Protein 5JPO (pdb70)

InterPro domains:
  IPR001662 Elongation factor 1B gamma, C-terminal [PF00647] (275-381)
  IPR001662 Elongation factor 1B gamma, C-terminal [PS50040] (276-437)
  IPR001662 Elongation factor 1B gamma, C-terminal [SM01183] (275-381)
  IPR004045 Glutathione S-transferase, N-terminal [PF02798] (3-80)
  IPR004045 Glutathione S-transferase, N-terminal [PS50404] (2-87)
  IPR004046 Glutathione S-transferase, C-terminal [PF00043] (108-198)
  IPR010987 Glutathione S-transferase, C-terminal-like [PS50405] (88-216)
  IPR036249 Thioredoxin-like superfamily [SSF52833] (1-81)
  IPR036282 Glutathione S-transferase, C-terminal domain superfamily [SSF47616] (82-235)
  IPR036433 Elongation factor EF1B gamma, C-terminal domain superfamily [G3DSA:3.30.70.1010] (276-437)
  IPR036433 Elongation factor EF1B gamma, C-terminal domain superfamily [SSF89942] (277-437)
  IPR040079 Glutathione transferase family [SFLDS00019] (5-193)

Secondary structure (P-SEA, 3-state):
cccccccccccccaaaaaaaaaaaacccbbbbbcccccccccccccccccccccccccccbbbcccccccccaaaaaaaacccccccccaaaaaaaaaaaaaaacccaaaaaaacccccccccccaaaaaaaaaaaaaaaaaaaaaaccccccccccccaaaaaaaaaaccccccccccccccccaaaaaaaaaaaaccccccccccccccccccc/cccccccccccccaaaaaaaaaaaaaccccccccccccccccccccccccccccccccccbbbcccccccccaaaaaaaacccccccccaaaaaaaaaaaaaaacccaaaaaaacccccccccccaaaaaaaaaaaaaaaaaaaaaaccccccccccccaaaaaaaaaaccccccccccccccccaaaaaaaaaaaacccccccccccccccccc/cccccccccccccaaaaaaaaaaaaacbbbbbbcccccccccccccccccccbbbcccccccccaaaaaaaacccccccccaaaaaaaaaaaaaaacccaaaaaaacccccccbbbbaaaaaaaaaaaaaaaaaaaaaaccccccccccccaaaaaaaaaaccccccccccccccccaaaaaaaaaaaacccccccccccccccccc/ccccccccccccccaaaaaaaaaaaaccbbbbbbbbbbbbcccbbbbccccccccccccccbbbcccccccccaaaaaaaacccccccccaaaaaaaaaaaaaaacccaaaaaaaacaaaaaaacccaaaaaaaaaaaaaaaaaaaaaccccccccccccaaaaaaaaaaccccccccccccccccaaaaaaaaaaaaccccccccccccccccc/caaaaaaaaaaccccaaaaaaaaaaaaaaacc

Radius of gyration: 30.39 Å; Cα contacts (8 Å, |Δi|>4): 1559; chains: 5; bounding box: 96×58×62 Å

GO terms:
  GO:0005515 protein binding (F, IPI)
  GO:0005829 cytosol (C, TAS)
  GO:0005737 cytoplasm (C, IDA)
  GO:0045296 cadherin binding (F, HDA)
  GO:0005783 endoplasmic reticulum (C, IDA)
  GO:0009615 response to virus (P, IEP)
  GO:0070062 extracellular exosome (C, HDA)
  GO:0005634 nucleus (C, HDA)
  GO:0016020 membrane (C, HDA)

Organism: Homo sapiens (NCBI:txid9606)

Structure (mmCIF, N/CA/C/O backbone):
data_5JPO
#
_entry.id   5JPO
#
_cell.length_a   115.499
_cell.length_b   101.054
_cell.length_c   93.732
_cell.angle_alpha   90.000
_cell.angle_beta   98.750
_cell.angle_gamma   90.000
#
_symmetry.space_group_name_H-M   'C 1 2 1'
#
loop_
_entity.id
_entity.type
_entity.pdbx_description
1 polymer 'Elongation factor 1-gamma'
2 polymer 'Elongation factor 1-delta'
3 non-polymer GLYCEROL
4 water water
#
loop_
_atom_site.group_PDB
_atom_site.id
_atom_site.type_symbol
_atom_site.label_atom_id
_atom_site.label_alt_id
_atom_site.label_comp_id
_atom_site.label_asym_id
_atom_site.label_entity_id
_atom_site.label_seq_id
_atom_site.pdbx_PDB_ins_code
_atom_site.Cartn_x
_atom_site.Cartn_y
_atom_site.Cartn_z
_atom_site.occupancy
_atom_site.B_iso_or_equiv
_atom_site.auth_seq_id
_atom_site.auth_comp_id
_atom_site.auth_asym_id
_atom_site.auth_atom_id
_atom_site.pdbx_PDB_model_num
ATOM 1 N N . ALA A 1 2 ? 45.997 0.976 38.115 1.00 55.81 0 ALA A N 1
ATOM 2 C CA . ALA A 1 2 ? 46.728 -0.249 38.442 1.00 49.87 0 ALA A CA 1
ATOM 3 C C . ALA A 1 2 ? 46.464 -0.718 39.874 1.00 60.44 0 ALA A C 1
ATOM 4 O O . ALA A 1 2 ? 47.227 -0.394 40.788 1.00 74.37 0 ALA A O 1
ATOM 6 N N . MET A 1 3 ? 45.384 -1.467 40.076 1.00 48.77 1 MET A N 1
ATOM 7 C CA . MET A 1 3 ? 44.403 -1.722 39.036 1.00 46.60 1 MET A CA 1
ATOM 8 C C . MET A 1 3 ? 43.270 -0.710 39.207 1.00 45.05 1 MET A C 1
ATOM 9 O O . MET A 1 3 ? 43.225 0.007 40.208 1.00 52.74 1 MET A O 1
ATOM 14 N N . ALA A 1 4 ? 42.370 -0.636 38.233 1.00 42.18 2 ALA A N 1
ATOM 15 C CA . ALA A 1 4 ? 41.249 0.297 38.306 1.00 38.39 2 ALA A CA 1
ATOM 16 C C . ALA A 1 4 ? 40.338 0.010 39.496 1.00 37.87 2 ALA A C 1
ATOM 17 O O . ALA A 1 4 ? 40.121 -1.138 39.875 1.00 40.09 2 ALA A O 1
ATOM 19 N N . ALA A 1 5 ? 39.819 1.072 40.089 1.00 29.86 3 ALA A N 1
ATOM 20 C CA . ALA A 1 5 ? 38.844 0.959 41.148 1.00 35.36 3 ALA A CA 1
ATOM 21 C C . ALA A 1 5 ? 37.780 2.011 40.904 1.00 35.76 3 ALA A C 1
ATOM 22 O O . ALA A 1 5 ? 38.090 3.192 40.731 1.00 33.43 3 ALA A O 1
ATOM 24 N N . GLY A 1 6 ? 36.527 1.583 40.852 1.00 31.83 4 GLY A N 1
ATOM 25 C CA . GLY A 1 6 ? 35.469 2.512 40.511 1.00 27.29 4 GLY A CA 1
ATOM 26 C C . GLY A 1 6 ? 34.087 1.901 40.461 1.00 27.74 4 GLY A C 1
ATOM 27 O O . GLY A 1 6 ? 33.863 0.742 40.830 1.00 29.89 4 GLY A O 1
ATOM 28 N N . THR A 1 7 ? 33.160 2.698 39.958 1.00 26.29 5 THR A N 1
ATOM 29 C CA . THR A 1 7 ? 31.750 2.371 39.947 1.00 28.27 5 THR A CA 1
ATOM 30 C C . THR A 1 7 ? 31.255 2.254 38.510 1.00 30.09 5 THR A C 1
ATOM 31 O O . THR A 1 7 ? 31.583 3.091 37.671 1.00 23.95 5 THR A O 1
ATOM 35 N N . LEU A 1 8 ? 30.456 1.228 38.230 1.00 27.22 6 LEU A N 1
ATOM 36 C CA . LEU A 1 8 ? 29.950 1.021 36.884 1.00 24.97 6 LEU A CA 1
ATOM 37 C C . LEU A 1 8 ? 28.419 1.100 36.830 1.00 21.05 6 LEU A C 1
ATOM 38 O O . LEU A 1 8 ? 27.736 0.329 37.493 1.00 28.21 6 LEU A O 1
ATOM 43 N N . TYR A 1 9 ? 27.887 2.034 36.044 1.00 24.34 7 TYR A N 1
ATOM 44 C CA . TYR A 1 9 ? 26.435 2.164 35.884 1.00 27.26 7 TYR A CA 1
ATOM 45 C C . TYR A 1 9 ? 25.924 1.392 34.661 1.00 24.65 7 TYR A C 1
ATOM 46 O O . TYR A 1 9 ? 26.471 1.520 33.576 1.00 23.21 7 TYR A O 1
ATOM 55 N N . THR A 1 10 ? 24.860 0.619 34.824 1.00 25.93 8 THR A N 1
ATOM 56 C CA . THR A 1 10 ? 24.310 -0.120 33.700 1.00 24.37 8 THR A CA 1
ATOM 57 C C . THR A 1 10 ? 22.919 -0.627 34.013 1.00 22.46 8 THR A C 1
ATOM 58 O O . THR A 1 10 ? 22.534 -0.714 35.176 1.00 24.10 8 THR A O 1
ATOM 62 N N . TYR A 1 11 ? 22.161 -0.977 32.976 1.00 22.46 9 TYR A N 1
ATOM 63 C CA . TYR A 1 11 ? 20.988 -1.808 33.198 1.00 22.23 9 TYR A CA 1
ATOM 64 C C . TYR A 1 11 ? 21.480 -3.232 33.384 1.00 21.60 9 TYR A C 1
ATOM 65 O O . TYR A 1 11 ? 22.560 -3.577 32.904 1.00 22.85 9 TYR A O 1
ATOM 74 N N . PRO A 1 12 ? 20.717 -4.058 34.114 1.00 24.95 10 PRO A N 1
ATOM 75 C CA . PRO A 1 12 ? 21.188 -5.427 34.330 1.00 24.60 10 PRO A CA 1
ATOM 76 C C . PRO A 1 12 ? 21.096 -6.263 33.052 1.00 23.31 10 PRO A C 1
ATOM 77 O O . PRO A 1 12 ? 20.313 -5.920 32.161 1.00 23.65 10 PRO A O 1
ATOM 81 N N . GLU A 1 13 ? 21.905 -7.322 32.974 1.00 30.48 11 GLU A N 1
ATOM 82 C CA . GLU A 1 13 ? 21.939 -8.226 31.820 1.00 35.47 11 GLU A CA 1
ATOM 83 C C . GLU A 1 13 ? 22.371 -7.504 30.547 1.00 30.96 11 GLU A C 1
ATOM 84 O O . GLU A 1 13 ? 21.861 -7.773 29.458 1.00 30.86 11 GLU A O 1
ATOM 90 N N . ASN A 1 14 ? 23.313 -6.579 30.702 1.00 25.90 12 ASN A N 1
ATOM 91 C CA . ASN A 1 14 ? 23.878 -5.844 29.583 1.00 20.40 12 ASN A CA 1
ATOM 92 C C . ASN A 1 14 ? 25.185 -6.510 29.140 1.00 22.37 12 ASN A C 1
ATOM 93 O O . ASN A 1 14 ? 26.187 -6.462 29.866 1.00 23.64 12 ASN A O 1
ATOM 98 N N . TRP A 1 15 ? 25.181 -7.133 27.960 1.00 22.64 13 TRP A N 1
ATOM 99 C CA . TRP A 1 15 ? 26.385 -7.788 27.444 1.00 22.60 13 TRP A CA 1
ATOM 100 C C . TRP A 1 15 ? 27.548 -6.793 27.379 1.00 24.80 13 TRP A C 1
ATOM 101 O O . TRP A 1 15 ? 28.709 -7.170 27.542 1.00 24.21 13 TRP A O 1
ATOM 112 N N . ARG A 1 16 ? 27.240 -5.515 27.157 1.00 23.64 14 ARG A N 1
ATOM 113 C CA . ARG A 1 16 ? 28.301 -4.511 27.061 1.00 24.87 14 ARG A CA 1
ATOM 114 C C . ARG A 1 16 ? 28.968 -4.297 28.408 1.00 27.01 14 ARG A C 1
ATOM 115 O O . ARG A 1 16 ? 30.175 -4.075 28.476 1.00 26.56 14 ARG A O 1
ATOM 123 N N . ALA A 1 17 ? 28.181 -4.366 29.480 1.00 19.46 15 ALA A N 1
ATOM 124 C CA . ALA A 1 17 ? 28.742 -4.306 30.818 1.00 23.57 15 ALA A CA 1
ATOM 125 C C . ALA A 1 17 ? 29.511 -5.581 31.167 1.00 27.08 15 ALA A C 1
ATOM 126 O O . ALA A 1 17 ? 30.504 -5.516 31.895 1.00 24.38 15 ALA A O 1
ATOM 128 N N . PHE A 1 18 ? 29.063 -6.734 30.661 1.00 22.34 16 PHE A N 1
ATOM 129 C CA . PHE A 1 18 ? 29.724 -8.004 30.978 1.00 25.92 16 PHE A CA 1
ATOM 130 C C . PHE A 1 18 ? 31.192 -7.993 30.544 1.00 22.40 16 PHE A C 1
ATOM 131 O O . PHE A 1 18 ? 32.037 -8.572 31.212 1.00 24.83 16 PHE A O 1
ATOM 139 N N . LYS A 1 19 ? 31.484 -7.337 29.423 1.00 22.90 17 LYS A N 1
ATOM 140 C CA . LYS A 1 19 ? 32.849 -7.277 28.909 1.00 24.11 17 LYS A CA 1
ATOM 141 C C . LYS A 1 19 ? 33.805 -6.782 29.986 1.00 27.69 17 LYS A C 1
ATOM 142 O O . LYS A 1 19 ? 34.854 -7.383 30.234 1.00 22.47 17 LYS A O 1
ATOM 148 N N . ALA A 1 20 ? 33.419 -5.681 30.622 1.00 24.48 18 ALA A N 1
ATOM 149 C CA . ALA A 1 20 ? 34.247 -5.039 31.630 1.00 24.67 18 ALA A CA 1
ATOM 150 C C . ALA A 1 20 ? 34.309 -5.882 32.888 1.00 20.68 18 ALA A C 1
ATOM 151 O O . ALA A 1 20 ? 35.367 -6.042 33.483 1.00 24.92 18 ALA A O 1
ATOM 153 N N . LEU A 1 21 ? 33.173 -6.443 33.279 1.00 24.38 19 LEU A N 1
ATOM 154 C CA . LEU A 1 21 ? 33.112 -7.214 34.501 1.00 23.92 19 LEU A CA 1
ATOM 155 C C . LEU A 1 21 ? 33.941 -8.497 34.382 1.00 26.61 19 LEU A C 1
ATOM 156 O O . LEU A 1 21 ? 34.601 -8.906 35.340 1.00 24.89 19 LEU A O 1
ATOM 161 N N . ILE A 1 22 ? 33.928 -9.119 33.208 1.00 24.23 20 ILE A N 1
ATOM 162 C CA . ILE A 1 22 ? 34.757 -10.304 33.008 1.00 26.33 20 ILE A CA 1
ATOM 163 C C . ILE A 1 22 ? 36.228 -9.885 32.987 1.00 26.52 20 ILE A C 1
ATOM 164 O O . ILE A 1 22 ? 37.074 -10.538 33.601 1.00 26.88 20 ILE A O 1
ATOM 169 N N . ALA A 1 23 ? 36.529 -8.792 32.293 1.00 22.96 21 ALA A N 1
ATOM 170 C CA . ALA A 1 23 ? 37.887 -8.264 32.296 1.00 19.74 21 ALA A CA 1
ATOM 171 C C . ALA A 1 23 ? 38.361 -8.012 33.731 1.00 25.95 21 ALA A C 1
ATOM 172 O O . ALA A 1 23 ? 39.500 -8.325 34.067 1.00 26.31 21 ALA A O 1
ATOM 174 N N . ALA A 1 24 ? 37.476 -7.498 34.586 1.00 21.46 22 ALA A N 1
ATOM 175 C CA . ALA A 1 24 ? 37.854 -7.220 35.971 1.00 24.71 22 ALA A CA 1
ATOM 176 C C . ALA A 1 24 ? 38.136 -8.508 36.747 1.00 26.67 22 ALA A C 1
ATOM 177 O O . ALA A 1 24 ? 38.999 -8.521 37.622 1.00 28.16 22 ALA A O 1
ATOM 179 N N . GLN A 1 25 ? 37.422 -9.588 36.435 1.00 27.43 23 GLN A N 1
ATOM 180 C CA . GLN A 1 25 ? 37.731 -10.886 37.057 1.00 28.21 23 GLN A CA 1
ATOM 181 C C . GLN A 1 25 ? 39.170 -11.300 36.799 1.00 29.58 23 GLN A C 1
ATOM 182 O O . GLN A 1 25 ? 39.840 -11.822 37.696 1.00 34.67 23 GLN A O 1
ATOM 188 N N . TYR A 1 26 ? 39.658 -11.074 35.582 1.00 27.47 24 TYR A N 1
ATOM 189 C CA . TYR A 1 26 ? 41.045 -11.437 35.268 1.00 27.53 24 TYR A CA 1
ATOM 190 C C . TYR A 1 26 ? 42.043 -10.502 35.939 1.00 31.40 24 TYR A C 1
ATOM 191 O O . TYR A 1 26 ? 43.045 -10.950 36.493 1.00 27.29 24 TYR A O 1
ATOM 200 N N . SER A 1 27 ? 41.775 -9.200 35.880 1.00 23.78 25 SER A N 1
ATOM 201 C CA . SER A 1 27 ? 42.772 -8.208 36.283 1.00 28.92 25 SER A CA 1
ATOM 202 C C . SER A 1 27 ? 42.812 -7.961 37.783 1.00 27.52 25 SER A C 1
ATOM 203 O O . SER A 1 27 ? 43.839 -7.547 38.316 1.00 33.71 25 SER A O 1
ATOM 206 N N . GLY A 1 28 ? 41.695 -8.189 38.457 1.00 28.49 26 GLY A N 1
ATOM 207 C CA . GLY A 1 28 ? 41.587 -7.838 39.863 1.00 30.28 26 GLY A CA 1
ATOM 208 C C . GLY A 1 28 ? 41.036 -6.444 40.131 1.00 35.91 26 GLY A C 1
ATOM 209 O O . GLY A 1 28 ? 41.019 -5.995 41.273 1.00 32.78 26 GLY A O 1
ATOM 210 N N . ALA A 1 29 ? 40.574 -5.753 39.089 1.00 31.01 27 ALA A N 1
ATOM 211 C CA . ALA A 1 29 ? 39.966 -4.432 39.274 1.00 34.15 27 ALA A CA 1
ATOM 212 C C . ALA A 1 29 ? 38.739 -4.522 40.181 1.00 35.43 27 ALA A C 1
ATOM 213 O O . ALA A 1 29 ? 37.982 -5.491 40.132 1.00 33.39 27 ALA A O 1
ATOM 215 N N . GLN A 1 30 ? 38.570 -3.518 41.030 1.00 33.82 28 GLN A N 1
ATOM 216 C CA . GLN A 1 30 ? 37.436 -3.474 41.937 1.00 34.16 28 GLN A CA 1
ATOM 217 C C . GLN A 1 30 ? 36.338 -2.628 41.320 1.00 35.65 28 GLN A C 1
ATOM 218 O O . GLN A 1 30 ? 36.411 -1.413 41.333 1.00 33.02 28 GLN A O 1
ATOM 224 N N . VAL A 1 31 ? 35.335 -3.283 40.757 1.00 28.49 29 VAL A N 1
ATOM 225 C CA . VAL A 1 31 ? 34.256 -2.582 40.078 1.00 30.67 29 VAL A CA 1
ATOM 226 C C . VAL A 1 31 ? 32.938 -2.768 40.821 1.00 31.40 29 VAL A C 1
ATOM 227 O O . VAL A 1 31 ? 32.410 -3.871 40.884 1.00 37.16 29 VAL A O 1
ATOM 231 N N . ARG A 1 32 ? 32.422 -1.689 41.398 1.00 32.20 30 ARG A N 1
ATOM 232 C CA . ARG A 1 32 ? 31.116 -1.713 42.043 1.00 33.60 30 ARG A CA 1
ATOM 233 C C . ARG A 1 32 ? 30.033 -1.457 40.997 1.00 34.69 30 ARG A C 1
ATOM 234 O O . ARG A 1 32 ? 30.052 -0.427 40.323 1.00 31.07 30 ARG A O 1
ATOM 242 N N . VAL A 1 33 ? 29.088 -2.382 40.871 1.00 26.33 31 VAL A N 1
ATOM 243 C CA . VAL A 1 33 ? 28.020 -2.234 39.887 1.00 28.63 31 VAL A CA 1
ATOM 244 C C . VAL A 1 33 ? 26.791 -1.589 40.514 1.00 33.12 31 VAL A C 1
ATOM 245 O O . VAL A 1 33 ? 26.288 -2.062 41.528 1.00 28.59 31 VAL A O 1
ATOM 249 N N . LEU A 1 34 ? 26.322 -0.500 39.915 1.00 28.56 32 LEU A N 1
ATOM 250 C CA . LEU A 1 34 ? 25.042 0.107 40.295 1.00 29.51 32 LEU A CA 1
ATOM 251 C C . LEU A 1 34 ? 24.061 -0.064 39.139 1.00 29.68 32 LEU A C 1
ATOM 252 O O . LEU A 1 34 ? 24.215 0.571 38.089 1.00 24.83 32 LEU A O 1
ATOM 257 N N . SER A 1 35 ? 23.058 -0.919 39.321 1.00 25.22 33 SER A N 1
ATOM 258 C CA . SER A 1 35 ? 22.175 -1.273 38.219 1.00 24.82 33 SER A CA 1
ATOM 259 C C . SER A 1 35 ? 20.701 -1.289 38.597 1.00 29.50 33 SER A C 1
ATOM 260 O O . SER A 1 35 ? 19.883 -1.898 37.899 1.00 28.17 33 SER A O 1
ATOM 263 N N . ALA A 1 36 ? 20.358 -0.634 39.702 1.00 27.17 34 ALA A N 1
ATOM 264 C CA . ALA A 1 36 ? 18.974 -0.627 40.165 1.00 26.14 34 ALA A CA 1
ATOM 265 C C . ALA A 1 36 ? 18.686 0.661 40.923 1.00 30.42 34 ALA A C 1
ATOM 266 O O . ALA A 1 36 ? 19.607 1.280 41.464 1.00 34.13 34 ALA A O 1
ATOM 268 N N . PRO A 1 37 ? 17.414 1.095 40.936 1.00 34.01 35 PRO A N 1
ATOM 269 C CA . PRO A 1 37 ? 17.056 2.272 41.742 1.00 36.46 35 PRO A CA 1
ATOM 270 C C . PRO A 1 37 ? 17.381 2.037 43.217 1.00 38.29 35 PRO A C 1
ATOM 271 O O . PRO A 1 37 ? 17.348 0.885 43.656 1.00 37.30 35 PRO A O 1
ATOM 275 N N . PRO A 1 38 ? 17.691 3.103 43.976 1.00 37.28 36 PRO A N 1
ATOM 276 C CA . PRO A 1 38 ? 17.683 4.519 43.588 1.00 40.00 36 PRO A CA 1
ATOM 277 C C . PRO A 1 38 ? 18.921 4.986 42.828 1.00 33.89 36 PRO A C 1
ATOM 278 O O . PRO A 1 38 ? 18.943 6.133 42.391 1.00 43.99 36 PRO A O 1
ATOM 282 N N . HIS A 1 39 ? 19.915 4.116 42.658 1.00 40.00 37 HIS A N 1
ATOM 283 C CA . HIS A 1 39 ? 21.198 4.519 42.079 1.00 35.16 37 HIS A CA 1
ATOM 284 C C . HIS A 1 39 ? 21.211 4.557 40.555 1.00 36.35 37 HIS A C 1
ATOM 285 O O . HIS A 1 39 ? 21.871 5.400 39.956 1.00 33.34 37 HIS A O 1
ATOM 292 N N . PHE A 1 40 ? 20.502 3.637 39.918 1.00 32.86 38 PHE A N 1
ATOM 293 C CA . PHE A 1 40 ? 20.391 3.695 38.471 1.00 28.03 38 PHE A CA 1
ATOM 294 C C . PHE A 1 40 ? 19.011 3.245 38.001 1.00 29.36 38 PHE A C 1
ATOM 295 O O . PHE A 1 40 ? 18.557 2.164 38.354 1.00 28.39 38 PHE A O 1
ATOM 303 N N . HIS A 1 41 ? 18.365 4.079 37.192 1.00 28.27 39 HIS A N 1
ATOM 304 C CA . HIS A 1 41 ? 17.104 3.731 36.555 1.00 28.36 39 HIS A CA 1
ATOM 305 C C . HIS A 1 41 ? 17.232 3.950 35.049 1.00 27.68 39 HIS A C 1
ATOM 306 O O . HIS A 1 41 ? 17.257 5.090 34.574 1.00 24.35 39 HIS A O 1
ATOM 313 N N . PHE A 1 42 ? 17.324 2.845 34.311 1.00 25.45 40 PHE A N 1
ATOM 314 C CA . PHE A 1 42 ? 17.524 2.854 32.862 1.00 25.60 40 PHE A CA 1
ATOM 315 C C . PHE A 1 42 ? 16.470 3.701 32.148 1.00 27.13 40 PHE A C 1
ATOM 316 O O . PHE A 1 42 ? 15.269 3.492 32.329 1.00 29.40 40 PHE A O 1
ATOM 324 N N . GLY A 1 43 ? 16.921 4.654 31.334 1.00 27.89 41 GLY A N 1
ATOM 325 C CA . GLY A 1 43 ? 16.008 5.550 30.646 1.00 26.26 41 GLY A CA 1
ATOM 326 C C . GLY A 1 43 ? 15.755 6.826 31.426 1.00 34.40 41 GLY A C 1
ATOM 327 O O . GLY A 1 43 ? 15.214 7.788 30.887 1.00 29.51 41 GLY A O 1
ATOM 328 N N . GLN A 1 44 ? 16.148 6.838 32.698 1.00 27.39 42 GLN A N 1
ATOM 329 C CA . GLN A 1 44 ? 16.018 8.037 33.518 1.00 32.33 42 GLN A CA 1
ATOM 330 C C . GLN A 1 44 ? 17.383 8.574 33.968 1.00 28.08 42 GLN A C 1
ATOM 331 O O . GLN A 1 44 ? 17.790 9.670 33.564 1.00 24.67 42 GLN A O 1
ATOM 337 N N . THR A 1 45 ? 18.094 7.808 34.791 1.00 26.99 43 THR A N 1
ATOM 338 C CA . THR A 1 45 ? 19.403 8.256 35.289 1.00 27.29 43 THR A CA 1
ATOM 339 C C . THR A 1 45 ? 20.335 8.694 34.161 1.00 27.37 43 THR A C 1
ATOM 340 O O . THR A 1 45 ? 20.957 9.751 34.250 1.00 27.69 43 THR A O 1
ATOM 344 N N . ASN A 1 46 ? 20.421 7.901 33.091 1.00 25.15 44 ASN A N 1
ATOM 345 C CA . ASN A 1 46 ? 21.347 8.221 32.000 1.00 25.50 44 ASN A CA 1
ATOM 346 C C . ASN A 1 46 ? 20.881 9.383 31.120 1.00 32.37 44 ASN A C 1
ATOM 347 O O . ASN A 1 46 ? 21.547 9.735 30.148 1.00 29.60 44 ASN A O 1
ATOM 352 N N . ARG A 1 47 ? 19.740 9.979 31.455 1.00 30.71 45 ARG A N 1
ATOM 353 C CA . ARG A 1 47 ? 19.267 11.150 30.725 1.00 32.33 45 ARG A CA 1
ATOM 354 C C . ARG A 1 47 ? 19.355 12.432 31.566 1.00 35.16 45 ARG A C 1
ATOM 355 O O . ARG A 1 47 ? 19.110 13.525 31.056 1.00 33.74 45 ARG A O 1
ATOM 363 N N . THR A 1 48 ? 19.728 12.305 32.837 1.00 29.22 46 THR A N 1
ATOM 364 C CA . THR A 1 48 ? 19.824 13.468 33.726 1.00 30.27 46 THR A CA 1
ATOM 365 C C . THR A 1 48 ? 21.058 14.329 33.475 1.00 35.20 46 THR A C 1
ATOM 366 O O . THR A 1 48 ? 22.088 13.825 33.031 1.00 30.62 46 THR A O 1
ATOM 370 N N . PRO A 1 49 ? 20.959 15.645 33.756 1.00 34.96 47 PRO A N 1
ATOM 371 C CA . PRO A 1 49 ? 22.106 16.540 33.541 1.00 34.72 47 PRO A CA 1
ATOM 372 C C . PRO A 1 49 ? 23.363 16.115 34.309 1.00 29.37 47 PRO A C 1
ATOM 373 O O . PRO A 1 49 ? 24.465 16.210 33.773 1.00 29.69 47 PRO A O 1
ATOM 377 N N . GLU A 1 50 ? 23.190 15.649 35.541 1.00 32.03 48 GLU A N 1
ATOM 378 C CA . GLU A 1 50 ? 24.314 15.200 36.360 1.00 34.51 48 GLU A CA 1
ATOM 379 C C . GLU A 1 50 ? 25.055 14.058 35.661 1.00 41.35 48 GLU A C 1
ATOM 380 O O . GLU A 1 50 ? 26.284 14.081 35.542 1.00 39.51 48 GLU A O 1
ATOM 386 N N . PHE A 1 51 ? 24.301 13.062 35.200 1.00 36.66 49 PHE A N 1
ATOM 387 C CA . PHE A 1 51 ? 24.878 11.935 34.463 1.00 31.14 49 PHE A CA 1
ATOM 388 C C . PHE A 1 51 ? 25.583 12.416 33.204 1.00 25.58 49 PHE A C 1
ATOM 389 O O . PHE A 1 51 ? 26.711 12.017 32.922 1.00 28.43 49 PHE A O 1
ATOM 397 N N . LEU A 1 52 ? 24.907 13.284 32.454 1.00 28.39 50 LEU A N 1
ATOM 398 C CA . LEU A 1 52 ? 25.395 13.724 31.152 1.00 26.01 50 LEU A CA 1
ATOM 399 C C . LEU A 1 52 ? 26.651 14.574 31.293 1.00 30.52 50 LEU A C 1
ATOM 400 O O . LEU A 1 52 ? 27.488 14.620 30.387 1.00 28.87 50 LEU A O 1
ATOM 405 N N . ARG A 1 53 ? 26.789 15.217 32.446 1.00 31.34 51 ARG A N 1
ATOM 406 C CA . ARG A 1 53 ? 27.973 16.016 32.751 1.00 34.83 51 ARG A CA 1
ATOM 407 C C . ARG A 1 53 ? 29.231 15.154 32.661 1.00 35.99 51 ARG A C 1
ATOM 408 O O . ARG A 1 53 ? 30.254 15.564 32.110 1.00 30.69 51 ARG A O 1
ATOM 416 N N . LYS A 1 54 ? 29.140 13.952 33.214 1.00 29.32 52 LYS A N 1
ATOM 417 C CA . LYS A 1 54 ? 30.291 13.057 33.310 1.00 29.93 52 LYS A CA 1
ATOM 418 C C . LYS A 1 54 ? 30.364 12.105 32.135 1.00 30.00 52 LYS A C 1
ATOM 419 O O . LYS A 1 54 ? 31.449 11.689 31.725 1.00 29.44 52 LYS A O 1
ATOM 425 N N . PHE A 1 55 ? 29.191 11.760 31.614 1.00 25.63 53 PHE A N 1
ATOM 426 C CA . PHE A 1 55 ? 29.055 10.767 30.559 1.00 26.61 53 PHE A CA 1
ATOM 427 C C . PHE A 1 55 ? 28.228 11.322 29.409 1.00 29.18 53 PHE A C 1
ATOM 428 O O . PHE A 1 55 ? 27.055 10.969 29.275 1.00 29.22 53 PHE A O 1
ATOM 436 N N . PRO A 1 56 ? 28.827 12.197 28.579 1.00 24.76 54 PRO A N 1
ATOM 437 C CA . PRO A 1 56 ? 28.038 13.009 27.640 1.00 30.63 54 PRO A CA 1
ATOM 438 C C . PRO A 1 56 ? 27.225 12.202 26.629 1.00 31.75 54 PRO A C 1
ATOM 439 O O . PRO A 1 56 ? 26.215 12.705 26.145 1.00 29.56 54 PRO A O 1
ATOM 443 N N . ALA A 1 57 ? 27.666 10.986 26.311 1.00 28.70 55 ALA A N 1
ATOM 444 C CA . ALA A 1 57 ? 26.983 10.166 25.320 1.00 30.39 55 ALA A CA 1
ATOM 445 C C . ALA A 1 57 ? 25.620 9.687 25.813 1.00 26.95 55 ALA A C 1
ATOM 446 O O . ALA A 1 57 ? 24.784 9.282 25.015 1.00 31.76 55 ALA A O 1
ATOM 448 N N . GLY A 1 58 ? 25.405 9.712 27.125 1.00 26.91 56 GLY A N 1
ATOM 449 C CA . GLY A 1 58 ? 24.155 9.236 27.688 1.00 24.96 56 GLY A CA 1
ATOM 450 C C . GLY A 1 58 ? 24.001 7.726 27.618 1.00 30.97 56 GLY A C 1
ATOM 451 O O . GLY A 1 58 ? 22.890 7.202 27.705 1.00 25.69 56 GLY A O 1
ATOM 452 N N . LYS A 1 59 ? 25.113 7.013 27.475 1.00 22.87 57 LYS A N 1
ATOM 453 C CA . LYS A 1 59 ? 25.051 5.561 27.372 1.00 27.02 57 LYS A CA 1
ATOM 454 C C . LYS A 1 59 ? 25.557 4.836 28.606 1.00 27.33 57 LYS A C 1
ATOM 455 O O . LYS A 1 59 ? 26.375 5.369 29.368 1.00 28.98 57 LYS A O 1
ATOM 461 N N . VAL A 1 60 ? 25.093 3.600 28.779 1.00 22.37 58 VAL A N 1
ATOM 462 C CA . VAL A 1 60 ? 25.661 2.706 29.761 1.00 23.88 58 VAL A CA 1
ATOM 463 C C . VAL A 1 60 ? 26.155 1.437 29.053 1.00 21.96 58 VAL A C 1
ATOM 464 O O . VAL A 1 60 ? 25.599 1.042 28.032 1.00 28.38 58 VAL A O 1
ATOM 468 N N . PRO A 1 61 ? 27.205 0.795 29.586 1.00 21.58 59 PRO A N 1
ATOM 469 C CA . PRO A 1 61 ? 27.872 1.095 30.860 1.00 23.83 59 PRO A CA 1
ATOM 470 C C . PRO A 1 61 ? 28.610 2.439 30.867 1.00 26.87 59 PRO A C 1
ATOM 471 O O . PRO A 1 61 ? 29.095 2.919 29.832 1.00 21.17 59 PRO A O 1
ATOM 475 N N . ALA A 1 62 ? 28.626 3.058 32.043 1.00 23.22 60 ALA A N 1
ATOM 476 C CA . ALA A 1 62 ? 29.419 4.253 32.285 1.00 27.16 60 ALA A CA 1
ATOM 477 C C . ALA A 1 62 ? 30.229 4.018 33.563 1.00 27.37 60 ALA A C 1
ATOM 478 O O . ALA A 1 62 ? 29.708 3.459 34.539 1.00 25.24 60 ALA A O 1
ATOM 480 N N . PHE A 1 63 ? 31.502 4.416 33.537 1.00 23.31 61 PHE A N 1
ATOM 481 C CA . PHE A 1 63 ? 32.430 4.119 34.619 1.00 24.29 61 PHE A CA 1
ATOM 482 C C . PHE A 1 63 ? 32.994 5.391 35.219 1.00 22.61 61 PHE A C 1
ATOM 483 O O . PHE A 1 63 ? 33.547 6.216 34.501 1.00 25.67 61 PHE A O 1
ATOM 491 N N . GLU A 1 64 ? 32.874 5.530 36.533 1.00 22.20 62 GLU A N 1
ATOM 492 C CA . GLU A 1 64 ? 33.561 6.605 37.253 1.00 23.02 62 GLU A CA 1
ATOM 493 C C . GLU A 1 64 ? 34.534 6.020 38.284 1.00 23.37 62 GLU A C 1
ATOM 494 O O . GLU A 1 64 ? 34.131 5.280 39.198 1.00 25.20 62 GLU A O 1
ATOM 500 N N . GLY A 1 65 ? 35.816 6.309 38.106 1.00 27.92 63 GLY A N 1
ATOM 501 C CA . GLY A 1 65 ? 36.833 5.789 39.000 1.00 28.33 63 GLY A CA 1
ATOM 502 C C . GLY A 1 65 ? 36.695 6.431 40.362 1.00 30.10 63 GLY A C 1
ATOM 503 O O . GLY A 1 65 ? 36.117 7.515 40.475 1.00 29.66 63 GLY A O 1
ATOM 504 N N . ASP A 1 66 ? 37.223 5.775 41.391 1.00 31.55 64 ASP A N 1
ATOM 505 C CA . ASP A 1 66 ? 37.236 6.351 42.738 1.00 34.83 64 ASP A CA 1
ATOM 506 C C . ASP A 1 66 ? 37.962 7.694 42.778 1.00 36.80 64 ASP A C 1
ATOM 507 O O . ASP A 1 66 ? 37.677 8.533 43.640 1.00 36.03 64 ASP A O 1
ATOM 512 N N . ASP A 1 67 ? 38.888 7.899 41.843 1.00 29.03 65 ASP A N 1
ATOM 513 C CA . ASP A 1 67 ? 39.636 9.153 41.759 1.00 35.67 65 ASP A CA 1
ATOM 514 C C . ASP A 1 67 ? 38.948 10.206 40.878 1.00 33.84 65 ASP A C 1
ATOM 515 O O . ASP A 1 67 ? 39.495 11.286 40.654 1.00 41.41 65 ASP A O 1
ATOM 520 N N . GLY A 1 68 ? 37.757 9.893 40.372 1.00 32.33 66 GLY A N 1
ATOM 521 C CA . GLY A 1 68 ? 37.018 10.840 39.550 1.00 29.17 66 GLY A CA 1
ATOM 522 C C . GLY A 1 68 ? 37.168 10.655 38.046 1.00 35.33 66 GLY A C 1
ATOM 523 O O . GLY A 1 68 ? 36.547 11.370 37.270 1.00 35.07 66 GLY A O 1
ATOM 524 N N . PHE A 1 69 ? 37.987 9.697 37.625 1.00 29.51 67 PHE A N 1
ATOM 525 C CA . PHE A 1 69 ? 38.189 9.458 36.197 1.00 32.25 67 PHE A CA 1
ATOM 526 C C . PHE A 1 69 ? 36.945 8.842 35.546 1.00 27.35 67 PHE A C 1
ATOM 527 O O . PHE A 1 69 ? 36.479 7.791 35.974 1.00 28.49 67 PHE A O 1
ATOM 535 N N . CYS A 1 70 ? 36.420 9.490 34.511 1.00 23.16 68 CYS A N 1
ATOM 536 C CA . CYS A 1 70 ? 35.199 9.027 33.846 1.00 26.53 68 CYS A CA 1
ATOM 537 C C . CYS A 1 70 ? 35.462 8.475 32.448 1.00 31.10 68 CYS A C 1
ATOM 538 O O . CYS A 1 70 ? 36.251 9.037 31.696 1.00 25.72 68 CYS A O 1
ATOM 541 N N . VAL A 1 71 ? 34.801 7.360 32.123 1.00 23.10 69 VAL A N 1
ATOM 542 C CA . VAL A 1 71 ? 34.909 6.698 30.817 1.00 26.31 69 VAL A CA 1
ATOM 543 C C . VAL A 1 71 ? 33.516 6.267 30.389 1.00 24.81 69 VAL A C 1
ATOM 544 O O . VAL A 1 71 ? 32.810 5.629 31.176 1.00 25.15 69 VAL A O 1
ATOM 548 N N . PHE A 1 72 ? 33.108 6.586 29.161 1.00 29.13 70 PHE A N 1
ATOM 549 C CA . PHE A 1 72 ? 31.679 6.460 28.842 1.00 31.71 70 PHE A CA 1
ATOM 550 C C . PHE A 1 72 ? 31.310 5.548 27.675 1.00 37.79 70 PHE A C 1
ATOM 551 O O . PHE A 1 72 ? 30.163 5.586 27.202 1.00 38.78 70 PHE A O 1
ATOM 559 N N . GLU A 1 73 ? 32.251 4.734 27.208 1.00 26.87 71 GLU A N 1
ATOM 560 C CA . GLU A 1 73 ? 31.937 3.780 26.148 1.00 27.94 71 GLU A CA 1
ATOM 561 C C . GLU A 1 73 ? 32.446 2.372 26.541 1.00 25.32 71 GLU A C 1
ATOM 562 O O . GLU A 1 73 ? 33.495 2.252 27.167 1.00 22.38 71 GLU A O 1
ATOM 568 N N . SER A 1 74 ? 31.715 1.316 26.182 1.00 23.89 72 SER A N 1
ATOM 569 C CA . SER A 1 74 ? 31.991 -0.010 26.757 1.00 24.94 72 SER A CA 1
ATOM 570 C C . SER A 1 74 ? 33.363 -0.628 26.388 1.00 18.90 72 SER A C 1
ATOM 571 O O . SER A 1 74 ? 34.005 -1.246 27.234 1.00 23.18 72 SER A O 1
ATOM 574 N N . ASN A 1 75 ? 33.826 -0.479 25.153 1.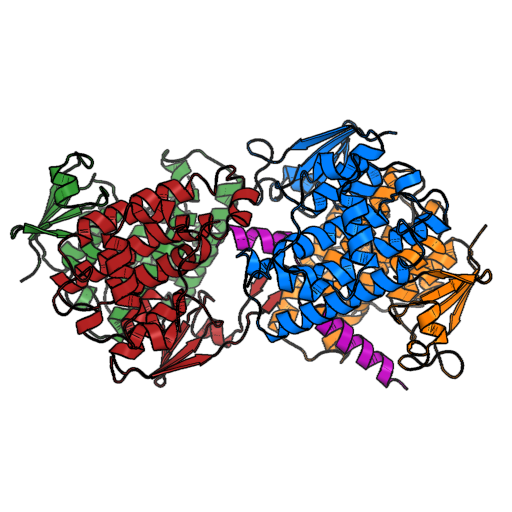00 21.22 73 ASN A N 1
ATOM 575 C CA . ASN A 1 75 ? 35.180 -0.964 24.817 1.00 21.33 73 ASN A CA 1
ATOM 576 C C . ASN A 1 75 ? 36.273 -0.303 25.677 1.00 22.36 73 ASN A C 1
ATOM 577 O O . ASN A 1 75 ? 37.236 -0.955 26.100 1.00 20.27 73 ASN A O 1
ATOM 582 N N . ALA A 1 76 ? 36.103 0.994 25.930 1.00 23.78 74 ALA A N 1
ATOM 583 C CA . ALA A 1 76 ? 37.056 1.779 26.695 1.00 23.53 74 ALA A CA 1
ATOM 584 C C . ALA A 1 76 ? 37.034 1.391 28.166 1.00 20.92 74 ALA A C 1
ATOM 585 O O . ALA A 1 76 ? 38.069 1.335 28.809 1.00 25.88 74 ALA A O 1
ATOM 587 N N . ILE A 1 77 ? 35.845 1.138 28.700 1.00 15.43 75 ILE A N 1
ATOM 588 C CA . ILE A 1 77 ? 35.717 0.721 30.089 1.00 19.46 75 ILE A CA 1
ATOM 589 C C . ILE A 1 77 ? 36.372 -0.637 30.303 1.00 23.96 75 ILE A C 1
ATOM 590 O O . ILE A 1 77 ? 37.117 -0.830 31.272 1.00 21.77 75 ILE A O 1
ATOM 595 N N . ALA A 1 78 ? 36.104 -1.573 29.393 1.00 17.91 76 ALA A N 1
ATOM 596 C CA . ALA A 1 78 ? 36.721 -2.893 29.463 1.00 23.10 76 ALA A CA 1
ATOM 597 C C . ALA A 1 78 ? 38.250 -2.779 29.312 1.00 25.47 76 ALA A C 1
ATOM 598 O O . ALA A 1 78 ? 39.008 -3.446 30.031 1.00 25.97 76 ALA A O 1
ATOM 600 N N . TYR A 1 79 ? 38.709 -1.911 28.410 1.00 19.89 77 TYR A N 1
ATOM 601 C CA . TYR A 1 79 ? 40.146 -1.662 28.291 1.00 26.20 77 TYR A CA 1
ATOM 602 C C . TYR A 1 79 ? 40.737 -1.135 29.599 1.00 26.21 77 TYR A C 1
ATOM 603 O O . TYR A 1 79 ? 41.790 -1.597 30.030 1.00 25.46 77 TYR A O 1
ATOM 612 N N . TYR A 1 80 ? 40.067 -0.156 30.209 1.00 23.04 78 TYR A N 1
ATOM 613 C CA . TYR A 1 80 ? 40.589 0.496 31.403 1.00 21.29 78 TYR A CA 1
ATOM 614 C C . TYR A 1 80 ? 40.675 -0.430 32.611 1.00 25.87 78 TYR A C 1
ATOM 615 O O . TYR A 1 80 ? 41.636 -0.349 33.395 1.00 23.61 78 TYR A O 1
ATOM 624 N N . VAL A 1 81 ? 39.683 -1.302 32.776 1.00 24.92 79 VAL A N 1
ATOM 625 C CA . VAL A 1 81 ? 39.675 -2.197 33.923 1.00 20.15 79 VAL A CA 1
ATOM 626 C C . VAL A 1 81 ? 40.469 -3.470 33.655 1.00 24.17 79 VAL A C 1
ATOM 627 O O . VAL A 1 81 ? 40.542 -4.344 34.516 1.00 26.83 79 VAL A O 1
ATOM 631 N N . SER A 1 82 ? 41.051 -3.574 32.463 1.00 21.44 80 SER A N 1
ATOM 632 C CA . SER A 1 82 ? 41.843 -4.754 32.084 1.00 27.05 80 SER A CA 1
ATOM 633 C C . SER A 1 82 ? 43.257 -4.646 32.605 1.00 29.08 80 SER A C 1
ATOM 634 O O . SER A 1 82 ? 43.641 -3.623 33.166 1.00 28.99 80 SER A O 1
ATOM 637 N N . ASN A 1 83 ? 44.043 -5.693 32.396 1.00 29.38 81 ASN A N 1
ATOM 638 C CA . ASN A 1 83 ? 45.480 -5.591 32.633 1.00 31.57 81 ASN A CA 1
ATOM 639 C C . ASN A 1 83 ? 46.236 -5.664 31.314 1.00 32.75 81 ASN A C 1
ATOM 640 O O . ASN A 1 83 ? 45.623 -5.755 30.245 1.00 25.13 81 ASN A O 1
ATOM 645 N N . GLU A 1 84 ? 47.564 -5.634 31.383 1.00 30.70 82 GLU A N 1
ATOM 646 C CA . GLU A 1 84 ? 48.373 -5.600 30.177 1.00 26.53 82 GLU A CA 1
ATOM 647 C C . GLU A 1 84 ? 48.201 -6.843 29.297 1.00 33.41 82 GLU A C 1
ATOM 648 O O . GLU A 1 84 ? 48.227 -6.738 28.069 1.00 30.16 82 GLU A O 1
ATOM 654 N N . GLU A 1 85 ? 48.029 -8.018 29.902 1.00 27.55 83 GLU A N 1
ATOM 655 C CA . GLU A 1 85 ? 47.855 -9.216 29.088 1.00 30.09 83 GLU A CA 1
ATOM 656 C C . GLU A 1 85 ? 46.523 -9.201 28.328 1.00 28.52 83 GLU A C 1
ATOM 657 O O . GLU A 1 85 ? 46.491 -9.540 27.150 1.00 28.24 83 GLU A O 1
ATOM 663 N N . LEU A 1 86 ? 45.434 -8.813 28.989 1.00 23.00 84 LEU A N 1
ATOM 664 C CA . LEU A 1 86 ? 44.122 -8.709 28.310 1.00 28.69 84 LEU A CA 1
ATOM 665 C C . LEU A 1 86 ? 44.097 -7.666 27.184 1.00 27.02 84 LEU A C 1
ATOM 666 O O . LEU A 1 86 ? 43.393 -7.827 26.190 1.00 24.93 84 LEU A O 1
ATOM 671 N N . ARG A 1 87 ? 44.839 -6.580 27.360 1.00 28.08 85 ARG A N 1
ATOM 672 C CA . ARG A 1 87 ? 44.910 -5.533 26.346 1.00 25.14 85 ARG A CA 1
ATOM 673 C C . ARG A 1 87 ? 45.764 -5.944 25.154 1.00 29.29 85 ARG A C 1
ATOM 674 O O . ARG A 1 87 ? 45.567 -5.457 24.038 1.00 27.48 85 ARG A O 1
ATOM 682 N N . GLY A 1 88 ? 46.726 -6.830 25.394 1.00 27.07 86 GLY A N 1
ATOM 683 C CA . GLY A 1 88 ? 47.717 -7.161 24.382 1.00 26.52 86 GLY A CA 1
ATOM 684 C C . GLY A 1 88 ? 49.091 -6.673 24.804 1.00 34.81 86 GLY A C 1
ATOM 685 O O . GLY A 1 88 ? 49.341 -5.473 24.822 1.00 31.85 86 GLY A O 1
ATOM 686 N N . SER A 1 89 ? 49.958 -7.624 25.155 1.00 36.16 87 SER A N 1
ATOM 687 C CA . SER A 1 89 ? 51.312 -7.400 25.684 1.00 38.34 87 SER A CA 1
ATOM 688 C C . SER A 1 89 ? 52.246 -6.664 24.754 1.00 37.55 87 SER A C 1
ATOM 689 O O . SER A 1 89 ? 53.089 -5.893 25.194 1.00 43.44 87 SER A O 1
ATOM 692 N N . THR A 1 90 ? 52.121 -6.956 23.469 1.00 34.90 88 THR A N 1
ATOM 693 C CA . THR A 1 90 ? 52.966 -6.372 22.448 1.00 39.28 88 THR A CA 1
ATOM 694 C C . THR A 1 90 ? 52.090 -5.569 21.492 1.00 36.83 88 THR A C 1
ATOM 695 O O . THR A 1 90 ? 50.866 -5.719 21.507 1.00 33.33 88 THR A O 1
ATOM 699 N N . PRO A 1 91 ? 52.705 -4.705 20.672 1.00 37.07 89 PRO A N 1
ATOM 700 C CA . PRO A 1 91 ? 51.912 -4.002 19.660 1.00 38.03 89 PRO A CA 1
ATOM 701 C C . PRO A 1 91 ? 51.227 -4.961 18.700 1.00 33.89 89 PRO A C 1
ATOM 702 O O . PRO A 1 91 ? 50.116 -4.673 18.255 1.00 31.03 89 PRO A O 1
ATOM 706 N N . GLU A 1 92 ? 51.857 -6.088 18.394 1.00 28.87 90 GLU A N 1
ATOM 707 C CA . GLU A 1 92 ? 51.219 -7.070 17.516 1.00 31.46 90 GLU A CA 1
ATOM 708 C C . GLU A 1 92 ? 49.939 -7.606 18.144 1.00 26.81 90 GLU A C 1
ATOM 709 O O . GLU A 1 92 ? 48.899 -7.698 17.489 1.00 23.98 90 GLU A O 1
ATOM 715 N N . ALA A 1 93 ? 50.028 -7.973 19.415 1.00 26.11 91 ALA A N 1
ATOM 716 C CA . ALA A 1 93 ? 48.893 -8.547 20.116 1.00 29.34 91 ALA A CA 1
ATOM 717 C C . ALA A 1 93 ? 47.831 -7.475 20.364 1.00 31.30 91 ALA A C 1
ATOM 718 O O . ALA A 1 93 ? 46.642 -7.718 20.153 1.00 21.64 91 ALA A O 1
ATOM 720 N N . ALA A 1 94 ? 48.266 -6.284 20.781 1.00 26.74 92 ALA A N 1
ATOM 721 C CA . ALA A 1 94 ? 47.348 -5.174 20.997 1.00 26.81 92 ALA A CA 1
ATOM 722 C C . ALA A 1 94 ? 46.566 -4.850 19.718 1.00 21.99 92 ALA A C 1
ATOM 723 O O . ALA A 1 94 ? 45.363 -4.595 19.756 1.00 24.60 92 ALA A O 1
ATOM 725 N N . ALA A 1 95 ? 47.252 -4.885 18.589 1.00 20.47 93 ALA A N 1
ATOM 726 C CA . ALA A 1 95 ? 46.615 -4.667 17.304 1.00 18.75 93 ALA A CA 1
ATOM 727 C C . ALA A 1 95 ? 45.547 -5.716 17.021 1.00 26.11 93 ALA A C 1
ATOM 728 O O . ALA A 1 95 ? 44.479 -5.392 16.513 1.00 22.01 93 ALA A O 1
ATOM 730 N N . GLN A 1 96 ? 45.843 -6.973 17.340 1.00 24.25 94 GLN A N 1
ATOM 731 C CA . GLN A 1 96 ? 44.898 -8.047 17.073 1.00 21.63 94 GLN A CA 1
ATOM 732 C C . GLN A 1 96 ? 43.676 -7.937 17.967 1.00 17.99 94 GLN A C 1
ATOM 733 O O . GLN A 1 96 ? 42.550 -8.232 17.557 1.00 21.29 94 GLN A O 1
ATOM 739 N N . VAL A 1 97 ? 43.893 -7.493 19.198 1.00 21.21 95 VAL A N 1
ATOM 740 C CA . VAL A 1 97 ? 42.772 -7.223 20.084 1.00 22.51 95 VAL A CA 1
ATOM 741 C C . VAL A 1 97 ? 41.853 -6.138 19.479 1.00 27.26 95 VAL A C 1
ATOM 742 O O . VAL A 1 97 ? 40.625 -6.312 19.406 1.00 22.16 95 VAL A O 1
ATOM 746 N N . VAL A 1 98 ? 42.433 -5.041 18.998 1.00 19.54 96 VAL A N 1
ATOM 747 C CA . VAL A 1 98 ? 41.607 -3.986 18.395 1.00 19.33 96 VAL A CA 1
ATOM 748 C C . VAL A 1 98 ? 40.840 -4.537 17.194 1.00 21.01 96 VAL A C 1
ATOM 749 O O . VAL A 1 98 ? 39.673 -4.224 16.991 1.00 22.12 96 VAL A O 1
ATOM 753 N N . GLN A 1 99 ? 41.508 -5.380 16.418 1.00 17.13 97 GLN A N 1
ATOM 754 C CA . GLN A 1 99 ? 40.925 -6.006 15.239 1.00 20.42 97 GLN A CA 1
ATOM 755 C C . GLN A 1 99 ? 39.645 -6.768 15.563 1.00 20.61 97 GLN A C 1
ATOM 756 O O . GLN A 1 99 ? 38.595 -6.568 14.940 1.00 20.93 97 GLN A O 1
ATOM 762 N N . TRP A 1 100 ? 39.740 -7.639 16.556 1.00 20.17 98 TRP A N 1
ATOM 763 C CA . TRP A 1 100 ? 38.607 -8.474 16.920 1.00 22.21 98 TRP A CA 1
ATOM 764 C C . TRP A 1 100 ? 37.530 -7.673 17.645 1.00 22.62 98 TRP A C 1
ATOM 765 O O . TRP A 1 100 ? 36.348 -7.929 17.456 1.00 23.66 98 TRP A O 1
ATOM 776 N N . VAL A 1 101 ? 37.932 -6.701 18.455 1.00 18.30 99 VAL A N 1
ATOM 777 C CA . VAL A 1 101 ? 36.948 -5.857 19.123 1.00 24.25 99 VAL A CA 1
ATOM 778 C C . VAL A 1 101 ? 36.175 -5.085 18.056 1.00 23.33 99 VAL A C 1
ATOM 779 O O . VAL A 1 101 ? 34.936 -5.020 18.066 1.00 22.89 99 VAL A O 1
ATOM 783 N N . SER A 1 102 ? 36.910 -4.550 17.093 1.00 20.12 100 SER A N 1
ATOM 784 C CA A SER A 1 102 ? 36.306 -3.796 15.998 0.52 23.34 100 SER A CA 1
ATOM 785 C CA B SER A 1 102 ? 36.284 -3.792 16.022 0.48 23.28 100 SER A CA 1
ATOM 786 C C . SER A 1 102 ? 35.432 -4.697 15.131 1.00 25.05 100 SER A C 1
ATOM 787 O O . SER A 1 102 ? 34.345 -4.310 14.699 1.00 25.85 100 SER A O 1
ATOM 792 N N . PHE A 1 103 ? 35.908 -5.911 14.878 1.00 24.10 101 PHE A N 1
ATOM 793 C CA . PHE A 1 103 ? 35.147 -6.880 14.094 1.00 22.44 101 PHE A CA 1
ATOM 794 C C . PHE A 1 103 ? 33.799 -7.198 14.745 1.00 21.83 101 PHE A C 1
ATOM 795 O O . PHE A 1 103 ? 32.766 -7.233 14.079 1.00 23.27 101 PHE A O 1
ATOM 803 N N . ALA A 1 104 ? 33.811 -7.405 16.055 1.00 19.20 102 ALA A N 1
ATOM 804 C CA . ALA A 1 104 ? 32.581 -7.677 16.797 1.00 23.15 102 ALA A CA 1
ATOM 805 C C . ALA A 1 104 ? 31.587 -6.517 16.669 1.00 25.48 102 ALA A C 1
ATOM 806 O O . ALA A 1 104 ? 30.403 -6.718 16.348 1.00 21.31 102 ALA A O 1
ATOM 808 N N . ASP A 1 105 ? 32.074 -5.295 16.880 1.00 24.12 103 ASP A N 1
ATOM 809 C CA . ASP A 1 105 ? 31.202 -4.124 16.795 1.00 27.74 103 ASP A CA 1
ATOM 810 C C . ASP A 1 105 ? 30.610 -3.904 15.404 1.00 26.59 103 ASP A C 1
ATOM 811 O O . ASP A 1 105 ? 29.435 -3.585 15.278 1.00 27.13 103 ASP A O 1
ATOM 816 N N . SER A 1 106 ? 31.411 -4.038 14.353 1.00 19.50 104 SER A N 1
ATOM 817 C CA . SER A 1 106 ? 30.906 -3.648 13.036 1.00 26.43 104 SER A CA 1
ATOM 818 C C . SER A 1 106 ? 30.245 -4.798 12.275 1.00 23.83 104 SER A C 1
ATOM 819 O O . SER A 1 106 ? 29.353 -4.574 11.451 1.00 26.92 104 SER A O 1
ATOM 822 N N . ASP A 1 107 ? 30.665 -6.026 12.548 1.00 23.36 105 ASP A N 1
ATOM 823 C CA . ASP A 1 107 ? 30.197 -7.163 11.753 1.00 26.46 105 ASP A CA 1
ATOM 824 C C . ASP A 1 107 ? 29.205 -8.021 12.513 1.00 23.55 105 ASP A C 1
ATOM 825 O O . ASP A 1 107 ? 28.241 -8.500 11.935 1.00 30.16 105 ASP A O 1
ATOM 830 N N . ILE A 1 108 ? 29.431 -8.229 13.804 1.00 21.13 106 ILE A N 1
ATOM 831 C CA . ILE A 1 108 ? 28.569 -9.157 14.550 1.00 22.09 106 ILE A CA 1
ATOM 832 C C . ILE A 1 108 ? 27.297 -8.498 15.112 1.00 21.61 106 ILE A C 1
ATOM 833 O O . ILE A 1 108 ? 26.185 -9.013 14.938 1.00 21.56 106 ILE A O 1
ATOM 838 N N . VAL A 1 109 ? 27.455 -7.357 15.776 1.00 25.63 107 VAL A N 1
ATOM 839 C CA . VAL A 1 109 ? 26.335 -6.749 16.498 1.00 20.02 107 VAL A CA 1
ATOM 840 C C . VAL A 1 109 ? 25.096 -6.478 15.621 1.00 17.72 107 VAL A C 1
ATOM 841 O O . VAL A 1 109 ? 23.998 -6.791 16.049 1.00 22.33 107 VAL A O 1
ATOM 845 N N . PRO A 1 110 ? 25.256 -5.931 14.389 1.00 18.96 108 PRO A N 1
ATOM 846 C CA . PRO A 1 110 ? 24.022 -5.641 13.636 1.00 21.24 108 PRO A CA 1
ATOM 847 C C . PRO A 1 110 ? 23.218 -6.890 13.193 1.00 21.95 108 PRO A C 1
ATOM 848 O O . PRO A 1 110 ? 22.024 -6.928 13.491 1.00 25.03 108 PRO A O 1
ATOM 852 N N . PRO A 1 111 ? 23.827 -7.881 12.505 1.00 24.26 109 PRO A N 1
ATOM 853 C CA . PRO A 1 111 ? 22.976 -9.056 12.225 1.00 24.25 109 PRO A CA 1
ATOM 854 C C . PRO A 1 111 ? 22.522 -9.785 13.487 1.00 24.82 109 PRO A C 1
ATOM 855 O O . PRO A 1 111 ? 21.379 -10.254 13.509 1.00 24.51 109 PRO A O 1
ATOM 859 N N . ALA A 1 112 ? 23.377 -9.869 14.508 1.00 21.81 110 ALA A N 1
ATOM 860 C CA . ALA A 1 112 ? 22.993 -10.534 15.754 1.00 21.12 110 ALA A CA 1
ATOM 861 C C . ALA A 1 112 ? 21.734 -9.888 16.302 1.00 20.66 110 ALA A C 1
ATOM 862 O O . ALA A 1 112 ? 20.774 -10.571 16.655 1.00 21.03 110 ALA A O 1
ATOM 864 N N . SER A 1 113 ? 21.743 -8.559 16.331 1.00 22.56 111 SER A N 1
ATOM 865 C CA . SER A 1 113 ? 20.610 -7.784 16.823 1.00 23.09 111 SER A CA 1
ATOM 866 C C . SER A 1 113 ? 19.386 -8.014 15.967 1.00 19.94 111 SER A C 1
ATOM 867 O O . SER A 1 113 ? 18.285 -8.224 16.487 1.00 21.50 111 SER A O 1
ATOM 870 N N . THR A 1 114 ? 19.574 -7.968 14.653 1.00 20.73 112 THR A N 1
ATOM 871 C CA . THR A 1 114 ? 18.458 -8.161 13.729 1.00 22.79 112 THR A CA 1
ATOM 872 C C . THR A 1 114 ? 17.752 -9.498 13.980 1.00 26.84 112 THR A C 1
ATOM 873 O O . THR A 1 114 ? 16.530 -9.562 14.008 1.00 21.15 112 THR A O 1
ATOM 877 N N . TRP A 1 115 ? 18.537 -10.553 14.176 1.00 24.55 113 TRP A N 1
ATOM 878 C CA . TRP A 1 115 ? 17.999 -11.894 14.368 1.00 20.50 113 TRP A CA 1
ATOM 879 C C . TRP A 1 115 ? 17.417 -12.057 15.777 1.00 22.25 113 TRP A C 1
ATOM 880 O O . TRP A 1 115 ? 16.287 -12.517 15.944 1.00 26.83 113 TRP A O 1
ATOM 891 N N . VAL A 1 116 ? 18.164 -11.640 16.791 1.00 22.16 114 VAL A N 1
ATOM 892 C CA . VAL A 1 116 ? 17.794 -11.947 18.167 1.00 25.80 114 VAL A CA 1
ATOM 893 C C . VAL A 1 116 ? 16.711 -11.027 18.787 1.00 24.21 114 VAL A C 1
ATOM 894 O O . VAL A 1 116 ? 15.867 -11.515 19.540 1.00 23.58 114 VAL A O 1
ATOM 898 N N . PHE A 1 117 ? 16.702 -9.730 18.461 1.00 22.73 115 PHE A N 1
ATOM 899 C CA . PHE A 1 117 ? 15.769 -8.803 19.126 1.00 21.07 115 PHE A CA 1
ATOM 900 C C . PHE A 1 117 ? 14.276 -9.202 18.983 1.00 26.70 115 PHE A C 1
ATOM 901 O O . PHE A 1 117 ? 13.516 -9.093 19.950 1.00 24.59 115 PHE A O 1
ATOM 909 N N . PRO A 1 118 ? 13.842 -9.650 17.788 1.00 25.51 116 PRO A N 1
ATOM 910 C CA . PRO A 1 118 ? 12.455 -10.141 17.713 1.00 25.42 116 PRO A CA 1
ATOM 911 C C . PRO A 1 118 ? 12.179 -11.340 18.611 1.00 28.94 116 PRO A C 1
ATOM 912 O O . PRO A 1 118 ? 11.079 -11.444 19.154 1.00 26.16 116 PRO A O 1
ATOM 916 N N . THR A 1 119 ? 13.150 -12.231 18.770 1.00 25.79 117 THR A N 1
ATOM 917 C CA . THR A 1 119 ? 12.904 -13.431 19.572 1.00 30.53 117 THR A CA 1
ATOM 918 C C . THR A 1 119 ? 12.756 -13.044 21.044 1.00 32.62 117 THR A C 1
ATOM 919 O O . THR A 1 119 ? 12.266 -13.821 21.849 1.00 27.57 117 THR A O 1
ATOM 923 N N . LEU A 1 120 ? 13.178 -11.828 21.380 1.00 27.12 118 LEU A N 1
ATOM 924 C CA . LEU A 1 120 ? 13.110 -11.333 22.754 1.00 30.17 118 LEU A CA 1
ATOM 925 C C . LEU A 1 120 ? 11.949 -10.385 22.958 1.00 26.67 118 LEU A C 1
ATOM 926 O O . LEU A 1 120 ? 11.803 -9.817 24.037 1.00 29.98 118 LEU A O 1
ATOM 931 N N . GLY A 1 121 ? 11.148 -10.195 21.911 1.00 27.21 119 GLY A N 1
ATOM 932 C CA . GLY A 1 121 ? 9.982 -9.337 21.980 1.00 25.79 119 GLY A CA 1
ATOM 933 C C . GLY A 1 121 ? 10.286 -7.849 21.921 1.00 30.55 119 GLY A C 1
ATOM 934 O O . GLY A 1 121 ? 9.443 -7.032 22.283 1.00 36.47 119 GLY A O 1
ATOM 935 N N . ILE A 1 122 ? 11.480 -7.493 21.452 1.00 25.73 120 ILE A N 1
ATOM 936 C CA . ILE A 1 122 ? 11.914 -6.084 21.409 1.00 20.27 120 ILE A CA 1
ATOM 937 C C . ILE A 1 122 ? 11.417 -5.343 20.165 1.00 29.83 120 ILE A C 1
ATOM 938 O O . ILE A 1 122 ? 11.109 -4.144 20.221 1.00 27.54 120 ILE A O 1
ATOM 943 N N . MET A 1 123 ? 11.309 -6.052 19.044 1.00 27.00 121 MET A N 1
ATOM 944 C CA . MET A 1 123 ? 10.863 -5.417 17.807 1.00 28.81 121 MET A CA 1
ATOM 945 C C . MET A 1 123 ? 10.540 -6.483 16.784 1.00 23.80 121 MET A C 1
ATOM 946 O O . MET A 1 123 ? 10.699 -7.653 17.069 1.00 30.34 121 MET A O 1
ATOM 951 N N . HIS A 1 124 ? 10.125 -6.098 15.583 1.00 29.98 122 HIS A N 1
ATOM 952 C CA . HIS A 1 124 ? 10.019 -7.082 14.501 1.00 31.92 122 HIS A CA 1
ATOM 953 C C . HIS A 1 124 ? 10.907 -6.758 13.295 1.00 33.68 122 HIS A C 1
ATOM 954 O O . HIS A 1 124 ? 11.104 -5.589 12.953 1.00 35.74 122 HIS A O 1
ATOM 961 N N . HIS A 1 125 ? 11.415 -7.796 12.634 1.00 32.05 123 HIS A N 1
ATOM 962 C CA . HIS A 1 125 ? 12.102 -7.627 11.348 1.00 39.72 123 HIS A CA 1
ATOM 963 C C . HIS A 1 125 ? 11.509 -8.543 10.282 1.00 39.12 123 HIS A C 1
ATOM 964 O O . HIS A 1 125 ? 11.036 -9.636 10.597 1.00 36.42 123 HIS A O 1
ATOM 971 N N . ASN A 1 126 ? 11.533 -8.112 9.024 1.00 37.43 124 ASN A N 1
ATOM 972 C CA . ASN A 1 126 ? 10.920 -8.934 7.989 1.00 44.98 124 ASN A CA 1
ATOM 973 C C . ASN A 1 126 ? 11.775 -10.158 7.697 1.00 48.66 124 ASN A C 1
ATOM 974 O O . ASN A 1 126 ? 12.910 -10.274 8.186 1.00 42.57 124 ASN A O 1
ATOM 979 N N . LYS A 1 127 ? 11.224 -11.094 6.929 1.00 44.10 125 LYS A N 1
ATOM 980 C CA . LYS A 1 127 ? 11.909 -12.357 6.735 1.00 49.65 125 LYS A CA 1
ATOM 981 C C . LYS A 1 127 ? 13.070 -12.174 5.758 1.00 50.39 125 LYS A C 1
ATOM 982 O O . LYS A 1 127 ? 13.915 -13.056 5.624 1.00 59.87 125 LYS A O 1
ATOM 988 N N . GLN A 1 128 ? 13.128 -11.016 5.104 1.00 45.54 126 GLN A N 1
ATOM 989 C CA . GLN A 1 128 ? 14.296 -10.653 4.313 1.00 42.73 126 GLN A CA 1
ATOM 990 C C . GLN A 1 128 ? 15.467 -10.231 5.194 1.00 52.66 126 GLN A C 1
ATOM 991 O O . GLN A 1 128 ? 16.594 -10.697 5.012 1.00 55.34 126 GLN A O 1
ATOM 997 N N . ALA A 1 129 ? 15.208 -9.314 6.122 1.00 45.32 127 ALA A N 1
ATOM 998 C CA . ALA A 1 129 ? 16.258 -8.803 6.988 1.00 38.55 127 ALA A CA 1
ATOM 999 C C . ALA A 1 129 ? 16.753 -9.926 7.877 1.00 32.17 127 ALA A C 1
ATOM 1000 O O . ALA A 1 129 ? 17.948 -10.031 8.171 1.00 35.25 127 ALA A O 1
ATOM 1002 N N . THR A 1 130 ? 15.818 -10.772 8.289 1.00 37.26 128 THR A N 1
ATOM 1003 C CA . THR A 1 130 ? 16.135 -11.897 9.150 1.00 37.91 128 THR A CA 1
ATOM 1004 C C . THR A 1 130 ? 16.977 -12.913 8.403 1.00 41.23 128 THR A C 1
ATOM 1005 O O . THR A 1 130 ? 17.933 -13.464 8.946 1.00 33.21 128 THR A O 1
ATOM 1009 N N . GLU A 1 131 ? 16.633 -13.146 7.144 1.00 41.14 129 GLU A N 1
ATOM 1010 C CA . GLU A 1 131 ? 17.379 -14.104 6.345 1.00 43.24 129 GLU A CA 1
ATOM 1011 C C . GLU A 1 131 ? 18.768 -13.559 6.022 1.00 38.96 129 GLU A C 1
ATOM 1012 O O . GLU A 1 131 ? 19.750 -14.306 6.064 1.00 35.76 129 GLU A O 1
ATOM 1018 N N . ASN A 1 132 ? 18.862 -12.268 5.716 1.00 32.73 130 ASN A N 1
ATOM 1019 C CA . ASN A 1 132 ? 20.172 -11.684 5.462 1.00 36.52 130 ASN A CA 1
ATOM 1020 C C . ASN A 1 132 ? 21.025 -11.796 6.708 1.00 30.63 130 ASN A C 1
ATOM 1021 O O . ASN A 1 132 ? 22.214 -12.111 6.624 1.00 31.38 130 ASN A O 1
ATOM 1026 N N . ALA A 1 133 ? 20.405 -11.551 7.860 1.00 27.67 131 ALA A N 1
ATOM 1027 C CA . ALA A 1 133 ? 21.096 -11.671 9.139 1.00 27.95 131 ALA A CA 1
ATOM 1028 C C . ALA A 1 133 ? 21.610 -13.094 9.392 1.00 27.19 131 ALA A C 1
ATOM 1029 O O . ALA A 1 133 ? 22.753 -13.282 9.818 1.00 26.74 131 ALA A O 1
ATOM 1031 N N . LYS A 1 134 ? 20.776 -14.096 9.140 1.00 26.50 132 LYS A N 1
ATOM 1032 C CA . LYS A 1 134 ? 21.200 -15.481 9.354 1.00 26.60 132 LYS A CA 1
ATOM 1033 C C . LYS A 1 134 ? 22.416 -15.798 8.499 1.00 28.41 132 LYS A C 1
ATOM 1034 O O . LYS A 1 134 ? 23.345 -16.485 8.939 1.00 26.71 132 LYS A O 1
ATOM 1040 N N . GLU A 1 135 ? 22.412 -15.277 7.274 1.00 27.41 133 GLU A N 1
ATOM 1041 C CA . GLU A 1 135 ? 23.501 -15.537 6.344 1.00 34.60 133 GLU A CA 1
ATOM 1042 C C . GLU A 1 135 ? 24.786 -14.841 6.794 1.00 29.39 133 GLU A C 1
ATOM 1043 O O . GLU A 1 135 ? 25.877 -15.411 6.718 1.00 28.33 133 GLU A O 1
ATOM 1049 N N . GLU A 1 136 ? 24.658 -13.603 7.265 1.00 26.26 134 GLU A N 1
ATOM 1050 C CA . GLU A 1 136 ? 25.814 -12.877 7.764 1.00 25.90 134 GLU A CA 1
ATOM 1051 C C . GLU A 1 136 ? 26.409 -13.607 8.957 1.00 21.37 134 GLU A C 1
ATOM 1052 O O . GLU A 1 136 ? 27.627 -13.740 9.071 1.00 25.70 134 GLU A O 1
ATOM 1058 N N . VAL A 1 137 ? 25.552 -14.127 9.826 1.00 25.61 135 VAL A N 1
ATOM 1059 C CA . VAL A 1 137 ? 26.042 -14.854 10.986 1.00 23.39 135 VAL A CA 1
ATOM 1060 C C . VAL A 1 137 ? 26.760 -16.160 10.575 1.00 27.79 135 VAL A C 1
ATOM 1061 O O . VAL A 1 137 ? 27.804 -16.499 11.141 1.00 25.93 135 VAL A O 1
ATOM 1065 N N . ARG A 1 138 ? 26.243 -16.880 9.583 1.00 27.25 136 ARG A N 1
ATOM 1066 C CA . ARG A 1 138 ? 26.984 -18.063 9.095 1.00 31.34 136 ARG A CA 1
ATOM 1067 C C . ARG A 1 138 ? 28.367 -17.650 8.590 1.00 27.43 136 ARG A C 1
ATOM 1068 O O . ARG A 1 138 ? 29.350 -18.352 8.813 1.00 29.03 136 ARG A O 1
ATOM 1076 N N . ARG A 1 139 ? 28.440 -16.494 7.931 1.00 27.21 137 ARG A N 1
ATOM 1077 C CA . ARG A 1 139 ? 29.712 -16.015 7.408 1.00 25.68 137 ARG A CA 1
ATOM 1078 C C . ARG A 1 139 ? 30.665 -15.737 8.574 1.00 26.50 137 ARG A C 1
ATOM 1079 O O . ARG A 1 139 ? 31.821 -16.162 8.563 1.00 24.27 137 ARG A O 1
ATOM 1087 N N . ILE A 1 140 ? 30.157 -15.057 9.596 1.00 21.58 138 ILE A N 1
ATOM 1088 C CA . ILE A 1 140 ? 30.947 -14.746 10.782 1.00 23.96 138 ILE A CA 1
ATOM 1089 C C . ILE A 1 140 ? 31.413 -16.004 11.519 1.00 24.32 138 ILE A C 1
ATOM 1090 O O . ILE A 1 140 ? 32.582 -16.115 11.880 1.00 21.82 138 ILE A O 1
ATOM 1095 N N . LEU A 1 141 ? 30.503 -16.946 11.757 1.00 23.38 139 LEU A N 1
ATOM 1096 C CA . LEU A 1 141 ? 30.886 -18.178 12.445 1.00 23.35 139 LEU A CA 1
ATOM 1097 C C . LEU A 1 141 ? 31.884 -19.002 11.623 1.00 23.69 139 LEU A C 1
ATOM 1098 O O . LEU A 1 141 ? 32.778 -19.632 12.185 1.00 24.20 139 LEU A O 1
ATOM 1103 N N . GLY A 1 142 ? 31.748 -18.988 10.302 1.00 21.51 140 GLY A N 1
ATOM 1104 C CA . GLY A 1 142 ? 32.706 -19.692 9.459 1.00 21.79 140 GLY A CA 1
ATOM 1105 C C . GLY A 1 142 ? 34.088 -19.059 9.452 1.00 29.54 140 GLY A C 1
ATOM 1106 O O . GLY A 1 142 ? 35.112 -19.756 9.465 1.00 30.18 140 GLY A O 1
ATOM 1107 N N . LEU A 1 143 ? 34.125 -17.728 9.433 1.00 29.81 141 LEU A N 1
ATOM 1108 C CA . LEU A 1 143 ? 35.391 -16.998 9.529 1.00 25.81 141 LEU A CA 1
ATOM 1109 C C . LEU A 1 143 ? 36.084 -17.357 10.837 1.00 22.62 141 LEU A C 1
ATOM 1110 O O . LEU A 1 143 ? 37.250 -17.734 10.838 1.00 31.25 141 LEU A O 1
ATOM 1115 N N . LEU A 1 144 ? 35.351 -17.264 11.943 1.00 20.75 142 LEU A N 1
ATOM 1116 C CA . LEU A 1 144 ? 35.861 -17.685 13.249 1.00 21.33 142 LEU A CA 1
ATOM 1117 C C . LEU A 1 144 ? 36.277 -19.153 13.256 1.00 20.01 142 LEU A C 1
ATOM 1118 O O . LEU A 1 144 ? 37.266 -19.527 13.882 1.00 27.29 142 LEU A O 1
ATOM 1123 N N . ASP A 1 145 ? 35.524 -19.987 12.560 1.00 23.00 143 ASP A N 1
ATOM 1124 C CA . ASP A 1 145 ? 35.814 -21.420 12.581 1.00 26.72 143 ASP A CA 1
ATOM 1125 C C . ASP A 1 145 ? 37.157 -21.704 11.921 1.00 25.62 143 ASP A C 1
ATOM 1126 O O . ASP A 1 145 ? 37.980 -22.431 12.476 1.00 28.35 143 ASP A O 1
ATOM 1131 N N . ALA A 1 146 ? 37.384 -21.129 10.741 1.00 26.73 144 ALA A N 1
ATOM 1132 C CA . ALA A 1 146 ? 38.677 -21.284 10.074 1.00 27.01 144 ALA A CA 1
ATOM 1133 C C . ALA A 1 146 ? 39.794 -20.722 10.942 1.00 30.65 144 ALA A C 1
ATOM 1134 O O . ALA A 1 146 ? 40.850 -21.344 11.097 1.00 26.08 144 ALA A O 1
ATOM 1136 N N . TYR A 1 147 ? 39.550 -19.554 11.532 1.00 25.93 145 TYR A N 1
ATOM 1137 C CA . TYR A 1 147 ? 40.570 -18.901 12.335 1.00 24.78 145 TYR A CA 1
ATOM 1138 C C . TYR A 1 147 ? 40.975 -19.734 13.543 1.00 23.05 145 TYR A C 1
ATOM 1139 O O . TYR A 1 147 ? 42.151 -19.782 13.911 1.00 29.20 145 TYR A O 1
ATOM 1148 N N . LEU A 1 148 ? 40.003 -20.384 14.168 1.00 21.08 146 LEU A N 1
ATOM 1149 C CA . LEU A 1 148 ? 40.263 -21.096 15.417 1.00 21.48 146 LEU A CA 1
ATOM 1150 C C . LEU A 1 148 ? 40.650 -22.571 15.210 1.00 29.20 146 LEU A C 1
ATOM 1151 O O . LEU A 1 148 ? 40.750 -23.327 16.178 1.00 27.48 146 LEU A O 1
ATOM 1156 N N . LYS A 1 149 ? 40.869 -22.977 13.965 1.00 26.96 147 LYS A N 1
ATOM 1157 C CA . LYS A 1 149 ? 41.174 -24.384 13.695 1.00 33.40 147 LYS A CA 1
ATOM 1158 C C . LYS A 1 149 ? 42.362 -24.872 14.523 1.00 34.37 147 LYS A C 1
ATOM 1159 O O . LYS A 1 149 ? 42.279 -25.908 15.174 1.00 30.08 147 LYS A O 1
ATOM 1165 N N . THR A 1 150 ? 43.457 -24.119 14.522 1.00 27.34 148 THR A N 1
ATOM 1166 C CA . THR A 1 150 ? 44.589 -24.475 15.358 1.00 33.05 148 THR A CA 1
ATOM 1167 C C . THR A 1 150 ? 44.920 -23.360 16.357 1.00 32.57 148 THR A C 1
ATOM 1168 O O . THR A 1 150 ? 46.085 -23.012 16.572 1.00 27.82 148 THR A O 1
ATOM 1172 N N . ARG A 1 151 ? 43.873 -22.829 16.986 1.00 25.13 149 ARG A N 1
ATOM 1173 C CA . ARG A 1 151 ? 44.022 -21.872 18.074 1.00 23.00 149 ARG A CA 1
ATOM 1174 C C . ARG A 1 151 ? 43.096 -22.226 19.233 1.00 26.48 149 ARG A C 1
ATOM 1175 O O . ARG A 1 151 ? 41.954 -22.636 19.019 1.00 25.49 149 ARG A O 1
ATOM 1183 N N . THR A 1 152 ? 43.576 -22.029 20.456 1.00 21.46 150 THR A N 1
ATOM 1184 C CA . THR A 1 152 ? 42.736 -22.148 21.641 1.00 24.93 150 THR A CA 1
ATOM 1185 C C . THR A 1 152 ? 41.904 -20.867 21.830 1.00 26.64 150 THR A C 1
ATOM 1186 O O . THR A 1 152 ? 40.698 -20.928 22.071 1.00 23.10 150 THR A O 1
ATOM 1190 N N . PHE A 1 153 ? 42.571 -19.720 21.711 1.00 23.69 151 PHE A N 1
ATOM 1191 C CA . PHE A 1 153 ? 41.944 -18.402 21.859 1.00 28.28 151 PHE A CA 1
ATOM 1192 C C . PHE A 1 153 ? 42.340 -17.515 20.684 1.00 27.96 151 PHE A C 1
ATOM 1193 O O . PHE A 1 153 ? 43.252 -17.859 19.930 1.00 23.97 151 PHE A O 1
ATOM 1201 N N . LEU A 1 154 ? 41.697 -16.358 20.548 1.00 23.68 152 LEU A N 1
ATOM 1202 C CA . LEU A 1 154 ? 41.916 -15.517 19.372 1.00 23.49 152 LEU A CA 1
ATOM 1203 C C . LEU A 1 154 ? 43.329 -14.928 19.285 1.00 22.81 152 LEU A C 1
ATOM 1204 O O . LEU A 1 154 ? 43.892 -14.807 18.191 1.00 22.00 152 LEU A O 1
ATOM 1209 N N . VAL A 1 155 ? 43.912 -14.561 20.422 1.00 21.92 153 VAL A N 1
ATOM 1210 C CA . VAL A 1 155 ? 45.192 -13.853 20.384 1.00 24.47 153 VAL A CA 1
ATOM 1211 C C . VAL A 1 155 ? 46.206 -14.406 21.378 1.00 21.13 153 VAL A C 1
ATOM 1212 O O . VAL A 1 155 ? 45.963 -14.392 22.586 1.00 25.95 153 VAL A O 1
ATOM 1216 N N . GLY A 1 156 ? 47.348 -14.877 20.878 1.00 26.87 154 GLY A N 1
ATOM 1217 C CA . GLY A 1 156 ? 48.451 -15.255 21.750 1.00 25.61 154 GLY A CA 1
ATOM 1218 C C . GLY A 1 156 ? 48.203 -16.394 22.741 1.00 25.34 154 GLY A C 1
ATOM 1219 O O . GLY A 1 156 ? 48.839 -16.453 23.797 1.00 28.01 154 GLY A O 1
ATOM 1220 N N . GLU A 1 157 ? 47.264 -17.278 22.428 1.00 22.51 155 GLU A N 1
ATOM 1221 C CA . GLU A 1 157 ? 47.026 -18.492 23.231 1.00 37.12 155 GLU A CA 1
ATOM 1222 C C . GLU A 1 157 ? 46.675 -18.234 24.704 1.00 33.59 155 GLU A C 1
ATOM 1223 O O . GLU A 1 157 ? 47.057 -18.988 25.608 1.00 27.92 155 GLU A O 1
ATOM 1229 N N . ARG A 1 158 ? 45.896 -17.186 24.927 1.00 29.19 156 ARG A N 1
ATOM 1230 C CA . ARG A 1 158 ? 45.419 -16.832 26.254 1.00 29.77 156 ARG A CA 1
ATOM 1231 C C . ARG A 1 158 ? 44.201 -15.939 26.082 1.00 25.13 156 ARG A C 1
ATOM 1232 O O . ARG A 1 158 ? 44.047 -15.297 25.046 1.00 27.65 156 ARG A O 1
ATOM 1240 N N . VAL A 1 159 ? 43.325 -15.906 27.075 1.00 24.04 157 VAL A N 1
ATOM 1241 C CA . VAL A 1 159 ? 42.178 -15.007 26.995 1.00 26.59 157 VAL A CA 1
ATOM 1242 C C . VAL A 1 159 ? 42.645 -13.557 26.941 1.00 25.63 157 VAL A C 1
ATOM 1243 O O . VAL A 1 159 ? 43.462 -13.143 27.757 1.00 26.47 157 VAL A O 1
ATOM 1247 N N . THR A 1 160 ? 42.158 -12.816 25.944 1.00 26.62 158 THR A N 1
ATOM 1248 C CA . THR A 1 160 ? 42.310 -11.361 25.875 1.00 24.33 158 THR A CA 1
ATOM 1249 C C . THR A 1 160 ? 40.945 -10.692 25.747 1.00 27.96 158 THR A C 1
ATOM 1250 O O . THR A 1 160 ? 39.913 -11.368 25.689 1.00 20.60 158 THR A O 1
ATOM 1254 N N . LEU A 1 161 ? 40.949 -9.363 25.663 1.00 21.82 159 LEU A N 1
ATOM 1255 C CA . LEU A 1 161 ? 39.745 -8.603 25.334 1.00 22.13 159 LEU A CA 1
ATOM 1256 C C . LEU A 1 161 ? 39.108 -9.083 24.030 1.00 21.78 159 LEU A C 1
ATOM 1257 O O . LEU A 1 161 ? 37.904 -8.918 23.827 1.00 24.99 159 LEU A O 1
ATOM 1262 N N . ALA A 1 162 ? 39.910 -9.660 23.135 1.00 21.35 160 ALA A N 1
ATOM 1263 C CA . ALA A 1 162 ? 39.363 -10.213 21.893 1.00 22.02 160 ALA A CA 1
ATOM 1264 C C . ALA A 1 162 ? 38.304 -11.273 22.183 1.00 22.34 160 ALA A C 1
ATOM 1265 O O . ALA A 1 162 ? 37.174 -11.155 21.727 1.00 22.58 160 ALA A O 1
ATOM 1267 N N . ASP A 1 163 ? 38.666 -12.305 22.940 1.00 21.46 161 ASP A N 1
ATOM 1268 C CA . ASP A 1 163 ? 37.711 -13.354 23.288 1.00 23.49 161 ASP A CA 1
ATOM 1269 C C . ASP A 1 163 ? 36.529 -12.840 24.088 1.00 21.76 161 ASP A C 1
ATOM 1270 O O . ASP A 1 163 ? 35.384 -13.180 23.803 1.00 24.11 161 ASP A O 1
ATOM 1275 N N . ILE A 1 164 ? 36.819 -12.050 25.114 1.00 21.98 162 ILE A N 1
ATOM 1276 C CA . ILE A 1 164 ? 35.773 -11.520 25.984 1.00 22.12 162 ILE A CA 1
ATOM 1277 C C . ILE A 1 164 ? 34.756 -10.736 25.158 1.00 22.29 162 ILE A C 1
ATOM 1278 O O . ILE A 1 164 ? 33.553 -10.940 25.295 1.00 22.16 162 ILE A O 1
ATOM 1283 N N . THR A 1 165 ? 35.238 -9.877 24.273 1.00 23.08 163 THR A N 1
ATOM 1284 C CA . THR A 1 165 ? 34.332 -9.030 23.490 1.00 25.27 163 THR A CA 1
ATOM 1285 C C . THR A 1 165 ? 33.544 -9.856 22.470 1.00 22.19 163 THR A C 1
ATOM 1286 O O . THR A 1 165 ? 32.326 -9.706 22.350 1.00 23.47 163 THR A O 1
ATOM 1290 N N . VAL A 1 166 ? 34.221 -10.724 21.731 1.00 19.78 164 VAL A N 1
ATOM 1291 C CA . VAL A 1 166 ? 33.506 -11.509 20.726 1.00 18.83 164 VAL A CA 1
ATOM 1292 C C . VAL A 1 166 ? 32.510 -12.475 21.386 1.00 22.61 164 VAL A C 1
ATOM 1293 O O . VAL A 1 166 ? 31.379 -12.636 20.913 1.00 18.61 164 VAL A O 1
ATOM 1297 N N . VAL A 1 167 ? 32.910 -13.097 22.489 1.00 20.74 165 VAL A N 1
ATOM 1298 C CA . VAL A 1 167 ? 31.985 -13.984 23.195 1.00 21.57 165 VAL A CA 1
ATOM 1299 C C . VAL A 1 167 ? 30.742 -13.203 23.683 1.00 21.24 165 VAL A C 1
ATOM 1300 O O . VAL A 1 167 ? 29.608 -13.655 23.531 1.00 21.21 165 VAL A O 1
ATOM 1304 N N . CYS A 1 168 ? 30.949 -12.021 24.247 1.00 22.42 166 CYS A N 1
ATOM 1305 C CA . CYS A 1 168 ? 29.810 -11.251 24.734 1.00 23.43 166 CYS A CA 1
ATOM 1306 C C . CYS A 1 168 ? 28.871 -10.823 23.603 1.00 21.78 166 CYS A C 1
ATOM 1307 O O . CYS A 1 168 ? 27.650 -10.829 23.788 1.00 22.42 166 CYS A O 1
ATOM 1310 N N . THR A 1 169 ? 29.419 -10.482 22.433 1.00 18.62 167 THR A N 1
ATOM 1311 C CA . THR A 1 169 ? 28.561 -10.153 21.294 1.00 19.55 167 THR A CA 1
ATOM 1312 C C . THR A 1 169 ? 27.846 -11.386 20.688 1.00 22.11 167 THR A C 1
ATOM 1313 O O . THR A 1 169 ? 26.840 -11.236 19.999 1.00 19.90 167 THR A O 1
ATOM 1317 N N . LEU A 1 170 ? 28.350 -12.596 20.925 1.00 18.15 168 LEU A N 1
ATOM 1318 C CA . LEU A 1 170 ? 27.684 -13.791 20.386 1.00 20.45 168 LEU A CA 1
ATOM 1319 C C . LEU A 1 170 ? 26.729 -14.449 21.383 1.00 26.35 168 LEU A C 1
ATOM 1320 O O . LEU A 1 170 ? 26.018 -15.385 21.041 1.00 26.22 168 LEU A O 1
ATOM 1325 N N . LEU A 1 171 ? 26.719 -13.957 22.612 1.00 23.36 169 LEU A N 1
ATOM 1326 C CA . LEU A 1 171 ? 26.041 -14.638 23.709 1.00 25.47 169 LEU A CA 1
ATOM 1327 C C . LEU A 1 171 ? 24.535 -14.848 23.489 1.00 29.72 169 LEU A C 1
ATOM 1328 O O . LEU A 1 171 ? 24.040 -15.972 23.634 1.00 25.45 169 LEU A O 1
ATOM 1333 N N . TRP A 1 172 ? 23.804 -13.787 23.147 1.00 26.02 170 TRP A N 1
ATOM 1334 C CA . TRP A 1 172 ? 22.373 -13.936 22.865 1.00 25.06 170 TRP A CA 1
ATOM 1335 C C . TRP A 1 172 ? 22.078 -14.873 21.674 1.00 23.69 170 TRP A C 1
ATOM 1336 O O . TRP A 1 172 ? 21.137 -15.660 21.729 1.00 26.04 170 TRP A O 1
ATOM 1347 N N . LEU A 1 173 ? 22.865 -14.781 20.603 1.00 24.48 171 LEU A N 1
ATOM 1348 C CA . LEU A 1 173 ? 22.722 -15.702 19.474 1.00 25.28 171 LEU A CA 1
ATOM 1349 C C . LEU A 1 173 ? 22.802 -17.159 19.924 1.00 24.52 171 LEU A C 1
ATOM 1350 O O . LEU A 1 173 ? 21.962 -17.963 19.547 1.00 25.89 171 LEU A O 1
ATOM 1355 N N . TYR A 1 174 ? 23.798 -17.496 20.738 1.00 26.25 172 TYR A N 1
ATOM 1356 C CA . TYR A 1 174 ? 23.992 -18.882 21.146 1.00 24.69 172 TYR A CA 1
ATOM 1357 C C . TYR A 1 174 ? 22.885 -19.362 22.084 1.00 27.01 172 TYR A C 1
ATOM 1358 O O . TYR A 1 174 ? 22.565 -20.553 22.112 1.00 27.28 172 TYR A O 1
ATOM 1367 N N . LYS A 1 175 ? 22.306 -18.443 22.847 1.00 24.08 173 LYS A N 1
ATOM 1368 C CA . LYS A 1 175 ? 21.222 -18.779 23.763 1.00 25.64 173 LYS A CA 1
ATOM 1369 C C . LYS A 1 175 ? 19.878 -18.888 23.061 1.00 30.89 173 LYS A C 1
ATOM 1370 O O . LYS A 1 175 ? 19.039 -19.708 23.431 1.00 30.48 173 LYS A O 1
ATOM 1376 N N . GLN A 1 176 ? 19.671 -18.053 22.051 1.00 27.10 174 GLN A N 1
ATOM 1377 C CA . GLN A 1 176 ? 18.338 -17.863 21.486 1.00 25.97 174 GLN A CA 1
ATOM 1378 C C . GLN A 1 176 ? 18.051 -18.598 20.177 1.00 27.04 174 GLN A C 1
ATOM 1379 O O . GLN A 1 176 ? 16.941 -19.091 19.983 1.00 34.18 174 GLN A O 1
ATOM 1385 N N . VAL A 1 177 ? 19.020 -18.645 19.265 1.00 22.98 175 VAL A N 1
ATOM 1386 C CA . VAL A 1 177 ? 18.729 -19.085 17.894 1.00 25.43 175 VAL A CA 1
ATOM 1387 C C . VAL A 1 177 ? 19.734 -20.057 17.252 1.00 27.02 175 VAL A C 1
ATOM 1388 O O . VAL A 1 177 ? 19.420 -20.690 16.245 1.00 32.45 175 VAL A O 1
ATOM 1392 N N . LEU A 1 178 ? 20.935 -20.181 17.802 1.00 23.70 176 LEU A N 1
ATOM 1393 C CA . LEU A 1 178 ? 21.924 -21.055 17.180 1.00 22.05 176 LEU A CA 1
ATOM 1394 C C . LEU A 1 178 ? 21.698 -22.532 17.579 1.00 27.35 176 LEU A C 1
ATOM 1395 O O . LEU A 1 178 ? 22.505 -23.126 18.305 1.00 24.21 176 LEU A O 1
ATOM 1400 N N . GLU A 1 179 ? 20.595 -23.110 17.094 1.00 28.05 177 GLU A N 1
ATOM 1401 C CA . GLU A 1 179 ? 20.221 -24.488 17.417 1.00 28.41 177 GLU A CA 1
ATOM 1402 C C . GLU A 1 179 ? 21.271 -25.463 16.854 1.00 31.39 177 GLU A C 1
ATOM 1403 O O . GLU A 1 179 ? 22.034 -25.095 15.966 1.00 33.43 177 GLU A O 1
ATOM 1409 N N . PRO A 1 180 ? 21.322 -26.706 17.373 1.00 36.46 178 PRO A N 1
ATOM 1410 C CA . PRO A 1 180 ? 22.361 -27.646 16.914 1.00 36.10 178 PRO A CA 1
ATOM 1411 C C . PRO A 1 180 ? 22.480 -27.787 15.387 1.00 31.19 178 PRO A C 1
ATOM 1412 O O . PRO A 1 180 ? 23.596 -27.788 14.878 1.00 29.69 178 PRO A O 1
ATOM 1416 N N . SER A 1 181 ? 21.363 -27.853 14.672 1.00 32.91 179 SER A N 1
ATOM 1417 C CA . SER A 1 181 ? 21.412 -28.004 13.219 1.00 36.42 179 SER A CA 1
ATOM 1418 C C . SER A 1 181 ? 21.998 -26.779 12.512 1.00 35.99 179 SER A C 1
ATOM 1419 O O . SER A 1 181 ? 22.623 -26.908 11.460 1.00 34.86 179 SER A O 1
ATOM 1422 N N . PHE A 1 182 ? 21.813 -25.591 13.087 1.00 35.72 180 PHE A N 1
ATOM 1423 C CA . PHE A 1 182 ? 22.385 -24.383 12.494 1.00 32.14 180 PHE A CA 1
ATOM 1424 C C . PHE A 1 182 ? 23.880 -24.243 12.806 1.00 31.14 180 PHE A C 1
ATOM 1425 O O . PHE A 1 182 ? 24.655 -23.817 11.947 1.00 32.40 180 PHE A O 1
ATOM 1433 N N . ARG A 1 183 ? 24.280 -24.592 14.027 1.00 26.01 181 ARG A N 1
ATOM 1434 C CA . ARG A 1 183 ? 25.649 -24.334 14.475 1.00 26.85 181 ARG A CA 1
ATOM 1435 C C . ARG A 1 183 ? 26.589 -25.505 14.177 1.00 32.10 181 ARG A C 1
ATOM 1436 O O . ARG A 1 183 ? 27.812 -25.399 14.349 1.00 25.89 181 ARG A O 1
ATOM 1444 N N . GLN A 1 184 ? 26.011 -26.613 13.724 1.00 29.52 182 GLN A N 1
ATOM 1445 C CA . GLN A 1 184 ? 26.770 -27.826 13.428 1.00 34.20 182 GLN A CA 1
ATOM 1446 C C . GLN A 1 184 ? 27.985 -27.590 12.534 1.00 25.11 182 GLN A C 1
ATOM 1447 O O . GLN A 1 184 ? 29.049 -28.159 12.760 1.00 30.57 182 GLN A O 1
ATOM 1453 N N . ALA A 1 185 ? 27.831 -26.726 11.536 1.00 32.87 183 ALA A N 1
ATOM 1454 C CA . ALA A 1 185 ? 28.892 -26.494 10.556 1.00 33.68 183 ALA A CA 1
ATOM 1455 C C . ALA A 1 185 ? 30.126 -25.780 11.106 1.00 33.06 183 ALA A C 1
ATOM 1456 O O . ALA A 1 185 ? 31.105 -25.600 10.380 1.00 29.56 183 ALA A O 1
ATOM 1458 N N . PHE A 1 186 ? 30.089 -25.359 12.367 1.00 28.73 184 PHE A N 1
ATOM 1459 C CA . PHE A 1 186 ? 31.193 -24.572 12.917 1.00 31.92 184 PHE A CA 1
ATOM 1460 C C . PHE A 1 186 ? 31.720 -25.163 14.216 1.00 30.83 184 PHE A C 1
ATOM 1461 O O . PHE A 1 186 ? 31.613 -24.529 15.268 1.00 27.08 184 PHE A O 1
ATOM 1469 N N . PRO A 1 187 ? 32.311 -26.375 14.153 1.00 29.04 185 PRO A N 1
ATOM 1470 C CA . PRO A 1 187 ? 32.735 -27.000 15.410 1.00 28.97 185 PRO A CA 1
ATOM 1471 C C . PRO A 1 187 ? 33.841 -26.240 16.143 1.00 24.98 185 PRO A C 1
ATOM 1472 O O . PRO A 1 187 ? 33.878 -26.267 17.370 1.00 26.00 185 PRO A O 1
ATOM 1476 N N . ASN A 1 188 ? 34.743 -25.586 15.428 1.00 22.28 186 ASN A N 1
ATOM 1477 C CA . ASN A 1 188 ? 35.831 -24.902 16.123 1.00 28.34 186 ASN A CA 1
ATOM 1478 C C . ASN A 1 188 ? 35.306 -23.651 16.855 1.00 27.33 186 ASN A C 1
ATOM 1479 O O . ASN A 1 188 ? 35.742 -23.335 17.963 1.00 26.81 186 ASN A O 1
ATOM 1484 N N . THR A 1 189 ? 34.359 -22.956 16.240 1.00 21.82 187 THR A N 1
ATOM 1485 C CA . THR A 1 189 ? 33.756 -21.794 16.897 1.00 26.60 187 THR A CA 1
ATOM 1486 C C . THR A 1 189 ? 32.962 -22.236 18.136 1.00 26.89 187 THR A C 1
ATOM 1487 O O . THR A 1 189 ? 33.097 -21.641 19.212 1.00 24.54 187 THR A O 1
ATOM 1491 N N . ASN A 1 190 ? 32.164 -23.296 17.996 1.00 24.24 188 ASN A N 1
ATOM 1492 C CA . ASN A 1 190 ? 31.367 -23.803 19.116 1.00 22.21 188 ASN A CA 1
ATOM 1493 C C . ASN A 1 190 ? 32.271 -24.200 20.261 1.00 22.66 188 ASN A C 1
ATOM 1494 O O . ASN A 1 190 ? 32.017 -23.871 21.419 1.00 26.85 188 ASN A O 1
ATOM 1499 N N . ARG A 1 191 ? 33.346 -24.910 19.932 1.00 24.26 189 ARG A N 1
ATOM 1500 C CA . ARG A 1 191 ? 34.307 -25.349 20.939 1.00 23.80 189 ARG A CA 1
ATOM 1501 C C . ARG A 1 191 ? 34.956 -24.165 21.665 1.00 23.24 189 ARG A C 1
ATOM 1502 O O . ARG A 1 191 ? 35.049 -24.152 22.897 1.00 25.93 189 ARG A O 1
ATOM 1510 N N . TRP A 1 192 ? 35.420 -23.176 20.903 1.00 25.66 190 TRP A N 1
ATOM 1511 C CA . TRP A 1 192 ? 36.024 -21.981 21.499 1.00 26.57 190 TRP A CA 1
ATOM 1512 C C . TRP A 1 192 ? 35.017 -21.224 22.394 1.00 24.57 190 TRP A C 1
ATOM 1513 O O . TRP A 1 192 ? 35.351 -20.817 23.518 1.00 24.67 190 TRP A O 1
ATOM 1524 N N . PHE A 1 193 ? 33.779 -21.089 21.926 1.00 22.94 191 PHE A N 1
ATOM 1525 C CA . PHE A 1 193 ? 32.729 -20.408 22.711 1.00 23.89 191 PHE A CA 1
ATOM 1526 C C . PHE A 1 193 ? 32.492 -21.105 24.048 1.00 23.21 191 PHE A C 1
ATOM 1527 O O . PHE A 1 193 ? 32.543 -20.481 25.106 1.00 21.01 191 PHE A O 1
ATOM 1535 N N . LEU A 1 194 ? 32.235 -22.410 23.987 1.00 26.50 192 LEU A N 1
ATOM 1536 C CA . LEU A 1 194 ? 32.074 -23.233 25.183 1.00 28.80 192 LEU A CA 1
ATOM 1537 C C . LEU A 1 194 ? 33.294 -23.154 26.084 1.00 26.18 192 LEU A C 1
ATOM 1538 O O . LEU A 1 194 ? 33.175 -23.112 27.311 1.00 27.82 192 LEU A O 1
ATOM 1543 N N . THR A 1 195 ? 34.468 -23.153 25.470 1.00 23.39 193 THR A N 1
ATOM 1544 C CA . THR A 1 195 ? 35.695 -23.045 26.233 1.00 32.55 193 THR A CA 1
ATOM 1545 C C . THR A 1 195 ? 35.725 -21.772 27.060 1.00 31.70 193 THR A C 1
ATOM 1546 O O . THR A 1 195 ? 35.937 -21.822 28.273 1.00 26.35 193 THR A O 1
ATOM 1550 N N . CYS A 1 196 ? 35.492 -20.640 26.396 1.00 23.42 194 CYS A N 1
ATOM 1551 C CA . CYS A 1 196 ? 35.533 -19.333 27.055 1.00 27.36 194 CYS A CA 1
ATOM 1552 C C . CYS A 1 196 ? 34.491 -19.187 28.167 1.00 24.54 194 CYS A C 1
ATOM 1553 O O . CYS A 1 196 ? 34.819 -18.790 29.284 1.00 25.23 194 CYS A O 1
ATOM 1556 N N . ILE A 1 197 ? 33.237 -19.508 27.878 1.00 24.40 195 ILE A N 1
ATOM 1557 C CA . ILE A 1 197 ? 32.181 -19.177 28.837 1.00 23.54 195 ILE A CA 1
ATOM 1558 C C . ILE A 1 197 ? 32.249 -20.037 30.091 1.00 27.97 195 ILE A C 1
ATOM 1559 O O . ILE A 1 197 ? 31.652 -19.695 31.110 1.00 27.13 195 ILE A O 1
ATOM 1564 N N . ASN A 1 198 ? 32.982 -21.142 30.007 1.00 28.21 196 ASN A N 1
ATOM 1565 C CA . ASN A 1 198 ? 33.248 -21.986 31.169 1.00 32.49 196 ASN A CA 1
ATOM 1566 C C . ASN A 1 198 ? 34.555 -21.652 31.881 1.00 33.11 196 ASN A C 1
ATOM 1567 O O . ASN A 1 198 ? 34.917 -22.314 32.855 1.00 33.16 196 ASN A O 1
ATOM 1572 N N . GLN A 1 199 ? 35.274 -20.640 31.401 1.00 31.76 197 GLN A N 1
ATOM 1573 C CA . GLN A 1 199 ? 36.373 -20.112 32.198 1.00 29.64 197 GLN A CA 1
ATOM 1574 C C . GLN A 1 199 ? 35.757 -19.586 33.490 1.00 30.27 197 GLN A C 1
ATOM 1575 O O . GLN A 1 199 ? 34.698 -18.955 33.453 1.00 28.13 197 GLN A O 1
ATOM 1581 N N . PRO A 1 200 ? 36.399 -19.878 34.637 1.00 31.42 198 PRO A N 1
ATOM 1582 C CA . PRO A 1 200 ? 35.996 -19.363 35.955 1.00 32.55 198 PRO A CA 1
ATOM 1583 C C . PRO A 1 200 ? 35.677 -17.853 35.937 1.00 31.69 198 PRO A C 1
ATOM 1584 O O . PRO A 1 200 ? 34.721 -17.409 36.576 1.00 29.73 198 PRO A O 1
ATOM 1588 N N . GLN A 1 201 ? 36.473 -17.078 35.207 1.00 31.78 199 GLN A N 1
ATOM 1589 C CA . GLN A 1 201 ? 36.254 -15.634 35.151 1.00 25.38 199 GLN A CA 1
ATOM 1590 C C . GLN A 1 201 ? 34.979 -15.270 34.367 1.00 30.27 199 GLN A C 1
ATOM 1591 O O . GLN A 1 201 ? 34.295 -14.282 34.699 1.00 26.57 199 GLN A O 1
ATOM 1597 N N . PHE A 1 202 ? 34.662 -16.044 33.326 1.00 23.02 200 PHE A N 1
ATOM 1598 C CA . PHE A 1 202 ? 33.427 -15.818 32.566 1.00 23.26 200 PHE A CA 1
ATOM 1599 C C . PHE A 1 202 ? 32.223 -16.267 33.372 1.00 30.01 200 PHE A C 1
ATOM 1600 O O . PHE A 1 202 ? 31.221 -15.549 33.468 1.00 24.48 200 PHE A O 1
ATOM 1608 N N . ARG A 1 203 ? 32.327 -17.459 33.951 1.00 26.55 201 ARG A N 1
ATOM 1609 C CA . ARG A 1 203 ? 31.219 -18.048 34.703 1.00 26.03 201 ARG A CA 1
ATOM 1610 C C . ARG A 1 203 ? 30.819 -17.168 35.880 1.00 28.99 201 ARG A C 1
ATOM 1611 O O . ARG A 1 203 ? 29.637 -17.063 36.208 1.00 31.29 201 ARG A O 1
ATOM 1619 N N . ALA A 1 204 ? 31.808 -16.520 36.494 1.00 25.56 202 ALA A N 1
ATOM 1620 C CA . ALA A 1 204 ? 31.568 -15.617 37.614 1.00 30.54 202 ALA A CA 1
ATOM 1621 C C . ALA A 1 204 ? 30.630 -14.472 37.229 1.00 30.67 202 ALA A C 1
ATOM 1622 O O . ALA A 1 204 ? 29.925 -13.931 38.072 1.00 32.00 202 ALA A O 1
ATOM 1624 N N . VAL A 1 205 ? 30.624 -14.109 35.951 1.00 26.54 203 VAL A N 1
ATOM 1625 C CA . VAL A 1 205 ? 29.784 -13.015 35.475 1.00 25.49 203 VAL A CA 1
ATOM 1626 C C . VAL A 1 205 ? 28.541 -13.522 34.745 1.00 34.43 203 VAL A C 1
ATOM 1627 O O . VAL A 1 205 ? 27.444 -13.005 34.936 1.00 27.71 203 VAL A O 1
ATOM 1631 N N . LEU A 1 206 ? 28.712 -14.531 33.900 1.00 29.08 204 LEU A N 1
ATOM 1632 C CA . LEU A 1 206 ? 27.626 -14.984 33.041 1.00 26.84 204 LEU A CA 1
ATOM 1633 C C . LEU A 1 206 ? 26.734 -16.023 33.713 1.00 33.73 204 LEU A C 1
ATOM 1634 O O . LEU A 1 206 ? 25.595 -16.247 33.285 1.00 29.16 204 LEU A O 1
ATOM 1639 N N . GLY A 1 207 ? 27.250 -16.658 34.758 1.00 32.55 205 GLY A N 1
ATOM 1640 C CA . GLY A 1 207 ? 26.566 -17.799 35.344 1.00 32.66 205 GLY A CA 1
ATOM 1641 C C . GLY A 1 207 ? 26.572 -18.960 34.365 1.00 33.37 205 GLY A C 1
ATOM 1642 O O . GLY A 1 207 ? 27.415 -19.032 33.469 1.00 34.31 205 GLY A O 1
ATOM 1643 N N . GLU A 1 208 ? 25.625 -19.871 34.534 1.00 29.49 206 GLU A N 1
ATOM 1644 C CA . GLU A 1 208 ? 25.499 -21.013 33.651 1.00 30.16 206 GLU A CA 1
ATOM 1645 C C . GLU A 1 208 ? 24.798 -20.597 32.370 1.00 32.89 206 GLU A C 1
ATOM 1646 O O . GLU A 1 208 ? 23.750 -19.953 32.415 1.00 37.09 206 GLU A O 1
ATOM 1652 N N . VAL A 1 209 ? 25.369 -20.961 31.229 1.00 35.18 207 VAL A N 1
ATOM 1653 C CA . VAL A 1 209 ? 24.751 -20.648 29.945 1.00 33.44 207 VAL A CA 1
ATOM 1654 C C . VAL A 1 209 ? 24.230 -21.900 29.249 1.00 36.40 207 VAL A C 1
ATOM 1655 O O . VAL A 1 209 ? 24.956 -22.879 29.097 1.00 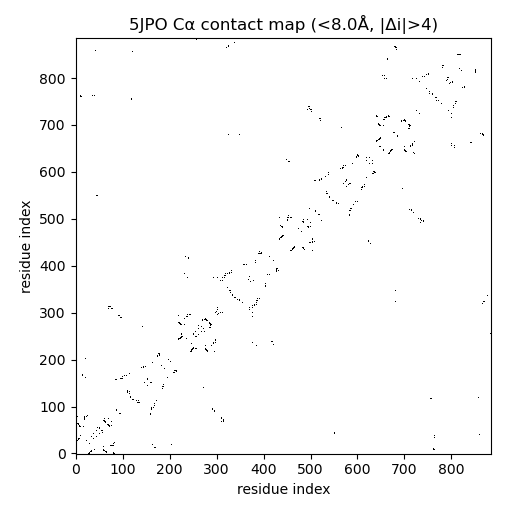35.99 207 VAL A O 1
ATOM 1659 N N . LYS A 1 210 ? 22.969 -21.856 28.827 1.00 43.91 208 LYS A N 1
ATOM 1660 C CA . LYS A 1 210 ? 22.370 -22.960 28.090 1.00 40.78 208 LYS A CA 1
ATOM 1661 C C . LYS A 1 210 ? 22.312 -22.638 26.601 1.00 34.43 208 LYS A C 1
ATOM 1662 O O . LYS A 1 210 ? 21.725 -21.634 26.193 1.00 38.55 208 LYS A O 1
ATOM 1668 N N . LEU A 1 211 ? 22.934 -23.486 25.789 1.00 36.35 209 LEU A N 1
ATOM 1669 C CA . LEU A 1 211 ? 22.914 -23.288 24.345 1.00 33.45 209 LEU A CA 1
ATOM 1670 C C . LEU A 1 211 ? 21.525 -23.589 23.794 1.00 36.80 209 LEU A C 1
ATOM 1671 O O . LEU A 1 211 ? 20.845 -24.487 24.277 1.00 37.31 209 LEU A O 1
ATOM 1676 N N . CYS A 1 212 ? 21.110 -22.806 22.800 1.00 26.63 210 CYS A N 1
ATOM 1677 C CA . CYS A 1 212 ? 19.833 -22.981 22.121 1.00 26.05 210 CYS A CA 1
ATOM 1678 C C . CYS A 1 212 ? 19.619 -24.441 21.738 1.00 32.30 210 CYS A C 1
ATOM 1679 O O . CYS A 1 212 ? 20.476 -25.059 21.103 1.00 29.77 210 CYS A O 1
ATOM 1682 N N . GLU A 1 213 ? 18.486 -24.993 22.145 1.00 32.46 211 GLU A N 1
ATOM 1683 C CA . GLU A 1 213 ? 18.160 -26.368 21.786 1.00 37.62 211 GLU A CA 1
ATOM 1684 C C . GLU A 1 213 ? 17.314 -26.370 20.526 1.00 34.26 211 GLU A C 1
ATOM 1685 O O . GLU A 1 213 ? 17.395 -27.286 19.711 1.00 44.14 211 GLU A O 1
ATOM 1691 N N . LYS A 1 214 ? 16.538 -25.309 20.351 1.00 36.73 212 LYS A N 1
ATOM 1692 C CA . LYS A 1 214 ? 15.704 -25.154 19.168 1.00 48.11 212 LYS A CA 1
ATOM 1693 C C . LYS A 1 214 ? 15.415 -23.674 18.909 1.00 40.89 212 LYS A C 1
ATOM 1694 O O . LYS A 1 214 ? 15.103 -22.913 19.833 1.00 46.74 212 LYS A O 1
ATOM 1700 N N . MET A 1 215 ? 15.527 -23.274 17.647 1.00 41.42 213 MET A N 1
ATOM 1701 C CA . MET A 1 215 ? 15.523 -21.863 17.265 1.00 43.91 213 MET A CA 1
ATOM 1702 C C . MET A 1 215 ? 14.280 -21.113 17.722 1.00 49.42 213 MET A C 1
ATOM 1703 O O . MET A 1 215 ? 13.152 -21.520 17.434 1.00 47.14 213 MET A O 1
ATOM 1708 N N . ALA A 1 216 ? 14.491 -20.011 18.437 1.00 43.41 214 ALA A N 1
ATOM 1709 C CA . ALA A 1 216 ? 13.381 -19.151 18.830 1.00 43.20 214 ALA A CA 1
ATOM 1710 C C . ALA A 1 216 ? 12.839 -18.430 17.598 1.00 49.50 214 ALA A C 1
ATOM 1711 O O . ALA A 1 216 ? 13.604 -18.022 16.716 1.00 45.36 214 ALA A O 1
ATOM 1713 N N . GLN A 1 217 ? 11.518 -18.293 17.528 1.00 57.19 215 GLN A N 1
ATOM 1714 C CA . GLN A 1 217 ? 10.871 -17.694 16.367 1.00 59.60 215 GLN A CA 1
ATOM 1715 C C . GLN A 1 217 ? 9.768 -16.734 16.797 1.00 73.48 215 GLN A C 1
ATOM 1716 O O . GLN A 1 217 ? 8.926 -16.336 15.992 1.00 82.42 215 GLN A O 1
ATOM 1718 N N . ALA B 1 2 ? 60.238 0.465 17.470 1.00 51.66 0 ALA B N 1
ATOM 1719 C CA . ALA B 1 2 ? 60.417 0.089 16.071 1.00 52.36 0 ALA B CA 1
ATOM 1720 C C . ALA B 1 2 ? 59.095 0.206 15.324 1.00 52.19 0 ALA B C 1
ATOM 1721 O O . ALA B 1 2 ? 58.102 -0.420 15.694 1.00 59.79 0 ALA B O 1
ATOM 1723 N N . MET B 1 3 ? 59.085 1.001 14.261 1.00 54.07 1 MET B N 1
ATOM 1724 C CA . MET B 1 3 ? 57.833 1.335 13.593 1.00 57.41 1 MET B CA 1
ATOM 1725 C C . MET B 1 3 ? 57.496 0.383 12.443 1.00 47.22 1 MET B C 1
ATOM 1726 O O . MET B 1 3 ? 58.374 -0.112 11.739 1.00 40.61 1 MET B O 1
ATOM 1731 N N . ALA B 1 4 ? 56.205 0.130 12.276 1.00 48.49 2 ALA B N 1
ATOM 1732 C CA . ALA B 1 4 ? 55.724 -0.796 11.263 1.00 45.33 2 ALA B CA 1
ATOM 1733 C C . ALA B 1 4 ? 56.203 -0.402 9.875 1.00 41.88 2 ALA B C 1
ATOM 1734 O O . ALA B 1 4 ? 56.414 0.776 9.592 1.00 44.28 2 ALA B O 1
ATOM 1736 N N . ALA B 1 5 ? 56.389 -1.399 9.022 1.00 32.44 3 ALA B N 1
ATOM 1737 C CA . ALA B 1 5 ? 56.635 -1.177 7.609 1.00 33.88 3 ALA B CA 1
ATOM 1738 C C . ALA B 1 5 ? 55.810 -2.188 6.829 1.00 29.27 3 ALA B C 1
ATOM 1739 O O . ALA B 1 5 ? 55.782 -3.369 7.174 1.00 35.69 3 ALA B O 1
ATOM 1741 N N . GLY B 1 6 ? 55.118 -1.743 5.789 1.00 34.35 4 GLY B N 1
ATOM 1742 C CA . GLY B 1 6 ? 54.287 -2.679 5.061 1.00 31.84 4 GLY B CA 1
ATOM 1743 C C . GLY B 1 6 ? 53.453 -2.096 3.948 1.00 32.46 4 GLY B C 1
ATOM 1744 O O . GLY B 1 6 ? 53.617 -0.947 3.536 1.00 30.45 4 GLY B O 1
ATOM 1745 N N . THR B 1 7 ? 52.529 -2.918 3.472 1.00 27.45 5 THR B N 1
ATOM 1746 C CA . THR B 1 7 ? 51.669 -2.565 2.363 1.00 21.70 5 THR B CA 1
ATOM 1747 C C . THR B 1 7 ? 50.225 -2.433 2.843 1.00 32.40 5 THR B C 1
ATOM 1748 O O . THR B 1 7 ? 49.738 -3.259 3.633 1.00 27.04 5 THR B O 1
ATOM 1752 N N . LEU B 1 8 ? 49.550 -1.405 2.333 1.00 28.30 6 LEU B N 1
ATOM 1753 C CA . LEU B 1 8 ? 48.153 -1.143 2.617 1.00 27.59 6 LEU B CA 1
ATOM 1754 C C . LEU B 1 8 ? 47.334 -1.296 1.336 1.00 31.25 6 LEU B C 1
ATOM 1755 O O . LEU B 1 8 ? 47.516 -0.543 0.381 1.00 35.07 6 LEU B O 1
ATOM 1760 N N . TYR B 1 9 ? 46.442 -2.278 1.314 1.00 25.90 7 TYR B N 1
ATOM 1761 C CA . TYR B 1 9 ? 45.533 -2.459 0.189 1.00 32.03 7 TYR B CA 1
ATOM 1762 C C . TYR B 1 9 ? 44.223 -1.723 0.447 1.00 26.42 7 TYR B C 1
ATOM 1763 O O . TYR B 1 9 ? 43.600 -1.896 1.490 1.00 26.18 7 TYR B O 1
ATOM 1772 N N . THR B 1 10 ? 43.809 -0.918 -0.515 1.00 28.10 8 THR B N 1
ATOM 1773 C CA . THR B 1 10 ? 42.580 -0.164 -0.412 1.00 25.40 8 THR B CA 1
ATOM 1774 C C . THR B 1 10 ? 42.238 0.416 -1.772 1.00 28.04 8 THR B C 1
ATOM 1775 O O . THR B 1 10 ? 43.109 0.544 -2.621 1.00 32.38 8 THR B O 1
ATOM 1779 N N . TYR B 1 11 ? 40.974 0.759 -1.996 1.00 33.09 9 TYR B N 1
ATOM 1780 C CA . TYR B 1 11 ? 40.650 1.599 -3.136 1.00 25.44 9 TYR B CA 1
ATOM 1781 C C . TYR B 1 11 ? 41.061 3.024 -2.770 1.00 32.52 9 TYR B C 1
ATOM 1782 O O . TYR B 1 11 ? 41.285 3.325 -1.591 1.00 26.75 9 TYR B O 1
ATOM 1791 N N . PRO B 1 12 ? 41.200 3.902 -3.774 1.00 29.94 10 PRO B N 1
ATOM 1792 C CA . PRO B 1 12 ? 41.708 5.228 -3.411 1.00 31.37 10 PRO B CA 1
ATOM 1793 C C . PRO B 1 12 ? 40.664 6.127 -2.758 1.00 32.25 10 PRO B C 1
ATOM 1794 O O . PRO B 1 12 ? 39.458 5.866 -2.875 1.00 35.30 10 PRO B O 1
ATOM 1798 N N . GLU B 1 13 ? 41.139 7.171 -2.076 1.00 35.60 11 GLU B N 1
ATOM 1799 C CA . GLU B 1 13 ? 40.278 8.131 -1.380 1.00 34.63 11 GLU B CA 1
ATOM 1800 C C . GLU B 1 13 ? 39.384 7.451 -0.334 1.00 31.85 11 GLU B C 1
ATOM 1801 O O . GLU B 1 13 ? 38.201 7.768 -0.231 1.00 31.27 11 GLU B O 1
ATOM 1807 N N . ASN B 1 14 ? 39.952 6.517 0.426 1.00 25.15 12 ASN B N 1
ATOM 1808 C CA . ASN B 1 14 ? 39.214 5.785 1.456 1.00 25.58 12 ASN B CA 1
ATOM 1809 C C . ASN B 1 14 ? 39.501 6.384 2.824 1.00 25.94 12 ASN B C 1
ATOM 1810 O O . ASN B 1 14 ? 40.614 6.245 3.326 1.00 27.10 12 ASN B O 1
ATOM 1815 N N . TRP B 1 15 ? 38.516 7.068 3.420 1.00 23.24 13 TRP B N 1
ATOM 1816 C CA . TRP B 1 15 ? 38.705 7.675 4.743 1.00 27.69 13 TRP B CA 1
ATOM 1817 C C . TRP B 1 15 ? 39.194 6.658 5.775 1.00 26.60 13 TRP B C 1
ATOM 1818 O O . TRP B 1 15 ? 39.970 6.992 6.667 1.00 24.38 13 TRP B O 1
ATOM 1829 N N . ARG B 1 16 ? 38.743 5.414 5.653 1.00 24.47 14 ARG B N 1
ATOM 1830 C CA . ARG B 1 16 ? 39.216 4.355 6.532 1.00 25.28 14 ARG B CA 1
ATOM 1831 C C . ARG B 1 16 ? 40.718 4.138 6.374 1.00 28.31 14 ARG B C 1
ATOM 1832 O O . ARG B 1 16 ? 41.427 3.866 7.350 1.00 24.29 14 ARG B O 1
ATOM 1840 N N . ALA B 1 17 ? 41.217 4.251 5.149 1.00 21.97 15 ALA B N 1
ATOM 1841 C CA . ALA B 1 17 ? 42.659 4.128 4.959 1.00 25.98 15 ALA B CA 1
ATOM 1842 C C . ALA B 1 17 ? 43.387 5.406 5.441 1.00 28.78 15 ALA B C 1
ATOM 1843 O O . ALA B 1 17 ? 44.499 5.323 5.972 1.00 24.97 15 ALA B O 1
ATOM 1845 N N . PHE B 1 18 ? 42.749 6.571 5.294 1.00 27.20 16 PHE B N 1
ATOM 1846 C CA . PHE B 1 18 ? 43.380 7.827 5.714 1.00 26.41 16 PHE B CA 1
ATOM 1847 C C . PHE B 1 18 ? 43.789 7.773 7.186 1.00 22.07 16 PHE B C 1
ATOM 1848 O O . PHE B 1 18 ? 44.815 8.333 7.567 1.00 24.52 16 PHE B O 1
ATOM 1856 N N . LYS B 1 19 ? 42.997 7.093 8.013 1.00 23.85 17 LYS B N 1
ATOM 1857 C CA . LYS B 1 19 ? 43.314 6.984 9.443 1.00 25.24 17 LYS B CA 1
ATOM 1858 C C . LYS B 1 19 ? 44.707 6.412 9.674 1.00 25.28 17 LYS B C 1
ATOM 1859 O O . LYS B 1 19 ? 45.491 6.938 10.473 1.00 26.29 17 LYS B O 1
ATOM 1865 N N . ALA B 1 20 ? 45.010 5.330 8.973 1.00 23.59 18 ALA B N 1
ATOM 1866 C CA . ALA B 1 20 ? 46.319 4.693 9.090 1.00 26.84 18 ALA B CA 1
ATOM 1867 C C . ALA B 1 20 ? 47.423 5.550 8.479 1.00 23.46 18 ALA B C 1
ATOM 1868 O O . ALA B 1 20 ? 48.533 5.635 9.009 1.00 23.69 18 ALA B O 1
ATOM 1870 N N . LEU B 1 21 ? 47.124 6.161 7.343 1.00 25.74 19 LEU B N 1
ATOM 1871 C CA . LEU B 1 21 ? 48.139 6.917 6.636 1.00 22.70 19 LEU B CA 1
ATOM 1872 C C . LEU B 1 21 ? 48.517 8.164 7.436 1.00 24.37 19 LEU B C 1
ATOM 1873 O O . LEU B 1 21 ? 49.677 8.564 7.444 1.00 27.80 19 LEU B O 1
ATOM 1878 N N . ILE B 1 22 ? 47.548 8.760 8.125 1.00 23.06 20 ILE B N 1
ATOM 1879 C CA . ILE B 1 22 ? 47.823 9.957 8.930 1.00 27.68 20 ILE B CA 1
ATOM 1880 C C . ILE B 1 22 ? 48.590 9.556 10.185 1.00 24.85 20 ILE B C 1
ATOM 1881 O O . ILE B 1 22 ? 49.541 10.226 10.601 1.00 26.84 20 ILE B O 1
ATOM 1886 N N . ALA B 1 23 ? 48.184 8.448 10.787 1.00 20.84 21 ALA B N 1
ATOM 1887 C CA . ALA B 1 23 ? 48.899 7.930 11.932 1.00 22.09 21 ALA B CA 1
ATOM 1888 C C . ALA B 1 23 ? 50.375 7.691 11.571 1.00 24.62 21 ALA B C 1
ATOM 1889 O O . ALA B 1 23 ? 51.271 7.955 12.376 1.00 27.27 21 ALA B O 1
ATOM 1891 N N . ALA B 1 24 ? 50.617 7.228 10.348 1.00 23.08 22 ALA B N 1
ATOM 1892 C CA . ALA B 1 24 ? 51.962 6.875 9.906 1.00 26.44 22 ALA B CA 1
ATOM 1893 C C . ALA B 1 24 ? 52.819 8.137 9.711 1.00 27.74 22 ALA B C 1
ATOM 1894 O O . ALA B 1 24 ? 54.027 8.128 9.951 1.00 29.94 22 ALA B O 1
ATOM 1896 N N . GLN B 1 25 ? 52.188 9.227 9.292 1.00 32.61 23 GLN B N 1
ATOM 1897 C CA . GLN B 1 25 ? 52.880 10.510 9.237 1.00 30.35 23 GLN B CA 1
ATOM 1898 C C . GLN B 1 25 ? 53.451 10.868 10.611 1.00 33.57 23 GLN B C 1
ATOM 1899 O O . GLN B 1 25 ? 54.593 11.297 10.719 1.00 34.67 23 GLN B O 1
ATOM 1905 N N . TYR B 1 26 ? 52.671 10.655 11.665 1.00 29.04 24 TYR B N 1
ATOM 1906 C CA . TYR B 1 26 ? 53.138 10.994 12.999 1.00 28.59 24 TYR B CA 1
ATOM 1907 C C . TYR B 1 26 ? 54.231 10.051 13.470 1.00 33.91 24 TYR B C 1
ATOM 1908 O O . TYR B 1 26 ? 55.267 10.497 13.975 1.00 33.90 24 TYR B O 1
ATOM 1917 N N . SER B 1 27 ? 54.001 8.751 13.292 1.00 30.14 25 SER B N 1
ATOM 1918 C CA . SER B 1 27 ? 54.869 7.723 13.863 1.00 27.45 25 SER B CA 1
ATOM 1919 C C . SER B 1 27 ? 56.123 7.452 13.056 1.00 24.62 25 SER B C 1
ATOM 1920 O O . SER B 1 27 ? 57.103 6.971 13.596 1.00 28.92 25 SER B O 1
ATOM 1923 N N . GLY B 1 28 ? 56.081 7.713 11.759 1.00 27.38 26 GLY B N 1
ATOM 1924 C CA . GLY B 1 28 ? 57.213 7.402 10.908 1.00 28.07 26 GLY B CA 1
ATOM 1925 C C . GLY B 1 28 ? 57.137 6.030 10.257 1.00 35.46 26 GLY B C 1
ATOM 1926 O O . GLY B 1 28 ? 58.054 5.632 9.549 1.00 31.09 26 GLY B O 1
ATOM 1927 N N . ALA B 1 29 ? 56.051 5.296 10.490 1.00 32.58 27 ALA B N 1
ATOM 1928 C CA . ALA B 1 29 ? 55.878 4.010 9.823 1.00 32.16 27 ALA B CA 1
ATOM 1929 C C . ALA B 1 29 ? 55.912 4.207 8.314 1.00 30.35 27 ALA B C 1
ATOM 1930 O O . ALA B 1 29 ? 55.396 5.194 7.805 1.00 29.90 27 ALA B O 1
ATOM 1932 N N . GLN B 1 30 ? 56.526 3.275 7.608 1.00 26.23 28 GLN B N 1
ATOM 1933 C CA . GLN B 1 30 ? 56.595 3.324 6.163 1.00 37.54 28 GLN B CA 1
ATOM 1934 C C . GLN B 1 30 ? 55.487 2.470 5.591 1.00 36.35 28 GLN B C 1
ATOM 1935 O O . GLN B 1 30 ? 55.624 1.254 5.476 1.00 40.11 28 GLN B O 1
ATOM 1941 N N . VAL B 1 31 ? 54.390 3.118 5.238 1.00 31.33 29 VAL B N 1
ATOM 1942 C CA . VAL B 1 31 ? 53.248 2.411 4.725 1.00 31.89 29 VAL B CA 1
ATOM 1943 C C . VAL B 1 31 ? 53.087 2.761 3.266 1.00 35.68 29 VAL B C 1
ATOM 1944 O O . VAL B 1 31 ? 52.882 3.927 2.923 1.00 37.97 29 VAL B O 1
ATOM 1948 N N . ARG B 1 32 ? 53.173 1.762 2.397 1.00 28.52 30 ARG B N 1
ATOM 1949 C CA . ARG B 1 32 ? 52.983 2.021 0.981 1.00 32.54 30 ARG B CA 1
ATOM 1950 C C . ARG B 1 32 ? 51.614 1.537 0.557 1.00 30.53 30 ARG B C 1
ATOM 1951 O O . ARG B 1 32 ? 51.159 0.460 0.964 1.00 39.09 30 ARG B O 1
ATOM 1959 N N . VAL B 1 33 ? 50.946 2.342 -0.252 1.00 26.31 31 VAL B N 1
ATOM 1960 C CA . VAL B 1 33 ? 49.592 2.030 -0.660 1.00 36.73 31 VAL B CA 1
ATOM 1961 C C . VAL B 1 33 ? 49.581 1.325 -2.010 1.00 36.52 31 VAL B C 1
ATOM 1962 O O . VAL B 1 33 ? 50.288 1.721 -2.933 1.00 36.69 31 VAL B O 1
ATOM 1966 N N . LEU B 1 34 ? 48.812 0.248 -2.101 1.00 34.34 32 LEU B N 1
ATOM 1967 C CA . LEU B 1 34 ? 48.511 -0.365 -3.386 1.00 35.04 32 LEU B CA 1
ATOM 1968 C C . LEU B 1 34 ? 47.026 -0.245 -3.594 1.00 33.52 32 LEU B C 1
ATOM 1969 O O . LEU B 1 34 ? 46.245 -0.754 -2.799 1.00 32.89 32 LEU B O 1
ATOM 1974 N N . SER B 1 35 ? 46.628 0.431 -4.659 1.00 33.53 33 SER B N 1
ATOM 1975 C CA . SER B 1 35 ? 45.254 0.872 -4.761 1.00 35.95 33 SER B CA 1
ATOM 1976 C C . SER B 1 35 ? 44.750 0.926 -6.191 1.00 42.79 33 SER B C 1
ATOM 1977 O O . SER B 1 35 ? 43.614 1.331 -6.435 1.00 41.20 33 SER B O 1
ATOM 1980 N N . ALA B 1 36 ? 45.601 0.520 -7.130 1.00 44.61 34 ALA B N 1
ATOM 1981 C CA . ALA B 1 36 ? 45.289 0.618 -8.551 1.00 50.75 34 ALA B CA 1
ATOM 1982 C C . ALA B 1 36 ? 45.851 -0.570 -9.321 1.00 56.31 34 ALA B C 1
ATOM 1983 O O . ALA B 1 36 ? 46.872 -1.143 -8.930 1.00 53.53 34 ALA B O 1
ATOM 1985 N N . PRO B 1 37 ? 45.180 -0.952 -10.420 1.00 54.23 35 PRO B N 1
ATOM 1986 C CA . PRO B 1 37 ? 45.701 -2.054 -11.235 1.00 65.29 35 PRO B CA 1
ATOM 1987 C C . PRO B 1 37 ? 47.041 -1.662 -11.862 1.00 59.87 35 PRO B C 1
ATOM 1988 O O . PRO B 1 37 ? 47.267 -0.476 -12.110 1.00 64.01 35 PRO B O 1
ATOM 1992 N N . PRO B 1 38 ? 47.920 -2.640 -12.119 1.00 62.48 36 PRO B N 1
ATOM 1993 C CA . PRO B 1 38 ? 47.707 -4.083 -11.969 1.00 67.59 36 PRO B CA 1
ATOM 1994 C C . PRO B 1 38 ? 47.834 -4.572 -10.528 1.00 63.74 36 PRO B C 1
ATOM 1995 O O . PRO B 1 38 ? 47.341 -5.653 -10.204 1.00 53.89 36 PRO B O 1
ATOM 1999 N N . HIS B 1 39 ? 48.478 -3.773 -9.684 1.00 59.08 37 HIS B N 1
ATOM 2000 C CA . HIS B 1 39 ? 48.794 -4.173 -8.317 1.00 59.18 37 HIS B CA 1
ATOM 2001 C C . HIS B 1 39 ? 47.562 -4.484 -7.466 1.00 60.47 37 HIS B C 1
ATOM 2002 O O . HIS B 1 39 ? 47.499 -5.535 -6.826 1.00 60.68 37 HIS B O 1
ATOM 2009 N N . PHE B 1 40 ? 46.587 -3.580 -7.451 1.00 51.11 38 PHE B N 1
ATOM 2010 C CA . PHE B 1 40 ? 45.365 -3.822 -6.693 1.00 45.69 38 PHE B CA 1
ATOM 2011 C C . PHE B 1 40 ? 44.122 -3.406 -7.475 1.00 47.67 38 PHE B C 1
ATOM 2012 O O . PHE B 1 40 ? 43.948 -2.242 -7.812 1.00 47.26 38 PHE B O 1
ATOM 2020 N N . HIS B 1 41 ? 43.262 -4.377 -7.767 1.00 46.51 39 HIS B N 1
ATOM 2021 C CA . HIS B 1 41 ? 42.017 -4.129 -8.488 1.00 47.20 39 HIS B CA 1
ATOM 2022 C C . HIS B 1 41 ? 40.846 -4.446 -7.556 1.00 44.19 39 HIS B C 1
ATOM 2023 O O . HIS B 1 41 ? 40.482 -5.612 -7.394 1.00 43.85 39 HIS B O 1
ATOM 2030 N N . PHE B 1 42 ? 40.275 -3.417 -6.927 1.00 42.91 40 PHE B N 1
ATOM 2031 C CA . PHE B 1 42 ? 39.236 -3.629 -5.918 1.00 35.10 40 PHE B CA 1
ATOM 2032 C C . PHE B 1 42 ? 38.043 -4.382 -6.503 1.00 33.51 40 PHE B C 1
ATOM 2033 O O . PHE B 1 42 ? 37.505 -4.011 -7.550 1.00 41.74 40 PHE B O 1
ATOM 2041 N N . GLY B 1 43 ? 37.638 -5.450 -5.827 1.00 39.27 41 GLY B N 1
ATOM 2042 C CA . GLY B 1 43 ? 36.575 -6.301 -6.331 1.00 38.00 41 GLY B CA 1
ATOM 2043 C C . GLY B 1 43 ? 37.108 -7.568 -6.984 1.00 50.03 41 GLY B C 1
ATOM 2044 O O . GLY B 1 43 ? 36.352 -8.499 -7.259 1.00 48.08 41 GLY B O 1
ATOM 2045 N N . GLN B 1 44 ? 38.415 -7.606 -7.231 1.00 39.51 42 GLN B N 1
ATOM 2046 C CA . GLN B 1 44 ? 39.044 -8.764 -7.865 1.00 52.86 42 GLN B CA 1
ATOM 2047 C C . GLN B 1 44 ? 40.220 -9.262 -7.048 1.00 43.73 42 GLN B C 1
ATOM 2048 O O . GLN B 1 44 ? 40.214 -10.395 -6.570 1.00 45.86 42 GLN B O 1
ATOM 2054 N N . THR B 1 45 ? 41.224 -8.406 -6.884 1.00 36.92 43 THR B N 1
ATOM 2055 C CA . THR B 1 45 ? 42.401 -8.754 -6.100 1.00 36.19 43 THR B CA 1
ATOM 2056 C C . THR B 1 45 ? 42.036 -9.243 -4.701 1.00 45.49 43 THR B C 1
ATOM 2057 O O . THR B 1 45 ? 42.599 -10.226 -4.213 1.00 45.49 43 THR B O 1
ATOM 2061 N N . ASN B 1 46 ? 41.083 -8.563 -4.065 1.00 40.03 44 ASN B N 1
ATOM 2062 C CA . ASN B 1 46 ? 40.723 -8.890 -2.687 1.00 37.62 44 ASN B CA 1
ATOM 2063 C C . ASN B 1 46 ? 39.827 -10.120 -2.555 1.00 41.89 44 ASN B C 1
ATOM 2064 O O . ASN B 1 46 ? 39.506 -10.538 -1.438 1.00 38.85 44 ASN B O 1
ATOM 2069 N N . ARG B 1 47 ? 39.450 -10.713 -3.687 1.00 43.11 45 ARG B N 1
ATOM 2070 C CA . ARG B 1 47 ? 38.655 -11.941 -3.664 1.00 42.18 45 ARG B CA 1
ATOM 2071 C C . ARG B 1 47 ? 39.442 -13.182 -4.087 1.00 49.28 45 ARG B C 1
ATOM 2072 O O . ARG B 1 47 ? 38.868 -14.263 -4.201 1.00 40.88 45 ARG B O 1
ATOM 2080 N N . THR B 1 48 ? 40.745 -13.028 -4.311 1.00 47.17 46 THR B N 1
ATOM 2081 C CA . THR B 1 48 ? 41.592 -14.154 -4.679 1.00 39.42 46 THR B CA 1
ATOM 2082 C C . THR B 1 48 ? 41.936 -14.990 -3.449 1.00 48.48 46 THR B C 1
ATOM 2083 O O . THR B 1 48 ? 41.920 -14.483 -2.324 1.00 42.29 46 THR B O 1
ATOM 2087 N N . PRO B 1 49 ? 42.231 -16.286 -3.654 1.00 50.72 47 PRO B N 1
ATOM 2088 C CA . PRO B 1 49 ? 42.606 -17.175 -2.546 1.00 45.89 47 PRO B CA 1
ATOM 2089 C C . PRO B 1 49 ? 43.851 -16.714 -1.791 1.00 41.32 47 PRO B C 1
ATOM 2090 O O . PRO B 1 49 ? 43.942 -16.910 -0.579 1.00 42.35 47 PRO B O 1
ATOM 2094 N N . GLU B 1 50 ? 44.792 -16.114 -2.512 1.00 45.01 48 GLU B N 1
ATOM 2095 C CA . GLU B 1 50 ? 46.007 -15.553 -1.924 1.00 49.71 48 GLU B CA 1
ATOM 2096 C C . GLU B 1 50 ? 45.667 -14.450 -0.921 1.00 48.61 48 GLU B C 1
ATOM 2097 O O . GLU B 1 50 ? 46.076 -14.498 0.241 1.00 40.32 48 GLU B O 1
ATOM 2103 N N . PHE B 1 51 ? 44.913 -13.458 -1.385 1.00 46.95 49 PHE B N 1
ATOM 2104 C CA . PHE B 1 51 ? 44.441 -12.379 -0.523 1.00 40.79 49 PHE B CA 1
ATOM 2105 C C . PHE B 1 51 ? 43.613 -12.916 0.652 1.00 41.17 49 PHE B C 1
ATOM 2106 O O . PHE B 1 51 ? 43.881 -12.576 1.813 1.00 36.17 49 PHE B O 1
ATOM 2114 N N . LEU B 1 52 ? 42.630 -13.770 0.353 1.00 38.46 50 LEU B N 1
ATOM 2115 C CA . LEU B 1 52 ? 41.743 -14.312 1.385 1.00 41.20 50 LEU B CA 1
ATOM 2116 C C . LEU B 1 52 ? 42.487 -15.140 2.429 1.00 33.23 50 LEU B C 1
ATOM 2117 O O . LEU B 1 52 ? 42.053 -15.225 3.578 1.00 39.38 50 LEU B O 1
ATOM 2122 N N . ARG B 1 53 ? 43.608 -15.738 2.029 1.00 42.22 51 ARG B N 1
ATOM 2123 C CA . ARG B 1 53 ? 44.501 -16.420 2.965 1.00 34.31 51 ARG B CA 1
ATOM 2124 C C . ARG B 1 53 ? 44.962 -15.478 4.072 1.00 45.05 51 ARG B C 1
ATOM 2125 O O . ARG B 1 53 ? 44.961 -15.827 5.254 1.00 45.12 51 ARG B O 1
ATOM 2133 N N . LYS B 1 54 ? 45.368 -14.279 3.669 1.00 44.84 52 LYS B N 1
ATOM 2134 C CA . LYS B 1 54 ? 45.884 -13.278 4.591 1.00 38.26 52 LYS B CA 1
ATOM 2135 C C . LYS B 1 54 ? 44.747 -12.515 5.246 1.00 35.30 52 LYS B C 1
ATOM 2136 O O . LYS B 1 54 ? 44.797 -12.215 6.437 1.00 36.42 52 LYS B O 1
ATOM 2142 N N . PHE B 1 55 ? 43.708 -12.233 4.465 1.00 31.65 53 PHE B N 1
ATOM 2143 C CA . PHE B 1 55 ? 42.595 -11.407 4.928 1.00 27.06 53 PHE B CA 1
ATOM 2144 C C . PHE B 1 55 ? 41.257 -12.103 4.657 1.00 34.47 53 PHE B C 1
ATOM 2145 O O . PHE B 1 55 ? 40.632 -11.886 3.623 1.00 34.87 53 PHE B O 1
ATOM 2153 N N . PRO B 1 56 ? 40.828 -12.961 5.595 1.00 36.59 54 PRO B N 1
ATOM 2154 C CA . PRO B 1 56 ? 39.658 -13.845 5.453 1.00 34.86 54 PRO B CA 1
ATOM 2155 C C . PRO B 1 56 ? 38.336 -13.135 5.134 1.00 36.58 54 PRO B C 1
ATOM 2156 O O . PRO B 1 56 ? 37.539 -13.685 4.393 1.00 36.49 54 PRO B O 1
ATOM 2160 N N . ALA B 1 57 ? 38.104 -11.935 5.662 1.00 38.84 55 ALA B N 1
ATOM 2161 C CA . ALA B 1 57 ? 36.862 -11.233 5.340 1.00 34.34 55 ALA B CA 1
ATOM 2162 C C . ALA B 1 57 ? 36.915 -10.653 3.928 1.00 36.48 55 ALA B C 1
ATOM 2163 O O . ALA B 1 57 ? 35.899 -10.220 3.386 1.00 37.45 55 ALA B O 1
ATOM 2165 N N . GLY B 1 58 ? 38.105 -10.654 3.336 1.00 34.50 56 GLY B N 1
ATOM 2166 C CA . GLY B 1 58 ? 38.297 -10.071 2.023 1.00 36.89 56 GLY B CA 1
ATOM 2167 C C . GLY B 1 58 ? 37.960 -8.589 1.900 1.00 37.44 56 GLY B C 1
ATOM 2168 O O . GLY B 1 58 ? 37.611 -8.112 0.832 1.00 38.36 56 GLY B O 1
ATOM 2169 N N . LYS B 1 59 ? 38.061 -7.831 2.977 1.00 31.85 57 LYS B N 1
ATOM 2170 C CA . LYS B 1 59 ? 37.735 -6.410 2.863 1.00 28.77 57 LYS B CA 1
ATOM 2171 C C . LYS B 1 59 ? 38.970 -5.527 2.911 1.00 24.42 57 LYS B C 1
ATOM 2172 O O . LYS B 1 59 ? 40.062 -5.972 3.246 1.00 25.21 57 LYS B O 1
ATOM 2178 N N . VAL B 1 60 ? 38.771 -4.267 2.556 1.00 28.45 58 VAL B N 1
ATOM 2179 C CA . VAL B 1 60 ? 39.806 -3.256 2.674 1.00 31.03 58 VAL B CA 1
ATOM 2180 C C . VAL B 1 60 ? 39.329 -2.157 3.635 1.00 31.99 58 VAL B C 1
ATOM 2181 O O . VAL B 1 60 ? 38.128 -1.995 3.833 1.00 31.14 58 VAL B O 1
ATOM 2185 N N . PRO B 1 61 ? 40.264 -1.423 4.264 1.00 28.91 59 PRO B N 1
ATOM 2186 C CA . PRO B 1 61 ? 41.716 -1.557 4.097 1.00 27.03 59 PRO B CA 1
ATOM 2187 C C . PRO B 1 61 ? 42.291 -2.847 4.708 1.00 28.13 59 PRO B C 1
ATOM 2188 O O . PRO B 1 61 ? 41.730 -3.441 5.641 1.00 23.13 59 PRO B O 1
ATOM 2192 N N . ALA B 1 62 ? 43.401 -3.297 4.135 1.00 24.88 60 ALA B N 1
ATOM 2193 C CA . ALA B 1 62 ? 44.081 -4.492 4.607 1.00 27.77 60 ALA B CA 1
ATOM 2194 C C . ALA B 1 62 ? 45.576 -4.216 4.649 1.00 27.19 60 ALA B C 1
ATOM 2195 O O . ALA B 1 62 ? 46.143 -3.664 3.702 1.00 28.26 60 ALA B O 1
ATOM 2197 N N . PHE B 1 63 ? 46.214 -4.579 5.752 1.00 29.01 61 PHE B N 1
ATOM 2198 C CA . PHE B 1 63 ? 47.634 -4.310 5.909 1.00 28.28 61 PHE B CA 1
ATOM 2199 C C . PHE B 1 63 ? 48.467 -5.593 6.027 1.00 26.57 61 PHE B C 1
ATOM 2200 O O . PHE B 1 63 ? 48.207 -6.435 6.880 1.00 26.65 61 PHE B O 1
ATOM 2208 N N . GLU B 1 64 ? 49.488 -5.708 5.183 1.00 27.74 62 GLU B N 1
ATOM 2209 C CA . GLU B 1 64 ? 50.477 -6.773 5.308 1.00 28.88 62 GLU B CA 1
ATOM 2210 C C . GLU B 1 64 ? 51.855 -6.179 5.556 1.00 28.03 62 GLU B C 1
ATOM 2211 O O . GLU B 1 64 ? 52.427 -5.549 4.671 1.00 30.40 62 GLU B O 1
ATOM 2217 N N . GLY B 1 65 ? 52.378 -6.382 6.757 1.00 29.90 63 GLY B N 1
ATOM 2218 C CA . GLY B 1 65 ? 53.717 -5.946 7.093 1.00 32.05 63 GLY B CA 1
ATOM 2219 C C . GLY B 1 65 ? 54.776 -6.663 6.271 1.00 36.72 63 GLY B C 1
ATOM 2220 O O . GLY B 1 65 ? 54.529 -7.738 5.713 1.00 31.42 63 GLY B O 1
ATOM 2221 N N . ASP B 1 66 ? 55.961 -6.065 6.209 1.00 34.77 64 ASP B N 1
ATOM 2222 C CA . ASP B 1 66 ? 57.070 -6.626 5.450 1.00 37.26 64 ASP B CA 1
ATOM 2223 C C . ASP B 1 66 ? 57.596 -7.894 6.106 1.00 38.96 64 ASP B C 1
ATOM 2224 O O . ASP B 1 66 ? 58.309 -8.674 5.478 1.00 46.02 64 ASP B O 1
ATOM 2229 N N . ASP B 1 67 ? 57.242 -8.096 7.370 1.00 35.56 65 ASP B N 1
ATOM 2230 C CA . ASP B 1 67 ? 57.618 -9.309 8.082 1.00 33.97 65 ASP B CA 1
ATOM 2231 C C . ASP B 1 67 ? 56.508 -10.373 8.049 1.00 38.06 65 ASP B C 1
ATOM 2232 O O . ASP B 1 67 ? 56.579 -11.362 8.766 1.00 35.17 65 ASP B O 1
ATOM 2237 N N . GLY B 1 68 ? 55.481 -10.154 7.235 1.00 33.26 66 GLY B N 1
ATOM 2238 C CA . GLY B 1 68 ? 54.435 -11.149 7.047 1.00 30.03 66 GLY B CA 1
ATOM 2239 C C . GLY B 1 68 ? 53.200 -10.937 7.911 1.00 36.65 66 GLY B C 1
ATOM 2240 O O . GLY B 1 68 ? 52.162 -11.568 7.698 1.00 32.50 66 GLY B O 1
ATOM 2241 N N . PHE B 1 69 ? 53.312 -10.047 8.891 1.00 33.94 67 PHE B N 1
ATOM 2242 C CA . PHE B 1 69 ? 52.240 -9.822 9.857 1.00 36.88 67 PHE B CA 1
ATOM 2243 C C . PHE B 1 69 ? 51.054 -9.113 9.209 1.00 30.61 67 PHE B C 1
ATOM 2244 O O . PHE B 1 69 ? 51.216 -8.040 8.631 1.00 32.35 67 PHE B O 1
ATOM 2252 N N . CYS B 1 70 ? 49.871 -9.723 9.289 1.00 26.32 68 CYS B N 1
ATOM 2253 C CA . CYS B 1 70 ? 48.683 -9.180 8.634 1.00 30.70 68 CYS B CA 1
ATOM 2254 C C . CYS B 1 70 ? 47.633 -8.682 9.631 1.00 36.11 68 CYS B C 1
ATOM 2255 O O . CYS B 1 70 ? 47.376 -9.318 10.656 1.00 32.68 68 CYS B O 1
ATOM 2258 N N . VAL B 1 71 ? 47.037 -7.534 9.316 1.00 33.13 69 VAL B N 1
ATOM 2259 C CA . VAL B 1 71 ? 45.985 -6.926 10.130 1.00 31.57 69 VAL B CA 1
ATOM 2260 C C . VAL B 1 71 ? 44.830 -6.489 9.246 1.00 24.43 69 VAL B C 1
ATOM 2261 O O . VAL B 1 71 ? 45.058 -5.947 8.164 1.00 27.75 69 VAL B O 1
ATOM 2265 N N . PHE B 1 72 ? 43.595 -6.731 9.685 1.00 30.15 70 PHE B N 1
ATOM 2266 C CA . PHE B 1 72 ? 42.447 -6.109 9.028 1.00 29.54 70 PHE B CA 1
ATOM 2267 C C . PHE B 1 72 ? 41.640 -5.295 10.060 1.00 28.22 70 PHE B C 1
ATOM 2268 O O . PHE B 1 72 ? 41.980 -5.282 11.250 1.00 27.98 70 PHE B O 1
ATOM 2276 N N . GLU B 1 73 ? 40.604 -4.605 9.584 1.00 26.44 71 GLU B N 1
ATOM 2277 C CA . GLU B 1 73 ? 39.852 -3.598 10.342 1.00 28.04 71 GLU B CA 1
ATOM 2278 C C . GLU B 1 73 ? 40.696 -2.331 10.418 1.00 27.80 71 GLU B C 1
ATOM 2279 O O . GLU B 1 73 ? 41.836 -2.359 10.906 1.00 26.54 71 GLU B O 1
ATOM 2285 N N . SER B 1 74 ? 40.132 -1.232 9.932 1.00 23.96 72 SER B N 1
ATOM 2286 C CA . SER B 1 74 ? 40.871 0.010 9.827 1.00 27.66 72 SER B CA 1
ATOM 2287 C C . SER B 1 74 ? 41.353 0.498 11.198 1.00 25.15 72 SER B C 1
ATOM 2288 O O . SER B 1 74 ? 42.439 1.064 11.299 1.00 24.03 72 SER B O 1
ATOM 2291 N N . ASN B 1 75 ? 40.570 0.274 12.255 1.00 23.94 73 ASN B N 1
ATOM 2292 C CA . ASN B 1 75 ? 41.002 0.703 13.588 1.00 27.03 73 ASN B CA 1
ATOM 2293 C C . ASN B 1 75 ? 42.275 -0.023 14.022 1.00 24.63 73 ASN B C 1
ATOM 2294 O O . ASN B 1 75 ? 43.145 0.564 14.658 1.00 22.82 73 ASN B O 1
ATOM 2299 N N . ALA B 1 76 ? 42.373 -1.309 13.703 1.00 23.27 74 ALA B N 1
ATOM 2300 C CA . ALA B 1 76 ? 43.536 -2.102 14.126 1.00 24.10 74 ALA B CA 1
ATOM 2301 C C . ALA B 1 76 ? 44.792 -1.744 13.334 1.00 18.30 74 ALA B C 1
ATOM 2302 O O . ALA B 1 76 ? 45.899 -1.704 13.872 1.00 20.35 74 ALA B O 1
ATOM 2304 N N . ILE B 1 77 ? 44.610 -1.500 12.043 1.00 19.78 75 ILE B N 1
ATOM 2305 C CA . ILE B 1 77 ? 45.701 -1.081 11.184 1.00 23.00 75 ILE B CA 1
ATOM 2306 C C . ILE B 1 77 ? 46.252 0.265 11.659 1.00 25.92 75 ILE B C 1
ATOM 2307 O O . ILE B 1 77 ? 47.467 0.449 11.747 1.00 23.00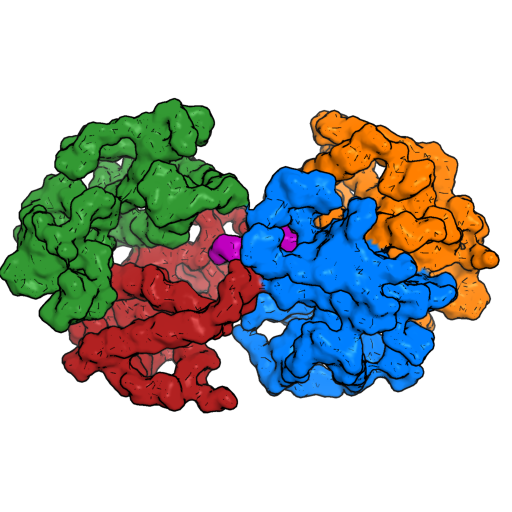 75 ILE B O 1
ATOM 2312 N N . ALA B 1 78 ? 45.353 1.196 11.982 1.00 20.12 76 ALA B N 1
ATOM 2313 C CA . ALA B 1 78 ? 45.758 2.527 12.450 1.00 21.50 76 ALA B CA 1
ATOM 2314 C C . ALA B 1 78 ? 46.506 2.415 13.768 1.00 21.19 76 ALA B C 1
ATOM 2315 O O . ALA B 1 78 ? 47.556 3.030 13.951 1.00 22.94 76 ALA B O 1
ATOM 2317 N N . TYR B 1 79 ? 45.967 1.615 14.683 1.00 21.41 77 TYR B N 1
ATOM 2318 C CA . TYR B 1 79 ? 46.643 1.333 15.942 1.00 23.41 77 TYR B CA 1
ATOM 2319 C C . TYR B 1 79 ? 48.065 0.807 15.694 1.00 24.57 77 TYR B C 1
ATOM 2320 O O . TYR B 1 79 ? 49.035 1.309 16.278 1.00 27.17 77 TYR B O 1
ATOM 2329 N N . TYR B 1 80 ? 48.182 -0.178 14.808 1.00 21.99 78 TYR B N 1
ATOM 2330 C CA . TYR B 1 80 ? 49.459 -0.875 14.624 1.00 26.36 78 TYR B CA 1
ATOM 2331 C C . TYR B 1 80 ? 50.557 0.021 14.044 1.00 25.80 78 TYR B C 1
ATOM 2332 O O . TYR B 1 80 ? 51.710 -0.053 14.477 1.00 29.68 78 TYR B O 1
ATOM 2341 N N . VAL B 1 81 ? 50.209 0.859 13.074 1.00 25.64 79 VAL B N 1
ATOM 2342 C CA . VAL B 1 81 ? 51.209 1.740 12.460 1.00 34.22 79 VAL B CA 1
ATOM 2343 C C . VAL B 1 81 ? 51.415 3.037 13.256 1.00 32.33 79 VAL B C 1
ATOM 2344 O O . VAL B 1 81 ? 52.199 3.899 12.851 1.00 33.79 79 VAL B O 1
ATOM 2348 N N . SER B 1 82 ? 50.722 3.170 14.385 1.00 28.66 80 SER B N 1
ATOM 2349 C CA . SER B 1 82 ? 50.904 4.324 15.276 1.00 30.09 80 SER B CA 1
ATOM 2350 C C . SER B 1 82 ? 52.121 4.182 16.188 1.00 31.86 80 SER B C 1
ATOM 2351 O O . SER B 1 82 ? 52.852 3.197 16.110 1.00 37.72 80 SER B O 1
ATOM 2354 N N . ASN B 1 83 ? 52.344 5.174 17.044 1.00 25.06 81 ASN B N 1
ATOM 2355 C CA . ASN B 1 83 ? 53.339 5.053 18.106 1.00 25.44 81 ASN B CA 1
ATOM 2356 C C . ASN B 1 83 ? 52.623 5.079 19.442 1.00 26.85 81 ASN B C 1
ATOM 2357 O O . ASN B 1 83 ? 51.403 5.169 19.478 1.00 27.70 81 ASN B O 1
ATOM 2362 N N . GLU B 1 84 ? 53.356 5.025 20.546 1.00 27.80 82 GLU B N 1
ATOM 2363 C CA . GLU B 1 84 ? 52.685 4.965 21.843 1.00 26.89 82 GLU B CA 1
ATOM 2364 C C . GLU B 1 84 ? 51.876 6.232 22.168 1.00 31.95 82 GLU B C 1
ATOM 2365 O O . GLU B 1 84 ? 50.806 6.139 22.766 1.00 29.46 82 GLU B O 1
ATOM 2371 N N . GLU B 1 85 ? 52.365 7.407 21.763 1.00 26.23 83 GLU B N 1
ATOM 2372 C CA . GLU B 1 85 ? 51.652 8.654 22.048 1.00 30.45 83 GLU B CA 1
ATOM 2373 C C . GLU B 1 85 ? 50.304 8.745 21.331 1.00 27.58 83 GLU B C 1
ATOM 2374 O O . GLU B 1 85 ? 49.306 9.235 21.886 1.00 22.78 83 GLU B O 1
ATOM 2380 N N . LEU B 1 86 ? 50.282 8.295 20.089 1.00 22.55 84 LEU B N 1
ATOM 2381 C CA . LEU B 1 86 ? 49.043 8.241 19.343 1.00 22.27 84 LEU B CA 1
ATOM 2382 C C . LEU B 1 86 ? 48.070 7.220 19.949 1.00 26.21 84 LEU B C 1
ATOM 2383 O O . LEU B 1 86 ? 46.863 7.440 19.915 1.00 26.10 84 LEU B O 1
ATOM 2388 N N . ARG B 1 87 ? 48.594 6.123 20.502 1.00 24.26 85 ARG B N 1
ATOM 2389 C CA . ARG B 1 87 ? 47.762 5.085 21.124 1.00 24.39 85 ARG B CA 1
ATOM 2390 C C . ARG B 1 87 ? 47.279 5.497 22.517 1.00 27.59 85 ARG B C 1
ATOM 2391 O O . ARG B 1 87 ? 46.280 4.980 23.020 1.00 23.46 85 ARG B O 1
ATOM 2399 N N . GLY B 1 88 ? 47.992 6.425 23.141 1.00 21.16 86 GLY B N 1
ATOM 2400 C CA . GLY B 1 88 ? 47.668 6.843 24.493 1.00 21.78 86 GLY B CA 1
ATOM 2401 C C . GLY B 1 88 ? 48.730 6.345 25.466 1.00 37.68 86 GLY B C 1
ATOM 2402 O O . GLY B 1 88 ? 48.889 5.134 25.656 1.00 29.65 86 GLY B O 1
ATOM 2403 N N . SER B 1 89 ? 49.434 7.285 26.099 1.00 27.27 87 SER B N 1
ATOM 2404 C CA . SER B 1 89 ? 50.662 6.998 26.846 1.00 34.32 87 SER B CA 1
ATOM 2405 C C . SER B 1 89 ? 50.442 6.352 28.186 1.00 37.48 87 SER B C 1
ATOM 2406 O O . SER B 1 89 ? 51.319 5.666 28.691 1.00 38.73 87 SER B O 1
ATOM 2409 N N . THR B 1 90 ? 49.288 6.632 28.779 1.00 35.58 88 THR B N 1
ATOM 2410 C CA . THR B 1 90 ? 48.890 6.071 30.062 1.00 28.31 88 THR B CA 1
ATOM 2411 C C . THR B 1 90 ? 47.657 5.222 29.823 1.00 33.18 88 THR B C 1
ATOM 2412 O O . THR B 1 90 ? 47.059 5.329 28.758 1.00 30.47 88 THR B O 1
ATOM 2416 N N . PRO B 1 91 ? 47.290 4.360 30.792 1.00 35.38 89 PRO B N 1
ATOM 2417 C CA . PRO B 1 91 ? 46.010 3.655 30.702 1.00 36.19 89 PRO B CA 1
ATOM 2418 C C . PRO B 1 91 ? 44.822 4.609 30.587 1.00 32.21 89 PRO B C 1
ATOM 2419 O O . PRO B 1 91 ? 43.882 4.275 29.870 1.00 27.19 89 PRO B O 1
ATOM 2423 N N . GLU B 1 92 ? 44.868 5.757 31.264 1.00 28.93 90 GLU B N 1
ATOM 2424 C CA . GLU B 1 92 ? 43.818 6.765 31.131 1.00 31.79 90 GLU B CA 1
ATOM 2425 C C . GLU B 1 92 ? 43.706 7.287 29.702 1.00 29.13 90 GLU B C 1
ATOM 2426 O O . GLU B 1 92 ? 42.614 7.347 29.157 1.00 28.17 90 GLU B O 1
ATOM 2432 N N . ALA B 1 93 ? 44.830 7.685 29.109 1.00 23.18 91 ALA B N 1
ATOM 2433 C CA . ALA B 1 93 ? 44.819 8.231 27.760 1.00 23.50 91 ALA B CA 1
ATOM 2434 C C . ALA B 1 93 ? 44.444 7.143 26.763 1.00 27.99 91 ALA B C 1
ATOM 2435 O O . ALA B 1 93 ? 43.660 7.380 25.836 1.00 25.54 91 ALA B O 1
ATOM 2437 N N . ALA B 1 94 ? 45.001 5.947 26.958 1.00 27.17 92 ALA B N 1
ATOM 2438 C CA . ALA B 1 94 ? 44.705 4.820 26.067 1.00 25.11 92 ALA B CA 1
ATOM 2439 C C . ALA B 1 94 ? 43.212 4.517 26.073 1.00 18.96 92 ALA B C 1
ATOM 2440 O O . ALA B 1 94 ? 42.603 4.350 25.023 1.00 23.88 92 ALA B O 1
ATOM 2442 N N . ALA B 1 95 ? 42.624 4.460 27.259 1.00 19.26 93 ALA B N 1
ATOM 2443 C CA . ALA B 1 95 ? 41.188 4.247 27.380 1.00 22.66 93 ALA B CA 1
ATOM 2444 C C . ALA B 1 95 ? 40.363 5.356 26.721 1.00 26.56 93 ALA B C 1
ATOM 2445 O O . ALA B 1 95 ? 39.339 5.070 26.112 1.00 20.26 93 ALA B O 1
ATOM 2447 N N . GLN B 1 96 ? 40.788 6.618 26.846 1.00 19.87 94 GLN B N 1
ATOM 2448 C CA . GLN B 1 96 ? 40.067 7.704 26.202 1.00 22.69 94 GLN B CA 1
ATOM 2449 C C . GLN B 1 96 ? 40.150 7.636 24.685 1.00 17.53 94 GLN B C 1
ATOM 2450 O O . GLN B 1 96 ? 39.194 8.000 23.999 1.00 20.14 94 GLN B O 1
ATOM 2456 N N . VAL B 1 97 ? 41.279 7.167 24.158 1.00 20.41 95 VAL B N 1
ATOM 2457 C CA . VAL B 1 97 ? 41.407 6.958 22.719 1.00 18.34 95 VAL B CA 1
ATOM 2458 C C . VAL B 1 97 ? 40.440 5.870 22.243 1.00 21.36 95 VAL B C 1
ATOM 2459 O O . VAL B 1 97 ? 39.757 6.035 21.226 1.00 22.30 95 VAL B O 1
ATOM 2463 N N . VAL B 1 98 ? 40.361 4.776 22.988 1.00 22.55 96 VAL B N 1
ATOM 2464 C CA . VAL B 1 98 ? 39.442 3.687 22.632 1.00 24.88 96 VAL B CA 1
ATOM 2465 C C . VAL B 1 98 ? 38.010 4.215 22.635 1.00 23.22 96 VAL B C 1
ATOM 2466 O O . VAL B 1 98 ? 37.221 3.920 21.747 1.00 20.61 96 VAL B O 1
ATOM 2470 N N . GLN B 1 99 ? 37.698 5.010 23.650 1.00 20.99 97 GLN B N 1
ATOM 2471 C CA . GLN B 1 99 ? 36.403 5.662 23.787 1.00 25.89 97 GLN B CA 1
ATOM 2472 C C . GLN B 1 99 ? 35.980 6.448 22.540 1.00 22.33 97 GLN B C 1
ATOM 2473 O O . GLN B 1 99 ? 34.887 6.236 22.010 1.00 18.49 97 GLN B O 1
ATOM 2479 N N . TRP B 1 100 ? 36.846 7.337 22.060 1.00 18.31 98 TRP B N 1
ATOM 2480 C CA . TRP B 1 100 ? 36.486 8.171 20.915 1.00 22.66 98 TRP B CA 1
ATOM 2481 C C . TRP B 1 100 ? 36.481 7.398 19.607 1.00 23.41 98 TRP B C 1
ATOM 2482 O O . TRP B 1 100 ? 35.688 7.713 18.706 1.00 22.98 98 TRP B O 1
ATOM 2493 N N . VAL B 1 101 ? 37.347 6.388 19.495 1.00 19.74 99 VAL B N 1
ATOM 2494 C CA . VAL B 1 101 ? 37.358 5.542 18.302 1.00 17.30 99 VAL B CA 1
ATOM 2495 C C . VAL B 1 101 ? 36.041 4.761 18.224 1.00 21.10 99 VAL B C 1
ATOM 2496 O O . VAL B 1 101 ? 35.434 4.639 17.160 1.00 21.90 99 VAL B O 1
ATOM 2500 N N . SER B 1 102 ? 35.577 4.263 19.359 1.00 18.38 100 SER B N 1
ATOM 2501 C CA . SER B 1 102 ? 34.345 3.479 19.358 1.00 23.31 100 SER B CA 1
ATOM 2502 C C . SER B 1 102 ? 33.119 4.369 19.153 1.00 21.79 100 SER B C 1
ATOM 2503 O O . SER B 1 102 ? 32.162 3.978 18.485 1.00 21.64 100 SER B O 1
ATOM 2506 N N . PHE B 1 103 ? 33.158 5.567 19.729 1.00 19.47 101 PHE B N 1
ATOM 2507 C CA . PHE B 1 103 ? 32.098 6.546 19.530 1.00 21.87 101 PHE B CA 1
ATOM 2508 C C . PHE B 1 103 ? 31.961 6.919 18.051 1.00 22.30 101 PHE B C 1
ATOM 2509 O O . PHE B 1 103 ? 30.852 7.007 17.528 1.00 20.56 101 PHE B O 1
ATOM 2517 N N . ALA B 1 104 ? 33.087 7.138 17.382 1.00 19.74 102 ALA B N 1
ATOM 2518 C CA . ALA B 1 104 ? 33.062 7.458 15.956 1.00 17.49 102 ALA B CA 1
ATOM 2519 C C . ALA B 1 104 ? 32.345 6.358 15.162 1.00 22.90 102 ALA B C 1
ATOM 2520 O O . ALA B 1 104 ? 31.445 6.640 14.366 1.00 22.47 102 ALA B O 1
ATOM 2522 N N . ASP B 1 105 ? 32.722 5.102 15.395 1.00 22.16 103 ASP B N 1
ATOM 2523 C CA . ASP B 1 105 ? 32.078 3.988 14.693 1.00 20.78 103 ASP B CA 1
ATOM 2524 C C . ASP B 1 105 ? 30.593 3.820 15.049 1.00 22.00 103 ASP B C 1
ATOM 2525 O O . ASP B 1 105 ? 29.749 3.651 14.170 1.00 20.33 103 ASP B O 1
ATOM 2530 N N . SER B 1 106 ? 30.267 3.878 16.329 1.00 19.15 104 SER B N 1
ATOM 2531 C CA . SER B 1 106 ? 28.896 3.597 16.744 1.00 22.10 104 SER B CA 1
ATOM 2532 C C . SER B 1 106 ? 27.959 4.770 16.468 1.00 27.35 104 SER B C 1
ATOM 2533 O O . SER B 1 106 ? 26.811 4.566 16.050 1.00 23.16 104 SER B O 1
ATOM 2536 N N . ASP B 1 107 ? 28.426 5.997 16.701 1.00 24.39 105 ASP B N 1
ATOM 2537 C CA . ASP B 1 107 ? 27.503 7.130 16.657 1.00 22.54 105 ASP B CA 1
ATOM 2538 C C . ASP B 1 107 ? 27.677 8.018 15.434 1.00 24.07 105 ASP B C 1
ATOM 2539 O O . ASP B 1 107 ? 26.701 8.578 14.954 1.00 24.07 105 ASP B O 1
ATOM 2544 N N . ILE B 1 108 ? 28.891 8.146 14.910 1.00 18.07 106 ILE B N 1
ATOM 2545 C CA . ILE B 1 108 ? 29.076 9.099 13.820 1.00 19.35 106 ILE B CA 1
ATOM 2546 C C . ILE B 1 108 ? 28.913 8.465 12.442 1.00 18.46 106 ILE B C 1
ATOM 2547 O O . ILE B 1 108 ? 28.228 9.017 11.590 1.00 18.37 106 ILE B O 1
ATOM 2552 N N . VAL B 1 109 ? 29.507 7.296 12.229 1.00 17.37 107 VAL B N 1
ATOM 2553 C CA . VAL B 1 109 ? 29.490 6.685 10.902 1.00 20.14 107 VAL B CA 1
ATOM 2554 C C . VAL B 1 109 ? 28.066 6.469 10.326 1.00 21.62 107 VAL B C 1
ATOM 2555 O O . VAL B 1 109 ? 27.820 6.793 9.161 1.00 22.75 107 VAL B O 1
ATOM 2559 N N . PRO B 1 110 ? 27.117 5.976 11.136 1.00 16.72 108 PRO B N 1
ATOM 2560 C CA . PRO B 1 110 ? 25.820 5.708 10.493 1.00 19.84 108 PRO B CA 1
ATOM 2561 C C . PRO B 1 110 ? 25.061 6.959 10.026 1.00 21.28 108 PRO B C 1
ATOM 2562 O O . PRO B 1 110 ? 24.650 6.971 8.872 1.00 18.09 108 PRO B O 1
ATOM 2566 N N . PRO B 1 111 ? 24.885 7.988 10.872 1.00 20.28 109 PRO B N 1
ATOM 2567 C CA . PRO B 1 111 ? 24.215 9.158 10.281 1.00 20.90 109 PRO B CA 1
ATOM 2568 C C . PRO B 1 111 ? 25.070 9.871 9.236 1.00 19.43 109 PRO B C 1
ATOM 2569 O O . PRO B 1 111 ? 24.527 10.457 8.288 1.00 19.47 109 PRO B O 1
ATOM 2573 N N . ALA B 1 112 ? 26.389 9.825 9.392 1.00 21.46 110 ALA B N 1
ATOM 2574 C CA . ALA B 1 112 ? 27.252 10.463 8.406 1.00 21.56 110 ALA B CA 1
ATOM 2575 C C . ALA B 1 112 ? 27.057 9.788 7.061 1.00 22.12 110 ALA B C 1
ATOM 2576 O O . ALA B 1 112 ? 26.921 10.460 6.045 1.00 19.59 110 ALA B O 1
ATOM 2578 N N . SER B 1 113 ? 27.018 8.456 7.065 1.00 21.24 111 SER B N 1
ATOM 2579 C CA . SER B 1 113 ? 26.834 7.703 5.828 1.00 22.17 111 SER B CA 1
ATOM 2580 C C . SER B 1 113 ? 25.463 8.006 5.246 1.00 21.64 111 SER B C 1
ATOM 2581 O O . SER B 1 113 ? 25.322 8.231 4.046 1.00 22.79 111 SER B O 1
ATOM 2584 N N . THR B 1 114 ? 24.454 8.027 6.107 1.00 19.47 112 THR B N 1
ATOM 2585 C CA . THR B 1 114 ? 23.085 8.185 5.641 1.00 19.41 112 THR B CA 1
ATOM 2586 C C . THR B 1 114 ? 22.926 9.518 4.934 1.00 25.65 112 THR B C 1
ATOM 2587 O O . THR B 1 114 ? 22.318 9.609 3.870 1.00 25.66 112 THR B O 1
ATOM 2591 N N . TRP B 1 115 ? 23.518 10.554 5.510 1.00 19.83 113 TRP B N 1
ATOM 2592 C CA . TRP B 1 115 ? 23.410 11.869 4.936 1.00 19.82 113 TRP B CA 1
ATOM 2593 C C . TRP B 1 115 ? 24.283 12.004 3.679 1.00 19.27 113 TRP B C 1
ATOM 2594 O O . TRP B 1 115 ? 23.855 12.541 2.661 1.00 27.04 113 TRP B O 1
ATOM 2605 N N . VAL B 1 116 ? 25.504 11.506 3.734 1.00 20.77 114 VAL B N 1
ATOM 2606 C CA . VAL B 1 116 ? 26.451 11.785 2.658 1.00 19.96 114 VAL B CA 1
ATOM 2607 C C . VAL B 1 116 ? 26.283 10.905 1.412 1.00 22.39 114 VAL B C 1
ATOM 2608 O O . VAL B 1 116 ? 26.425 11.393 0.290 1.00 24.34 114 VAL B O 1
ATOM 2612 N N . PHE B 1 117 ? 25.981 9.621 1.593 1.00 24.89 115 PHE B N 1
ATOM 2613 C CA . PHE B 1 117 ? 25.966 8.687 0.449 1.00 21.91 115 PHE B CA 1
ATOM 2614 C C . PHE B 1 117 ? 25.074 9.144 -0.730 1.00 29.19 115 PHE B C 1
ATOM 2615 O O . PHE B 1 117 ? 25.484 9.005 -1.884 1.00 29.54 115 PHE B O 1
ATOM 2623 N N . PRO B 1 118 ? 23.873 9.705 -0.461 1.00 26.53 116 PRO B N 1
ATOM 2624 C CA . PRO B 1 118 ? 23.126 10.188 -1.630 1.00 28.98 116 PRO B CA 1
ATOM 2625 C C . PRO B 1 118 ? 23.837 11.302 -2.399 1.00 35.01 116 PRO B C 1
ATOM 2626 O O . PRO B 1 118 ? 23.733 11.334 -3.624 1.00 28.19 116 PRO B O 1
ATOM 2630 N N . THR B 1 119 ? 24.555 12.182 -1.703 1.00 28.68 117 THR B N 1
ATOM 2631 C CA . THR B 1 119 ? 25.230 13.292 -2.372 1.00 32.15 117 THR B CA 1
ATOM 2632 C C . THR B 1 119 ? 26.388 12.807 -3.235 1.00 34.28 117 THR B C 1
ATOM 2633 O O . THR B 1 119 ? 26.872 13.535 -4.104 1.00 28.12 117 THR B O 1
ATOM 2637 N N . LEU B 1 120 ? 26.830 11.578 -2.992 1.00 30.93 118 LEU B N 1
ATOM 2638 C CA . LEU B 1 120 ? 27.930 11.009 -3.752 1.00 33.69 118 LEU B CA 1
ATOM 2639 C C . LEU B 1 120 ? 27.441 10.040 -4.822 1.00 30.76 118 LEU B C 1
ATOM 2640 O O . LEU B 1 120 ? 28.240 9.497 -5.581 1.00 36.53 118 LEU B O 1
ATOM 2645 N N . GLY B 1 121 ? 26.133 9.825 -4.886 1.00 33.63 119 GLY B N 1
ATOM 2646 C CA . GLY B 1 121 ? 25.575 8.877 -5.836 1.00 33.50 119 GLY B CA 1
ATOM 2647 C C . GLY B 1 121 ? 25.794 7.416 -5.458 1.00 37.95 119 GLY B C 1
ATOM 2648 O O . GLY B 1 121 ? 25.738 6.525 -6.309 1.00 36.75 119 GLY B O 1
ATOM 2649 N N . ILE B 1 122 ? 26.042 7.156 -4.178 1.00 39.10 120 ILE B N 1
ATOM 2650 C CA . ILE B 1 122 ? 26.214 5.783 -3.705 1.00 30.00 120 ILE B CA 1
ATOM 2651 C C . ILE B 1 122 ? 24.870 5.148 -3.365 1.00 31.20 120 ILE B C 1
ATOM 2652 O O . ILE B 1 122 ? 24.672 3.948 -3.590 1.00 35.74 120 ILE B O 1
ATOM 2657 N N . MET B 1 123 ? 23.949 5.950 -2.828 1.00 30.99 121 MET B N 1
ATOM 2658 C CA . MET B 1 123 ? 22.610 5.471 -2.461 1.00 34.58 121 MET B CA 1
ATOM 2659 C C . MET B 1 123 ? 21.546 6.399 -3.017 1.00 34.12 121 MET B C 1
ATOM 2660 O O . MET B 1 123 ? 21.798 7.586 -3.193 1.00 32.16 121 MET B O 1
ATOM 2665 N N . HIS B 1 124 ? 20.353 5.863 -3.263 1.00 28.88 122 HIS B N 1
ATOM 2666 C CA . HIS B 1 124 ? 19.203 6.696 -3.579 1.00 33.62 122 HIS B CA 1
ATOM 2667 C C . HIS B 1 124 ? 18.858 7.573 -2.377 1.00 32.99 122 HIS B C 1
ATOM 2668 O O . HIS B 1 124 ? 18.955 7.135 -1.230 1.00 30.59 122 HIS B O 1
ATOM 2675 N N . HIS B 1 125 ? 18.445 8.806 -2.650 1.00 28.14 123 HIS B N 1
ATOM 2676 C CA . HIS B 1 125 ? 18.131 9.769 -1.601 1.00 31.70 123 HIS B CA 1
ATOM 2677 C C . HIS B 1 125 ? 16.749 9.546 -1.004 1.00 34.94 123 HIS B C 1
ATOM 2678 O O . HIS B 1 125 ? 15.755 9.473 -1.725 1.00 35.44 123 HIS B O 1
ATOM 2685 N N . ASN B 1 126 ? 16.695 9.429 0.318 1.00 31.15 124 ASN B N 1
ATOM 2686 C CA . ASN B 1 126 ? 15.427 9.457 1.038 1.00 30.43 124 ASN B CA 1
ATOM 2687 C C . ASN B 1 126 ? 15.371 10.687 1.952 1.00 34.00 124 ASN B C 1
ATOM 2688 O O . ASN B 1 126 ? 16.248 10.879 2.798 1.00 26.02 124 ASN B O 1
ATOM 2693 N N . LYS B 1 127 ? 14.347 11.523 1.774 1.00 29.51 125 LYS B N 1
ATOM 2694 C CA . LYS B 1 127 ? 14.270 12.794 2.493 1.00 32.96 125 LYS B CA 1
ATOM 2695 C C . LYS B 1 127 ? 14.152 12.586 4.000 1.00 34.56 125 LYS B C 1
ATOM 2696 O O . LYS B 1 127 ? 14.822 13.263 4.782 1.00 27.55 125 LYS B O 1
ATOM 2702 N N . GLN B 1 128 ? 13.308 11.648 4.413 1.00 25.00 126 GLN B N 1
ATOM 2703 C CA . GLN B 1 128 ? 13.125 11.421 5.842 1.00 31.37 126 GLN B CA 1
ATOM 2704 C C . GLN B 1 128 ? 14.411 10.889 6.498 1.00 30.35 126 GLN B C 1
ATOM 2705 O O . GLN B 1 128 ? 14.768 11.322 7.598 1.00 29.63 126 GLN B O 1
ATOM 2711 N N . ALA B 1 129 ? 15.103 9.961 5.839 1.00 21.90 127 ALA B N 1
ATOM 2712 C CA . ALA B 1 129 ? 16.371 9.446 6.381 1.00 28.08 127 ALA B CA 1
ATOM 2713 C C . ALA B 1 129 ? 17.419 10.554 6.538 1.00 26.87 127 ALA B C 1
ATOM 2714 O O . ALA B 1 129 ? 18.126 10.622 7.554 1.00 23.84 127 ALA B O 1
ATOM 2716 N N . THR B 1 130 ? 17.521 11.400 5.514 1.00 22.72 128 THR B N 1
ATOM 2717 C CA . THR B 1 130 ? 18.441 12.537 5.517 1.00 27.59 128 THR B CA 1
ATOM 2718 C C . THR B 1 130 ? 18.130 13.514 6.644 1.00 24.70 128 THR B C 1
ATOM 2719 O O . THR B 1 130 ? 19.039 14.013 7.311 1.00 27.34 128 THR B O 1
ATOM 2723 N N . GLU B 1 131 ? 16.843 13.782 6.846 1.00 23.28 129 GLU B N 1
ATOM 2724 C CA . GLU B 1 131 ? 16.402 14.693 7.889 1.00 29.65 129 GLU B CA 1
ATOM 2725 C C . GLU B 1 131 ? 16.758 14.159 9.259 1.00 28.58 129 GLU B C 1
ATOM 2726 O O . GLU B 1 131 ? 17.244 14.895 10.115 1.00 25.08 129 GLU B O 1
ATOM 2732 N N . ASN B 1 132 ? 16.510 12.873 9.473 1.00 20.27 130 ASN B N 1
ATOM 2733 C CA . ASN B 1 132 ? 16.868 12.259 10.738 1.00 22.09 130 ASN B CA 1
ATOM 2734 C C . ASN B 1 132 ? 18.385 12.196 10.933 1.00 23.72 130 ASN B C 1
ATOM 2735 O O . ASN B 1 132 ? 18.874 12.370 12.041 1.00 23.28 130 ASN B O 1
ATOM 2740 N N . ALA B 1 133 ? 19.126 11.932 9.863 1.00 22.85 131 ALA B N 1
ATOM 2741 C CA . ALA B 1 133 ? 20.577 11.928 9.970 1.00 21.65 131 ALA B CA 1
ATOM 2742 C C . ALA B 1 133 ? 21.119 13.345 10.305 1.00 27.10 131 ALA B C 1
ATOM 2743 O O . ALA B 1 133 ? 22.031 13.485 11.122 1.00 24.20 131 ALA B O 1
ATOM 2745 N N . LYS B 1 134 ? 20.560 14.387 9.689 1.00 22.38 132 LYS B N 1
ATOM 2746 C CA . LYS B 1 134 ? 20.986 15.765 10.009 1.00 24.76 132 LYS B CA 1
ATOM 2747 C C . LYS B 1 134 ? 20.859 16.061 11.489 1.00 21.30 132 LYS B C 1
ATOM 2748 O O . LYS B 1 134 ? 21.765 16.620 12.103 1.00 23.72 132 LYS B O 1
ATOM 2754 N N . GLU B 1 135 ? 19.726 15.684 12.062 1.00 22.66 133 GLU B N 1
ATOM 2755 C CA . GLU B 1 135 ? 19.474 15.963 13.463 1.00 31.44 133 GLU B CA 1
ATOM 2756 C C . GLU B 1 135 ? 20.371 15.133 14.370 1.00 30.82 133 GLU B C 1
ATOM 2757 O O . GLU B 1 135 ? 20.742 15.586 15.449 1.00 26.46 133 GLU B O 1
ATOM 2763 N N . GLU B 1 136 ? 20.746 13.938 13.922 1.00 21.57 134 GLU B N 1
ATOM 2764 C CA . GLU B 1 136 ? 21.670 13.117 14.686 1.00 20.77 134 GLU B CA 1
ATOM 2765 C C . GLU B 1 136 ? 23.075 13.732 14.596 1.00 20.53 134 GLU B C 1
ATOM 2766 O O . GLU B 1 136 ? 23.808 13.787 15.580 1.00 21.74 134 GLU B O 1
ATOM 2772 N N . VAL B 1 137 ? 23.439 14.239 13.428 1.00 18.17 135 VAL B N 1
ATOM 2773 C CA . VAL B 1 137 ? 24.720 14.920 13.293 1.00 19.83 135 VAL B CA 1
ATOM 2774 C C . VAL B 1 137 ? 24.747 16.225 14.133 1.00 22.83 135 VAL B C 1
ATOM 2775 O O . VAL B 1 137 ? 25.780 16.590 14.694 1.00 21.03 135 VAL B O 1
ATOM 2779 N N . ARG B 1 138 ? 23.614 16.913 14.248 1.00 24.32 136 ARG B N 1
ATOM 2780 C CA . ARG B 1 138 ? 23.554 18.096 15.109 1.00 25.95 136 ARG B CA 1
ATOM 2781 C C . ARG B 1 138 ? 23.846 17.702 16.554 1.00 28.42 136 ARG B C 1
ATOM 2782 O O . ARG B 1 138 ? 24.563 18.401 17.274 1.00 27.45 136 ARG B O 1
ATOM 2790 N N . ARG B 1 139 ? 23.303 16.564 16.970 1.00 24.45 137 ARG B N 1
ATOM 2791 C CA . ARG B 1 139 ? 23.512 16.099 18.326 1.00 23.47 137 ARG B CA 1
ATOM 2792 C C . ARG B 1 139 ? 24.987 15.784 18.566 1.00 25.22 137 ARG B C 1
ATOM 2793 O O . ARG B 1 139 ? 25.547 16.109 19.616 1.00 21.07 137 ARG B O 1
ATOM 2801 N N . ILE B 1 140 ? 25.618 15.172 17.571 1.00 22.66 138 ILE B N 1
ATOM 2802 C CA . ILE B 1 140 ? 27.007 14.755 17.684 1.00 25.58 138 ILE B CA 1
ATOM 2803 C C . ILE B 1 140 ? 27.973 15.935 17.676 1.00 21.14 138 ILE B C 1
ATOM 2804 O O . ILE B 1 140 ? 28.918 15.989 18.479 1.00 21.19 138 ILE B O 1
ATOM 2809 N N . LEU B 1 141 ? 27.758 16.868 16.762 1.00 21.88 139 LEU B N 1
ATOM 2810 C CA . LEU B 1 141 ? 28.581 18.064 16.726 1.00 22.82 139 LEU B CA 1
ATOM 2811 C C . LEU B 1 141 ? 28.457 18.838 18.039 1.00 21.53 139 LEU B C 1
ATOM 2812 O O . LEU B 1 141 ? 29.423 19.435 18.499 1.00 24.25 139 LEU B O 1
ATOM 2817 N N . GLY B 1 142 ? 27.273 18.817 18.641 1.00 24.12 140 GLY B N 1
ATOM 2818 C CA . GLY B 1 142 ? 27.047 19.529 19.893 1.00 22.71 140 GLY B CA 1
ATOM 2819 C C . GLY B 1 142 ? 27.732 18.870 21.074 1.00 27.07 140 GLY B C 1
ATOM 2820 O O . GLY B 1 142 ? 28.199 19.536 21.995 1.00 20.77 140 GLY B O 1
ATOM 2821 N N . LEU B 1 143 ? 27.794 17.545 21.040 1.00 25.43 141 LEU B N 1
ATOM 2822 C CA . LEU B 1 143 ? 28.473 16.788 22.082 1.00 24.36 141 LEU B CA 1
ATOM 2823 C C . LEU B 1 143 ? 29.965 17.102 22.041 1.00 22.25 141 LEU B C 1
ATOM 2824 O O . LEU B 1 143 ? 30.566 17.450 23.065 1.00 21.93 141 LEU B O 1
ATOM 2829 N N . LEU B 1 144 ? 30.546 17.008 20.849 1.00 18.76 142 LEU B N 1
ATOM 2830 C CA . LEU B 1 144 ? 31.932 17.398 20.627 1.00 19.55 142 LEU B CA 1
ATOM 2831 C C . LEU B 1 144 ? 32.190 18.857 21.004 1.00 20.25 142 LEU B C 1
ATOM 2832 O O . LEU B 1 144 ? 33.234 19.182 21.558 1.00 19.95 142 LEU B O 1
ATOM 2837 N N . ASP B 1 145 ? 31.231 19.722 20.723 1.00 21.43 143 ASP B N 1
ATOM 2838 C CA . ASP B 1 145 ? 31.446 21.153 20.937 1.00 24.20 143 ASP B CA 1
ATOM 2839 C C . ASP B 1 145 ? 31.612 21.440 22.415 1.00 23.74 143 ASP B C 1
ATOM 2840 O O . ASP B 1 145 ? 32.504 22.184 22.813 1.00 23.47 143 ASP B O 1
ATOM 2845 N N . ALA B 1 146 ? 30.744 20.843 23.224 1.00 19.53 144 ALA B N 1
ATOM 2846 C CA . ALA B 1 146 ? 30.836 20.961 24.671 1.00 26.30 144 ALA B CA 1
ATOM 2847 C C . ALA B 1 146 ? 32.124 20.344 25.188 1.00 26.75 144 ALA B C 1
ATOM 2848 O O . ALA B 1 146 ? 32.773 20.904 26.074 1.00 22.68 144 ALA B O 1
ATOM 2850 N N . TYR B 1 147 ? 32.505 19.196 24.632 1.00 28.24 145 TYR B N 1
ATOM 2851 C CA . TYR B 1 147 ? 33.701 18.506 25.114 1.00 20.30 145 TYR B CA 1
ATOM 2852 C C . TYR B 1 147 ? 34.964 19.290 24.794 1.00 24.54 145 TYR B C 1
ATOM 2853 O O . TYR B 1 147 ? 35.925 19.273 25.566 1.00 23.25 145 TYR B O 1
ATOM 2862 N N . LEU B 1 148 ? 34.970 19.982 23.659 1.00 16.23 146 LEU B N 1
ATOM 2863 C CA . LEU B 1 148 ? 36.178 20.666 23.225 1.00 21.13 146 LEU B CA 1
ATOM 2864 C C . LEU B 1 148 ? 36.234 22.118 23.702 1.00 23.71 146 LEU B C 1
ATOM 2865 O O . LEU B 1 148 ? 37.121 22.870 23.288 1.00 21.52 146 LEU B O 1
ATOM 2870 N N . LYS B 1 149 ? 35.290 22.506 24.554 1.00 18.25 147 LYS B N 1
ATOM 2871 C CA . LYS B 1 149 ? 35.227 23.891 25.032 1.00 25.28 147 LYS B CA 1
ATOM 2872 C C . LYS B 1 149 ? 36.556 24.356 25.637 1.00 26.75 147 LYS B C 1
ATOM 2873 O O . LYS B 1 149 ? 37.057 25.418 25.286 1.00 24.53 147 LYS B O 1
ATOM 2879 N N . THR B 1 150 ? 37.133 23.556 26.525 1.00 25.04 148 THR B N 1
ATOM 2880 C CA . THR B 1 150 ? 38.440 23.874 27.093 1.00 22.98 148 THR B CA 1
ATOM 2881 C C . THR B 1 150 ? 39.459 22.759 26.840 1.00 23.06 148 THR B C 1
ATOM 2882 O O . THR B 1 150 ? 40.223 22.372 27.717 1.00 23.64 148 THR B O 1
ATOM 2886 N N . ARG B 1 151 ? 39.474 22.262 25.612 1.00 20.61 149 ARG B N 1
ATOM 2887 C CA . ARG B 1 151 ? 40.431 21.261 25.193 1.00 20.88 149 ARG B CA 1
ATOM 2888 C C . ARG B 1 151 ? 40.908 21.656 23.812 1.00 19.38 149 ARG B C 1
ATOM 2889 O O . ARG B 1 151 ? 40.123 22.148 23.006 1.00 25.18 149 ARG B O 1
ATOM 2897 N N . THR B 1 152 ? 42.181 21.416 23.531 1.00 22.53 150 THR B N 1
ATOM 2898 C CA . THR B 1 152 ? 42.728 21.651 22.201 1.00 19.71 150 THR B CA 1
ATOM 2899 C C . THR B 1 152 ? 42.482 20.436 21.314 1.00 23.33 150 THR B C 1
ATOM 2900 O O . THR B 1 152 ? 42.141 20.562 20.133 1.00 21.56 150 THR B O 1
ATOM 2904 N N . PHE B 1 153 ? 42.672 19.262 21.909 1.00 22.96 151 PHE B N 1
ATOM 2905 C CA . PHE B 1 153 ? 42.487 17.971 21.240 1.00 22.71 151 PHE B CA 1
ATOM 2906 C C . PHE B 1 153 ? 41.671 17.081 22.186 1.00 21.41 151 PHE B C 1
ATOM 2907 O O . PHE B 1 153 ? 41.462 17.438 23.347 1.00 19.82 151 PHE B O 1
ATOM 2915 N N . LEU B 1 154 ? 41.181 15.942 21.695 1.00 23.57 152 LEU B N 1
ATOM 2916 C CA . LEU B 1 154 ? 40.244 15.133 22.479 1.00 22.31 152 LEU B CA 1
ATOM 2917 C C . LEU B 1 154 ? 40.921 14.512 23.709 1.00 22.33 152 LEU B C 1
ATOM 2918 O O . LEU B 1 154 ? 40.310 14.387 24.780 1.00 20.31 152 LEU B O 1
ATOM 2923 N N . VAL B 1 155 ? 42.188 14.151 23.552 1.00 18.74 153 VAL B N 1
ATOM 2924 C CA . VAL B 1 155 ? 42.915 13.419 24.590 1.00 27.97 153 VAL B CA 1
ATOM 2925 C C . VAL B 1 155 ? 44.294 13.984 24.904 1.00 22.76 153 VAL B C 1
ATOM 2926 O O . VAL B 1 155 ? 45.139 14.069 24.025 1.00 23.04 153 VAL B O 1
ATOM 2930 N N . GLY B 1 156 ? 44.518 14.335 26.167 1.00 22.98 154 GLY B N 1
ATOM 2931 C CA . GLY B 1 156 ? 45.852 14.644 26.649 1.00 29.46 154 GLY B CA 1
ATOM 2932 C C . GLY B 1 156 ? 46.547 15.803 25.960 1.00 28.65 154 GLY B C 1
ATOM 2933 O O . GLY B 1 156 ? 47.780 15.851 25.922 1.00 25.21 154 GLY B O 1
ATOM 2934 N N . GLU B 1 157 ? 45.756 16.726 25.416 1.00 22.69 155 GLU B N 1
ATOM 2935 C CA . GLU B 1 157 ? 46.289 17.950 24.805 1.00 33.17 155 GLU B CA 1
ATOM 2936 C C . GLU B 1 157 ? 47.325 17.728 23.706 1.00 29.88 155 GLU B C 1
ATOM 2937 O O . GLU B 1 157 ? 48.257 18.513 23.573 1.00 26.78 155 GLU B O 1
ATOM 2943 N N . ARG B 1 158 ? 47.157 16.671 22.914 1.00 26.88 156 ARG B N 1
ATOM 2944 C CA . ARG B 1 158 ? 47.994 16.447 21.730 1.00 23.82 156 ARG B CA 1
ATOM 2945 C C . ARG B 1 158 ? 47.227 15.561 20.747 1.00 24.91 156 ARG B C 1
ATOM 2946 O O . ARG B 1 158 ? 46.300 14.876 21.152 1.00 24.88 156 ARG B O 1
ATOM 2954 N N . VAL B 1 159 ? 47.605 15.548 19.472 1.00 23.22 157 VAL B N 1
ATOM 2955 C CA . VAL B 1 159 ? 46.928 14.653 18.524 1.00 24.01 157 VAL B CA 1
ATOM 2956 C C . VAL B 1 159 ? 47.116 13.168 18.897 1.00 26.35 157 VAL B C 1
ATOM 2957 O O . VAL B 1 159 ? 48.230 12.714 19.164 1.00 24.70 157 VAL B O 1
ATOM 2961 N N . THR B 1 160 ? 46.009 12.427 18.953 1.00 25.27 158 THR B N 1
ATOM 2962 C CA . THR B 1 160 ? 46.036 10.967 19.131 1.00 21.95 158 THR B CA 1
ATOM 2963 C C . THR B 1 160 ? 45.163 10.302 18.077 1.00 25.27 158 THR B C 1
ATOM 2964 O O . THR B 1 160 ? 44.554 10.993 17.254 1.00 22.27 158 THR B O 1
ATOM 2968 N N . LEU B 1 161 ? 45.081 8.970 18.112 1.00 22.26 159 LEU B N 1
ATOM 2969 C CA . LEU B 1 161 ? 44.141 8.259 17.256 1.00 20.21 159 LEU B CA 1
ATOM 2970 C C . LEU B 1 161 ? 42.708 8.762 17.477 1.00 20.17 159 LEU B C 1
ATOM 2971 O O . LEU B 1 161 ? 41.890 8.720 16.561 1.00 23.28 159 LEU B O 1
ATOM 2976 N N . ALA B 1 162 ? 42.412 9.271 18.669 1.00 19.44 160 ALA B N 1
ATOM 2977 C CA . ALA B 1 162 ? 41.102 9.883 18.908 1.00 20.99 160 ALA B CA 1
ATOM 2978 C C . ALA B 1 162 ? 40.786 10.972 17.866 1.00 21.25 160 ALA B C 1
ATOM 2979 O O . ALA B 1 162 ? 39.764 10.897 17.163 1.00 23.58 160 ALA B O 1
ATOM 2981 N N . ASP B 1 163 ? 41.670 11.962 17.731 1.00 21.21 161 ASP B N 1
ATOM 2982 C CA . ASP B 1 163 ? 41.410 13.038 16.791 1.00 21.91 161 ASP B CA 1
ATOM 2983 C C . ASP B 1 163 ? 41.428 12.541 15.374 1.00 18.42 161 ASP B C 1
ATOM 2984 O O . ASP B 1 163 ? 40.579 12.921 14.576 1.00 19.51 161 ASP B O 1
ATOM 2989 N N . ILE B 1 164 ? 42.410 11.699 15.059 1.00 20.95 162 ILE B N 1
ATOM 2990 C CA . ILE B 1 164 ? 42.565 11.226 13.696 1.00 20.89 162 ILE B CA 1
ATOM 2991 C C . ILE B 1 164 ? 41.324 10.463 13.232 1.00 22.93 162 ILE B C 1
ATOM 2992 O O . ILE B 1 164 ? 40.825 10.671 12.128 1.00 21.87 162 ILE B O 1
ATOM 2997 N N . THR B 1 165 ? 40.818 9.589 14.090 1.00 21.14 163 THR B N 1
ATOM 2998 C CA . THR B 1 165 ? 39.651 8.784 13.737 1.00 22.06 163 THR B CA 1
ATOM 2999 C C . THR B 1 165 ? 38.395 9.646 13.622 1.00 19.51 163 THR B C 1
ATOM 3000 O O . THR B 1 165 ? 37.667 9.572 12.624 1.00 22.84 163 THR B O 1
ATOM 3004 N N . VAL B 1 166 ? 38.129 10.471 14.625 1.00 18.28 164 VAL B N 1
ATOM 3005 C CA . VAL B 1 166 ? 36.894 11.272 14.575 1.00 20.18 164 VAL B CA 1
ATOM 3006 C C . VAL B 1 166 ? 36.903 12.214 13.356 1.00 22.51 164 VAL B C 1
ATOM 3007 O O . VAL B 1 166 ? 35.884 12.364 12.657 1.00 20.41 164 VAL B O 1
ATOM 3011 N N . VAL B 1 167 ? 38.064 12.801 13.071 1.00 23.75 165 VAL B N 1
ATOM 3012 C CA . VAL B 1 167 ? 38.208 13.733 11.946 1.00 22.61 165 VAL B CA 1
ATOM 3013 C C . VAL B 1 167 ? 37.938 13.022 10.616 1.00 21.58 165 VAL B C 1
ATOM 3014 O O . VAL B 1 167 ? 37.190 13.533 9.779 1.00 20.06 165 VAL B O 1
ATOM 3018 N N . CYS B 1 168 ? 38.517 11.831 10.437 1.00 21.30 166 CYS B N 1
ATOM 3019 C CA . CYS B 1 168 ? 38.306 11.082 9.203 1.00 23.91 166 CYS B CA 1
ATOM 3020 C C . CYS B 1 168 ? 36.845 10.668 9.020 1.00 21.32 166 CYS B C 1
ATOM 3021 O O . CYS B 1 168 ? 36.352 10.643 7.892 1.00 20.52 166 CYS B O 1
ATOM 3024 N N . THR B 1 169 ? 36.155 10.342 10.113 1.00 23.19 167 THR B N 1
ATOM 3025 C CA . THR B 1 169 ? 34.741 9.962 10.010 1.00 24.62 167 THR B CA 1
ATOM 3026 C C . THR B 1 169 ? 33.845 11.182 9.775 1.00 22.08 167 THR B C 1
ATOM 3027 O O . THR B 1 169 ? 32.712 11.048 9.306 1.00 22.82 167 THR B O 1
ATOM 3031 N N . LEU B 1 170 ? 34.347 12.365 10.110 1.00 19.71 168 LEU B N 1
ATOM 3032 C CA . LEU B 1 170 ? 33.599 13.607 9.882 1.00 25.58 168 LEU B CA 1
ATOM 3033 C C . LEU B 1 170 ? 33.938 14.281 8.544 1.00 25.68 168 LEU B C 1
ATOM 3034 O O . LEU B 1 170 ? 33.260 15.217 8.125 1.00 23.35 168 LEU B O 1
ATOM 3039 N N . LEU B 1 171 ? 34.964 13.782 7.863 1.00 23.79 169 LEU B N 1
ATOM 3040 C CA . LEU B 1 171 ? 35.533 14.473 6.703 1.00 24.81 169 LEU B CA 1
ATOM 3041 C C . LEU B 1 171 ? 34.563 14.665 5.531 1.00 31.81 169 LEU B C 1
ATOM 3042 O O . LEU B 1 171 ? 34.437 15.777 4.992 1.00 23.81 169 LEU B O 1
ATOM 3047 N N . TRP B 1 172 ? 33.877 13.599 5.128 1.00 24.24 170 TRP B N 1
ATOM 3048 C CA . TRP B 1 172 ? 32.909 13.729 4.040 1.00 31.36 170 TRP B CA 1
ATOM 3049 C C . TRP B 1 172 ? 31.758 14.673 4.386 1.00 24.10 170 TRP B C 1
ATOM 3050 O O . TRP B 1 172 ? 31.273 15.401 3.510 1.00 25.73 170 TRP B O 1
ATOM 3061 N N . LEU B 1 173 ? 31.310 14.657 5.644 1.00 24.74 171 LEU B N 1
ATOM 3062 C CA . LEU B 1 173 ? 30.265 15.595 6.080 1.00 23.91 171 LEU B CA 1
ATOM 3063 C C . LEU B 1 173 ? 30.724 17.041 5.864 1.00 27.96 171 LEU B C 1
ATOM 3064 O O . LEU B 1 173 ? 29.994 17.852 5.289 1.00 26.20 171 LEU B O 1
ATOM 3069 N N . TYR B 1 174 ? 31.927 17.366 6.329 1.00 24.78 172 TYR B N 1
ATOM 3070 C CA . TYR B 1 174 ? 32.431 18.736 6.221 1.00 27.07 172 TYR B CA 1
ATOM 3071 C C . TYR B 1 174 ? 32.667 19.165 4.773 1.00 29.67 172 TYR B C 1
ATOM 3072 O O . TYR B 1 174 ? 32.555 20.354 4.450 1.00 32.39 172 TYR B O 1
ATOM 3081 N N . LYS B 1 175 ? 33.008 18.211 3.909 1.00 28.61 173 LYS B N 1
ATOM 3082 C CA . LYS B 1 175 ? 33.184 18.510 2.492 1.00 34.90 173 LYS B CA 1
ATOM 3083 C C . LYS B 1 175 ? 31.856 18.659 1.764 1.00 38.47 173 LYS B C 1
ATOM 3084 O O . LYS B 1 175 ? 31.680 19.556 0.948 1.00 35.80 173 LYS B O 1
ATOM 3090 N N . GLN B 1 176 ? 30.927 17.759 2.055 1.00 30.14 174 GLN B N 1
ATOM 3091 C CA . GLN B 1 176 ? 29.726 17.621 1.248 1.00 34.61 174 GLN B CA 1
ATOM 3092 C C . GLN B 1 176 ? 28.524 18.418 1.731 1.00 37.10 174 GLN B C 1
ATOM 3093 O O . GLN B 1 176 ? 27.810 18.989 0.913 1.00 39.40 174 GLN B O 1
ATOM 3099 N N . VAL B 1 177 ? 28.276 18.453 3.038 1.00 32.22 175 VAL B N 1
ATOM 3100 C CA . VAL B 1 177 ? 26.960 18.914 3.501 1.00 32.02 175 VAL B CA 1
ATOM 3101 C C . VAL B 1 177 ? 26.920 19.877 4.688 1.00 35.22 175 VAL B C 1
ATOM 3102 O O . VAL B 1 177 ? 25.868 20.446 4.956 1.00 36.94 175 VAL B O 1
ATOM 3106 N N . LEU B 1 178 ? 28.026 20.059 5.406 1.00 28.47 176 LEU B N 1
ATOM 3107 C CA . LEU B 1 178 ? 28.005 20.950 6.567 1.00 31.28 176 LEU B CA 1
ATOM 3108 C C . LEU B 1 178 ? 28.239 22.412 6.166 1.00 34.46 176 LEU B C 1
ATOM 3109 O O . LEU B 1 178 ? 29.336 22.949 6.350 1.00 38.06 176 LEU B O 1
ATOM 3114 N N . GLU B 1 179 ? 27.209 23.061 5.634 1.00 35.81 177 GLU B N 1
ATOM 3115 C CA . GLU B 1 179 ? 27.366 24.438 5.174 1.00 36.15 177 GLU B CA 1
ATOM 3116 C C . GLU B 1 179 ? 27.536 25.370 6.374 1.00 32.67 177 GLU B C 1
ATOM 3117 O O . GLU B 1 179 ? 27.198 24.984 7.491 1.00 30.21 177 GLU B O 1
ATOM 3123 N N . PRO B 1 180 ? 28.100 26.584 6.154 1.00 40.61 178 PRO B N 1
ATOM 3124 C CA . PRO B 1 180 ? 28.382 27.532 7.240 1.00 35.33 178 PRO B CA 1
ATOM 3125 C C . PRO B 1 180 ? 27.222 27.735 8.209 1.00 33.16 178 PRO B C 1
ATOM 3126 O O . PRO B 1 180 ? 27.414 27.664 9.421 1.00 42.64 178 PRO B O 1
ATOM 3130 N N . SER B 1 181 ? 26.026 27.954 7.685 1.00 31.06 179 SER B N 1
ATOM 3131 C CA . SER B 1 181 ? 24.881 28.216 8.547 1.00 34.37 179 SER B CA 1
ATOM 3132 C C . SER B 1 181 ? 24.513 27.021 9.426 1.00 41.15 179 SER B C 1
ATOM 3133 O O . SER B 1 181 ? 23.881 27.188 10.467 1.00 43.58 179 SER B O 1
ATOM 3136 N N . PHE B 1 182 ? 24.901 25.817 9.009 1.00 41.12 180 PHE B N 1
ATOM 3137 C CA . PHE B 1 182 ? 24.541 24.608 9.748 1.00 31.88 180 PHE B CA 1
ATOM 3138 C C . PHE B 1 182 ? 25.545 24.371 10.857 1.00 28.45 180 PHE B C 1
ATOM 3139 O O . PHE B 1 182 ? 25.183 24.052 11.985 1.00 38.86 180 PHE B O 1
ATOM 3147 N N . ARG B 1 183 ? 26.815 24.535 10.524 1.00 32.97 181 ARG B N 1
ATOM 3148 C CA . ARG B 1 183 ? 27.886 24.247 11.459 1.00 33.82 181 ARG B CA 1
ATOM 3149 C C . ARG B 1 183 ? 28.206 25.429 12.376 1.00 46.03 181 ARG B C 1
ATOM 3150 O O . ARG B 1 183 ? 29.059 25.304 13.264 1.00 35.57 181 ARG B O 1
ATOM 3158 N N . GLN B 1 184 ? 27.515 26.557 12.173 1.00 41.21 182 GLN B N 1
ATOM 3159 C CA . GLN B 1 184 ? 27.810 27.788 12.909 1.00 41.68 182 GLN B CA 1
ATOM 3160 C C . GLN B 1 184 ? 27.564 27.600 14.392 1.00 35.04 182 GLN B C 1
ATOM 3161 O O . GLN B 1 184 ? 28.226 28.217 15.228 1.00 33.89 182 GLN B O 1
ATOM 3167 N N . ALA B 1 185 ? 26.610 26.734 14.712 1.00 30.96 183 ALA B N 1
ATOM 3168 C CA . ALA B 1 185 ? 26.254 26.459 16.093 1.00 31.96 183 ALA B CA 1
ATOM 3169 C C . ALA B 1 185 ? 27.359 25.743 16.863 1.00 29.88 183 ALA B C 1
ATOM 3170 O O . ALA B 1 185 ? 27.246 25.601 18.079 1.00 30.62 183 ALA B O 1
ATOM 3172 N N . PHE B 1 186 ? 28.412 25.291 16.170 1.00 23.69 184 PHE B N 1
ATOM 3173 C CA . PHE B 1 186 ? 29.450 24.458 16.809 1.00 27.38 184 PHE B CA 1
ATOM 3174 C C . PHE B 1 186 ? 30.870 25.009 16.666 1.00 24.40 184 PHE B C 1
ATOM 3175 O O . PHE B 1 186 ? 31.753 24.355 16.078 1.00 24.07 184 PHE B O 1
ATOM 3183 N N . PRO B 1 187 ? 31.107 26.205 17.227 1.00 27.62 185 PRO B N 1
ATOM 3184 C CA . PRO B 1 187 ? 32.393 26.863 16.987 1.00 24.16 185 PRO B CA 1
ATOM 3185 C C . PRO B 1 187 ? 33.588 26.074 17.515 1.00 27.02 185 PRO B C 1
ATOM 3186 O O . PRO B 1 187 ? 34.635 26.081 16.869 1.00 23.58 185 PRO B O 1
ATOM 3190 N N . ASN B 1 188 ? 33.445 25.407 18.659 1.00 26.44 186 ASN B N 1
ATOM 3191 C CA . ASN B 1 188 ? 34.551 24.608 19.183 1.00 24.81 186 ASN B CA 1
ATOM 3192 C C . ASN B 1 188 ? 34.829 23.385 18.301 1.00 23.92 186 ASN B C 1
ATOM 3193 O O . ASN B 1 188 ? 35.980 23.048 18.052 1.00 22.78 186 ASN B O 1
ATOM 3198 N N . THR B 1 189 ? 33.783 22.723 17.811 1.00 24.24 187 THR B N 1
ATOM 3199 C CA . THR B 1 189 ? 34.006 21.563 16.945 1.00 21.98 187 THR B CA 1
ATOM 3200 C C . THR B 1 189 ? 34.643 21.968 15.613 1.00 19.85 187 THR B C 1
ATOM 3201 O O . THR B 1 189 ? 35.588 21.320 15.139 1.00 23.03 187 THR B O 1
ATOM 3205 N N . ASN B 1 190 ? 34.146 23.049 15.023 1.00 19.85 188 ASN B N 1
ATOM 3206 C CA . ASN B 1 190 ? 34.687 23.546 13.760 1.00 23.05 188 ASN B CA 1
ATOM 3207 C C . ASN B 1 190 ? 36.136 23.974 13.906 1.00 23.54 188 ASN B C 1
ATOM 3208 O O . ASN B 1 190 ? 36.949 23.721 13.032 1.00 25.21 188 ASN B O 1
ATOM 3213 N N . ARG B 1 191 ? 36.448 24.599 15.036 1.00 24.88 189 ARG B N 1
ATOM 3214 C CA . ARG B 1 191 ? 37.801 25.058 15.332 1.00 23.84 189 ARG B CA 1
ATOM 3215 C C . ARG B 1 191 ? 38.762 23.889 15.469 1.00 23.00 189 ARG B C 1
ATOM 3216 O O . ARG B 1 191 ? 39.843 23.881 14.886 1.00 22.77 189 ARG B O 1
ATOM 3224 N N . TRP B 1 192 ? 38.361 22.901 16.259 1.00 24.78 190 TRP B N 1
ATOM 3225 C CA . TRP B 1 192 ? 39.140 21.684 16.433 1.00 21.11 190 TRP B CA 1
ATOM 3226 C C . TRP B 1 192 ? 39.314 20.926 15.103 1.00 23.97 190 TRP B C 1
ATOM 3227 O O . TRP B 1 192 ? 40.422 20.494 14.758 1.00 22.78 190 TRP B O 1
ATOM 3238 N N . PHE B 1 193 ? 38.238 20.810 14.329 1.00 22.97 191 PHE B N 1
ATOM 3239 C CA . PHE B 1 193 ? 38.328 20.103 13.043 1.00 23.80 191 PHE B CA 1
ATOM 3240 C C . PHE B 1 193 ? 39.275 20.819 12.086 1.00 22.71 191 PHE B C 1
ATOM 3241 O O . PHE B 1 193 ? 40.133 20.185 11.483 1.00 22.19 191 PHE B O 1
ATOM 3249 N N . LEU B 1 194 ? 39.111 22.137 11.948 1.00 20.66 192 LEU B N 1
ATOM 3250 C CA . LEU B 1 194 ? 39.973 22.918 11.059 1.00 25.76 192 LEU B CA 1
ATOM 3251 C C . LEU B 1 194 ? 41.424 22.879 11.507 1.00 24.29 192 LEU B C 1
ATOM 3252 O O . LEU B 1 194 ? 42.340 22.792 10.694 1.00 28.88 192 LEU B O 1
ATOM 3257 N N . THR B 1 195 ? 41.630 22.953 12.814 1.00 22.02 193 THR B N 1
ATOM 3258 C CA . THR B 1 195 ? 42.967 22.785 13.377 1.00 26.39 193 THR B CA 1
ATOM 3259 C C . THR B 1 195 ? 43.602 21.437 13.009 1.00 31.48 193 THR B C 1
ATOM 3260 O O . THR B 1 195 ? 44.779 21.378 12.612 1.00 25.02 193 THR B O 1
ATOM 3264 N N . CYS B 1 196 ? 42.836 20.351 13.129 1.00 22.86 194 CYS B N 1
ATOM 3265 C CA . CYS B 1 196 ? 43.423 19.039 12.889 1.00 23.07 194 CYS B CA 1
ATOM 3266 C C . CYS B 1 196 ? 43.779 18.860 11.428 1.00 19.97 194 CYS B C 1
ATOM 3267 O O . CYS B 1 196 ? 44.890 18.425 11.122 1.00 21.93 194 CYS B O 1
ATOM 3270 N N . ILE B 1 197 ? 42.856 19.203 10.524 1.00 22.83 195 ILE B N 1
ATOM 3271 C CA . ILE B 1 197 ? 43.094 18.935 9.108 1.00 23.83 195 ILE B CA 1
ATOM 3272 C C . ILE B 1 197 ? 44.193 19.835 8.575 1.00 31.87 195 ILE B C 1
ATOM 3273 O O . ILE B 1 197 ? 44.787 19.539 7.539 1.00 33.58 195 ILE B O 1
ATOM 3278 N N . ASN B 1 198 ? 44.487 20.911 9.297 1.00 25.56 196 ASN B N 1
ATOM 3279 C CA . ASN B 1 198 ? 45.593 21.779 8.902 1.00 31.37 196 ASN B CA 1
ATOM 3280 C C . ASN B 1 198 ? 46.921 21.447 9.592 1.00 34.10 196 ASN B C 1
ATOM 3281 O O . ASN B 1 198 ? 47.925 22.116 9.363 1.00 34.84 196 ASN B O 1
ATOM 3286 N N . GLN B 1 199 ? 46.945 20.406 10.422 1.00 32.57 197 GLN B N 1
ATOM 3287 C CA . GLN B 1 199 ? 48.229 19.914 10.920 1.00 28.53 197 GLN B CA 1
ATOM 3288 C C . GLN B 1 199 ? 48.977 19.353 9.721 1.00 26.95 197 GLN B C 1
ATOM 3289 O O . GLN B 1 199 ? 48.365 18.779 8.824 1.00 31.68 197 GLN B O 1
ATOM 3295 N N . PRO B 1 200 ? 50.303 19.545 9.683 1.00 30.49 198 PRO B N 1
ATOM 3296 C CA . PRO B 1 200 ? 51.141 19.063 8.577 1.00 29.61 198 PRO B CA 1
ATOM 3297 C C . PRO B 1 200 ? 50.914 17.576 8.242 1.00 26.45 198 PRO B C 1
ATOM 3298 O O . PRO B 1 200 ? 50.846 17.193 7.067 1.00 29.97 198 PRO B O 1
ATOM 3302 N N . GLN B 1 201 ? 50.797 16.746 9.269 1.00 25.20 199 GLN B N 1
ATOM 3303 C CA . GLN B 1 201 ? 50.581 15.305 9.051 1.00 30.10 199 GLN B CA 1
ATOM 3304 C C . GLN B 1 201 ? 49.232 14.978 8.405 1.00 29.58 199 GLN B C 1
ATOM 3305 O O . GLN B 1 201 ? 49.151 14.046 7.614 1.00 26.61 199 GLN B O 1
ATOM 3311 N N . PHE B 1 202 ? 48.176 15.729 8.738 1.00 25.17 200 PHE B N 1
ATOM 3312 C CA . PHE B 1 202 ? 46.880 15.515 8.088 1.00 23.82 200 PHE B CA 1
ATOM 3313 C C . PHE B 1 202 ? 46.942 15.965 6.635 1.00 29.85 200 PHE B C 1
ATOM 3314 O O . PHE B 1 202 ? 46.521 15.242 5.736 1.00 29.12 200 PHE B O 1
ATOM 3322 N N . ARG B 1 203 ? 47.467 17.172 6.409 1.00 30.15 201 ARG B N 1
ATOM 3323 C CA . ARG B 1 203 ? 47.507 17.751 5.067 1.00 30.10 201 ARG B CA 1
ATOM 3324 C C . ARG B 1 203 ? 48.337 16.894 4.100 1.00 29.61 201 ARG B C 1
ATOM 3325 O O . ARG B 1 203 ? 48.005 16.777 2.917 1.00 33.43 201 ARG B O 1
ATOM 3333 N N . ALA B 1 204 ? 49.400 16.283 4.618 1.00 27.05 202 ALA B N 1
ATOM 3334 C CA . ALA B 1 204 ? 50.211 15.347 3.843 1.00 34.01 202 ALA B CA 1
ATOM 3335 C C . ALA B 1 204 ? 49.368 14.239 3.212 1.00 36.41 202 ALA B C 1
ATOM 3336 O O . ALA B 1 204 ? 49.713 13.724 2.144 1.00 36.09 202 ALA B O 1
ATOM 3338 N N . VAL B 1 205 ? 48.263 13.879 3.870 1.00 32.02 203 VAL B N 1
ATOM 3339 C CA . VAL B 1 205 ? 47.387 12.806 3.389 1.00 32.23 203 VAL B CA 1
ATOM 3340 C C . VAL B 1 205 ? 46.127 13.358 2.731 1.00 32.27 203 VAL B C 1
ATOM 3341 O O . VAL B 1 205 ? 45.744 12.931 1.642 1.00 33.56 203 VAL B O 1
ATOM 3345 N N . LEU B 1 206 ? 45.485 14.312 3.398 1.00 34.51 204 LEU B N 1
ATOM 3346 C CA . LEU B 1 206 ? 44.204 14.855 2.947 1.00 37.40 204 LEU B CA 1
ATOM 3347 C C . LEU B 1 206 ? 44.317 15.937 1.869 1.00 37.07 204 LEU B C 1
ATOM 3348 O O . LEU B 1 206 ? 43.342 16.213 1.160 1.00 34.07 204 LEU B O 1
ATOM 3353 N N . GLY B 1 207 ? 45.495 16.547 1.749 1.00 35.42 205 GLY B N 1
ATOM 3354 C CA . GLY B 1 207 ? 45.664 17.693 0.874 1.00 39.46 205 GLY B CA 1
ATOM 3355 C C . GLY B 1 207 ? 44.882 18.881 1.419 1.00 40.46 205 GLY B C 1
ATOM 3356 O O . GLY B 1 207 ? 44.585 18.940 2.613 1.00 35.56 205 GLY B O 1
ATOM 3357 N N . GLU B 1 208 ? 44.549 19.822 0.540 1.00 41.45 206 GLU B N 1
ATOM 3358 C CA . GLU B 1 208 ? 43.732 20.978 0.895 1.00 45.39 206 GLU B CA 1
ATOM 3359 C C . GLU B 1 208 ? 42.253 20.598 0.895 1.00 44.73 206 GLU B C 1
ATOM 3360 O O . GLU B 1 208 ? 41.738 20.116 -0.111 1.00 46.97 206 GLU B O 1
ATOM 3366 N N . VAL B 1 209 ? 41.573 20.815 2.018 1.00 42.53 207 VAL B N 1
ATOM 3367 C CA . VAL B 1 209 ? 40.165 20.456 2.137 1.00 41.56 207 VAL B CA 1
ATOM 3368 C C . VAL B 1 209 ? 39.265 21.687 2.080 1.00 39.54 207 VAL B C 1
ATOM 3369 O O . VAL B 1 209 ? 39.375 22.596 2.906 1.00 41.94 207 VAL B O 1
ATOM 3373 N N . LYS B 1 210 ? 38.365 21.716 1.105 1.00 50.88 208 LYS B N 1
ATOM 3374 C CA . LYS B 1 210 ? 37.424 22.828 0.996 1.00 51.54 208 LYS B CA 1
ATOM 3375 C C . LYS B 1 210 ? 36.138 22.527 1.761 1.00 50.47 208 LYS B C 1
ATOM 3376 O O . LYS B 1 210 ? 35.426 21.572 1.440 1.00 42.13 208 LYS B O 1
ATOM 3382 N N . LEU B 1 211 ? 35.851 23.338 2.776 1.00 42.89 209 LEU B N 1
ATOM 3383 C CA . LEU B 1 211 ? 34.625 23.173 3.537 1.00 41.61 209 LEU B CA 1
ATOM 3384 C C . LEU B 1 211 ? 33.417 23.476 2.673 1.00 51.43 209 LEU B C 1
ATOM 3385 O O . LEU B 1 211 ? 33.444 24.398 1.857 1.00 53.28 209 LEU B O 1
ATOM 3390 N N . CYS B 1 212 ? 32.372 22.670 2.842 1.00 34.38 210 CYS B N 1
ATOM 3391 C CA . CYS B 1 212 ? 31.099 22.859 2.157 1.00 38.98 210 CYS B CA 1
ATOM 3392 C C . CYS B 1 212 ? 30.660 24.330 2.107 1.00 46.06 210 CYS B C 1
ATOM 3393 O O . CYS B 1 212 ? 30.449 24.950 3.149 1.00 39.10 210 CYS B O 1
ATOM 3396 N N . GLU B 1 213 ? 30.561 24.878 0.897 1.00 53.57 211 GLU B N 1
ATOM 3397 C CA . GLU B 1 213 ? 30.061 26.240 0.668 1.00 58.06 211 GLU B CA 1
ATOM 3398 C C . GLU B 1 213 ? 28.573 26.271 0.891 1.00 47.11 211 GLU B C 1
ATOM 3399 O O . GLU B 1 213 ? 28.047 26.941 1.770 1.00 52.86 211 GLU B O 1
ATOM 3405 N N . LYS B 1 214 ? 27.909 25.546 0.009 1.00 51.21 212 LYS B N 1
ATOM 3406 C CA A LYS B 1 214 ? 26.467 25.397 0.016 0.54 56.62 212 LYS B CA 1
ATOM 3407 C CA B LYS B 1 214 ? 26.473 25.389 0.089 0.46 56.57 212 LYS B CA 1
ATOM 3408 C C . LYS B 1 214 ? 26.160 23.900 0.079 1.00 57.66 212 LYS B C 1
ATOM 3409 O O . LYS B 1 214 ? 26.736 23.129 -0.697 1.00 63.75 212 LYS B O 1
ATOM 3420 N N . MET B 1 215 ? 25.259 23.501 0.978 1.00 57.10 213 MET B N 1
ATOM 3421 C CA . MET B 1 215 ? 24.937 22.089 1.214 1.00 62.29 213 MET B CA 1
ATOM 3422 C C . MET B 1 215 ? 24.646 21.299 -0.064 1.00 57.80 213 MET B C 1
ATOM 3423 O O . MET B 1 215 ? 23.886 21.755 -0.921 1.00 56.61 213 MET B O 1
ATOM 3428 N N . ALA B 1 216 ? 25.272 20.128 -0.196 1.00 57.23 214 ALA B N 1
ATOM 3429 C CA . ALA B 1 216 ? 24.985 19.226 -1.313 1.00 55.19 214 ALA B CA 1
ATOM 3430 C C . ALA B 1 216 ? 23.696 18.460 -1.060 1.00 42.22 214 ALA B C 1
ATOM 3431 O O . ALA B 1 216 ? 22.967 18.140 -1.997 1.00 63.88 214 ALA B O 1
ATOM 3433 N N . ALA C 1 2 ? -35.635 2.934 25.164 1.00 74.36 0 ALA C N 1
ATOM 3434 C CA . ALA C 1 2 ? -35.302 3.760 26.317 1.00 69.55 0 ALA C CA 1
ATOM 3435 C C . ALA C 1 2 ? -33.812 3.687 26.629 1.00 67.18 0 ALA C C 1
ATOM 3436 O O . ALA C 1 2 ? -33.112 2.783 26.174 1.00 64.42 0 ALA C O 1
ATOM 3438 N N . MET C 1 3 ? -33.329 4.651 27.403 1.00 63.94 1 MET C N 1
ATOM 3439 C CA . MET C 1 3 ? -31.938 4.653 27.819 1.00 65.00 1 MET C CA 1
ATOM 3440 C C . MET C 1 3 ? -31.784 3.851 29.102 1.00 63.50 1 MET C C 1
ATOM 3441 O O . MET C 1 3 ? -32.764 3.388 29.683 1.00 60.45 1 MET C O 1
ATOM 3446 N N . ALA C 1 4 ? -30.544 3.685 29.536 1.00 61.09 2 ALA C N 1
ATOM 3447 C CA . ALA C 1 4 ? -30.258 2.891 30.714 1.00 44.59 2 ALA C CA 1
ATOM 3448 C C . ALA C 1 4 ? -30.645 3.628 31.979 1.00 44.42 2 ALA C C 1
ATOM 3449 O O . ALA C 1 4 ? -30.726 4.857 32.004 1.00 46.03 2 ALA C O 1
ATOM 3451 N N . ALA C 1 5 ? -30.898 2.858 33.026 1.00 40.09 3 ALA C N 1
ATOM 3452 C CA . ALA C 1 5 ? -31.067 3.395 34.363 1.00 47.68 3 ALA C CA 1
ATOM 3453 C C . ALA C 1 5 ? -30.483 2.393 35.351 1.00 43.11 3 ALA C C 1
ATOM 3454 O O . ALA C 1 5 ? -30.778 1.206 35.272 1.00 39.47 3 ALA C O 1
ATOM 3456 N N . GLY C 1 6 ? -29.646 2.864 36.266 1.00 40.84 4 GLY C N 1
ATOM 3457 C CA . GLY C 1 6 ? -29.099 1.980 37.267 1.00 35.98 4 GLY C CA 1
ATOM 3458 C C . GLY C 1 6 ? -28.126 2.655 38.202 1.00 36.83 4 GLY C C 1
ATOM 3459 O O . GLY C 1 6 ? -28.066 3.880 38.293 1.00 38.65 4 GLY C O 1
ATOM 3460 N N . THR C 1 7 ? -27.359 1.832 38.902 1.00 39.72 5 THR C N 1
ATOM 3461 C CA . THR C 1 7 ? -26.409 2.301 39.896 1.00 36.97 5 THR C CA 1
ATOM 3462 C C . THR C 1 7 ? -24.984 2.177 39.378 1.00 40.75 5 THR C C 1
ATOM 3463 O O . THR C 1 7 ? -24.604 1.148 38.808 1.00 36.14 5 THR C O 1
ATOM 3467 N N . LEU C 1 8 ? -24.204 3.227 39.594 1.00 32.59 6 LEU C N 1
ATOM 3468 C CA . LEU C 1 8 ? -22.792 3.237 39.255 1.00 40.37 6 LEU C CA 1
ATOM 3469 C C . LEU C 1 8 ? -21.955 3.226 40.525 1.00 41.50 6 LEU C C 1
ATOM 3470 O O . LEU C 1 8 ? -21.994 4.180 41.303 1.00 43.48 6 LEU C O 1
ATOM 3475 N N . TYR C 1 9 ? -21.195 2.152 40.724 1.00 33.93 7 TYR C N 1
ATOM 3476 C CA . TYR C 1 9 ? -20.317 2.023 41.879 1.00 36.76 7 TYR C CA 1
ATOM 3477 C C . TYR C 1 9 ? -18.966 2.624 41.551 1.00 42.37 7 TYR C C 1
ATOM 3478 O O . TYR C 1 9 ? -18.345 2.256 40.558 1.00 38.73 7 TYR C O 1
ATOM 3487 N N . THR C 1 10 ? -18.525 3.549 42.393 1.00 40.46 8 THR C N 1
ATOM 3488 C CA . THR C 1 10 ? -17.285 4.284 42.192 1.00 51.45 8 THR C CA 1
ATOM 3489 C C . THR C 1 10 ? -17.085 5.259 43.342 1.00 59.21 8 THR C C 1
ATOM 3490 O O . THR C 1 10 ? -18.040 5.646 44.013 1.00 59.56 8 THR C O 1
ATOM 3494 N N . TYR C 1 11 ? -15.842 5.650 43.574 1.00 55.76 9 TYR C N 1
ATOM 3495 C CA . TYR C 1 11 ? -15.590 6.833 44.378 1.00 74.14 9 TYR C CA 1
ATOM 3496 C C . TYR C 1 11 ? -15.777 8.048 43.468 1.00 70.59 9 TYR C C 1
ATOM 3497 O O . TYR C 1 11 ? -15.502 7.966 42.270 1.00 59.80 9 TYR C O 1
ATOM 3506 N N . PRO C 1 12 ? -16.281 9.171 44.018 1.00 77.92 10 PRO C N 1
ATOM 3507 C CA . PRO C 1 12 ? -16.356 10.392 43.201 1.00 75.26 10 PRO C CA 1
ATOM 3508 C C . PRO C 1 12 ? -14.944 10.878 42.882 1.00 64.21 10 PRO C C 1
ATOM 3509 O O . PRO C 1 12 ? -14.001 10.289 43.400 1.00 60.79 10 PRO C O 1
ATOM 3513 N N . GLU C 1 13 ? -14.795 11.911 42.057 1.00 73.11 11 GLU C N 1
ATOM 3514 C CA . GLU C 1 13 ? -13.463 12.402 41.675 1.00 71.23 11 GLU C CA 1
ATOM 3515 C C . GLU C 1 13 ? -12.717 11.348 40.845 1.00 64.47 11 GLU C C 1
ATOM 3516 O O . GLU C 1 13 ? -11.483 11.341 40.800 1.00 63.94 11 GLU C O 1
ATOM 3522 N N . ASN C 1 14 ? -13.468 10.439 40.221 1.00 57.20 12 ASN C N 1
ATOM 3523 C CA . ASN C 1 14 ? -12.887 9.414 39.349 1.00 51.45 12 ASN C CA 1
ATOM 3524 C C . ASN C 1 14 ? -13.146 9.742 37.883 1.00 40.01 12 ASN C C 1
ATOM 3525 O O . ASN C 1 14 ? -14.290 9.721 37.419 1.00 45.47 12 ASN C O 1
ATOM 3530 N N . TRP C 1 15 ? -12.080 10.025 37.150 1.00 37.80 13 TRP C N 1
ATOM 3531 C CA . TRP C 1 15 ? -12.230 10.450 35.770 1.00 36.56 13 TRP C CA 1
ATOM 3532 C C . TRP C 1 15 ? -12.800 9.340 34.907 1.00 37.08 13 TRP C C 1
ATOM 3533 O O . TRP C 1 15 ? -13.466 9.620 33.908 1.00 35.39 13 TRP C O 1
ATOM 3544 N N . ARG C 1 16 ? -12.561 8.083 35.295 1.00 34.86 14 ARG C N 1
ATOM 3545 C CA . ARG C 1 16 ? -13.140 6.947 34.573 1.00 29.69 14 ARG C CA 1
ATOM 3546 C C . ARG C 1 16 ? -14.656 6.937 34.716 1.00 34.11 14 ARG C C 1
ATOM 3547 O O . ARG C 1 16 ? -15.380 6.663 33.755 1.00 36.87 14 ARG C O 1
ATOM 3555 N N . ALA C 1 17 ? -15.134 7.235 35.921 1.00 34.69 15 ALA C N 1
ATOM 3556 C CA . ALA C 1 17 ? -16.566 7.397 36.160 1.00 37.71 15 ALA C CA 1
ATOM 3557 C C . ALA C 1 17 ? -17.133 8.599 35.396 1.00 33.76 15 ALA C C 1
ATOM 3558 O O . ALA C 1 17 ? -18.266 8.556 34.904 1.00 33.12 15 ALA C O 1
ATOM 3560 N N . PHE C 1 18 ? -16.340 9.664 35.307 1.00 35.60 16 PHE C N 1
ATOM 3561 C CA . PHE C 1 18 ? -16.759 10.901 34.645 1.00 34.57 16 PHE C CA 1
ATOM 3562 C C . PHE C 1 18 ? -17.243 10.632 33.229 1.00 35.21 16 PHE C C 1
ATOM 3563 O O . PHE C 1 18 ? -18.208 11.242 32.763 1.00 33.32 16 PHE C O 1
ATOM 3571 N N . LYS C 1 19 ? -16.569 9.710 32.545 1.00 32.42 17 LYS C N 1
ATOM 3572 C CA . LYS C 1 19 ? -16.913 9.402 31.161 1.00 30.09 17 LYS C CA 1
ATOM 3573 C C . LYS C 1 19 ? -18.353 8.954 31.029 1.00 32.21 17 LYS C C 1
ATOM 3574 O O . LYS C 1 19 ? -19.074 9.406 30.138 1.00 33.67 17 LYS C O 1
ATOM 3580 N N . ALA C 1 20 ? -18.778 8.056 31.914 1.00 31.80 18 ALA C N 1
ATOM 3581 C CA . ALA C 1 20 ? -20.143 7.560 31.872 1.00 28.77 18 ALA C CA 1
ATOM 3582 C C . ALA C 1 20 ? -21.144 8.639 32.313 1.00 28.35 18 ALA C C 1
ATOM 3583 O O . ALA C 1 20 ? -22.232 8.758 31.742 1.00 27.59 18 ALA C O 1
ATOM 3585 N N . LEU C 1 21 ? -20.775 9.431 33.316 1.00 23.27 19 LEU C N 1
ATOM 3586 C CA . LEU C 1 21 ? -21.704 10.428 33.851 1.00 31.38 19 LEU C CA 1
ATOM 3587 C C . LEU C 1 21 ? -21.968 11.550 32.840 1.00 32.50 19 LEU C C 1
ATOM 3588 O O . LEU C 1 21 ? -23.108 11.963 32.657 1.00 33.21 19 LEU C O 1
ATOM 3593 N N . ILE C 1 22 ? -20.909 12.035 32.196 1.00 26.71 20 ILE C N 1
ATOM 3594 C CA . ILE C 1 22 ? -21.045 12.996 31.106 1.00 31.63 20 ILE C CA 1
ATOM 3595 C C . ILE C 1 22 ? -21.883 12.413 29.975 1.00 31.43 20 ILE C C 1
ATOM 3596 O O . ILE C 1 22 ? -22.782 13.068 29.445 1.00 31.07 20 ILE C O 1
ATOM 3601 N N . ALA C 1 23 ? -21.597 11.167 29.618 1.00 28.76 21 ALA C N 1
ATOM 3602 C CA . ALA C 1 23 ? -22.346 10.492 28.568 1.00 25.30 21 ALA C CA 1
ATOM 3603 C C . ALA C 1 23 ? -23.838 10.458 28.891 1.00 33.51 21 ALA C C 1
ATOM 3604 O O . ALA C 1 23 ? -24.674 10.662 28.008 1.00 30.40 21 ALA C O 1
ATOM 3606 N N . ALA C 1 24 ? -24.161 10.184 30.154 1.00 28.19 22 ALA C N 1
ATOM 3607 C CA . ALA C 1 24 ? -25.554 10.145 30.610 1.00 35.87 22 ALA C CA 1
ATOM 3608 C C . ALA C 1 24 ? -26.228 11.525 30.553 1.00 32.68 22 ALA C C 1
ATOM 3609 O O . ALA C 1 24 ? -27.428 11.616 30.285 1.00 38.09 22 ALA C O 1
ATOM 3611 N N . GLN C 1 25 ? -25.473 12.587 30.815 1.00 32.76 23 GLN C N 1
ATOM 3612 C CA . GLN C 1 25 ? -26.014 13.942 30.621 1.00 37.20 23 GLN C CA 1
ATOM 3613 C C . GLN C 1 25 ? -26.545 14.094 29.194 1.00 39.05 23 GLN C C 1
ATOM 3614 O O . GLN C 1 25 ? -27.665 14.552 28.997 1.00 37.16 23 GLN C O 1
ATOM 3620 N N . TYR C 1 26 ? -25.763 13.666 28.203 1.00 36.18 24 TYR C N 1
ATOM 3621 C CA . TYR C 1 26 ? -26.207 13.713 26.806 1.00 31.44 24 TYR C CA 1
ATOM 3622 C C . TYR C 1 26 ? -27.381 12.806 26.517 1.00 36.82 24 TYR C C 1
ATOM 3623 O O . TYR C 1 26 ? -28.330 13.211 25.845 1.00 36.13 24 TYR C O 1
ATOM 3632 N N . SER C 1 27 ? -27.314 11.564 26.993 1.00 30.83 25 SER C N 1
ATOM 3633 C CA . SER C 1 27 ? -28.277 10.569 26.551 1.00 35.59 25 SER C CA 1
ATOM 3634 C C . SER C 1 27 ? -29.603 10.625 27.313 1.00 36.24 25 SER C C 1
ATOM 3635 O O . SER C 1 27 ? -30.616 10.147 26.819 1.00 33.84 25 SER C O 1
ATOM 3638 N N . GLY C 1 28 ? -29.581 11.186 28.518 1.00 35.35 26 GLY C N 1
ATOM 3639 C CA . GLY C 1 28 ? -30.739 11.146 29.392 1.00 39.54 26 GLY C CA 1
ATOM 3640 C C . GLY C 1 28 ? -30.873 9.826 30.141 1.00 50.90 26 GLY C C 1
ATOM 3641 O O . GLY C 1 28 ? -31.966 9.450 30.582 1.00 42.77 26 GLY C O 1
ATOM 3642 N N . ALA C 1 29 ? -29.765 9.105 30.276 1.00 36.49 27 ALA C N 1
ATOM 3643 C CA . ALA C 1 29 ? -29.759 7.898 31.083 1.00 40.31 27 ALA C CA 1
ATOM 3644 C C . ALA C 1 29 ? -29.770 8.303 32.544 1.00 35.06 27 ALA C C 1
ATOM 3645 O O . ALA C 1 29 ? -29.167 9.306 32.921 1.00 42.62 27 ALA C O 1
ATOM 3647 N N . GLN C 1 30 ? -30.462 7.534 33.373 1.00 43.75 28 GLN C N 1
ATOM 3648 C CA . GLN C 1 30 ? -30.533 7.859 34.791 1.00 49.39 28 GLN C CA 1
ATOM 3649 C C . GLN C 1 30 ? -29.532 7.021 35.583 1.00 43.52 28 GLN C C 1
ATOM 3650 O O . GLN C 1 30 ? -29.711 5.822 35.764 1.00 42.90 28 GLN C O 1
ATOM 3656 N N . VAL C 1 31 ? -28.477 7.676 36.051 1.00 41.20 29 VAL C N 1
ATOM 3657 C CA . VAL C 1 31 ? -27.363 6.997 36.685 1.00 49.35 29 VAL C CA 1
ATOM 3658 C C . VAL C 1 31 ? -27.144 7.480 38.116 1.00 49.78 29 VAL C C 1
ATOM 3659 O O . VAL C 1 31 ? -26.649 8.586 38.341 1.00 46.29 29 VAL C O 1
ATOM 3663 N N . ARG C 1 32 ? -27.513 6.642 39.082 1.00 44.86 30 ARG C N 1
ATOM 3664 C CA . ARG C 1 32 ? -27.315 6.957 40.497 1.00 44.36 30 ARG C CA 1
ATOM 3665 C C . ARG C 1 32 ? -25.936 6.518 40.968 1.00 46.83 30 ARG C C 1
ATOM 3666 O O . ARG C 1 32 ? -25.566 5.352 40.821 1.00 49.98 30 ARG C O 1
ATOM 3674 N N . VAL C 1 33 ? -25.187 7.449 41.551 1.00 42.17 31 VAL C N 1
ATOM 3675 C CA . VAL C 1 33 ? -23.815 7.189 41.976 1.00 42.58 31 VAL C CA 1
ATOM 3676 C C . VAL C 1 33 ? -23.703 6.749 43.432 1.00 62.30 31 VAL C C 1
ATOM 3677 O O . VAL C 1 33 ? -24.103 7.470 44.348 1.00 58.39 31 VAL C O 1
ATOM 3681 N N . LEU C 1 34 ? -23.125 5.572 43.634 1.00 53.28 32 LEU C N 1
ATOM 3682 C CA . LEU C 1 34 ? -22.976 4.993 44.960 1.00 48.33 32 LEU C CA 1
ATOM 3683 C C . LEU C 1 34 ? -21.513 4.638 45.205 1.00 56.15 32 LEU C C 1
ATOM 3684 O O . LEU C 1 34 ? -20.857 4.046 44.345 1.00 52.03 32 LEU C O 1
ATOM 3689 N N . SER C 1 35 ? -21.000 5.013 46.373 1.00 67.12 33 SER C N 1
ATOM 3690 C CA . SER C 1 35 ? -19.592 4.791 46.710 1.00 72.64 33 SER C CA 1
ATOM 3691 C C . SER C 1 35 ? -19.242 3.302 46.845 1.00 78.20 33 SER C C 1
ATOM 3692 O O . SER C 1 35 ? -20.125 2.438 46.880 1.00 69.75 33 SER C O 1
ATOM 3695 N N . ALA C 1 36 ? -17.944 3.013 46.911 1.00 78.19 34 ALA C N 1
ATOM 3696 C CA . ALA C 1 36 ? -17.460 1.657 47.133 1.00 74.79 34 ALA C CA 1
ATOM 3697 C C . ALA C 1 36 ? -16.556 1.615 48.363 1.00 82.13 34 ALA C C 1
ATOM 3698 O O . ALA C 1 36 ? -16.987 1.927 49.478 1.00 77.24 34 ALA C O 1
ATOM 3700 C C . GLN C 1 44 ? -14.734 -4.573 50.249 1.00 67.11 42 GLN C C 1
ATOM 3701 O O . GLN C 1 44 ? -14.856 -5.739 49.867 1.00 53.06 42 GLN C O 1
ATOM 3702 N N . THR C 1 45 ? -15.530 -3.581 49.852 1.00 68.52 43 THR C N 1
ATOM 3703 C CA . THR C 1 45 ? -16.795 -3.820 49.161 1.00 70.54 43 THR C CA 1
ATOM 3704 C C . THR C 1 45 ? -16.553 -4.354 47.753 1.00 64.72 43 THR C C 1
ATOM 3705 O O . THR C 1 45 ? -17.289 -5.221 47.278 1.00 51.34 43 THR C O 1
ATOM 3709 N N . ASN C 1 46 ? -15.509 -3.854 47.093 1.00 59.19 44 ASN C N 1
ATOM 3710 C CA . ASN C 1 46 ? -15.117 -4.398 45.799 1.00 56.36 44 ASN C CA 1
ATOM 3711 C C . ASN C 1 46 ? -14.283 -5.664 45.990 1.00 59.49 44 ASN C C 1
ATOM 3712 O O . ASN C 1 46 ? -13.419 -5.983 45.176 1.00 61.86 44 ASN C O 1
ATOM 3717 N N . ARG C 1 47 ? -14.565 -6.376 47.080 1.00 60.76 45 ARG C N 1
ATOM 3718 C CA . ARG C 1 47 ? -13.910 -7.638 47.404 1.00 61.63 45 ARG C CA 1
ATOM 3719 C C . ARG C 1 47 ? -14.870 -8.615 48.109 1.00 52.27 45 ARG C C 1
ATOM 3720 O O . ARG C 1 47 ? -14.471 -9.729 48.444 1.00 64.78 45 ARG C O 1
ATOM 3722 N N . THR C 1 48 ? -16.122 -8.203 48.331 1.00 41.20 46 THR C N 1
ATOM 3723 C CA . THR C 1 48 ? -17.151 -9.109 48.876 1.00 48.46 46 THR C CA 1
ATOM 3724 C C . THR C 1 48 ? -17.673 -10.060 47.802 1.00 42.52 46 THR C C 1
ATOM 3725 O O . THR C 1 48 ? -17.715 -9.691 46.634 1.00 46.60 46 THR C O 1
ATOM 3729 N N . PRO C 1 49 ? -18.079 -11.287 48.193 1.00 52.97 47 PRO C N 1
ATOM 3730 C CA . PRO C 1 49 ? -18.588 -12.279 47.234 1.00 47.46 47 PRO C CA 1
ATOM 3731 C C . PRO C 1 49 ? -19.722 -11.769 46.331 1.00 47.73 47 PRO C C 1
ATOM 3732 O O . PRO C 1 49 ? -19.721 -12.090 45.147 1.00 45.60 47 PRO C O 1
ATOM 3736 N N . GLU C 1 50 ? -20.663 -10.997 46.867 1.00 51.98 48 GLU C N 1
ATOM 3737 C CA . GLU C 1 50 ? -21.742 -10.456 46.042 1.00 51.70 48 GLU C CA 1
ATOM 3738 C C . GLU C 1 50 ? -21.216 -9.521 44.943 1.00 49.18 48 GLU C C 1
ATOM 3739 O O . GLU C 1 50 ? -21.636 -9.628 43.788 1.00 44.52 48 GLU C O 1
ATOM 3745 N N . PHE C 1 51 ? -20.300 -8.617 45.297 1.00 45.06 49 PHE C N 1
ATOM 3746 C CA . PHE C 1 51 ? -19.715 -7.697 44.313 1.00 43.58 49 PHE C CA 1
ATOM 3747 C C . PHE C 1 51 ? -18.993 -8.483 43.220 1.00 43.38 49 PHE C C 1
ATOM 3748 O O . PHE C 1 51 ? -19.181 -8.237 42.021 1.00 36.52 49 PHE C O 1
ATOM 3756 N N . LEU C 1 52 ? -18.184 -9.450 43.642 1.00 39.60 50 LEU C N 1
ATOM 3757 C CA . LEU C 1 52 ? -17.422 -10.259 42.705 1.00 40.45 50 LEU C CA 1
ATOM 3758 C C . LEU C 1 52 ? -18.365 -11.137 41.887 1.00 38.99 50 LEU C C 1
ATOM 3759 O O . LEU C 1 52 ? -18.104 -11.435 40.721 1.00 47.03 50 LEU C O 1
ATOM 3764 N N . ARG C 1 53 ? -19.483 -11.512 42.499 1.00 40.61 51 ARG C N 1
ATOM 3765 C CA . ARG C 1 53 ? -20.545 -12.246 41.822 1.00 44.28 51 ARG C CA 1
ATOM 3766 C C . ARG C 1 53 ? -21.048 -11.462 40.604 1.00 47.52 51 ARG C C 1
ATOM 3767 O O . ARG C 1 53 ? -21.155 -12.009 39.505 1.00 39.63 51 ARG C O 1
ATOM 3775 N N . LYS C 1 54 ? -21.346 -10.177 40.809 1.00 47.06 52 LYS C N 1
ATOM 3776 C CA . LYS C 1 54 ? -21.804 -9.297 39.731 1.00 41.67 52 LYS C CA 1
ATOM 3777 C C . LYS C 1 54 ? -20.646 -8.794 38.871 1.00 39.43 52 LYS C C 1
ATOM 3778 O O . LYS C 1 54 ? -20.760 -8.716 37.650 1.00 34.70 52 LYS C O 1
ATOM 3784 N N . PHE C 1 55 ? -19.547 -8.433 39.532 1.00 38.22 53 PHE C N 1
ATOM 3785 C CA . PHE C 1 55 ? -18.392 -7.837 38.875 1.00 37.53 53 PHE C CA 1
ATOM 3786 C C . PHE C 1 55 ? -17.127 -8.628 39.215 1.00 40.88 53 PHE C C 1
ATOM 3787 O O . PHE C 1 55 ? -16.363 -8.247 40.112 1.00 34.27 53 PHE C O 1
ATOM 3795 N N . PRO C 1 56 ? -16.900 -9.729 38.481 1.00 41.24 54 PRO C N 1
ATOM 3796 C CA . PRO C 1 56 ? -15.838 -10.713 38.747 1.00 42.96 54 PRO C CA 1
ATOM 3797 C C . PRO C 1 56 ? -14.445 -10.110 38.913 1.00 44.65 54 PRO C C 1
ATOM 3798 O O . PRO C 1 56 ? -13.697 -10.550 39.788 1.00 38.89 54 PRO C O 1
ATOM 3802 N N . ALA C 1 57 ? -14.111 -9.114 38.099 1.00 35.80 55 ALA C N 1
ATOM 3803 C CA . ALA C 1 57 ? -12.777 -8.528 38.114 1.00 38.43 55 ALA C CA 1
ATOM 3804 C C . ALA C 1 57 ? -12.507 -7.670 39.352 1.00 43.79 55 ALA C C 1
ATOM 3805 O O . ALA C 1 57 ? -11.359 -7.331 39.646 1.00 38.27 55 ALA C O 1
ATOM 3807 N N . GLY C 1 58 ? -13.565 -7.314 40.072 1.00 39.26 56 GLY C N 1
ATOM 3808 C CA . GLY C 1 58 ? -13.412 -6.540 41.286 1.00 34.30 56 GLY C CA 1
ATOM 3809 C C . GLY C 1 58 ? -12.859 -5.150 41.026 1.00 46.01 56 GLY C C 1
ATOM 3810 O O . GLY C 1 58 ? -12.135 -4.609 41.860 1.00 46.96 56 GLY C O 1
ATOM 3811 N N . LYS C 1 59 ? -13.195 -4.576 39.872 1.00 45.12 57 LYS C N 1
ATOM 3812 C CA . LYS C 1 59 ? -12.754 -3.226 39.529 1.00 46.19 57 LYS C CA 1
ATOM 3813 C C . LYS C 1 59 ? -13.906 -2.252 39.637 1.00 35.02 57 LYS C C 1
ATOM 3814 O O . LYS C 1 59 ? -15.055 -2.629 39.445 1.00 37.73 57 LYS C O 1
ATOM 3820 N N . VAL C 1 60 ? -13.600 -0.997 39.941 1.00 38.04 58 VAL C N 1
ATOM 3821 C CA . VAL C 1 60 ? -14.585 0.065 39.787 1.00 41.30 58 VAL C CA 1
ATOM 3822 C C . VAL C 1 60 ? -14.046 1.001 38.711 1.00 35.87 58 VAL C C 1
ATOM 3823 O O . VAL C 1 60 ? -12.835 1.085 38.522 1.00 35.07 58 VAL C O 1
ATOM 3827 N N . PRO C 1 61 ? -14.935 1.693 37.988 1.00 34.43 59 PRO C N 1
ATOM 3828 C CA . PRO C 1 61 ? -16.390 1.708 38.167 1.00 32.66 59 PRO C CA 1
ATOM 3829 C C . PRO C 1 61 ? -17.082 0.424 37.706 1.00 34.91 59 PRO C C 1
ATOM 3830 O O . PRO C 1 61 ? -16.549 -0.322 36.877 1.00 32.86 59 PRO C O 1
ATOM 3834 N N . ALA C 1 62 ? -18.258 0.175 38.280 1.00 25.27 60 ALA C N 1
ATOM 3835 C CA . ALA C 1 62 ? -19.090 -0.968 37.958 1.00 28.06 60 ALA C CA 1
ATOM 3836 C C . ALA C 1 62 ? -20.549 -0.524 37.922 1.00 31.03 60 ALA C C 1
ATOM 3837 O O . ALA C 1 62 ? -20.979 0.276 38.756 1.00 33.07 60 ALA C O 1
ATOM 3839 N N . PHE C 1 63 ? -21.314 -1.045 36.968 1.00 26.64 61 PHE C N 1
ATOM 3840 C CA . PHE C 1 63 ? -22.689 -0.596 36.770 1.00 33.16 61 PHE C CA 1
ATOM 3841 C C . PHE C 1 63 ? -23.688 -1.734 36.876 1.00 31.25 61 PHE C C 1
ATOM 3842 O O . PHE C 1 63 ? -23.571 -2.741 36.173 1.00 30.50 61 PHE C O 1
ATOM 3850 N N . GLU C 1 64 ? -24.686 -1.557 37.736 1.00 33.93 62 GLU C N 1
ATOM 3851 C CA . GLU C 1 64 ? -25.808 -2.491 37.796 1.00 30.90 62 GLU C CA 1
ATOM 3852 C C . GLU C 1 64 ? -27.104 -1.797 37.392 1.00 32.37 62 GLU C C 1
ATOM 3853 O O . GLU C 1 64 ? -27.555 -0.857 38.046 1.00 28.85 62 GLU C O 1
ATOM 3859 N N . GLY C 1 65 ? -27.688 -2.251 36.294 1.00 31.97 63 GLY C N 1
ATOM 3860 C CA . GLY C 1 65 ? -28.953 -1.711 35.840 1.00 41.54 63 GLY C CA 1
ATOM 3861 C C . GLY C 1 65 ? -30.084 -2.067 36.786 1.00 41.60 63 GLY C C 1
ATOM 3862 O O . GLY C 1 65 ? -29.978 -3.000 37.587 1.00 40.62 63 GLY C O 1
ATOM 3863 N N . ASP C 1 66 ? -31.175 -1.316 36.699 1.00 47.62 64 ASP C N 1
ATOM 3864 C CA . ASP C 1 66 ? -32.324 -1.562 37.560 1.00 44.73 64 ASP C CA 1
ATOM 3865 C C . ASP C 1 66 ? -32.947 -2.917 37.234 1.00 43.22 64 ASP C C 1
ATOM 3866 O O . ASP C 1 66 ? -33.538 -3.562 38.096 1.00 51.57 64 ASP C O 1
ATOM 3871 N N . ASP C 1 67 ? -32.783 -3.354 35.990 1.00 40.29 65 ASP C N 1
ATOM 3872 C CA . ASP C 1 67 ? -33.245 -4.664 35.556 1.00 33.90 65 ASP C CA 1
ATOM 3873 C C . ASP C 1 67 ? -32.222 -5.757 35.838 1.00 33.77 65 ASP C C 1
ATOM 3874 O O . ASP C 1 67 ? -32.350 -6.879 35.353 1.00 42.61 65 ASP C O 1
ATOM 3879 N N . GLY C 1 68 ? -31.202 -5.427 36.618 1.00 35.82 66 GLY C N 1
ATOM 3880 C CA . GLY C 1 68 ? -30.213 -6.409 37.013 1.00 38.74 66 GLY C CA 1
ATOM 3881 C C . GLY C 1 68 ? -29.006 -6.567 36.101 1.00 41.91 66 GLY C C 1
ATOM 3882 O O . GLY C 1 68 ? -28.078 -7.279 36.457 1.00 34.75 66 GLY C O 1
ATOM 3883 N N . PHE C 1 69 ? -29.002 -5.922 34.934 1.00 36.46 67 PHE C N 1
ATOM 3884 C CA . PHE C 1 69 ? -27.857 -6.035 34.021 1.00 37.97 67 PHE C CA 1
ATOM 3885 C C . PHE C 1 69 ? -26.577 -5.449 34.633 1.00 31.51 67 PHE C C 1
ATOM 3886 O O . PHE C 1 69 ? -26.573 -4.318 35.128 1.00 35.98 67 PHE C O 1
ATOM 3894 N N . CYS C 1 70 ? -25.490 -6.220 34.594 1.00 26.97 68 CYS C N 1
ATOM 3895 C CA . CYS C 1 70 ? -24.213 -5.798 35.182 1.00 27.29 68 CYS C CA 1
ATOM 3896 C C . CYS C 1 70 ? -23.114 -5.634 34.133 1.00 33.89 68 CYS C C 1
ATOM 3897 O O . CYS C 1 70 ? -22.971 -6.474 33.241 1.00 27.52 68 CYS C O 1
ATOM 3900 N N . VAL C 1 71 ? -22.328 -4.567 34.246 1.00 31.93 69 VAL C N 1
ATOM 3901 C CA . VAL C 1 71 ? -21.217 -4.365 33.320 1.00 31.36 69 VAL C CA 1
ATOM 3902 C C . VAL C 1 71 ? -20.083 -3.644 34.034 1.00 31.77 69 VAL C C 1
ATOM 3903 O O . VAL C 1 71 ? -20.335 -2.801 34.896 1.00 32.43 69 VAL C O 1
ATOM 3907 N N . PHE C 1 72 ? -18.837 -3.991 33.704 1.00 28.00 70 PHE C N 1
ATOM 3908 C CA . PHE C 1 72 ? -17.685 -3.268 34.236 1.00 33.46 70 PHE C CA 1
ATOM 3909 C C . PHE C 1 72 ? -16.756 -2.811 33.103 1.00 27.28 70 PHE C C 1
ATOM 3910 O O . PHE C 1 72 ? -17.022 -3.101 31.931 1.00 28.44 70 PHE C O 1
ATOM 3918 N N . GLU C 1 73 ? -15.682 -2.117 33.479 1.00 23.52 71 GLU C N 1
ATOM 3919 C CA . GLU C 1 73 ? -14.801 -1.347 32.582 1.00 30.35 71 GLU C CA 1
ATOM 3920 C C . GLU C 1 73 ? -15.470 -0.011 32.260 1.00 22.01 71 GLU C C 1
ATOM 3921 O O . GLU C 1 73 ? -16.594 0.019 31.782 1.00 23.75 71 GLU C O 1
ATOM 3927 N N . SER C 1 74 ? -14.773 1.086 32.529 1.00 28.54 72 SER C N 1
ATOM 3928 C CA . SER C 1 74 ? -15.341 2.412 32.321 1.00 27.63 72 SER C CA 1
ATOM 3929 C C . SER C 1 74 ? -15.765 2.621 30.862 1.00 30.89 72 SER C C 1
ATOM 3930 O O . SER C 1 74 ? -16.767 3.283 30.603 1.00 26.87 72 SER C O 1
ATOM 3933 N N . ASN C 1 75 ? -15.036 2.044 29.909 1.00 28.70 73 ASN C N 1
ATOM 3934 C CA . ASN C 1 75 ? -15.445 2.164 28.502 1.00 23.20 73 ASN C CA 1
ATOM 3935 C C . ASN C 1 75 ? -16.776 1.497 28.203 1.00 24.92 73 ASN C C 1
ATOM 3936 O O . ASN C 1 75 ? -17.592 2.019 27.436 1.00 25.95 73 ASN C O 1
ATOM 3941 N N . ALA C 1 76 ? -17.007 0.335 28.797 1.00 24.67 74 ALA C N 1
ATOM 3942 C CA . ALA C 1 76 ? -18.236 -0.396 28.516 1.00 24.22 74 ALA C CA 1
ATOM 3943 C C . ALA C 1 76 ? -19.424 0.276 29.199 1.00 24.05 74 ALA C C 1
ATOM 3944 O O . ALA C 1 76 ? -20.516 0.321 28.648 1.00 23.17 74 ALA C O 1
ATOM 3946 N N . ILE C 1 77 ? -19.205 0.780 30.406 1.00 20.92 75 ILE C N 1
ATOM 3947 C CA . ILE C 1 77 ? -20.260 1.478 31.137 1.00 27.67 75 ILE C CA 1
ATOM 3948 C C . ILE C 1 77 ? -20.675 2.744 30.398 1.00 25.84 75 ILE C C 1
ATOM 3949 O O . ILE C 1 77 ? -21.867 3.017 30.226 1.00 25.74 75 ILE C O 1
ATOM 3954 N N . ALA C 1 78 ? -19.683 3.512 29.956 1.00 24.99 76 ALA C N 1
ATOM 3955 C CA . ALA C 1 78 ? -19.958 4.730 29.207 1.00 23.21 76 ALA C CA 1
ATOM 3956 C C . ALA C 1 78 ? -20.694 4.370 27.928 1.00 27.52 76 ALA C C 1
ATOM 3957 O O . ALA C 1 78 ? -21.652 5.040 27.545 1.00 27.34 76 ALA C O 1
ATOM 3959 N N . TYR C 1 79 ? -20.265 3.294 27.275 1.00 24.56 77 TYR C N 1
ATOM 3960 C CA . TYR C 1 79 ? -20.935 2.854 26.060 1.00 22.81 77 TYR C CA 1
ATOM 3961 C C . TYR C 1 79 ? -22.407 2.565 26.368 1.00 30.37 77 TYR C C 1
ATOM 3962 O O . TYR C 1 79 ? -23.309 2.996 25.640 1.00 28.00 77 TYR C O 1
ATOM 3971 N N . TYR C 1 80 ? -22.645 1.839 27.454 1.00 26.24 78 TYR C N 1
ATOM 3972 C CA . TYR C 1 80 ? -23.995 1.385 27.770 1.00 25.97 78 TYR C CA 1
ATOM 3973 C C . TYR C 1 80 ? -24.983 2.522 28.072 1.00 22.48 78 TYR C C 1
ATOM 3974 O O . TYR C 1 80 ? -26.125 2.463 27.640 1.00 28.53 78 TYR C O 1
ATOM 3983 N N . VAL C 1 81 ? -24.553 3.557 28.784 1.00 31.41 79 VAL C N 1
ATOM 3984 C CA . VAL C 1 81 ? -25.479 4.632 29.139 1.00 27.61 79 VAL C CA 1
ATOM 3985 C C . VAL C 1 81 ? -25.510 5.734 28.069 1.00 36.87 79 VAL C C 1
ATOM 3986 O O . VAL C 1 81 ? -26.200 6.746 28.225 1.00 31.48 79 VAL C O 1
ATOM 3990 N N . SER C 1 82 ? -24.783 5.518 26.974 1.00 28.16 80 SER C N 1
ATOM 3991 C CA . SER C 1 82 ? -24.786 6.441 25.843 1.00 32.57 80 SER C CA 1
ATOM 3992 C C . SER C 1 82 ? -25.988 6.199 24.932 1.00 35.49 80 SER C C 1
ATOM 3993 O O . SER C 1 82 ? -26.762 5.267 25.134 1.00 40.99 80 SER C O 1
ATOM 3996 N N . ASN C 1 83 ? -26.132 7.044 23.920 1.00 31.04 81 ASN C N 1
ATOM 3997 C CA . ASN C 1 83 ? -27.104 6.813 22.861 1.00 35.32 81 ASN C CA 1
ATOM 3998 C C . ASN C 1 83 ? -26.369 6.521 21.549 1.00 34.59 81 ASN C C 1
ATOM 3999 O O . ASN C 1 83 ? -25.138 6.524 21.516 1.00 32.04 81 ASN C O 1
ATOM 4004 N N . GLU C 1 84 ? -27.110 6.290 20.471 1.00 31.25 82 GLU C N 1
ATOM 4005 C CA . GLU C 1 84 ? -26.495 5.953 19.192 1.00 37.73 82 GLU C CA 1
ATOM 4006 C C . GLU C 1 84 ? -25.538 7.033 18.657 1.00 44.84 82 GLU C C 1
ATOM 4007 O O . GLU C 1 84 ? -24.511 6.719 18.044 1.00 35.22 82 GLU C O 1
ATOM 4013 N N . GLU C 1 85 ? -25.877 8.299 18.883 1.00 32.38 83 GLU C N 1
ATOM 4014 C CA . GLU C 1 85 ? -25.045 9.403 18.407 1.00 38.71 83 GLU C CA 1
ATOM 4015 C C . GLU C 1 85 ? -23.706 9.502 19.154 1.00 33.36 83 GLU C C 1
ATOM 4016 O O . GLU C 1 85 ? -22.677 9.756 18.531 1.00 29.13 83 GLU C O 1
ATOM 4022 N N . LEU C 1 86 ? -23.696 9.286 20.465 1.00 31.02 84 LEU C N 1
ATOM 4023 C CA . LEU C 1 86 ? -22.427 9.291 21.184 1.00 31.61 84 LEU C CA 1
ATOM 4024 C C . LEU C 1 86 ? -21.577 8.062 20.814 1.00 27.04 84 LEU C C 1
ATOM 4025 O O . LEU C 1 86 ? -20.346 8.123 20.876 1.00 25.85 84 LEU C O 1
ATOM 4030 N N . ARG C 1 87 ? -22.235 6.969 20.425 1.00 24.43 85 ARG C N 1
ATOM 4031 C CA . ARG C 1 87 ? -21.546 5.710 20.101 1.00 30.59 85 ARG C CA 1
ATOM 4032 C C . ARG C 1 87 ? -20.999 5.701 18.682 1.00 32.41 85 ARG C C 1
ATOM 4033 O O . ARG C 1 87 ? -20.030 4.992 18.390 1.00 25.49 85 ARG C O 1
ATOM 4041 N N . GLY C 1 88 ? -21.646 6.467 17.806 1.00 29.06 86 GLY C N 1
ATOM 4042 C CA . GLY C 1 88 ? -21.288 6.520 16.402 1.00 31.48 86 GLY C CA 1
ATOM 4043 C C . GLY C 1 88 ? -22.415 5.947 15.565 1.00 33.38 86 GLY C C 1
ATOM 4044 O O . GLY C 1 88 ? -22.629 4.736 15.550 1.00 33.72 86 GLY C O 1
ATOM 4045 N N . SER C 1 89 ? -23.120 6.813 14.843 1.00 34.58 87 SER C N 1
ATOM 4046 C CA . SER C 1 89 ? -24.365 6.414 14.186 1.00 39.59 87 SER C CA 1
ATOM 4047 C C . SER C 1 89 ? -24.145 5.673 12.881 1.00 33.75 87 SER C C 1
ATOM 4048 O O . SER C 1 89 ? -25.092 5.159 12.301 1.00 41.18 87 SER C O 1
ATOM 4051 N N . THR C 1 90 ? -22.900 5.627 12.414 1.00 37.37 88 THR C N 1
ATOM 4052 C CA . THR C 1 90 ? -22.523 4.792 11.269 1.00 29.59 88 THR C CA 1
ATOM 4053 C C . THR C 1 90 ? -21.363 3.875 11.679 1.00 28.33 88 THR C C 1
ATOM 4054 O O . THR C 1 90 ? -20.676 4.149 12.660 1.00 30.13 88 THR C O 1
ATOM 4058 N N . PRO C 1 91 ? -21.133 2.794 10.927 1.00 29.92 89 PRO C N 1
ATOM 4059 C CA . PRO C 1 91 ? -20.003 1.934 11.310 1.00 29.20 89 PRO C CA 1
ATOM 4060 C C . PRO C 1 91 ? -18.658 2.663 11.239 1.00 29.29 89 PRO C C 1
ATOM 4061 O O . PRO C 1 91 ? -17.800 2.401 12.089 1.00 25.15 89 PRO C O 1
ATOM 4065 N N . GLU C 1 92 ? -18.493 3.595 10.297 1.00 25.66 90 GLU C N 1
ATOM 4066 C CA . GLU C 1 92 ? -17.255 4.368 10.237 1.00 22.40 90 GLU C CA 1
ATOM 4067 C C . GLU C 1 92 ? -17.091 5.206 11.483 1.00 22.16 90 GLU C C 1
ATOM 4068 O O . GLU C 1 92 ? -16.004 5.262 12.042 1.00 23.95 90 GLU C O 1
ATOM 4074 N N . ALA C 1 93 ? -18.162 5.870 11.922 1.00 26.20 91 ALA C N 1
ATOM 4075 C CA . ALA C 1 93 ? -18.057 6.777 13.065 1.00 25.58 91 ALA C CA 1
ATOM 4076 C C . ALA C 1 93 ? -17.872 5.985 14.347 1.00 24.96 91 ALA C C 1
ATOM 4077 O O . ALA C 1 93 ? -17.101 6.374 15.221 1.00 20.78 91 ALA C O 1
ATOM 4079 N N . ALA C 1 94 ? -18.584 4.869 14.455 1.00 25.66 92 ALA C N 1
ATOM 4080 C CA . ALA C 1 94 ? -18.414 3.994 15.602 1.00 26.08 92 ALA C CA 1
ATOM 4081 C C . ALA C 1 94 ? -16.977 3.460 15.661 1.00 25.99 92 ALA C C 1
ATOM 4082 O O . ALA C 1 94 ? -16.383 3.409 16.741 1.00 22.52 92 ALA C O 1
ATOM 4084 N N . ALA C 1 95 ? -16.413 3.076 14.516 1.00 21.88 93 ALA C N 1
ATOM 4085 C CA . ALA C 1 95 ? -15.023 2.591 14.512 1.00 26.10 93 ALA C CA 1
ATOM 4086 C C . ALA C 1 95 ? -14.058 3.702 14.917 1.00 21.42 93 ALA C C 1
ATOM 4087 O O . ALA C 1 95 ? -13.058 3.441 15.605 1.00 21.09 93 ALA C O 1
ATOM 4089 N N . GLN C 1 96 ? -14.353 4.946 14.525 1.00 21.57 94 GLN C N 1
ATOM 4090 C CA . GLN C 1 96 ? -13.495 6.057 14.930 1.00 24.52 94 GLN C CA 1
ATOM 4091 C C . GLN C 1 96 ? -13.611 6.307 16.424 1.00 17.03 94 GLN C C 1
ATOM 4092 O O . GLN C 1 96 ? -12.631 6.659 17.070 1.00 20.52 94 GLN C O 1
ATOM 4098 N N . VAL C 1 97 ? -14.802 6.108 16.979 1.00 20.75 95 VAL C N 1
ATOM 4099 C CA . VAL C 1 97 ? -14.968 6.209 18.423 1.00 20.53 95 VAL C CA 1
ATOM 4100 C C . VAL C 1 97 ? -14.095 5.172 19.165 1.00 20.43 95 VAL C C 1
ATOM 4101 O O . VAL C 1 97 ? -13.369 5.515 20.104 1.00 22.59 95 VAL C O 1
ATOM 4105 N N . VAL C 1 98 ? -14.171 3.913 18.742 1.00 22.30 96 VAL C N 1
ATOM 4106 C CA . VAL C 1 98 ? -13.348 2.858 19.339 1.00 21.57 96 VAL C CA 1
ATOM 4107 C C . VAL C 1 98 ? -11.884 3.252 19.168 1.00 23.17 96 VAL C C 1
ATOM 4108 O O . VAL C 1 98 ? -11.068 3.122 20.092 1.00 20.17 96 VAL C O 1
ATOM 4112 N N . GLN C 1 99 ? -11.562 3.803 18.003 1.00 24.84 97 GLN C N 1
ATOM 4113 C CA . GLN C 1 99 ? -10.193 4.239 17.733 1.00 20.89 97 GLN C CA 1
ATOM 4114 C C . GLN C 1 99 ? -9.670 5.235 18.762 1.00 24.05 97 GLN C C 1
ATOM 4115 O O . GLN C 1 99 ? -8.608 5.015 19.336 1.00 20.24 97 GLN C O 1
ATOM 4121 N N . TRP C 1 100 ? -10.403 6.326 19.005 1.00 20.56 98 TRP C N 1
ATOM 4122 C CA . TRP C 1 100 ? -9.923 7.345 19.933 1.00 20.52 98 TRP C CA 1
ATOM 4123 C C . TRP C 1 100 ? -9.939 6.846 21.377 1.00 23.01 98 TRP C C 1
ATOM 4124 O O . TRP C 1 100 ? -9.055 7.178 22.159 1.00 23.66 98 TRP C O 1
ATOM 4135 N N . VAL C 1 101 ? -10.931 6.035 21.722 1.00 23.99 99 VAL C N 1
ATOM 4136 C CA . VAL C 1 101 ? -11.015 5.463 23.064 1.00 17.70 99 VAL C CA 1
ATOM 4137 C C . VAL C 1 101 ? -9.808 4.571 23.323 1.00 27.56 99 VAL C C 1
ATOM 4138 O O . VAL C 1 101 ? -9.148 4.688 24.364 1.00 20.26 99 VAL C O 1
ATOM 4142 N N . SER C 1 102 ? -9.502 3.706 22.354 1.00 21.46 100 SER C N 1
ATOM 4143 C CA . SER C 1 102 ? -8.344 2.830 22.438 1.00 23.70 100 SER C CA 1
ATOM 4144 C C . SER C 1 102 ? -7.032 3.626 22.518 1.00 25.11 100 SER C C 1
ATOM 4145 O O . SER C 1 102 ? -6.142 3.293 23.307 1.00 26.11 100 SER C O 1
ATOM 4148 N N . PHE C 1 103 ? -6.921 4.698 21.737 1.00 25.16 101 PHE C N 1
ATOM 4149 C CA . PHE C 1 103 ? -5.724 5.540 21.766 1.00 21.52 101 PHE C CA 1
ATOM 4150 C C . PHE C 1 103 ? -5.571 6.239 23.120 1.00 24.34 101 PHE C C 1
ATOM 4151 O O . PHE C 1 103 ? -4.469 6.355 23.648 1.00 26.76 101 PHE C O 1
ATOM 4159 N N . ALA C 1 104 ? -6.677 6.694 23.695 1.00 20.20 102 ALA C N 1
ATOM 4160 C CA . ALA C 1 104 ? -6.609 7.295 25.018 1.00 21.51 102 ALA C CA 1
ATOM 4161 C C . ALA C 1 104 ? -6.068 6.296 26.044 1.00 23.61 102 ALA C C 1
ATOM 4162 O O . ALA C 1 104 ? -5.191 6.635 26.827 1.00 25.36 102 ALA C O 1
ATOM 4164 N N . ASP C 1 105 ? -6.592 5.069 26.031 1.00 24.31 103 ASP C N 1
ATOM 4165 C CA . ASP C 1 105 ? -6.142 4.041 26.970 1.00 28.38 103 ASP C CA 1
ATOM 4166 C C . ASP C 1 105 ? -4.683 3.652 26.746 1.00 27.86 103 ASP C C 1
ATOM 4167 O O . ASP C 1 105 ? -3.898 3.587 27.688 1.00 28.44 103 ASP C O 1
ATOM 4172 N N . SER C 1 106 ? -4.312 3.390 25.500 1.00 23.27 104 SER C N 1
ATOM 4173 C CA . SER C 1 106 ? -2.963 2.886 25.243 1.00 28.02 104 SER C CA 1
ATOM 4174 C C . SER C 1 106 ? -1.890 3.975 25.275 1.00 32.28 104 SER C C 1
ATOM 4175 O O . SER C 1 106 ? -0.803 3.751 25.804 1.00 30.58 104 SER C O 1
ATOM 4178 N N . ASP C 1 107 ? -2.184 5.156 24.736 1.00 26.98 105 ASP C N 1
ATOM 4179 C CA . ASP C 1 107 ? -1.137 6.157 24.536 1.00 29.77 105 ASP C CA 1
ATOM 4180 C C . ASP C 1 107 ? -1.161 7.344 25.499 1.00 27.98 105 ASP C C 1
ATOM 4181 O O . ASP C 1 107 ? -0.112 7.889 25.818 1.00 33.57 105 ASP C O 1
ATOM 4186 N N . ILE C 1 108 ? -2.338 7.747 25.966 1.00 27.67 106 ILE C N 1
ATOM 4187 C CA . ILE C 1 108 ? -2.413 8.926 26.826 1.00 27.02 106 ILE C CA 1
ATOM 4188 C C . ILE C 1 108 ? -2.321 8.591 28.324 1.00 28.28 106 ILE C C 1
ATOM 4189 O O . ILE C 1 108 ? -1.577 9.240 29.059 1.00 30.80 106 ILE C O 1
ATOM 4194 N N . VAL C 1 109 ? -3.063 7.580 28.774 1.00 26.37 107 VAL C N 1
ATOM 4195 C CA . VAL C 1 109 ? -3.117 7.262 30.203 1.00 31.66 107 VAL C CA 1
ATOM 4196 C C . VAL C 1 109 ? -1.734 7.045 30.853 1.00 38.85 107 VAL C C 1
ATOM 4197 O O . VAL C 1 109 ? -1.484 7.569 31.943 1.00 38.90 107 VAL C O 1
ATOM 4201 N N . PRO C 1 110 ? -0.817 6.310 30.191 1.00 34.59 108 PRO C N 1
ATOM 4202 C CA . PRO C 1 110 ? 0.454 6.123 30.908 1.00 34.25 108 PRO C CA 1
ATOM 4203 C C . PRO C 1 110 ? 1.260 7.417 31.147 1.00 33.27 108 PRO C C 1
ATOM 4204 O O . PRO C 1 110 ? 1.579 7.690 32.303 1.00 37.25 108 PRO C O 1
ATOM 4208 N N . PRO C 1 111 ? 1.575 8.207 30.105 1.00 31.69 109 PRO C N 1
ATOM 4209 C CA . PRO C 1 111 ? 2.353 9.395 30.484 1.00 32.97 109 PRO C CA 1
ATOM 4210 C C . PRO C 1 111 ? 1.572 10.419 31.310 1.00 40.27 109 PRO C C 1
ATOM 4211 O O . PRO C 1 111 ? 2.182 11.121 32.119 1.00 46.47 109 PRO C O 1
ATOM 4215 N N . ALA C 1 112 ? 0.257 10.496 31.121 1.00 39.92 110 ALA C N 1
ATOM 4216 C CA . ALA C 1 112 ? -0.575 11.428 31.881 1.00 40.46 110 ALA C CA 1
ATOM 4217 C C . ALA C 1 112 ? -0.486 11.147 33.378 1.00 39.63 110 ALA C C 1
ATOM 4218 O O . ALA C 1 112 ? -0.283 12.061 34.182 1.00 49.21 110 ALA C O 1
ATOM 4220 N N . SER C 1 113 ? -0.646 9.882 33.738 1.00 37.10 111 SER C N 1
ATOM 4221 C CA . SER C 1 113 ? -0.461 9.439 35.113 1.00 52.25 111 SER C CA 1
ATOM 4222 C C . SER C 1 113 ? 0.882 9.890 35.677 1.00 51.18 111 SER C C 1
ATOM 4223 O O . SER C 1 113 ? 0.929 10.699 36.601 1.00 57.30 111 SER C O 1
ATOM 4226 N N . THR C 1 114 ? 1.962 9.376 35.096 1.00 45.79 112 THR C N 1
ATOM 4227 C CA . THR C 1 114 ? 3.337 9.701 35.496 1.00 44.65 112 THR C CA 1
ATOM 4228 C C . THR C 1 114 ? 3.595 11.177 35.839 1.00 49.10 112 THR C C 1
ATOM 4229 O O . THR C 1 114 ? 4.279 11.485 36.809 1.00 51.71 112 THR C O 1
ATOM 4233 N N . TRP C 1 115 ? 3.050 12.083 35.035 1.00 42.80 113 TRP C N 1
ATOM 4234 C CA . TRP C 1 115 ? 3.295 13.509 35.211 1.00 46.99 113 TRP C CA 1
ATOM 4235 C C . TRP C 1 115 ? 2.386 14.125 36.266 1.00 48.39 113 TRP C C 1
ATOM 4236 O O . TRP C 1 115 ? 2.853 14.822 37.163 1.00 47.09 113 TRP C O 1
ATOM 4247 N N . VAL C 1 116 ? 1.087 13.871 36.145 1.00 51.07 114 VAL C N 1
ATOM 4248 C CA . VAL C 1 116 ? 0.103 14.552 36.978 1.00 62.52 114 VAL C CA 1
ATOM 4249 C C . VAL C 1 116 ? -0.008 13.897 38.356 1.00 68.06 114 VAL C C 1
ATOM 4250 O O . VAL C 1 116 ? -0.482 14.521 39.306 1.00 70.73 114 VAL C O 1
ATOM 4254 N N . PHE C 1 117 ? 0.434 12.648 38.472 1.00 71.53 115 PHE C N 1
ATOM 4255 C CA . PHE C 1 117 ? 0.336 11.945 39.749 1.00 70.45 115 PHE C CA 1
ATOM 4256 C C . PHE C 1 117 ? 1.198 12.562 40.871 1.00 73.56 115 PHE C C 1
ATOM 4257 O O . PHE C 1 117 ? 0.721 12.687 42.001 1.00 71.18 115 PHE C O 1
ATOM 4265 N N . PRO C 1 118 ? 2.461 12.952 40.580 1.00 71.90 116 PRO C N 1
ATOM 4266 C CA . PRO C 1 118 ? 3.218 13.603 41.659 1.00 77.95 116 PRO C CA 1
ATOM 4267 C C . PRO C 1 118 ? 2.662 14.952 42.117 1.00 74.88 116 PRO C C 1
ATOM 4268 O O . PRO C 1 118 ? 3.065 15.432 43.176 1.00 78.80 116 PRO C O 1
ATOM 4272 N N . THR C 1 119 ? 1.758 15.553 41.351 1.00 74.92 117 THR C N 1
ATOM 4273 C CA . THR C 1 119 ? 1.225 16.862 41.724 1.00 80.78 117 THR C CA 1
ATOM 4274 C C . THR C 1 119 ? -0.125 16.747 42.438 1.00 76.13 117 THR C C 1
ATOM 4275 O O . THR C 1 119 ? -0.644 17.737 42.960 1.00 79.74 117 THR C O 1
ATOM 4279 N N . LEU C 1 120 ? -0.682 15.537 42.463 1.00 77.35 118 LEU C N 1
ATOM 4280 C CA . LEU C 1 120 ? -1.920 15.268 43.193 1.00 77.61 118 LEU C CA 1
ATOM 4281 C C . LEU C 1 120 ? -1.680 14.368 44.407 1.00 83.56 118 LEU C C 1
ATOM 4282 O O . LEU C 1 120 ? -2.627 13.947 45.074 1.00 80.24 118 LEU C O 1
ATOM 4287 N N . GLY C 1 121 ? -0.411 14.075 44.682 1.00 81.29 119 GLY C N 1
ATOM 4288 C CA . GLY C 1 121 ? -0.035 13.280 45.836 1.00 78.18 119 GLY C CA 1
ATOM 4289 C C . GLY C 1 121 ? -0.317 11.794 45.703 1.00 86.42 119 GLY C C 1
ATOM 4290 O O . GLY C 1 121 ? -0.195 11.046 46.673 1.00 75.84 119 GLY C O 1
ATOM 4291 N N . ILE C 1 122 ? -0.688 11.352 44.509 1.00 85.38 120 ILE C N 1
ATOM 4292 C CA . ILE C 1 122 ? -1.017 9.947 44.308 1.00 90.31 120 ILE C CA 1
ATOM 4293 C C . ILE C 1 122 ? 0.249 9.123 44.029 1.00 86.56 120 ILE C C 1
ATOM 4294 O O . ILE C 1 122 ? 0.320 7.955 44.406 1.00 82.47 120 ILE C O 1
ATOM 4299 N N . MET C 1 123 ? 1.260 9.737 43.413 1.00 86.33 121 MET C N 1
ATOM 4300 C CA . MET C 1 123 ? 2.578 9.097 43.289 1.00 78.99 121 MET C CA 1
ATOM 4301 C C . MET C 1 123 ? 3.699 10.049 43.721 1.00 79.75 121 MET C C 1
ATOM 4302 O O . MET C 1 123 ? 3.494 11.260 43.792 1.00 73.91 121 MET C O 1
ATOM 4304 N N . HIS C 1 124 ? 4.876 9.501 44.018 1.00 76.13 122 HIS C N 1
ATOM 4305 C CA . HIS C 1 124 ? 6.013 10.308 44.460 1.00 75.42 122 HIS C CA 1
ATOM 4306 C C . HIS C 1 124 ? 6.671 11.038 43.287 1.00 78.21 122 HIS C C 1
ATOM 4307 O O . HIS C 1 124 ? 6.636 10.559 42.152 1.00 75.57 122 HIS C O 1
ATOM 4309 N N . HIS C 1 125 ? 7.260 12.200 43.563 1.00 68.66 123 HIS C N 1
ATOM 4310 C CA . HIS C 1 125 ? 7.965 12.958 42.532 1.00 70.18 123 HIS C CA 1
ATOM 4311 C C . HIS C 1 125 ? 9.171 12.187 42.000 1.00 71.76 123 HIS C C 1
ATOM 4312 O O . HIS C 1 125 ? 9.858 11.486 42.745 1.00 71.11 123 HIS C O 1
ATOM 4319 N N . ASN C 1 126 ? 9.413 12.323 40.702 1.00 59.10 124 ASN C N 1
ATOM 4320 C CA . ASN C 1 126 ? 10.618 11.807 40.067 1.00 55.94 124 ASN C CA 1
ATOM 4321 C C . ASN C 1 126 ? 10.913 12.712 38.891 1.00 50.02 124 ASN C C 1
ATOM 4322 O O . ASN C 1 126 ? 10.224 12.648 37.869 1.00 49.09 124 ASN C O 1
ATOM 4327 N N . LYS C 1 127 ? 11.934 13.551 39.046 1.00 38.50 125 LYS C N 1
ATOM 4328 C CA . LYS C 1 127 ? 12.196 14.638 38.112 1.00 44.17 125 LYS C CA 1
ATOM 4329 C C . LYS C 1 127 ? 12.344 14.166 36.671 1.00 41.29 125 LYS C C 1
ATOM 4330 O O . LYS C 1 127 ? 11.695 14.696 35.767 1.00 37.88 125 LYS C O 1
ATOM 4336 N N . GLN C 1 128 ? 13.187 13.161 36.454 1.00 38.19 126 GLN C N 1
ATOM 4337 C CA . GLN C 1 128 ? 13.438 12.690 35.099 1.00 33.78 126 GLN C CA 1
ATOM 4338 C C . GLN C 1 128 ? 12.258 11.878 34.571 1.00 33.61 126 GLN C C 1
ATOM 4339 O O . GLN C 1 128 ? 11.978 11.895 33.373 1.00 38.05 126 GLN C O 1
ATOM 4345 N N . ALA C 1 129 ? 11.559 11.179 35.458 1.00 33.52 127 ALA C N 1
ATOM 4346 C CA . ALA C 1 129 ? 10.361 10.458 35.047 1.00 35.17 127 ALA C CA 1
ATOM 4347 C C . ALA C 1 129 ? 9.333 11.439 34.492 1.00 36.54 127 ALA C C 1
ATOM 4348 O O . ALA C 1 129 ? 8.714 11.198 33.454 1.00 35.29 127 ALA C O 1
ATOM 4350 N N . THR C 1 130 ? 9.168 12.571 35.161 1.00 34.07 128 THR C N 1
ATOM 4351 C CA . THR C 1 130 ? 8.176 13.523 34.679 1.00 37.70 128 THR C CA 1
ATOM 4352 C C . THR C 1 130 ? 8.686 14.257 33.433 1.00 39.31 128 THR C C 1
ATOM 4353 O O . THR C 1 130 ? 7.895 14.571 32.546 1.00 40.41 128 THR C O 1
ATOM 4357 N N . GLU C 1 131 ? 9.994 14.496 33.336 1.00 35.65 129 GLU C N 1
ATOM 4358 C CA . GLU C 1 131 ? 10.531 15.119 32.124 1.00 37.12 129 GLU C CA 1
ATOM 4359 C C . GLU C 1 131 ? 10.293 14.198 30.921 1.00 37.20 129 GLU C C 1
ATOM 4360 O O . GLU C 1 131 ? 9.926 14.663 29.843 1.00 38.06 129 GLU C O 1
ATOM 4366 N N . ASN C 1 132 ? 10.474 12.893 31.110 1.00 36.53 130 ASN C N 1
ATOM 4367 C CA . ASN C 1 132 ? 10.189 11.929 30.043 1.00 33.71 130 ASN C CA 1
ATOM 4368 C C . ASN C 1 132 ? 8.709 11.934 29.670 1.00 38.87 130 ASN C C 1
ATOM 4369 O O . ASN C 1 132 ? 8.350 11.893 28.489 1.00 35.85 130 ASN C O 1
ATOM 4374 N N . ALA C 1 133 ? 7.856 11.965 30.691 1.00 35.60 131 ALA C N 1
ATOM 4375 C CA . ALA C 1 133 ? 6.414 11.988 30.491 1.00 36.74 131 ALA C CA 1
ATOM 4376 C C . ALA C 1 133 ? 5.983 13.266 29.769 1.00 41.10 131 ALA C C 1
ATOM 4377 O O . ALA C 1 133 ? 5.121 13.215 28.889 1.00 34.58 131 ALA C O 1
ATOM 4379 N N . LYS C 1 134 ? 6.585 14.402 30.133 1.00 34.67 132 LYS C N 1
ATOM 4380 C CA . LYS C 1 134 ? 6.296 15.669 29.459 1.00 37.59 132 LYS C CA 1
ATOM 4381 C C . LYS C 1 134 ? 6.449 15.525 27.953 1.00 40.31 132 LYS C C 1
ATOM 4382 O O . LYS C 1 134 ? 5.599 15.971 27.183 1.00 36.23 132 LYS C O 1
ATOM 4388 N N . GLU C 1 135 ? 7.536 14.886 27.538 1.00 31.88 133 GLU C N 1
ATOM 4389 C CA . GLU C 1 135 ? 7.819 14.725 26.123 1.00 36.73 133 GLU C CA 1
ATOM 4390 C C . GLU C 1 135 ? 6.755 13.892 25.422 1.00 39.12 133 GLU C C 1
ATOM 4391 O O . GLU C 1 135 ? 6.305 14.245 24.332 1.00 36.49 133 GLU C O 1
ATOM 4397 N N . GLU C 1 136 ? 6.361 12.776 26.033 1.00 33.17 134 GLU C N 1
ATOM 4398 C CA . GLU C 1 136 ? 5.332 11.936 25.436 1.00 30.50 134 GLU C CA 1
ATOM 4399 C C . GLU C 1 136 ? 3.983 12.683 25.387 1.00 34.12 134 GLU C C 1
ATOM 4400 O O . GLU C 1 136 ? 3.226 12.562 24.424 1.00 29.40 134 GLU C O 1
ATOM 4406 N N . VAL C 1 137 ? 3.697 13.490 26.400 1.00 34.48 135 VAL C N 1
ATOM 4407 C CA . VAL C 1 137 ? 2.477 14.301 26.361 1.00 39.51 135 VAL C CA 1
ATOM 4408 C C . VAL C 1 137 ? 2.523 15.336 25.227 1.00 30.81 135 VAL C C 1
ATOM 4409 O O . VAL C 1 137 ? 1.511 15.582 24.565 1.00 30.28 135 VAL C O 1
ATOM 4413 N N . ARG C 1 138 ? 3.694 15.917 24.973 1.00 32.64 136 ARG C N 1
ATOM 4414 C CA . ARG C 1 138 ? 3.819 16.890 23.884 1.00 34.79 136 ARG C CA 1
ATOM 4415 C C . ARG C 1 138 ? 3.509 16.253 22.540 1.00 32.43 136 ARG C C 1
ATOM 4416 O O . ARG C 1 138 ? 2.926 16.886 21.672 1.00 33.85 136 ARG C O 1
ATOM 4424 N N . ARG C 1 139 ? 3.892 14.993 22.378 1.00 31.33 137 ARG C N 1
ATOM 4425 C CA . ARG C 1 139 ? 3.679 14.291 21.123 1.00 32.90 137 ARG C CA 1
ATOM 4426 C C . ARG C 1 139 ? 2.188 14.017 20.915 1.00 27.74 137 ARG C C 1
ATOM 4427 O O . ARG C 1 139 ? 1.671 14.091 19.800 1.00 32.11 137 ARG C O 1
ATOM 4435 N N . ILE C 1 140 ? 1.502 13.698 22.003 1.00 26.44 138 ILE C N 1
ATOM 4436 C CA . ILE C 1 140 ? 0.070 13.432 21.959 1.00 27.25 138 ILE C CA 1
ATOM 4437 C C . ILE C 1 140 ? -0.736 14.718 21.718 1.00 26.19 138 ILE C C 1
ATOM 4438 O O . ILE C 1 140 ? -1.658 14.749 20.902 1.00 27.05 138 ILE C O 1
ATOM 4443 N N . LEU C 1 141 ? -0.384 15.780 22.427 1.00 27.84 139 LEU C N 1
ATOM 4444 C CA . LEU C 1 141 ? -1.048 17.067 22.210 1.00 27.75 139 LEU C CA 1
ATOM 4445 C C . LEU C 1 141 ? -0.822 17.541 20.776 1.00 30.84 139 LEU C C 1
ATOM 4446 O O . LEU C 1 141 ? -1.731 18.100 20.141 1.00 27.10 139 LEU C O 1
ATOM 4451 N N . GLY C 1 142 ? 0.381 17.288 20.258 1.00 24.87 140 GLY C N 1
ATOM 4452 C CA . GLY C 1 142 ? 0.728 17.695 18.907 1.00 26.35 140 GLY C CA 1
ATOM 4453 C C . GLY C 1 142 ? -0.050 16.914 17.861 1.00 34.36 140 GLY C C 1
ATOM 4454 O O . GLY C 1 142 ? -0.474 17.455 16.832 1.00 28.50 140 GLY C O 1
ATOM 4455 N N . LEU C 1 143 ? -0.234 15.628 18.129 1.00 26.31 141 LEU C N 1
ATOM 4456 C CA . LEU C 1 143 ? -1.012 14.767 17.245 1.00 27.73 141 LEU C CA 1
ATOM 4457 C C . LEU C 1 143 ? -2.469 15.196 17.215 1.00 28.31 141 LEU C C 1
ATOM 4458 O O . LEU C 1 143 ? -3.078 15.273 16.148 1.00 27.78 141 LEU C O 1
ATOM 4463 N N . LEU C 1 144 ? -3.041 15.448 18.390 1.00 22.38 142 LEU C N 1
ATOM 4464 C CA . LEU C 1 144 ? -4.399 15.956 18.450 1.00 27.80 142 LEU C CA 1
ATOM 4465 C C . LEU C 1 144 ? -4.493 17.346 17.786 1.00 25.08 142 LEU C C 1
ATOM 4466 O O . LEU C 1 144 ? -5.506 17.687 17.180 1.00 27.03 142 LEU C O 1
ATOM 4471 N N . ASP C 1 145 ? -3.434 18.138 17.881 1.00 27.01 143 ASP C N 1
ATOM 4472 C CA . ASP C 1 145 ? -3.510 19.506 17.382 1.00 24.78 143 ASP C CA 1
ATOM 4473 C C . ASP C 1 145 ? -3.634 19.521 15.866 1.00 30.88 143 ASP C C 1
ATOM 4474 O O . ASP C 1 145 ? -4.447 20.265 15.316 1.00 32.79 143 ASP C O 1
ATOM 4479 N N . ALA C 1 146 ? -2.842 18.692 15.192 1.00 29.77 144 ALA C N 1
ATOM 4480 C CA . ALA C 1 146 ? -2.913 18.603 13.738 1.00 26.64 144 ALA C CA 1
ATOM 4481 C C . ALA C 1 146 ? -4.252 18.028 13.294 1.00 28.92 144 ALA C C 1
ATOM 4482 O O . ALA C 1 146 ? -4.827 18.457 12.293 1.00 31.96 144 ALA C O 1
ATOM 4484 N N . TYR C 1 147 ? -4.758 17.054 14.040 1.00 27.10 145 TYR C N 1
ATOM 4485 C CA . TYR C 1 147 ? -6.032 16.450 13.693 1.00 23.26 145 TYR C CA 1
ATOM 4486 C C . TYR C 1 147 ? -7.192 17.437 13.859 1.00 31.57 145 TYR C C 1
ATOM 4487 O O . TYR C 1 147 ? -8.121 17.467 13.051 1.00 27.75 145 TYR C O 1
ATOM 4496 N N . LEU C 1 148 ? -7.131 18.253 14.905 1.00 27.79 146 LEU C N 1
ATOM 4497 C CA . LEU C 1 148 ? -8.246 19.136 15.224 1.00 28.26 146 LEU C CA 1
ATOM 4498 C C . LEU C 1 148 ? -8.121 20.499 14.533 1.00 35.30 146 LEU C C 1
ATOM 4499 O O . LEU C 1 148 ? -8.958 21.379 14.730 1.00 31.49 146 LEU C O 1
ATOM 4504 N N . LYS C 1 149 ? -7.086 20.664 13.713 1.00 31.17 147 LYS C N 1
ATOM 4505 C CA . LYS C 1 149 ? -6.869 21.933 13.014 1.00 34.56 147 LYS C CA 1
ATOM 4506 C C . LYS C 1 149 ? -8.108 22.355 12.221 1.00 32.97 147 LYS C C 1
ATOM 4507 O O . LYS C 1 149 ? -8.527 23.506 12.268 1.00 34.29 147 LYS C O 1
ATOM 4513 N N . THR C 1 150 ? -8.726 21.400 11.542 1.00 32.86 148 THR C N 1
ATOM 4514 C CA . THR C 1 150 ? -9.886 21.687 10.704 1.00 40.05 148 THR C CA 1
ATOM 4515 C C . THR C 1 150 ? -11.182 21.028 11.184 1.00 40.95 148 THR C C 1
ATOM 4516 O O . THR C 1 150 ? -12.152 20.953 10.429 1.00 42.86 148 THR C O 1
ATOM 4520 N N . ARG C 1 151 ? -11.194 20.538 12.422 1.00 34.16 149 ARG C N 1
ATOM 4521 C CA . ARG C 1 151 ? -12.347 19.801 12.952 1.00 31.05 149 ARG C CA 1
ATOM 4522 C C . ARG C 1 151 ? -12.825 20.409 14.252 1.00 24.80 149 ARG C C 1
ATOM 4523 O O . ARG C 1 151 ? -12.012 20.860 15.061 1.00 30.31 149 ARG C O 1
ATOM 4531 N N . THR C 1 152 ? -14.136 20.387 14.470 1.00 24.84 150 THR C N 1
ATOM 4532 C CA . THR C 1 152 ? -14.713 20.870 15.717 1.00 28.02 150 THR C CA 1
ATOM 4533 C C . THR C 1 152 ? -14.574 19.797 16.797 1.00 27.79 150 THR C C 1
ATOM 4534 O O . THR C 1 152 ? -14.194 20.084 17.933 1.00 26.62 150 THR C O 1
ATOM 4538 N N . PHE C 1 153 ? -14.879 18.559 16.422 1.00 23.96 151 PHE C N 1
ATOM 4539 C CA . PHE C 1 153 ? -14.799 17.416 17.337 1.00 27.24 151 PHE C CA 1
ATOM 4540 C C . PHE C 1 153 ? -14.046 16.258 16.674 1.00 27.00 151 PHE C C 1
ATOM 4541 O O . PHE C 1 153 ? -13.821 16.269 15.464 1.00 23.31 151 PHE C O 1
ATOM 4549 N N . LEU C 1 154 ? -13.678 15.247 17.460 1.00 28.75 152 LEU C N 1
ATOM 4550 C CA . LEU C 1 154 ? -12.886 14.137 16.930 1.00 23.88 152 LEU C CA 1
ATOM 4551 C C . LEU C 1 154 ? -13.611 13.329 15.844 1.00 24.40 152 LEU C C 1
ATOM 4552 O O . LEU C 1 154 ? -12.985 12.867 14.891 1.00 29.07 152 LEU C O 1
ATOM 4557 N N . VAL C 1 155 ? -14.926 13.166 15.975 1.00 23.12 153 VAL C N 1
ATOM 4558 C CA . VAL C 1 155 ? -15.676 12.291 15.076 1.00 26.36 153 VAL C CA 1
ATOM 4559 C C . VAL C 1 155 ? -17.000 12.927 14.646 1.00 29.85 153 VAL C C 1
ATOM 4560 O O . VAL C 1 155 ? -17.814 13.329 15.483 1.00 29.26 153 VAL C O 1
ATOM 4564 N N . GLY C 1 156 ? -17.217 13.014 13.341 1.00 30.92 154 GLY C N 1
ATOM 4565 C CA . GLY C 1 156 ? -18.409 13.667 12.831 1.00 39.35 154 GLY C CA 1
ATOM 4566 C C . GLY C 1 156 ? -18.486 15.119 13.281 1.00 36.16 154 GLY C C 1
ATOM 4567 O O . GLY C 1 156 ? -17.459 15.757 13.524 1.00 34.11 154 GLY C O 1
ATOM 4568 N N . GLU C 1 157 ? -19.701 15.635 13.434 1.00 39.92 155 GLU C N 1
ATOM 4569 C CA . GLU C 1 157 ? -19.893 17.075 13.673 1.00 43.79 155 GLU C CA 1
ATOM 4570 C C . GLU C 1 157 ? -20.388 17.398 15.072 1.00 42.73 155 GLU C C 1
ATOM 4571 O O . GLU C 1 157 ? -20.759 18.533 15.354 1.00 38.75 155 GLU C O 1
ATOM 4577 N N . ARG C 1 158 ? -20.371 16.393 15.943 1.00 36.28 156 ARG C N 1
ATOM 4578 C CA . ARG C 1 158 ? -21.025 16.442 17.243 1.00 37.14 156 ARG C CA 1
ATOM 4579 C C . ARG C 1 158 ? -20.173 15.738 18.312 1.00 33.75 156 ARG C C 1
ATOM 4580 O O . ARG C 1 158 ? -19.356 14.894 17.969 1.00 32.75 156 ARG C O 1
ATOM 4588 N N . VAL C 1 159 ? -20.334 16.095 19.588 1.00 26.21 157 VAL C N 1
ATOM 4589 C CA . VAL C 1 159 ? -19.663 15.364 20.659 1.00 29.18 157 VAL C CA 1
ATOM 4590 C C . VAL C 1 159 ? -20.006 13.874 20.589 1.00 31.41 157 VAL C C 1
ATOM 4591 O O . VAL C 1 159 ? -21.162 13.502 20.372 1.00 26.67 157 VAL C O 1
ATOM 4595 N N . THR C 1 160 ? -18.992 13.026 20.747 1.00 27.16 158 THR C N 1
ATOM 4596 C CA . THR C 1 160 ? -19.203 11.582 20.860 1.00 28.06 158 THR C CA 1
ATOM 4597 C C . THR C 1 160 ? -18.447 11.077 22.069 1.00 24.80 158 THR C C 1
ATOM 4598 O O . THR C 1 160 ? -17.773 11.850 22.739 1.00 26.99 158 THR C O 1
ATOM 4602 N N . LEU C 1 161 ? -18.528 9.774 22.333 1.00 23.04 159 LEU C N 1
ATOM 4603 C CA . LEU C 1 161 ? -17.695 9.175 23.379 1.00 20.11 159 LEU C CA 1
ATOM 4604 C C . LEU C 1 161 ? -16.211 9.460 23.151 1.00 18.45 159 LEU C C 1
ATOM 4605 O O . LEU C 1 161 ? -15.437 9.513 24.103 1.00 26.88 159 LEU C O 1
ATOM 4610 N N . ALA C 1 162 ? -15.813 9.639 21.890 1.00 18.98 160 ALA C N 1
ATOM 4611 C CA . ALA C 1 162 ? -14.415 9.925 21.579 1.00 21.28 160 ALA C CA 1
ATOM 4612 C C . ALA C 1 162 ? -13.955 11.178 22.310 1.00 26.29 160 ALA C C 1
ATOM 4613 O O . ALA C 1 162 ? -12.966 11.136 23.047 1.00 27.38 160 ALA C O 1
ATOM 4615 N N . ASP C 1 163 ? -14.691 12.281 22.146 1.00 23.28 161 ASP C N 1
ATOM 4616 C CA . ASP C 1 163 ? -14.333 13.525 22.823 1.00 23.66 161 ASP C CA 1
ATOM 4617 C C . ASP C 1 163 ? -14.401 13.366 24.328 1.00 22.49 161 ASP C C 1
ATOM 4618 O O . ASP C 1 163 ? -13.474 13.745 25.036 1.00 20.70 161 ASP C O 1
ATOM 4623 N N . ILE C 1 164 ? -15.505 12.793 24.807 1.00 22.16 162 ILE C N 1
ATOM 4624 C CA . ILE C 1 164 ? -15.694 12.579 26.239 1.00 24.31 162 ILE C CA 1
ATOM 4625 C C . ILE C 1 164 ? -14.543 11.784 26.839 1.00 25.97 162 ILE C C 1
ATOM 4626 O O . ILE C 1 164 ? -13.987 12.160 27.877 1.00 27.10 162 ILE C O 1
ATOM 4631 N N . THR C 1 165 ? -14.165 10.704 26.162 1.00 23.56 163 THR C N 1
ATOM 4632 C CA . THR C 1 165 ? -13.101 9.851 26.668 1.00 27.82 163 THR C CA 1
ATOM 4633 C C . THR C 1 165 ? -11.767 10.580 26.642 1.00 22.78 163 THR C C 1
ATOM 4634 O O . THR C 1 165 ? -11.043 10.601 27.637 1.00 25.72 163 THR C O 1
ATOM 4638 N N . VAL C 1 166 ? -11.423 11.185 25.512 1.00 20.94 164 VAL C N 1
ATOM 4639 C CA . VAL C 1 166 ? -10.117 11.825 25.439 1.00 22.23 164 VAL C CA 1
ATOM 4640 C C . VAL C 1 166 ? -10.044 13.036 26.379 1.00 27.48 164 VAL C C 1
ATOM 4641 O O . VAL C 1 166 ? -9.007 13.282 27.005 1.00 21.93 164 VAL C O 1
ATOM 4645 N N . VAL C 1 167 ? -11.140 13.780 26.506 1.00 23.60 165 VAL C N 1
ATOM 4646 C CA . VAL C 1 167 ? -11.135 14.926 27.416 1.00 26.15 165 VAL C CA 1
ATOM 4647 C C . VAL C 1 167 ? -10.870 14.466 28.854 1.00 24.86 165 VAL C C 1
ATOM 4648 O O . VAL C 1 167 ? -10.023 15.017 29.546 1.00 28.49 165 VAL C O 1
ATOM 4652 N N . CYS C 1 168 ? -11.579 13.429 29.288 1.00 28.13 166 CYS C N 1
ATOM 4653 C CA . CYS C 1 168 ? -11.436 12.950 30.660 1.00 25.46 166 CYS C CA 1
ATOM 4654 C C . CYS C 1 168 ? -10.039 12.429 30.965 1.00 34.54 166 CYS C C 1
ATOM 4655 O O . CYS C 1 168 ? -9.511 12.628 32.067 1.00 32.08 166 CYS C O 1
ATOM 4658 N N . THR C 1 169 ? -9.430 11.784 29.978 1.00 27.81 167 THR C N 1
ATOM 4659 C CA . THR C 1 169 ? -8.073 11.297 30.139 1.00 26.43 167 THR C CA 1
ATOM 4660 C C . THR C 1 169 ? -7.080 12.460 30.225 1.00 28.06 167 THR C C 1
ATOM 4661 O O . THR C 1 169 ? -6.059 12.351 30.884 1.00 29.83 167 THR C O 1
ATOM 4665 N N . LEU C 1 170 ? -7.398 13.574 29.569 1.00 27.17 168 LEU C N 1
ATOM 4666 C CA . LEU C 1 170 ? -6.557 14.772 29.594 1.00 28.82 168 LEU C CA 1
ATOM 4667 C C . LEU C 1 170 ? -6.922 15.752 30.710 1.00 34.47 168 LEU C C 1
ATOM 4668 O O . LEU C 1 170 ? -6.221 16.749 30.917 1.00 28.95 168 LEU C O 1
ATOM 4673 N N . LEU C 1 171 ? -8.012 15.471 31.420 1.00 31.56 169 LEU C N 1
ATOM 4674 C CA . LEU C 1 171 ? -8.580 16.435 32.365 1.00 34.34 169 LEU C CA 1
ATOM 4675 C C . LEU C 1 171 ? -7.595 16.906 33.441 1.00 40.27 169 LEU C C 1
ATOM 4676 O O . LEU C 1 171 ? -7.436 18.110 33.661 1.00 35.06 169 LEU C O 1
ATOM 4681 N N . TRP C 1 172 ? -6.927 15.970 34.105 1.00 36.35 170 TRP C N 1
ATOM 4682 C CA . TRP C 1 172 ? -6.016 16.328 35.192 1.00 35.65 170 TRP C CA 1
ATOM 4683 C C . TRP C 1 172 ? -4.753 17.051 34.705 1.00 43.95 170 TRP C C 1
ATOM 4684 O O . TRP C 1 172 ? -4.235 17.931 35.399 1.00 40.46 170 TRP C O 1
ATOM 4695 N N . LEU C 1 173 ? -4.261 16.688 33.522 1.00 40.91 171 LEU C N 1
ATOM 4696 C CA . LEU C 1 173 ? -3.114 17.379 32.935 1.00 33.39 171 LEU C CA 1
ATOM 4697 C C . LEU C 1 173 ? -3.430 18.861 32.778 1.00 38.00 171 LEU C C 1
ATOM 4698 O O . LEU C 1 173 ? -2.670 19.728 33.221 1.00 38.99 171 LEU C O 1
ATOM 4703 N N . TYR C 1 174 ? -4.562 19.143 32.145 1.00 33.33 172 TYR C N 1
ATOM 4704 C CA . TYR C 1 174 ? -4.980 20.522 31.896 1.00 35.23 172 TYR C CA 1
ATOM 4705 C C . TYR C 1 174 ? -5.220 21.323 33.190 1.00 36.15 172 TYR C C 1
ATOM 4706 O O . TYR C 1 174 ? -4.986 22.529 33.232 1.00 34.97 172 TYR C O 1
ATOM 4715 N N . LYS C 1 175 ? -5.680 20.653 34.241 1.00 34.44 173 LYS C N 1
ATOM 4716 C CA . LYS C 1 175 ? -5.886 21.308 35.531 1.00 44.74 173 LYS C CA 1
ATOM 4717 C C . LYS C 1 175 ? -4.578 21.605 36.269 1.00 47.79 173 LYS C C 1
ATOM 4718 O O . LYS C 1 175 ? -4.444 22.636 36.930 1.00 40.95 173 LYS C O 1
ATOM 4724 N N . GLN C 1 176 ? -3.621 20.691 36.163 1.00 42.54 174 GLN C N 1
ATOM 4725 C CA . GLN C 1 176 ? -2.486 20.696 37.072 1.00 46.02 174 GLN C CA 1
ATOM 4726 C C . GLN C 1 176 ? -1.169 21.133 36.463 1.00 50.95 174 GLN C C 1
ATOM 4727 O O . GLN C 1 176 ? -0.398 21.837 37.114 1.00 56.50 174 GLN C O 1
ATOM 4733 N N . VAL C 1 177 ? -0.889 20.723 35.230 1.00 40.30 175 VAL C N 1
ATOM 4734 C CA . VAL C 1 177 ? 0.470 20.888 34.726 1.00 44.12 175 VAL C CA 1
ATOM 4735 C C . VAL C 1 177 ? 0.607 21.535 33.349 1.00 52.23 175 VAL C C 1
ATOM 4736 O O . VAL C 1 177 ? 1.685 22.031 33.009 1.00 51.81 175 VAL C O 1
ATOM 4740 N N . LEU C 1 178 ? -0.456 21.541 32.548 1.00 40.61 176 LEU C N 1
ATOM 4741 C CA . LEU C 1 178 ? -0.340 22.109 31.206 1.00 40.43 176 LEU C CA 1
ATOM 4742 C C . LEU C 1 178 ? -0.427 23.635 31.247 1.00 44.92 176 LEU C C 1
ATOM 4743 O O . LEU C 1 178 ? -1.356 24.235 30.714 1.00 38.63 176 LEU C O 1
ATOM 4748 N N . GLU C 1 179 ? 0.570 24.253 31.873 1.00 46.18 177 GLU C N 1
ATOM 4749 C CA . GLU C 1 179 ? 0.613 25.702 32.026 1.00 46.49 177 GLU C CA 1
ATOM 4750 C C . GLU C 1 179 ? 0.741 26.392 30.666 1.00 48.65 177 GLU C C 1
ATOM 4751 O O . GLU C 1 179 ? 1.209 25.777 29.705 1.00 43.23 177 GLU C O 1
ATOM 4757 N N . PRO C 1 180 ? 0.306 27.666 30.582 1.00 47.56 178 PRO C N 1
ATOM 4758 C CA . PRO C 1 180 ? 0.238 28.453 29.348 1.00 46.78 178 PRO C CA 1
ATOM 4759 C C . PRO C 1 180 ? 1.402 28.265 28.383 1.00 48.06 178 PRO C C 1
ATOM 4760 O O . PRO C 1 180 ? 1.160 27.941 27.217 1.00 50.56 178 PRO C O 1
ATOM 4764 N N . SER C 1 181 ? 2.629 28.469 28.858 1.00 44.48 179 SER C N 1
ATOM 4765 C CA . SER C 1 181 ? 3.814 28.350 28.011 1.00 45.46 179 SER C CA 1
ATOM 4766 C C . SER C 1 181 ? 3.958 26.941 27.448 1.00 42.73 179 SER C C 1
ATOM 4767 O O . SER C 1 181 ? 4.380 26.759 26.308 1.00 43.34 179 SER C O 1
ATOM 4770 N N . PHE C 1 182 ? 3.599 25.944 28.243 1.00 40.57 180 PHE C N 1
ATOM 4771 C CA . PHE C 1 182 ? 3.688 24.565 27.784 1.00 41.67 180 PHE C CA 1
ATOM 4772 C C . PHE C 1 182 ? 2.647 24.257 26.715 1.00 42.50 180 PHE C C 1
ATOM 4773 O O . PHE C 1 182 ? 2.943 23.591 25.730 1.00 39.49 180 PHE C O 1
ATOM 4781 N N . ARG C 1 183 ? 1.427 24.744 26.898 1.00 43.08 181 ARG C N 1
ATOM 4782 C CA . ARG C 1 183 ? 0.352 24.354 25.995 1.00 38.89 181 ARG C CA 1
ATOM 4783 C C . ARG C 1 183 ? 0.210 25.281 24.793 1.00 33.43 181 ARG C C 1
ATOM 4784 O O . ARG C 1 183 ? -0.564 24.997 23.882 1.00 38.08 181 ARG C O 1
ATOM 4792 N N . GLN C 1 184 ? 0.964 26.375 24.767 1.00 39.16 182 GLN C N 1
ATOM 4793 C CA . GLN C 1 184 ? 0.766 27.381 23.723 1.00 36.93 182 GLN C CA 1
ATOM 4794 C C . GLN C 1 184 ? 1.031 26.838 22.318 1.00 34.59 182 GLN C C 1
ATOM 4795 O O . GLN C 1 184 ? 0.525 27.377 21.331 1.00 34.26 182 GLN C O 1
ATOM 4801 N N . ALA C 1 185 ? 1.809 25.761 22.233 1.00 35.53 183 ALA C N 1
ATOM 4802 C CA . ALA C 1 185 ? 2.132 25.152 20.952 1.00 32.66 183 ALA C CA 1
ATOM 4803 C C . ALA C 1 185 ? 0.955 24.348 20.396 1.00 34.97 183 ALA C C 1
ATOM 4804 O O . ALA C 1 185 ? 0.988 23.873 19.261 1.00 34.19 183 ALA C O 1
ATOM 4806 N N . PHE C 1 186 ? -0.100 24.203 21.185 1.00 34.44 184 PHE C N 1
ATOM 4807 C CA . PHE C 1 186 ? -1.216 23.380 20.748 1.00 28.71 184 PHE C CA 1
ATOM 4808 C C . PHE C 1 186 ? -2.540 24.124 20.801 1.00 31.97 184 PHE C C 1
ATOM 4809 O O . PHE C 1 186 ? -3.460 23.688 21.494 1.00 30.23 184 PHE C O 1
ATOM 4817 N N . PRO C 1 187 ? -2.656 25.223 20.029 1.00 30.99 185 PRO C N 1
ATOM 4818 C CA . PRO C 1 187 ? -3.862 26.051 20.087 1.00 33.75 185 PRO C CA 1
ATOM 4819 C C . PRO C 1 187 ? -5.122 25.309 19.675 1.00 29.01 185 PRO C C 1
ATOM 4820 O O . PRO C 1 187 ? -6.173 25.577 20.258 1.00 28.08 185 PRO C O 1
ATOM 4824 N N . ASN C 1 188 ? -5.030 24.394 18.709 1.00 31.13 186 ASN C N 1
ATOM 4825 C CA . ASN C 1 188 ? -6.210 23.652 18.267 1.00 30.50 186 ASN C CA 1
ATOM 4826 C C . ASN C 1 188 ? -6.689 22.631 19.304 1.00 26.35 186 ASN C C 1
ATOM 4827 O O . ASN C 1 188 ? -7.882 22.518 19.551 1.00 28.02 186 ASN C O 1
ATOM 4832 N N . THR C 1 189 ? -5.761 21.893 19.905 1.00 28.10 187 THR C N 1
ATOM 4833 C CA . THR C 1 189 ? -6.104 20.997 21.001 1.00 27.95 187 THR C CA 1
ATOM 4834 C C . THR C 1 189 ? -6.722 21.774 22.172 1.00 30.93 187 THR C C 1
ATOM 4835 O O . THR C 1 189 ? -7.752 21.365 22.715 1.00 25.97 187 THR C O 1
ATOM 4839 N N . ASN C 1 190 ? -6.118 22.908 22.530 1.00 27.44 188 ASN C N 1
ATOM 4840 C CA . ASN C 1 190 ? -6.655 23.756 23.598 1.00 28.74 188 ASN C CA 1
ATOM 4841 C C . ASN C 1 190 ? -8.088 24.224 23.360 1.00 23.59 188 ASN C C 1
ATOM 4842 O O . ASN C 1 190 ? -8.927 24.189 24.264 1.00 26.04 188 ASN C O 1
ATOM 4847 N N . ARG C 1 191 ? -8.367 24.651 22.136 1.00 26.18 189 ARG C N 1
ATOM 4848 C CA . ARG C 1 191 ? -9.693 25.150 21.775 1.00 30.15 189 ARG C CA 1
ATOM 4849 C C . ARG C 1 191 ? -10.736 24.034 21.820 1.00 28.05 189 ARG C C 1
ATOM 4850 O O . ARG C 1 191 ? -11.878 24.228 22.272 1.00 23.09 189 ARG C O 1
ATOM 4858 N N . TRP C 1 192 ? -10.347 22.873 21.308 1.00 26.20 190 TRP C N 1
ATOM 4859 C CA . TRP C 1 192 ? -11.226 21.713 21.318 1.00 26.03 190 TRP C CA 1
ATOM 4860 C C . TRP C 1 192 ? -11.523 21.302 22.756 1.00 23.28 190 TRP C C 1
ATOM 4861 O O . TRP C 1 192 ? -12.670 21.080 23.107 1.00 25.77 190 TRP C O 1
ATOM 4872 N N . PHE C 1 193 ? -10.486 21.241 23.589 1.00 25.66 191 PHE C N 1
ATOM 4873 C CA . PHE C 1 193 ? -10.672 20.922 25.007 1.00 26.68 191 PHE C CA 1
ATOM 4874 C C . PHE C 1 193 ? -11.590 21.934 25.694 1.00 30.23 191 PHE C C 1
ATOM 4875 O O . PHE C 1 193 ? -12.522 21.557 26.400 1.00 28.18 191 PHE C O 1
ATOM 4883 N N . LEU C 1 194 ? -11.324 23.218 25.481 1.00 26.23 192 LEU C N 1
ATOM 4884 C CA . LEU C 1 194 ? -12.140 24.272 26.087 1.00 28.74 192 LEU C CA 1
ATOM 4885 C C . LEU C 1 194 ? -13.586 24.196 25.583 1.00 27.39 192 LEU C C 1
ATOM 4886 O O . LEU C 1 194 ? -14.541 24.344 26.359 1.00 29.67 192 LEU C O 1
ATOM 4891 N N . THR C 1 195 ? -13.749 23.933 24.288 1.00 23.46 193 THR C N 1
ATOM 4892 C CA . THR C 1 195 ? -15.078 23.789 23.712 1.00 24.58 193 THR C CA 1
ATOM 4893 C C . THR C 1 195 ? -15.838 22.634 24.369 1.00 30.62 193 THR C C 1
ATOM 4894 O O . THR C 1 195 ? -17.021 22.763 24.669 1.00 30.71 193 THR C O 1
ATOM 4898 N N . CYS C 1 196 ? -15.156 21.519 24.633 1.00 27.23 194 CYS C N 1
ATOM 4899 C CA . CYS C 1 196 ? -15.834 20.383 25.259 1.00 27.26 194 CYS C CA 1
ATOM 4900 C C . CYS C 1 196 ? -16.220 20.653 26.701 1.00 25.90 194 CYS C C 1
ATOM 4901 O O . CYS C 1 196 ? -17.361 20.416 27.085 1.00 33.64 194 CYS C O 1
ATOM 4904 N N . ILE C 1 197 ? -15.280 21.127 27.511 1.00 27.07 195 ILE C N 1
ATOM 4905 C CA . ILE C 1 197 ? -15.548 21.188 28.947 1.00 35.24 195 ILE C CA 1
ATOM 4906 C C . ILE C 1 197 ? -16.564 22.277 29.279 1.00 44.41 195 ILE C C 1
ATOM 4907 O O . ILE C 1 197 ? -17.190 22.240 30.338 1.00 35.24 195 ILE C O 1
ATOM 4912 N N . ASN C 1 198 ? -16.746 23.222 28.359 1.00 36.99 196 ASN C N 1
ATOM 4913 C CA . ASN C 1 198 ? -17.731 24.281 28.555 1.00 41.54 196 ASN C CA 1
ATOM 4914 C C . ASN C 1 198 ? -19.146 23.924 28.093 1.00 38.31 196 ASN C C 1
ATOM 4915 O O . ASN C 1 198 ? -20.069 24.724 28.246 1.00 53.80 196 ASN C O 1
ATOM 4920 N N . GLN C 1 199 ? -19.321 22.732 27.535 1.00 40.33 197 GLN C N 1
ATOM 4921 C CA . GLN C 1 199 ? -20.660 22.220 27.271 1.00 40.48 197 GLN C CA 1
ATOM 4922 C C . GLN C 1 199 ? -21.408 22.019 28.592 1.00 40.75 197 GLN C C 1
ATOM 4923 O O . GLN C 1 199 ? -20.807 21.623 29.594 1.00 39.56 197 GLN C O 1
ATOM 4929 N N . PRO C 1 200 ? -22.722 22.296 28.600 1.00 45.54 198 PRO C N 1
ATOM 4930 C CA . PRO C 1 200 ? -23.550 22.049 29.788 1.00 46.90 198 PRO C CA 1
ATOM 4931 C C . PRO C 1 200 ? -23.361 20.623 30.326 1.00 30.35 198 PRO C C 1
ATOM 4932 O O . PRO C 1 200 ? -23.103 20.436 31.520 1.00 35.90 198 PRO C O 1
ATOM 4936 N N . GLN C 1 201 ? -23.460 19.640 29.438 1.00 37.74 199 GLN C N 1
ATOM 4937 C CA . GLN C 1 201 ? -23.278 18.238 29.816 1.00 33.67 199 GLN C CA 1
ATOM 4938 C C . GLN C 1 201 ? -21.965 17.989 30.552 1.00 32.84 199 GLN C C 1
ATOM 4939 O O . GLN C 1 201 ? -21.933 17.242 31.533 1.00 37.66 199 GLN C O 1
ATOM 4945 N N . PHE C 1 202 ? -20.885 18.630 30.108 1.00 31.31 200 PHE C N 1
ATOM 4946 C CA . PHE C 1 202 ? -19.587 18.440 30.744 1.00 25.03 200 PHE C CA 1
ATOM 4947 C C . PHE C 1 202 ? -19.488 19.158 32.081 1.00 36.04 200 PHE C C 1
ATOM 4948 O O . PHE C 1 202 ? -19.021 18.584 33.072 1.00 31.96 200 PHE C O 1
ATOM 4956 N N . ARG C 1 203 ? -19.891 20.433 32.096 1.00 36.53 201 ARG C N 1
ATOM 4957 C CA . ARG C 1 203 ? -19.815 21.250 33.306 1.00 33.24 201 ARG C CA 1
ATOM 4958 C C . ARG C 1 203 ? -20.684 20.640 34.421 1.00 34.26 201 ARG C C 1
ATOM 4959 O O . ARG C 1 203 ? -20.317 20.681 35.599 1.00 38.99 201 ARG C O 1
ATOM 4967 N N . ALA C 1 204 ? -21.807 20.039 34.030 1.00 29.69 202 ALA C N 1
ATOM 4968 C CA . ALA C 1 204 ? -22.700 19.353 34.967 1.00 35.65 202 ALA C CA 1
ATOM 4969 C C . ALA C 1 204 ? -21.962 18.320 35.814 1.00 43.66 202 ALA C C 1
ATOM 4970 O O . ALA C 1 204 ? -22.307 18.115 36.974 1.00 39.64 202 ALA C O 1
ATOM 4972 N N . VAL C 1 205 ? -20.940 17.682 35.243 1.00 37.16 203 VAL C N 1
ATOM 4973 C CA . VAL C 1 205 ? -20.187 16.657 35.957 1.00 35.25 203 VAL C CA 1
ATOM 4974 C C . VAL C 1 205 ? -18.874 17.195 36.484 1.00 38.07 203 VAL C C 1
ATOM 4975 O O . VAL C 1 205 ? -18.466 16.894 37.606 1.00 38.59 203 VAL C O 1
ATOM 4979 N N . LEU C 1 206 ? -18.208 17.996 35.660 1.00 37.35 204 LEU C N 1
ATOM 4980 C CA . LEU C 1 206 ? -16.869 18.472 35.976 1.00 37.19 204 LEU C CA 1
ATOM 4981 C C . LEU C 1 206 ? -16.884 19.769 36.774 1.00 36.21 204 LEU C C 1
ATOM 4982 O O . LEU C 1 206 ? -15.875 20.147 37.365 1.00 38.54 204 LEU C O 1
ATOM 4987 N N . GLY C 1 207 ? -18.023 20.452 36.785 1.00 36.93 205 GLY C N 1
ATOM 4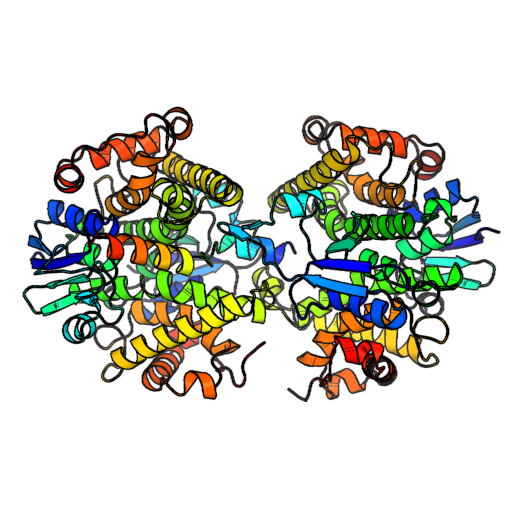988 C CA . GLY C 1 207 ? -18.080 21.773 37.381 1.00 47.30 205 GLY C CA 1
ATOM 4989 C C . GLY C 1 207 ? -17.311 22.763 36.526 1.00 50.99 205 GLY C C 1
ATOM 4990 O O . GLY C 1 207 ? -17.166 22.577 35.317 1.00 49.32 205 GLY C O 1
ATOM 4991 N N . GLU C 1 208 ? -16.804 23.814 37.153 1.00 47.05 206 GLU C N 1
ATOM 4992 C CA . GLU C 1 208 ? -16.087 24.845 36.427 1.00 47.17 206 GLU C CA 1
ATOM 4993 C C . GLU C 1 208 ? -14.590 24.555 36.410 1.00 43.92 206 GLU C C 1
ATOM 4994 O O . GLU C 1 208 ? -13.899 24.774 37.399 1.00 49.05 206 GLU C O 1
ATOM 5000 N N . VAL C 1 209 ? -14.095 24.062 35.278 1.00 41.18 207 VAL C N 1
ATOM 5001 C CA . VAL C 1 209 ? -12.685 23.702 35.144 1.00 41.26 207 VAL C CA 1
ATOM 5002 C C . VAL C 1 209 ? -11.810 24.929 34.916 1.00 42.02 207 VAL C C 1
ATOM 5003 O O . VAL C 1 209 ? -12.071 25.726 34.015 1.00 41.99 207 VAL C O 1
ATOM 5007 N N . LYS C 1 210 ? -10.781 25.079 35.748 1.00 43.54 208 LYS C N 1
ATOM 5008 C CA . LYS C 1 210 ? -9.776 26.119 35.571 1.00 47.03 208 LYS C CA 1
ATOM 5009 C C . LYS C 1 210 ? -8.512 25.541 34.957 1.00 47.01 208 LYS C C 1
ATOM 5010 O O . LYS C 1 210 ? -7.872 24.671 35.548 1.00 44.55 208 LYS C O 1
ATOM 5016 N N . LEU C 1 211 ? -8.158 26.031 33.773 1.00 45.66 209 LEU C N 1
ATOM 5017 C CA . LEU C 1 211 ? -6.924 25.614 33.117 1.00 42.48 209 LEU C CA 1
ATOM 5018 C C . LEU C 1 211 ? -5.728 26.024 33.962 1.00 56.55 209 LEU C C 1
ATOM 5019 O O . LEU C 1 211 ? -5.759 27.055 34.640 1.00 47.81 209 LEU C O 1
ATOM 5024 N N . CYS C 1 212 ? -4.680 25.210 33.911 1.00 47.25 210 CYS C N 1
ATOM 5025 C CA . CYS C 1 212 ? -3.486 25.409 34.720 1.00 43.37 210 CYS C CA 1
ATOM 5026 C C . CYS C 1 212 ? -2.901 26.813 34.561 1.00 44.94 210 CYS C C 1
ATOM 5027 O O . CYS C 1 212 ? -2.850 27.358 33.463 1.00 49.24 210 CYS C O 1
ATOM 5030 N N . GLU C 1 213 ? -2.468 27.387 35.678 1.00 52.03 211 GLU C N 1
ATOM 5031 C CA . GLU C 1 213 ? -1.984 28.766 35.742 1.00 54.45 211 GLU C CA 1
ATOM 5032 C C . GLU C 1 213 ? -0.466 28.842 35.722 1.00 55.66 211 GLU C C 1
ATOM 5033 O O . GLU C 1 213 ? 0.138 29.709 35.095 1.00 50.93 211 GLU C O 1
ATOM 5039 N N . LYS C 1 214 ? 0.134 27.918 36.450 1.00 59.58 212 LYS C N 1
ATOM 5040 C CA . LYS C 1 214 ? 1.564 27.902 36.688 1.00 71.74 212 LYS C CA 1
ATOM 5041 C C . LYS C 1 214 ? 1.922 26.464 37.034 1.00 72.93 212 LYS C C 1
ATOM 5042 O O . LYS C 1 214 ? 1.455 25.941 38.050 1.00 74.51 212 LYS C O 1
ATOM 5048 N N . MET C 1 215 ? 2.710 25.829 36.164 1.00 77.03 213 MET C N 1
ATOM 5049 C CA . MET C 1 215 ? 2.988 24.394 36.228 1.00 69.86 213 MET C CA 1
ATOM 5050 C C . MET C 1 215 ? 3.250 23.903 37.651 1.00 77.80 213 MET C C 1
ATOM 5051 O O . MET C 1 215 ? 4.301 24.179 38.230 1.00 83.31 213 MET C O 1
ATOM 5056 N N . ALA C 1 216 ? 2.278 23.184 38.209 1.00 72.43 214 ALA C N 1
ATOM 5057 C CA . ALA C 1 216 ? 2.354 22.711 39.591 1.00 73.53 214 ALA C CA 1
ATOM 5058 C C . ALA C 1 216 ? 3.516 21.743 39.809 1.00 71.55 214 ALA C C 1
ATOM 5059 O O . ALA C 1 216 ? 4.218 21.370 38.869 1.00 74.25 214 ALA C O 1
ATOM 5061 N N . GLY D 1 1 ? -18.435 -4.977 8.282 1.00 31.67 -1 GLY D N 1
ATOM 5062 C CA . GLY D 1 1 ? -19.432 -5.904 7.771 1.00 36.89 -1 GLY D CA 1
ATOM 5063 C C . GLY D 1 1 ? -18.943 -6.611 6.518 1.00 43.46 -1 GLY D C 1
ATOM 5064 O O . GLY D 1 1 ? -17.787 -6.444 6.116 1.00 34.33 -1 GLY D O 1
ATOM 5065 N N . ALA D 1 2 ? -19.825 -7.391 5.897 1.00 33.98 0 ALA D N 1
ATOM 5066 C CA . ALA D 1 2 ? -19.472 -8.156 4.702 1.00 38.17 0 ALA D CA 1
ATOM 5067 C C . ALA D 1 2 ? -18.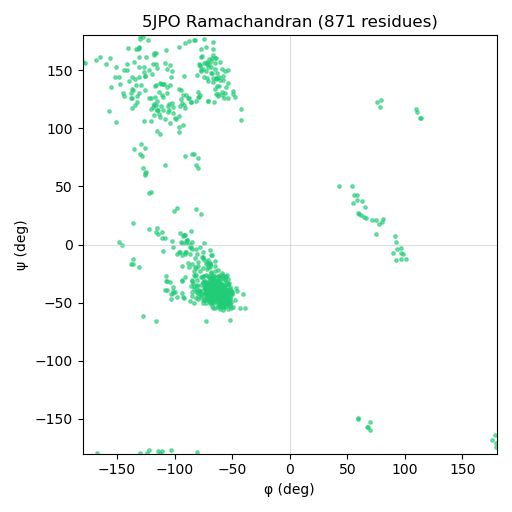915 -7.274 3.580 1.00 45.86 0 ALA D C 1
ATOM 5068 O O . ALA D 1 2 ? -18.078 -7.722 2.788 1.00 43.12 0 ALA D O 1
ATOM 5070 N N . MET D 1 3 ? -19.380 -6.025 3.521 1.00 40.04 1 MET D N 1
ATOM 5071 C CA . MET D 1 3 ? -19.052 -5.126 2.414 1.00 43.30 1 MET D CA 1
ATOM 5072 C C . MET D 1 3 ? -17.732 -4.376 2.590 1.00 41.26 1 MET D C 1
ATOM 5073 O O . MET D 1 3 ? -17.196 -3.824 1.623 1.00 46.37 1 MET D O 1
ATOM 5078 N N . ALA D 1 4 ? -17.219 -4.333 3.816 1.00 36.31 2 ALA D N 1
ATOM 5079 C CA . ALA D 1 4 ? -15.960 -3.646 4.065 1.00 36.66 2 ALA D CA 1
ATOM 5080 C C . ALA D 1 4 ? -14.845 -4.344 3.291 1.00 32.64 2 ALA D C 1
ATOM 5081 O O . ALA D 1 4 ? -14.782 -5.576 3.221 1.00 36.63 2 ALA D O 1
ATOM 5083 N N . ALA D 1 5 ? -13.992 -3.552 2.666 1.00 26.60 3 ALA D N 1
ATOM 5084 C CA . ALA D 1 5 ? -12.855 -4.102 1.950 1.00 30.60 3 ALA D CA 1
ATOM 5085 C C . ALA D 1 5 ? -11.728 -3.107 2.047 1.00 31.66 3 ALA D C 1
ATOM 5086 O O . ALA D 1 5 ? -11.951 -1.905 1.928 1.00 26.83 3 ALA D O 1
ATOM 5088 N N . GLY D 1 6 ? -10.515 -3.589 2.271 1.00 27.18 4 GLY D N 1
ATOM 5089 C CA . GLY D 1 6 ? -9.414 -2.664 2.427 1.00 27.42 4 GLY D CA 1
ATOM 5090 C C . GLY D 1 6 ? -8.078 -3.318 2.691 1.00 27.09 4 GLY D C 1
ATOM 5091 O O . GLY D 1 6 ? -7.946 -4.550 2.645 1.00 24.24 4 GLY D O 1
ATOM 5092 N N . THR D 1 7 ? -7.085 -2.480 2.955 1.00 25.51 5 THR D N 1
ATOM 5093 C CA . THR D 1 7 ? -5.715 -2.941 3.134 1.00 25.24 5 THR D CA 1
ATOM 5094 C C . THR D 1 7 ? -5.298 -2.783 4.595 1.00 24.60 5 THR D C 1
ATOM 5095 O O . THR D 1 7 ? -5.416 -1.699 5.172 1.00 24.04 5 THR D O 1
ATOM 5099 N N . LEU D 1 8 ? -4.820 -3.878 5.180 1.00 22.64 6 LEU D N 1
ATOM 5100 C CA . LEU D 1 8 ? -4.352 -3.900 6.563 1.00 23.64 6 LEU D CA 1
ATOM 5101 C C . LEU D 1 8 ? -2.825 -3.846 6.595 1.00 26.28 6 LEU D C 1
ATOM 5102 O O . LEU D 1 8 ? -2.144 -4.790 6.151 1.00 21.29 6 LEU D O 1
ATOM 5107 N N . TYR D 1 9 ? -2.292 -2.738 7.110 1.00 21.58 7 TYR D N 1
ATOM 5108 C CA . TYR D 1 9 ? -0.849 -2.554 7.226 1.00 25.53 7 TYR D CA 1
ATOM 5109 C C . TYR D 1 9 ? -0.346 -3.160 8.520 1.00 28.73 7 TYR D C 1
ATOM 5110 O O . TYR D 1 9 ? -0.794 -2.774 9.597 1.00 23.95 7 TYR D O 1
ATOM 5119 N N . THR D 1 10 ? 0.593 -4.094 8.404 1.00 24.23 8 THR D N 1
ATOM 5120 C CA . THR D 1 10 ? 1.107 -4.824 9.562 1.00 31.68 8 THR D CA 1
ATOM 5121 C C . THR D 1 10 ? 2.210 -5.801 9.150 1.00 35.34 8 THR D C 1
ATOM 5122 O O . THR D 1 10 ? 2.249 -6.245 8.001 1.00 32.35 8 THR D O 1
ATOM 5126 N N . TYR D 1 11 ? 3.087 -6.162 10.084 1.00 36.38 9 TYR D N 1
ATOM 5127 C CA . TYR D 1 11 ? 3.973 -7.313 9.866 1.00 36.82 9 TYR D CA 1
ATOM 5128 C C . TYR D 1 11 ? 3.215 -8.628 10.118 1.00 37.83 9 TYR D C 1
ATOM 5129 O O . TYR D 1 11 ? 2.220 -8.656 10.863 1.00 31.27 9 TYR D O 1
ATOM 5138 N N . PRO D 1 12 ? 3.673 -9.729 9.492 1.00 41.05 10 PRO D N 1
ATOM 5139 C CA . PRO D 1 12 ? 2.941 -10.998 9.621 1.00 40.99 10 PRO D CA 1
ATOM 5140 C C . PRO D 1 12 ? 2.979 -11.551 11.047 1.00 41.46 10 PRO D C 1
ATOM 5141 O O . PRO D 1 12 ? 3.816 -11.127 11.857 1.00 36.52 10 PRO D O 1
ATOM 5145 N N . GLU D 1 13 ? 2.080 -12.486 11.340 1.00 42.75 11 GLU D N 1
ATOM 5146 C CA . GLU D 1 13 ? 2.047 -13.152 12.644 1.00 41.63 11 GLU D CA 1
ATOM 5147 C C . GLU D 1 13 ? 1.934 -12.142 13.793 1.00 38.06 11 GLU D C 1
ATOM 5148 O O . GLU D 1 13 ? 2.602 -12.263 14.823 1.00 35.29 11 GLU D O 1
ATOM 5154 N N . ASN D 1 14 ? 1.082 -11.141 13.598 1.00 33.00 12 ASN D N 1
ATOM 5155 C CA . ASN D 1 14 ? 0.839 -10.128 14.614 1.00 28.34 12 ASN D CA 1
ATOM 5156 C C . ASN D 1 14 ? -0.514 -10.401 15.257 1.00 28.22 12 ASN D C 1
ATOM 5157 O O . ASN D 1 14 ? -1.556 -10.324 14.588 1.00 23.77 12 ASN D O 1
ATOM 5162 N N . TRP D 1 15 ? -0.517 -10.718 16.548 1.00 22.15 13 TRP D N 1
ATOM 5163 C CA . TRP D 1 15 ? -1.776 -11.070 17.205 1.00 22.02 13 TRP D CA 1
ATOM 5164 C C . TRP D 1 15 ? -2.771 -9.904 17.169 1.00 27.09 13 TRP D C 1
ATOM 5165 O O . TRP D 1 15 ? -3.983 -10.118 17.141 1.00 19.70 13 TRP D O 1
ATOM 5176 N N . ARG D 1 16 ? -2.270 -8.673 17.127 1.00 22.22 14 ARG D N 1
ATOM 5177 C CA . ARG D 1 16 ? -3.165 -7.519 17.070 1.00 28.80 14 ARG D CA 1
ATOM 5178 C C . ARG D 1 16 ? -3.918 -7.458 15.743 1.00 26.31 14 ARG D C 1
ATOM 5179 O O . ARG D 1 16 ? -5.107 -7.109 15.698 1.00 24.72 14 ARG D O 1
ATOM 5187 N N . ALA D 1 17 ? -3.215 -7.798 14.668 1.00 23.13 15 ALA D N 1
ATOM 5188 C CA . ALA D 1 17 ? -3.807 -7.880 13.341 1.00 21.39 15 ALA D CA 1
ATOM 5189 C C . ALA D 1 17 ? -4.755 -9.065 13.278 1.00 22.43 15 ALA D C 1
ATOM 5190 O O . ALA D 1 17 ? -5.782 -9.001 12.612 1.00 22.82 15 ALA D O 1
ATOM 5192 N N . PHE D 1 18 ? -4.408 -10.146 13.978 1.00 21.17 16 PHE D N 1
ATOM 5193 C CA . PHE D 1 18 ? -5.250 -11.356 14.001 1.00 22.68 16 PHE D CA 1
ATOM 5194 C C . PHE D 1 18 ? -6.689 -11.067 14.417 1.00 20.09 16 PHE D C 1
ATOM 5195 O O . PHE D 1 18 ? -7.638 -11.700 13.936 1.00 20.94 16 PHE D O 1
ATOM 5203 N N . LYS D 1 19 ? -6.866 -10.088 15.290 1.00 19.61 17 LYS D N 1
ATOM 5204 C CA . LYS D 1 19 ? -8.212 -9.743 15.722 1.00 22.27 17 LYS D CA 1
ATOM 5205 C C . LYS D 1 19 ? -9.097 -9.342 14.535 1.00 21.78 17 LYS D C 1
ATOM 5206 O O . LYS D 1 19 ? -10.216 -9.832 14.395 1.00 22.50 17 LYS D O 1
ATOM 5212 N N . ALA D 1 20 ? -8.585 -8.494 13.652 1.00 22.36 18 ALA D N 1
ATOM 5213 C CA . ALA D 1 20 ? -9.394 -8.042 12.527 1.00 23.81 18 ALA D CA 1
ATOM 5214 C C . ALA D 1 20 ? -9.468 -9.118 11.456 1.00 20.86 18 ALA D C 1
ATOM 5215 O O . ALA D 1 20 ? -10.495 -9.276 10.789 1.00 25.88 18 ALA D O 1
ATOM 5217 N N . LEU D 1 21 ? -8.383 -9.864 11.293 1.00 21.62 19 LEU D N 1
ATOM 5218 C CA . LEU D 1 21 ? -8.341 -10.905 10.274 1.00 20.01 19 LEU D CA 1
ATOM 5219 C C . LEU D 1 21 ? -9.341 -12.005 10.588 1.00 21.92 19 LEU D C 1
ATOM 5220 O O . LEU D 1 21 ? -10.002 -12.513 9.698 1.00 26.19 19 LEU D O 1
ATOM 5225 N N . ILE D 1 22 ? -9.460 -12.365 11.860 1.00 18.50 20 ILE D N 1
ATOM 5226 C CA . ILE D 1 22 ? -10.392 -13.408 12.253 1.00 22.16 20 ILE D CA 1
ATOM 5227 C C . ILE D 1 22 ? -11.817 -12.884 12.156 1.00 26.51 20 ILE D C 1
ATOM 5228 O O . ILE D 1 22 ? -12.703 -13.605 11.694 1.00 25.23 20 ILE D O 1
ATOM 5233 N N . ALA D 1 23 ? -12.031 -11.628 12.566 1.00 20.29 21 ALA D N 1
ATOM 5234 C CA . ALA D 1 23 ? -13.357 -11.013 12.489 1.00 24.44 21 ALA D CA 1
ATOM 5235 C C . ALA D 1 23 ? -13.855 -11.018 11.049 1.00 25.69 21 ALA D C 1
ATOM 5236 O O . ALA D 1 23 ? -15.032 -11.296 10.786 1.00 26.74 21 ALA D O 1
ATOM 5238 N N . ALA D 1 24 ? -12.954 -10.709 10.120 1.00 25.10 22 ALA D N 1
ATOM 5239 C CA . ALA D 1 24 ? -13.309 -10.674 8.708 1.00 27.23 22 ALA D CA 1
ATOM 5240 C C . ALA D 1 24 ? -13.652 -12.072 8.167 1.00 25.91 22 ALA D C 1
ATOM 5241 O O . ALA D 1 24 ? -14.453 -12.198 7.233 1.00 28.60 22 ALA D O 1
ATOM 5243 N N . GLN D 1 25 ? -13.062 -13.122 8.739 1.00 26.20 23 GLN D N 1
ATOM 5244 C CA . GLN D 1 25 ? -13.457 -14.475 8.352 1.00 25.41 23 GLN D CA 1
ATOM 5245 C C . GLN D 1 25 ? -14.927 -14.709 8.689 1.00 26.49 23 GLN D C 1
ATOM 5246 O O . GLN D 1 25 ? -15.641 -15.357 7.929 1.00 29.27 23 GLN D O 1
ATOM 5252 N N . TYR D 1 26 ? -15.388 -14.177 9.818 1.00 27.07 24 TYR D N 1
ATOM 5253 C CA . TYR D 1 26 ? -16.801 -14.299 10.182 1.00 26.45 24 TYR D CA 1
ATOM 5254 C C . TYR D 1 26 ? -17.697 -13.401 9.329 1.00 31.23 24 TYR D C 1
ATOM 5255 O O . TYR D 1 26 ? -18.771 -13.822 8.897 1.00 26.22 24 TYR D O 1
ATOM 5264 N N . SER D 1 27 ? -17.255 -12.167 9.083 1.00 26.33 25 SER D N 1
ATOM 5265 C CA . SER D 1 27 ? -18.133 -11.159 8.499 1.00 26.82 25 SER D CA 1
ATOM 5266 C C . SER D 1 27 ? -18.260 -11.296 6.994 1.00 28.67 25 SER D C 1
ATOM 5267 O O . SER D 1 27 ? -19.293 -10.954 6.429 1.00 24.81 25 SER D O 1
ATOM 5270 N N . GLY D 1 28 ? -17.204 -11.780 6.349 1.00 27.09 26 GLY D N 1
ATOM 5271 C CA . GLY D 1 28 ? -17.134 -11.758 4.900 1.00 27.28 26 GLY D CA 1
ATOM 5272 C C . GLY D 1 28 ? -16.322 -10.602 4.333 1.00 32.18 26 GLY D C 1
ATOM 5273 O O . GLY D 1 28 ? -16.066 -10.560 3.122 1.00 30.16 26 GLY D O 1
ATOM 5274 N N . ALA D 1 29 ? -15.916 -9.664 5.194 1.00 30.76 27 ALA D N 1
ATOM 5275 C CA . ALA D 1 29 ? -15.083 -8.527 4.773 1.00 33.08 27 ALA D CA 1
ATOM 5276 C C . ALA D 1 29 ? -13.782 -8.992 4.134 1.00 35.03 27 ALA D C 1
ATOM 5277 O O . ALA D 1 29 ? -13.205 -9.998 4.545 1.00 30.81 27 ALA D O 1
ATOM 5279 N N . GLN D 1 30 ? -13.320 -8.250 3.131 1.00 30.61 28 GLN D N 1
ATOM 5280 C CA . GLN D 1 30 ? -12.109 -8.630 2.404 1.00 34.00 28 GLN D CA 1
ATOM 5281 C C . GLN D 1 30 ? -10.944 -7.770 2.830 1.00 32.36 28 GLN D C 1
ATOM 5282 O O . GLN D 1 30 ? -10.844 -6.616 2.435 1.00 32.75 28 GLN D O 1
ATOM 5288 N N . VAL D 1 31 ? -10.063 -8.353 3.634 1.00 28.46 29 VAL D N 1
ATOM 5289 C CA . VAL D 1 31 ? -8.950 -7.630 4.218 1.00 23.10 29 VAL D CA 1
ATOM 5290 C C . VAL D 1 31 ? -7.659 -8.198 3.659 1.00 28.92 29 VAL D C 1
ATOM 5291 O O . VAL D 1 31 ? -7.345 -9.376 3.869 1.00 28.82 29 VAL D O 1
ATOM 5295 N N . ARG D 1 32 ? -6.922 -7.378 2.917 1.00 25.43 30 ARG D N 1
ATOM 5296 C CA . ARG D 1 32 ? -5.625 -7.821 2.393 1.00 30.19 30 ARG D CA 1
ATOM 5297 C C . ARG D 1 32 ? -4.521 -7.213 3.250 1.00 26.56 30 ARG D C 1
ATOM 5298 O O . ARG D 1 32 ? -4.682 -6.123 3.790 1.00 27.98 30 ARG D O 1
ATOM 5306 N N . VAL D 1 33 ? -3.404 -7.918 3.369 1.00 23.71 31 VAL D N 1
ATOM 5307 C CA . VAL D 1 33 ? -2.327 -7.510 4.265 1.00 25.17 31 VAL D CA 1
ATOM 5308 C C . VAL D 1 33 ? -1.161 -6.964 3.471 1.00 25.64 31 VAL D C 1
ATOM 5309 O O . VAL D 1 33 ? -0.729 -7.583 2.514 1.00 23.27 31 VAL D O 1
ATOM 5313 N N . LEU D 1 34 ? -0.676 -5.793 3.858 1.00 28.38 32 LEU D N 1
ATOM 5314 C CA . LEU D 1 34 ? 0.548 -5.249 3.301 1.00 27.30 32 LEU D CA 1
ATOM 5315 C C . LEU D 1 34 ? 1.565 -5.118 4.438 1.00 30.39 32 LEU D C 1
ATOM 5316 O O . LEU D 1 34 ? 1.317 -4.421 5.429 1.00 24.55 32 LEU D O 1
ATOM 5321 N N . SER D 1 35 ? 2.702 -5.794 4.292 1.00 24.59 33 SER D N 1
ATOM 5322 C CA . SER D 1 35 ? 3.736 -5.803 5.321 1.00 31.85 33 SER D CA 1
ATOM 5323 C C . SER D 1 35 ? 4.961 -5.004 4.932 1.00 38.87 33 SER D C 1
ATOM 5324 O O . SER D 1 35 ? 6.019 -5.582 4.722 1.00 47.16 33 SER D O 1
ATOM 5327 N N . ALA D 1 36 ? 4.835 -3.688 4.838 1.00 34.22 34 ALA D N 1
ATOM 5328 C CA . ALA D 1 36 ? 6.015 -2.844 4.601 1.00 43.70 34 ALA D CA 1
ATOM 5329 C C . ALA D 1 36 ? 6.650 -2.416 5.934 1.00 36.84 34 ALA D C 1
ATOM 5330 O O . ALA D 1 36 ? 5.959 -1.923 6.835 1.00 35.46 34 ALA D O 1
ATOM 5332 N N . PRO D 1 37 ? 7.968 -2.623 6.068 1.00 35.55 35 PRO D N 1
ATOM 5333 C CA . PRO D 1 37 ? 8.662 -2.376 7.334 1.00 34.99 35 PRO D CA 1
ATOM 5334 C C . PRO D 1 37 ? 8.810 -0.890 7.651 1.00 32.24 35 PRO D C 1
ATOM 5335 O O . PRO D 1 37 ? 8.822 -0.053 6.755 1.00 33.99 35 PRO D O 1
ATOM 5339 N N . PRO D 1 38 ? 8.941 -0.564 8.934 1.00 34.06 36 PRO D N 1
ATOM 5340 C CA . PRO D 1 38 ? 9.269 0.816 9.272 1.00 33.25 36 PRO D CA 1
ATOM 5341 C C . PRO D 1 38 ? 10.740 1.094 8.966 1.00 38.42 36 PRO D C 1
ATOM 5342 O O . PRO D 1 38 ? 11.478 0.189 8.554 1.00 31.14 36 PRO D O 1
ATOM 5346 N N . HIS D 1 39 ? 11.175 2.331 9.168 1.00 36.75 37 HIS D N 1
ATOM 5347 C CA . HIS D 1 39 ? 12.591 2.632 9.023 1.00 35.10 37 HIS D CA 1
ATOM 5348 C C . HIS D 1 39 ? 13.231 2.763 10.392 1.00 35.00 37 HIS D C 1
ATOM 5349 O O . HIS D 1 39 ? 12.611 3.259 11.334 1.00 30.66 37 HIS D O 1
ATOM 5356 N N . PHE D 1 40 ? 14.470 2.306 10.500 1.00 31.42 38 PHE D N 1
ATOM 5357 C CA . PHE D 1 40 ? 15.212 2.447 11.738 1.00 30.92 38 PHE D CA 1
ATOM 5358 C C . PHE D 1 40 ? 16.300 3.489 11.562 1.00 29.99 38 PHE D C 1
ATOM 5359 O O . PHE D 1 40 ? 17.295 3.272 10.871 1.00 35.50 38 PHE D O 1
ATOM 5367 N N . HIS D 1 41 ? 16.087 4.636 12.185 1.00 28.04 39 HIS D N 1
ATOM 5368 C CA . HIS D 1 41 ? 17.041 5.729 12.094 1.00 31.87 39 HIS D CA 1
ATOM 5369 C C . HIS D 1 41 ? 17.715 6.010 13.430 1.00 25.78 39 HIS D C 1
ATOM 5370 O O . HIS D 1 41 ? 17.174 6.757 14.246 1.00 27.42 39 HIS D O 1
ATOM 5377 N N . PHE D 1 42 ? 18.895 5.419 13.639 1.00 28.71 40 PHE D N 1
ATOM 5378 C CA . PHE D 1 42 ? 19.742 5.762 14.783 1.00 25.13 40 PHE D CA 1
ATOM 5379 C C . PHE D 1 42 ? 18.964 5.629 16.095 1.00 25.71 40 PHE D C 1
ATOM 5380 O O . PHE D 1 42 ? 18.945 6.542 16.920 1.00 27.35 40 PHE D O 1
ATOM 5388 N N . GLY D 1 43 ? 18.310 4.479 16.268 1.00 26.42 41 GLY D N 1
ATOM 5389 C CA . GLY D 1 43 ? 17.629 4.171 17.516 1.00 27.21 41 GLY D CA 1
ATOM 5390 C C . GLY D 1 43 ? 16.147 4.480 17.499 1.00 30.40 41 GLY D C 1
ATOM 5391 O O . GLY D 1 43 ? 15.420 4.151 18.431 1.00 36.42 41 GLY D O 1
ATOM 5392 N N . GLN D 1 44 ? 15.706 5.119 16.424 1.00 27.07 42 GLN D N 1
ATOM 5393 C CA . GLN D 1 44 ? 14.344 5.608 16.285 1.00 27.67 42 GLN D CA 1
ATOM 5394 C C . GLN D 1 44 ? 13.607 4.856 15.170 1.00 34.54 42 GLN D C 1
ATOM 5395 O O . GLN D 1 44 ? 14.147 4.693 14.074 1.00 36.58 42 GLN D O 1
ATOM 5401 N N . THR D 1 45 ? 12.396 4.374 15.456 1.00 29.53 43 THR D N 1
ATOM 5402 C CA . THR D 1 45 ? 11.572 3.688 14.456 1.00 29.23 43 THR D CA 1
ATOM 5403 C C . THR D 1 45 ? 10.594 4.673 13.800 1.00 36.37 43 THR D C 1
ATOM 5404 O O . THR D 1 45 ? 9.768 5.278 14.477 1.00 39.95 43 THR D O 1
ATOM 5408 N N . ASN D 1 46 ? 10.698 4.848 12.485 1.00 31.97 44 ASN D N 1
ATOM 5409 C CA . ASN D 1 46 ? 9.891 5.851 11.782 1.00 36.47 44 ASN D CA 1
ATOM 5410 C C . ASN D 1 46 ? 9.113 5.262 10.614 1.00 33.82 44 ASN D C 1
ATOM 5411 O O . ASN D 1 46 ? 9.539 4.289 10.005 1.00 34.18 44 ASN D O 1
ATOM 5416 N N . ARG D 1 47 ? 7.985 5.874 10.278 1.00 39.96 45 ARG D N 1
ATOM 5417 C CA . ARG D 1 47 ? 7.240 5.447 9.105 1.00 36.15 45 ARG D CA 1
ATOM 5418 C C . ARG D 1 47 ? 7.144 6.561 8.065 1.00 35.90 45 ARG D C 1
ATOM 5419 O O . ARG D 1 47 ? 7.401 7.725 8.371 1.00 36.14 45 ARG D O 1
ATOM 5427 N N . THR D 1 48 ? 6.797 6.184 6.832 1.00 37.18 46 THR D N 1
ATOM 5428 C CA . THR D 1 48 ? 6.763 7.118 5.697 1.00 40.37 46 THR D CA 1
ATOM 5429 C C . THR D 1 48 ? 5.774 8.269 5.903 1.00 32.21 46 THR D C 1
ATOM 5430 O O . THR D 1 48 ? 4.846 8.146 6.694 1.00 35.79 46 THR D O 1
ATOM 5434 N N . PRO D 1 49 ? 5.981 9.400 5.201 1.00 33.62 47 PRO D N 1
ATOM 5435 C CA . PRO D 1 49 ? 5.040 10.524 5.280 1.00 34.20 47 PRO D CA 1
ATOM 5436 C C . PRO D 1 49 ? 3.638 10.139 4.830 1.00 34.03 47 PRO D C 1
ATOM 5437 O O . PRO D 1 49 ? 2.684 10.602 5.449 1.00 36.38 47 PRO D O 1
ATOM 5441 N N . GLU D 1 50 ? 3.508 9.307 3.797 1.00 39.48 48 GLU D N 1
ATOM 5442 C CA . GLU D 1 50 ? 2.179 8.904 3.338 1.00 37.44 48 GLU D CA 1
ATOM 5443 C C . GLU D 1 50 ? 1.442 8.136 4.439 1.00 31.36 48 GLU D C 1
ATOM 5444 O O . GLU D 1 50 ? 0.246 8.326 4.658 1.00 33.34 48 GLU D O 1
ATOM 5450 N N . PHE D 1 51 ? 2.168 7.260 5.125 1.00 31.40 49 PHE D N 1
ATOM 5451 C CA . PHE D 1 51 ? 1.581 6.476 6.209 1.00 31.36 49 PHE D CA 1
ATOM 5452 C C . PHE D 1 51 ? 1.113 7.415 7.330 1.00 30.62 49 PHE D C 1
ATOM 5453 O O . PHE D 1 51 ? -0.006 7.295 7.826 1.00 28.67 49 PHE D O 1
ATOM 5461 N N . LEU D 1 52 ? 1.968 8.353 7.720 1.00 27.32 50 LEU D N 1
ATOM 5462 C CA . LEU D 1 52 ? 1.648 9.254 8.829 1.00 32.26 50 LEU D CA 1
ATOM 5463 C C . LEU D 1 52 ? 0.500 10.203 8.475 1.00 32.05 50 LEU D C 1
ATOM 5464 O O . LEU D 1 52 ? -0.267 10.614 9.343 1.00 29.90 50 LEU D O 1
ATOM 5469 N N . ARG D 1 53 ? 0.373 10.516 7.191 1.00 29.27 51 ARG D N 1
ATOM 5470 C CA . ARG D 1 53 ? -0.764 11.281 6.680 1.00 36.36 51 ARG D CA 1
ATOM 5471 C C . ARG D 1 53 ? -2.097 10.613 7.017 1.00 43.79 51 ARG D C 1
ATOM 5472 O O . ARG D 1 53 ? -3.022 11.262 7.486 1.00 38.02 51 ARG D O 1
ATOM 5480 N N . LYS D 1 54 ? -2.181 9.307 6.775 1.00 31.69 52 LYS D N 1
ATOM 5481 C CA . LYS D 1 54 ? -3.387 8.539 7.060 1.00 35.62 52 LYS D CA 1
ATOM 5482 C C . LYS D 1 54 ? -3.445 8.060 8.512 1.00 39.49 52 LYS D C 1
ATOM 5483 O O . LYS D 1 54 ? -4.527 7.908 9.091 1.00 34.09 52 LYS D O 1
ATOM 5489 N N . PHE D 1 55 ? -2.274 7.808 9.090 1.00 29.80 53 PHE D N 1
ATOM 5490 C CA . PHE D 1 55 ? -2.191 7.205 10.414 1.00 30.97 53 PHE D CA 1
ATOM 5491 C C . PHE D 1 55 ? -1.151 7.931 11.260 1.00 34.71 53 PHE D C 1
ATOM 5492 O O . PHE D 1 55 ? -0.014 7.463 11.401 1.00 28.52 53 PHE D O 1
ATOM 5500 N N . PRO D 1 56 ? -1.550 9.066 11.854 1.00 41.62 54 PRO D N 1
ATOM 5501 C CA . PRO D 1 56 ? -0.611 10.032 12.445 1.00 35.73 54 PRO D CA 1
ATOM 5502 C C . PRO D 1 56 ? 0.091 9.512 13.695 1.00 36.29 54 PRO D C 1
ATOM 5503 O O . PRO D 1 56 ? 1.190 9.987 14.013 1.00 31.69 54 PRO D O 1
ATOM 5507 N N . ALA D 1 57 ? -0.518 8.548 14.381 1.00 32.97 55 ALA D N 1
ATOM 5508 C CA . ALA D 1 57 ? 0.130 7.909 15.530 1.00 40.37 55 ALA D CA 1
ATOM 5509 C C . ALA D 1 57 ? 1.296 7.010 15.112 1.00 39.05 55 ALA D C 1
ATOM 5510 O O . ALA D 1 57 ? 2.096 6.585 15.950 1.00 44.59 55 ALA D O 1
ATOM 5512 N N . GLY D 1 58 ? 1.380 6.714 13.816 1.00 36.99 56 GLY D N 1
ATOM 5513 C CA . GLY D 1 58 ? 2.460 5.906 13.274 1.00 27.81 56 GLY D CA 1
ATOM 5514 C C . GLY D 1 58 ? 2.522 4.463 13.755 1.00 31.42 56 GLY D C 1
ATOM 5515 O O . GLY D 1 58 ? 3.589 3.835 13.715 1.00 33.03 56 GLY D O 1
ATOM 5516 N N . LYS D 1 59 ? 1.389 3.922 14.197 1.00 24.89 57 LYS D N 1
ATOM 5517 C CA . LYS D 1 59 ? 1.370 2.560 14.711 1.00 34.24 57 LYS D CA 1
ATOM 5518 C C . LYS D 1 59 ? 0.758 1.590 13.710 1.00 31.26 57 LYS D C 1
ATOM 5519 O O . LYS D 1 59 ? -0.026 1.988 12.855 1.00 30.93 57 LYS D O 1
ATOM 5525 N N . VAL D 1 60 ? 1.139 0.320 13.816 1.00 27.36 58 VAL D N 1
ATOM 5526 C CA . VAL D 1 60 ? 0.435 -0.745 13.125 1.00 26.62 58 VAL D CA 1
ATOM 5527 C C . VAL D 1 60 ? -0.156 -1.663 14.193 1.00 30.50 58 VAL D C 1
ATOM 5528 O O . VAL D 1 60 ? 0.344 -1.697 15.317 1.00 28.64 58 VAL D O 1
ATOM 5532 N N . PRO D 1 61 ? -1.230 -2.398 13.860 1.00 25.27 59 PRO D N 1
ATOM 5533 C CA . PRO D 1 61 ? -1.931 -2.421 12.568 1.00 20.85 59 PRO D CA 1
ATOM 5534 C C . PRO D 1 61 ? -2.669 -1.122 12.247 1.00 24.14 59 PRO D C 1
ATOM 5535 O O . PRO D 1 61 ? -3.049 -0.362 13.140 1.00 25.78 59 PRO D O 1
ATOM 5539 N N . ALA D 1 62 ? -2.822 -0.862 10.955 1.00 23.55 60 ALA D N 1
ATOM 5540 C CA . ALA D 1 62 ? -3.576 0.283 10.453 1.00 22.00 60 ALA D CA 1
ATOM 5541 C C . ALA D 1 62 ? -4.328 -0.188 9.221 1.00 21.65 60 ALA D C 1
ATOM 5542 O O . ALA D 1 62 ? -3.857 -1.078 8.502 1.00 24.56 60 ALA D O 1
ATOM 5544 N N . PHE D 1 63 ? -5.483 0.415 8.970 1.00 22.99 61 PHE D N 1
ATOM 5545 C CA . PHE D 1 63 ? -6.375 -0.066 7.921 1.00 22.36 61 PHE D CA 1
ATOM 5546 C C . PHE D 1 63 ? -6.828 1.073 7.026 1.00 22.75 61 PHE D C 1
ATOM 5547 O O . PHE D 1 63 ? -7.272 2.116 7.503 1.00 23.41 61 PHE D O 1
ATOM 5555 N N . GLU D 1 64 ? -6.702 0.875 5.722 1.00 28.93 62 GLU D N 1
ATOM 5556 C CA . GLU D 1 64 ? -7.250 1.827 4.768 1.00 29.33 62 GLU D CA 1
ATOM 5557 C C . GLU D 1 64 ? -8.264 1.125 3.867 1.00 27.01 62 GLU D C 1
ATOM 5558 O O . GLU D 1 64 ? -7.925 0.193 3.108 1.00 25.46 62 GLU D O 1
ATOM 5564 N N . GLY D 1 65 ? -9.515 1.565 3.960 1.00 27.50 63 GLY D N 1
ATOM 5565 C CA . GLY D 1 65 ? -10.577 0.991 3.148 1.00 29.11 63 GLY D CA 1
ATOM 5566 C C . GLY D 1 65 ? -10.413 1.375 1.691 1.00 28.88 63 GLY D C 1
ATOM 5567 O O . GLY D 1 65 ? -9.789 2.394 1.369 1.00 26.48 63 GLY D O 1
ATOM 5568 N N . ASP D 1 66 ? -10.959 0.553 0.804 1.00 26.32 64 ASP D N 1
ATOM 5569 C CA . ASP D 1 66 ? -10.853 0.815 -0.623 1.00 31.94 64 ASP D CA 1
ATOM 5570 C C . ASP D 1 66 ? -11.587 2.098 -1.008 1.00 36.27 64 ASP D C 1
ATOM 5571 O O . ASP D 1 66 ? -11.305 2.681 -2.055 1.00 36.46 64 ASP D O 1
ATOM 5576 N N . ASP D 1 67 ? -12.498 2.561 -0.152 1.00 31.47 65 ASP D N 1
ATOM 5577 C CA . ASP D 1 67 ? -13.125 3.873 -0.353 1.00 28.98 65 ASP D CA 1
ATOM 5578 C C . ASP D 1 67 ? -12.392 5.013 0.366 1.00 30.05 65 ASP D C 1
ATOM 5579 O O . ASP D 1 67 ? -12.886 6.132 0.426 1.00 29.18 65 ASP D O 1
ATOM 5584 N N . GLY D 1 68 ? -11.221 4.726 0.922 1.00 26.83 66 GLY D N 1
ATOM 5585 C CA . GLY D 1 68 ? -10.381 5.763 1.496 1.00 26.25 66 GLY D CA 1
ATOM 5586 C C . GLY D 1 68 ? -10.581 5.997 2.989 1.00 32.09 66 GLY D C 1
ATOM 5587 O O . GLY D 1 68 ? -9.881 6.809 3.601 1.00 26.02 66 GLY D O 1
ATOM 5588 N N . PHE D 1 69 ? -11.539 5.293 3.580 1.00 25.39 67 PHE D N 1
ATOM 5589 C CA . PHE D 1 69 ? -11.744 5.374 5.027 1.00 26.50 67 PHE D CA 1
ATOM 5590 C C . PHE D 1 69 ? -10.552 4.804 5.789 1.00 25.46 67 PHE D C 1
ATOM 5591 O O . PHE D 1 69 ? -10.198 3.633 5.619 1.00 28.19 67 PHE D O 1
ATOM 5599 N N . CYS D 1 70 ? -9.959 5.626 6.651 1.00 24.66 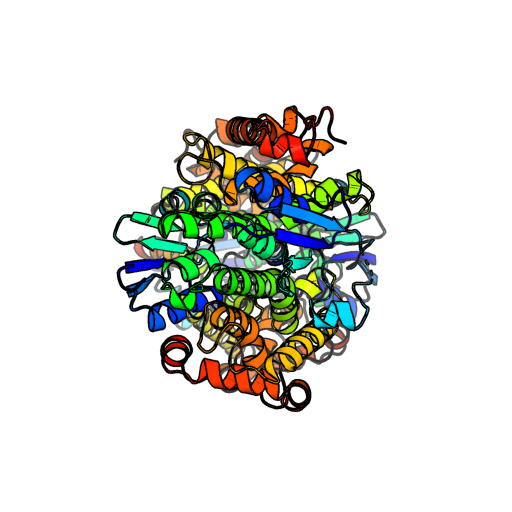68 CYS D N 1
ATOM 5600 C CA . CYS D 1 70 ? -8.791 5.217 7.439 1.00 28.66 68 CYS D CA 1
ATOM 5601 C C . CYS D 1 70 ? -9.086 5.033 8.931 1.00 22.96 68 CYS D C 1
ATOM 5602 O O . CYS D 1 70 ? -9.762 5.847 9.550 1.00 26.75 68 CYS D O 1
ATOM 5605 N N . VAL D 1 71 ? -8.536 3.980 9.522 1.00 25.59 69 VAL D N 1
ATOM 5606 C CA . VAL D 1 71 ? -8.724 3.760 10.950 1.00 26.08 69 VAL D CA 1
ATOM 5607 C C . VAL D 1 71 ? -7.523 2.990 11.510 1.00 23.68 69 VAL D C 1
ATOM 5608 O O . VAL D 1 71 ? -6.924 2.160 10.832 1.00 24.52 69 VAL D O 1
ATOM 5612 N N . PHE D 1 72 ? -7.147 3.317 12.735 1.00 22.83 70 PHE D N 1
ATOM 5613 C CA . PHE D 1 72 ? -6.030 2.658 13.390 1.00 27.32 70 PHE D CA 1
ATOM 5614 C C . PHE D 1 72 ? -6.500 2.224 14.780 1.00 26.06 70 PHE D C 1
ATOM 5615 O O . PHE D 1 72 ? -7.644 2.529 15.184 1.00 26.44 70 PHE D O 1
ATOM 5623 N N . GLU D 1 73 ? -5.607 1.549 15.497 1.00 21.99 71 GLU D N 1
ATOM 5624 C CA . GLU D 1 73 ? -5.884 0.842 16.748 1.00 23.23 71 GLU D CA 1
ATOM 5625 C C . GLU D 1 73 ? -6.543 -0.474 16.371 1.00 23.79 71 GLU D C 1
ATOM 5626 O O . GLU D 1 73 ? -7.604 -0.498 15.735 1.00 21.42 71 GLU D O 1
ATOM 5632 N N . SER D 1 74 ? -5.880 -1.569 16.724 1.00 21.12 72 SER D N 1
ATOM 5633 C CA . SER D 1 74 ? -6.358 -2.904 16.370 1.00 15.51 72 SER D CA 1
ATOM 5634 C C . SER D 1 74 ? -7.819 -3.146 16.768 1.00 18.97 72 SER D C 1
ATO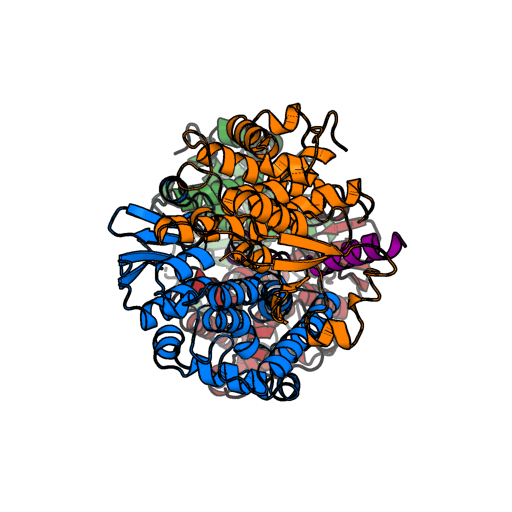M 5635 O O . SER D 1 74 ? -8.552 -3.815 16.031 1.00 19.93 72 SER D O 1
ATOM 5638 N N . ASN D 1 75 ? -8.265 -2.606 17.904 1.00 21.96 73 ASN D N 1
ATOM 5639 C CA . ASN D 1 75 ? -9.671 -2.807 18.303 1.00 22.92 73 ASN D CA 1
ATOM 5640 C C . ASN D 1 75 ? -10.664 -2.140 17.363 1.00 17.53 73 ASN D C 1
ATOM 5641 O O . ASN D 1 75 ? -11.759 -2.646 17.127 1.00 19.29 73 ASN D O 1
ATOM 5646 N N . ALA D 1 76 ? -10.301 -0.969 16.862 1.00 17.92 74 ALA D N 1
ATOM 5647 C CA . ALA D 1 76 ? -11.204 -0.208 16.007 1.00 19.62 74 ALA D CA 1
ATOM 5648 C C . ALA D 1 76 ? -11.268 -0.852 14.636 1.00 18.79 74 ALA D C 1
ATOM 5649 O O . ALA D 1 76 ? -12.319 -0.891 13.988 1.00 21.42 74 ALA D O 1
ATOM 5651 N N . ILE D 1 77 ? -10.124 -1.346 14.179 1.00 18.18 75 ILE D N 1
ATOM 5652 C CA . ILE D 1 77 ? -10.066 -2.040 12.899 1.00 20.79 75 ILE D CA 1
ATOM 5653 C C . ILE D 1 77 ? -10.941 -3.296 12.951 1.00 20.39 75 ILE D C 1
ATOM 5654 O O . ILE D 1 77 ? -11.784 -3.531 12.075 1.00 21.98 75 ILE D O 1
ATOM 5659 N N . ALA D 1 78 ? -10.752 -4.093 13.994 1.00 19.79 76 ALA D N 1
ATOM 5660 C CA . ALA D 1 78 ? -11.526 -5.326 14.145 1.00 24.45 76 ALA D CA 1
ATOM 5661 C C . ALA D 1 78 ? -13.009 -4.985 14.273 1.00 24.55 76 ALA D C 1
ATOM 5662 O O . ALA D 1 78 ? -13.868 -5.719 13.771 1.00 24.15 76 ALA D O 1
ATOM 5664 N N . TYR D 1 79 ? -13.308 -3.871 14.934 1.00 21.52 77 TYR D N 1
ATOM 5665 C CA . TYR D 1 79 ? -14.699 -3.449 15.037 1.00 24.76 77 TYR D CA 1
ATOM 5666 C C . TYR D 1 79 ? -15.258 -3.193 13.642 1.00 21.26 77 TYR D C 1
ATOM 5667 O O . TYR D 1 79 ? -16.364 -3.624 13.305 1.00 23.31 77 TYR D O 1
ATOM 5676 N N . TYR D 1 80 ? -14.477 -2.486 12.833 1.00 23.19 78 TYR D N 1
ATOM 5677 C CA . TYR D 1 80 ? -14.952 -2.014 11.546 1.00 22.57 78 TYR D CA 1
ATOM 5678 C C . TYR D 1 80 ? -15.227 -3.132 10.550 1.00 25.47 78 TYR D C 1
ATOM 5679 O O . TYR D 1 80 ? -16.221 -3.079 9.812 1.00 24.88 78 TYR D O 1
ATOM 5688 N N . VAL D 1 81 ? -14.354 -4.141 10.521 1.00 21.12 79 VAL D N 1
ATOM 5689 C CA . VAL D 1 81 ? -14.517 -5.235 9.584 1.00 26.16 79 VAL D CA 1
ATOM 5690 C C . VAL D 1 81 ? -15.461 -6.309 10.132 1.00 25.03 79 VAL D C 1
ATOM 5691 O O . VAL D 1 81 ? -15.793 -7.240 9.419 1.00 27.80 79 VAL D O 1
ATOM 5695 N N . SER D 1 82 ? -15.922 -6.150 11.370 1.00 24.27 80 SER D N 1
ATOM 5696 C CA . SER D 1 82 ? -16.926 -7.055 11.948 1.00 27.19 80 SER D CA 1
ATOM 5697 C C . SER D 1 82 ? -18.345 -6.784 11.428 1.00 30.77 80 SER D C 1
ATOM 5698 O O . SER D 1 82 ? -18.611 -5.753 10.806 1.00 35.65 80 SER D O 1
ATOM 5701 N N . ASN D 1 83 ? -19.259 -7.706 11.714 1.00 30.82 81 ASN D N 1
ATOM 5702 C CA . ASN D 1 83 ? -20.680 -7.466 11.503 1.00 31.74 81 ASN D CA 1
ATOM 5703 C C . ASN D 1 83 ? -21.393 -7.156 12.825 1.00 36.09 81 ASN D C 1
ATOM 5704 O O . ASN D 1 83 ? -20.759 -7.077 13.886 1.00 28.69 81 ASN D O 1
ATOM 5709 N N . GLU D 1 84 ? -22.711 -6.992 12.760 1.00 34.68 82 GLU D N 1
ATOM 5710 C CA . GLU D 1 84 ? -23.503 -6.685 13.942 1.00 31.57 82 GLU D CA 1
ATOM 5711 C C . GLU D 1 84 ? -23.439 -7.809 14.978 1.00 30.35 82 GLU D C 1
ATOM 5712 O O . GLU D 1 84 ? -23.411 -7.557 16.180 1.00 30.50 82 GLU D O 1
ATOM 5718 N N . GLU D 1 85 ? -23.414 -9.053 14.521 1.00 29.92 83 GLU D N 1
ATOM 5719 C CA . GLU D 1 85 ? -23.363 -10.159 15.469 1.00 34.81 83 GLU D CA 1
ATOM 5720 C C . GLU D 1 85 ? -22.067 -10.154 16.296 1.00 32.61 83 GLU D C 1
ATOM 5721 O O . GLU D 1 85 ? -22.100 -10.350 17.512 1.00 29.76 83 GLU D O 1
ATOM 5727 N N . LEU D 1 86 ? -20.936 -9.911 15.639 1.00 27.38 84 LEU D N 1
ATOM 5728 C CA . LEU D 1 86 ? -19.642 -9.877 16.329 1.00 28.74 84 LEU D CA 1
ATOM 5729 C C . LEU D 1 86 ? -19.487 -8.647 17.228 1.00 27.27 84 LEU D C 1
ATOM 5730 O O . LEU D 1 86 ? -18.817 -8.698 18.276 1.00 22.85 84 LEU D O 1
ATOM 5735 N N . ARG D 1 87 ? -20.107 -7.545 16.814 1.00 24.06 85 ARG D N 1
ATOM 5736 C CA . ARG D 1 87 ? -20.065 -6.297 17.568 1.00 25.32 85 ARG D CA 1
ATOM 5737 C C . ARG D 1 87 ? -20.967 -6.328 18.796 1.00 30.12 85 ARG D C 1
ATOM 5738 O O . ARG D 1 87 ? -20.725 -5.602 19.770 1.00 28.45 85 ARG D O 1
ATOM 5746 N N . GLY D 1 88 ? -22.017 -7.146 18.727 1.00 25.41 86 GLY D N 1
ATOM 5747 C CA . GLY D 1 88 ? -23.064 -7.157 19.738 1.00 30.66 86 GLY D CA 1
ATOM 5748 C C . GLY D 1 88 ? -24.367 -6.604 19.173 1.00 33.75 86 GLY D C 1
ATOM 5749 O O . GLY D 1 88 ? -24.446 -5.427 18.843 1.00 26.72 86 GLY D O 1
ATOM 5750 N N . SER D 1 89 ? -25.384 -7.460 19.060 1.00 30.43 87 SER D N 1
ATOM 5751 C CA . SER D 1 89 ? -26.669 -7.120 18.415 1.00 35.77 87 SER D CA 1
ATOM 5752 C C . SER D 1 89 ? -27.606 -6.215 19.213 1.00 40.29 87 SER D C 1
ATOM 5753 O O . SER D 1 89 ? -28.593 -5.717 18.684 1.00 46.92 87 SER D O 1
ATOM 5756 N N . THR D 1 90 ? -27.317 -6.038 20.492 1.00 35.71 88 THR D N 1
ATOM 5757 C CA . THR D 1 90 ? -28.128 -5.224 21.375 1.00 36.34 88 THR D CA 1
ATOM 5758 C C . THR D 1 90 ? -27.157 -4.383 22.166 1.00 38.80 88 THR D C 1
ATOM 5759 O O . THR D 1 90 ? -25.995 -4.758 22.276 1.00 36.88 88 THR D O 1
ATOM 5763 N N . PRO D 1 91 ? -27.615 -3.241 22.701 1.00 35.09 89 PRO D N 1
ATOM 5764 C CA . PRO D 1 91 ? -26.736 -2.454 23.567 1.00 39.88 89 PRO D CA 1
ATOM 5765 C C . PRO D 1 91 ? -26.162 -3.277 24.718 1.00 32.90 89 PRO D C 1
ATOM 5766 O O . PRO D 1 91 ? -25.019 -3.027 25.108 1.00 29.38 89 PRO D O 1
ATOM 5770 N N . GLU D 1 92 ? -26.923 -4.240 25.241 1.00 32.64 90 GLU D N 1
ATOM 5771 C CA . GLU D 1 92 ? -26.403 -5.108 26.299 1.00 28.91 90 GLU D CA 1
ATOM 5772 C C . GLU D 1 92 ? -25.222 -5.905 25.776 1.00 28.66 90 GLU D C 1
ATOM 5773 O O . GLU D 1 92 ? -24.147 -5.878 26.375 1.00 26.68 90 GLU D O 1
ATOM 5779 N N . ALA D 1 93 ? -25.418 -6.603 24.657 1.00 28.11 91 ALA D N 1
ATOM 5780 C CA . ALA D 1 93 ? -24.360 -7.448 24.097 1.00 29.40 91 ALA D CA 1
ATOM 5781 C C . ALA D 1 93 ? -23.166 -6.607 23.651 1.00 30.21 91 ALA D C 1
ATOM 5782 O O . ALA D 1 93 ? -22.005 -6.974 23.889 1.00 28.31 91 ALA D O 1
ATOM 5784 N N . ALA D 1 94 ? -23.458 -5.473 23.015 1.00 26.60 92 ALA D N 1
ATOM 5785 C CA . ALA D 1 94 ? -22.422 -4.552 22.563 1.00 22.34 92 ALA D CA 1
ATOM 5786 C C . ALA D 1 94 ? -21.594 -4.038 23.734 1.00 23.81 92 ALA D C 1
ATOM 5787 O O . ALA D 1 94 ? -20.367 -3.957 23.650 1.00 24.27 92 ALA D O 1
ATOM 5789 N N . ALA D 1 95 ? -22.258 -3.669 24.828 1.00 22.91 93 ALA D N 1
ATOM 5790 C CA . ALA D 1 95 ? -21.538 -3.221 26.013 1.00 23.10 93 ALA D CA 1
ATOM 5791 C C . ALA D 1 95 ? -20.666 -4.331 26.602 1.00 23.62 93 ALA D C 1
ATOM 5792 O O . ALA D 1 95 ? -19.567 -4.068 27.069 1.00 22.06 93 ALA D O 1
ATOM 5794 N N . GLN D 1 96 ? -21.166 -5.560 26.606 1.00 23.66 94 GLN D N 1
ATOM 5795 C CA . GLN D 1 96 ? -20.383 -6.669 27.128 1.00 22.42 94 GLN D CA 1
ATOM 5796 C C . GLN D 1 96 ? -19.151 -6.910 26.256 1.00 21.23 94 GLN D C 1
ATOM 5797 O O . GLN D 1 96 ? -18.086 -7.301 26.739 1.00 23.20 94 GLN D O 1
ATOM 5803 N N . VAL D 1 97 ? -19.303 -6.683 24.962 1.00 21.08 95 VAL D N 1
ATOM 5804 C CA . VAL D 1 97 ? -18.168 -6.814 24.081 1.00 27.14 95 VAL D CA 1
ATOM 5805 C C . VAL D 1 97 ? -17.127 -5.751 24.400 1.00 23.97 95 VAL D C 1
ATOM 5806 O O . VAL D 1 97 ? -15.943 -6.075 24.489 1.00 26.55 95 VAL D O 1
ATOM 5810 N N . VAL D 1 98 ? -17.545 -4.506 24.633 1.00 20.60 96 VAL D N 1
ATOM 5811 C CA . VAL D 1 98 ? -16.575 -3.457 24.952 1.00 22.59 96 VAL D CA 1
ATOM 5812 C C . VAL D 1 98 ? -15.868 -3.778 26.275 1.00 20.05 96 VAL D C 1
ATOM 5813 O O . VAL D 1 98 ? -14.679 -3.523 26.447 1.00 19.45 96 VAL D O 1
ATOM 5817 N N . GLN D 1 99 ? -16.617 -4.363 27.199 1.00 23.47 97 GLN D N 1
ATOM 5818 C CA . GLN D 1 99 ? -16.091 -4.779 28.497 1.00 20.51 97 GLN D CA 1
ATOM 5819 C C . GLN D 1 99 ? -14.907 -5.763 28.416 1.00 18.84 97 GLN D C 1
ATOM 5820 O O . GLN D 1 99 ? -13.863 -5.542 29.036 1.00 19.75 97 GLN D O 1
ATOM 5826 N N . TRP D 1 100 ? -15.068 -6.840 27.657 1.00 18.38 98 TRP D N 1
ATOM 5827 C CA . TRP D 1 100 ? -14.009 -7.852 27.549 1.00 16.92 98 TRP D CA 1
ATOM 5828 C C . TRP D 1 100 ? -12.836 -7.357 26.712 1.00 21.40 98 TRP D C 1
ATOM 5829 O O . TRP D 1 100 ? -11.677 -7.729 26.949 1.00 19.25 98 TRP D O 1
ATOM 5840 N N . VAL D 1 101 ? -13.140 -6.534 25.717 1.00 17.51 99 VAL D N 1
ATOM 5841 C CA . VAL D 1 101 ? -12.101 -5.920 24.895 1.00 20.64 99 VAL D CA 1
ATOM 5842 C C . VAL D 1 101 ? -11.234 -5.019 25.760 1.00 22.09 99 VAL D C 1
ATOM 5843 O O . VAL D 1 101 ? -10.005 -5.049 25.698 1.00 19.04 99 VAL D O 1
ATOM 5847 N N . SER D 1 102 ? -11.892 -4.189 26.557 1.00 19.27 100 SER D N 1
ATOM 5848 C CA . SER D 1 102 ? -11.185 -3.282 27.455 1.00 19.52 100 SER D CA 1
ATOM 5849 C C . SER D 1 102 ? -10.419 -4.055 28.536 1.00 22.50 100 SER D C 1
ATOM 5850 O O . SER D 1 102 ? -9.275 -3.724 28.866 1.00 25.59 100 SER D O 1
ATOM 5853 N N . PHE D 1 103 ? -11.045 -5.103 29.071 1.00 22.23 101 PHE D N 1
ATOM 5854 C CA . PHE D 1 103 ? -10.406 -5.936 30.095 1.00 21.46 101 PHE D CA 1
ATOM 5855 C C . PHE D 1 103 ? -9.139 -6.593 29.530 1.00 23.70 101 PHE D C 1
ATOM 5856 O O . PHE D 1 103 ? -8.073 -6.563 30.164 1.00 19.69 101 PHE D O 1
ATOM 5864 N N . ALA D 1 104 ? -9.255 -7.148 28.323 1.00 19.40 102 ALA D N 1
ATOM 5865 C CA . ALA D 1 104 ? -8.101 -7.693 27.600 1.00 21.46 102 ALA D CA 1
ATOM 5866 C C . ALA D 1 104 ? -6.932 -6.712 27.518 1.00 22.10 102 ALA D C 1
ATOM 5867 O O . ALA D 1 104 ? -5.805 -7.041 27.888 1.00 24.52 102 ALA D O 1
ATOM 5869 N N . ASP D 1 105 ? -7.202 -5.515 27.007 1.00 22.64 103 ASP D N 1
ATOM 5870 C CA . ASP D 1 105 ? -6.171 -4.465 26.890 1.00 24.45 103 ASP D CA 1
ATOM 5871 C C . ASP D 1 105 ? -5.559 -4.045 28.222 1.00 22.73 103 ASP D C 1
ATOM 5872 O O . ASP D 1 105 ? -4.345 -3.922 28.336 1.00 23.51 103 ASP D O 1
ATOM 5877 N N . SER D 1 106 ? -6.386 -3.827 29.237 1.00 22.25 104 SER D N 1
ATOM 5878 C CA . SER D 1 106 ? -5.867 -3.270 30.488 1.00 29.40 104 SER D CA 1
ATOM 5879 C C . SER D 1 106 ? -5.221 -4.334 31.371 1.00 25.12 104 SER D C 1
ATOM 5880 O O . SER D 1 106 ? -4.168 -4.100 31.954 1.00 26.05 104 SER D O 1
ATOM 5883 N N . ASP D 1 107 ? -5.836 -5.508 31.453 1.00 23.28 105 ASP D N 1
ATOM 5884 C CA . ASP D 1 107 ? -5.430 -6.503 32.443 1.00 27.85 105 ASP D CA 1
ATOM 5885 C C . ASP D 1 107 ? -4.680 -7.715 31.894 1.00 25.07 105 ASP D C 1
ATOM 5886 O O . ASP D 1 107 ? -3.912 -8.327 32.615 1.00 23.81 105 ASP D O 1
ATOM 5891 N N . ILE D 1 108 ? -4.909 -8.086 30.641 1.00 19.88 106 ILE D N 1
ATOM 5892 C CA . ILE D 1 108 ? -4.270 -9.297 30.120 1.00 20.85 106 ILE D CA 1
ATOM 5893 C C . ILE D 1 108 ? -3.005 -8.996 29.314 1.00 24.82 106 ILE D C 1
ATOM 5894 O O . ILE D 1 108 ? -1.980 -9.652 29.497 1.00 21.86 106 ILE D O 1
ATOM 5899 N N . VAL D 1 109 ? -3.062 -8.005 28.426 1.00 22.18 107 VAL D N 1
ATOM 5900 C CA . VAL D 1 109 ? -1.913 -7.724 27.583 1.00 20.46 107 VAL D CA 1
ATOM 5901 C C . VAL D 1 109 ? -0.618 -7.479 28.397 1.00 19.79 107 VAL D C 1
ATOM 5902 O O . VAL D 1 109 ? 0.401 -8.079 28.073 1.00 21.51 107 VAL D O 1
ATOM 5906 N N . PRO D 1 110 ? -0.649 -6.628 29.457 1.00 21.95 108 PRO D N 1
ATOM 5907 C CA . PRO D 1 110 ? 0.649 -6.401 30.122 1.00 21.43 108 PRO D CA 1
ATOM 5908 C C . PRO D 1 110 ? 1.304 -7.658 30.748 1.00 23.08 108 PRO D C 1
ATOM 5909 O O . PRO D 1 110 ? 2.469 -7.903 30.436 1.00 23.74 108 PRO D O 1
ATOM 5913 N N . PRO D 1 111 ? 0.597 -8.440 31.591 1.00 21.73 109 PRO D N 1
ATOM 5914 C CA . PRO D 1 111 ? 1.330 -9.608 32.107 1.00 22.25 109 PRO D CA 1
ATOM 5915 C C . PRO D 1 111 ? 1.582 -10.704 31.064 1.00 22.09 109 PRO D C 1
ATOM 5916 O O . PRO D 1 111 ? 2.566 -11.435 31.196 1.00 19.00 109 PRO D O 1
ATOM 5920 N N . ALA D 1 112 ? 0.730 -10.814 30.046 1.00 21.28 110 ALA D N 1
ATOM 5921 C CA . ALA D 1 112 ? 0.960 -11.795 28.975 1.00 19.79 110 ALA D CA 1
ATOM 5922 C C . ALA D 1 112 ? 2.272 -11.504 28.253 1.00 23.50 110 ALA D C 1
ATOM 5923 O O . ALA D 1 112 ? 3.087 -12.412 28.030 1.00 25.31 110 ALA D O 1
ATOM 5925 N N . SER D 1 113 ? 2.470 -10.237 27.887 1.00 21.06 111 SER D N 1
ATOM 5926 C CA . SER D 1 113 ? 3.682 -9.808 27.187 1.00 24.25 111 SER D CA 1
ATOM 5927 C C . SER D 1 113 ? 4.901 -10.015 28.050 1.00 24.13 111 SER D C 1
ATOM 5928 O O . SER D 1 113 ? 5.939 -10.475 27.580 1.00 27.67 111 SER D O 1
ATOM 5931 N N . THR D 1 114 ? 4.764 -9.658 29.324 1.00 28.63 112 THR D N 1
ATOM 5932 C CA . THR D 1 114 ? 5.867 -9.735 30.267 1.00 22.52 112 THR D CA 1
ATOM 5933 C C . THR D 1 114 ? 6.304 -11.175 30.514 1.00 21.14 112 THR D C 1
ATOM 5934 O O . THR D 1 114 ? 7.489 -11.464 30.507 1.00 23.46 112 THR D O 1
ATOM 5938 N N . TRP D 1 115 ? 5.360 -12.092 30.697 1.00 18.65 113 TRP D N 1
ATOM 5939 C CA . TRP D 1 115 ? 5.737 -13.476 30.963 1.00 22.10 113 TRP D CA 1
ATOM 5940 C C . TRP D 1 115 ? 6.383 -14.134 29.725 1.00 26.02 113 TRP D C 1
ATOM 5941 O O . TRP D 1 115 ? 7.390 -14.835 29.833 1.00 25.68 113 TRP D O 1
ATOM 5952 N N . VAL D 1 116 ? 5.841 -13.888 28.541 1.00 24.36 114 VAL D N 1
ATOM 5953 C CA . VAL D 1 116 ? 6.430 -14.479 27.338 1.00 24.43 114 VAL D CA 1
ATOM 5954 C C . VAL D 1 116 ? 7.758 -13.799 26.955 1.00 22.24 114 VAL D C 1
ATOM 5955 O O . VAL D 1 116 ? 8.679 -14.453 26.489 1.00 22.11 114 VAL D O 1
ATOM 5959 N N . PHE D 1 117 ? 7.837 -12.487 27.171 1.00 24.19 115 PHE D N 1
ATOM 5960 C CA . PHE D 1 117 ? 9.011 -11.681 26.827 1.00 22.54 115 PHE D CA 1
ATOM 5961 C C . PHE D 1 117 ? 9.453 -10.805 27.998 1.00 21.20 115 PHE D C 1
ATOM 5962 O O . PHE D 1 117 ? 9.168 -9.611 28.014 1.00 26.01 115 PHE D O 1
ATOM 5970 N N . PRO D 1 118 ? 10.148 -11.389 28.983 1.00 24.18 116 PRO D N 1
ATOM 5971 C CA . PRO D 1 118 ? 10.497 -10.653 30.206 1.00 26.05 116 PRO D CA 1
ATOM 5972 C C . PRO D 1 118 ? 11.745 -9.767 30.081 1.00 28.46 116 PRO D C 1
ATOM 5973 O O . PRO D 1 118 ? 11.998 -8.953 30.969 1.00 25.14 116 PRO D O 1
ATOM 5977 N N . THR D 1 119 ? 12.504 -9.926 29.000 1.00 26.03 117 THR D N 1
ATOM 5978 C CA . THR D 1 119 ? 13.806 -9.264 28.877 1.00 28.61 117 THR D CA 1
ATOM 5979 C C . THR D 1 119 ? 13.754 -7.742 29.134 1.00 25.27 117 THR D C 1
ATOM 5980 O O . THR D 1 119 ? 14.526 -7.224 29.946 1.00 22.98 117 THR D O 1
ATOM 5984 N N . LEU D 1 120 ? 12.845 -7.036 28.466 1.00 24.42 118 LEU D N 1
ATOM 5985 C CA . LEU D 1 120 ? 12.769 -5.584 28.601 1.00 30.52 118 LEU D CA 1
ATOM 5986 C C . LEU D 1 120 ? 12.415 -5.148 30.022 1.00 26.52 118 LEU D C 1
ATOM 5987 O O . LEU D 1 120 ? 12.997 -4.185 30.540 1.00 28.77 118 LEU D O 1
ATOM 5992 N N . GLY D 1 121 ? 11.472 -5.849 30.653 1.00 28.06 119 GLY D N 1
ATOM 5993 C CA . GLY D 1 121 ? 11.049 -5.498 32.003 1.00 27.10 119 GLY D CA 1
ATOM 5994 C C . GLY D 1 121 ? 12.179 -5.684 33.004 1.00 27.98 119 GLY D C 1
ATOM 5995 O O . GLY D 1 121 ? 12.364 -4.875 33.911 1.00 22.79 119 GLY D O 1
ATOM 5996 N N . ILE D 1 122 ? 12.928 -6.770 32.842 1.00 22.62 120 ILE D N 1
ATOM 5997 C CA . ILE D 1 122 ? 14.087 -7.053 33.695 1.00 27.76 120 ILE D CA 1
ATOM 5998 C C . ILE D 1 122 ? 15.163 -5.962 33.538 1.00 30.62 120 ILE D C 1
ATOM 5999 O O . ILE D 1 122 ? 15.748 -5.500 34.522 1.00 26.14 120 ILE D O 1
ATOM 6004 N N . MET D 1 123 ? 15.402 -5.549 32.297 1.00 21.70 121 MET D N 1
ATOM 6005 C CA . MET D 1 123 ? 16.348 -4.495 32.011 1.00 23.51 121 MET D CA 1
ATOM 6006 C C . MET D 1 123 ? 15.939 -3.170 32.662 1.00 31.05 121 MET D C 1
ATOM 6007 O O . MET D 1 123 ? 16.797 -2.356 33.020 1.00 23.53 121 MET D O 1
ATOM 6012 N N . HIS D 1 124 ? 14.631 -2.952 32.790 1.00 25.12 122 HIS D N 1
ATOM 6013 C CA . HIS D 1 124 ? 14.123 -1.726 33.402 1.00 23.74 122 HIS D CA 1
ATOM 6014 C C . HIS D 1 124 ? 13.717 -1.969 34.850 1.00 24.21 122 HIS D C 1
ATOM 6015 O O . HIS D 1 124 ? 12.816 -1.309 35.364 1.00 29.21 122 HIS D O 1
ATOM 6022 N N . HIS D 1 125 ? 14.390 -2.935 35.481 1.00 26.63 123 HIS D N 1
ATOM 6023 C CA . HIS D 1 125 ? 14.438 -3.093 36.939 1.00 24.89 123 HIS D CA 1
ATOM 6024 C C . HIS D 1 125 ? 13.206 -3.781 37.534 1.00 34.34 123 HIS D C 1
ATOM 6025 O O . HIS D 1 125 ? 12.954 -3.699 38.735 1.00 32.87 123 HIS D O 1
ATOM 6032 N N . ASN D 1 126 ? 12.462 -4.487 36.694 1.00 25.66 124 ASN D N 1
ATOM 6033 C CA . ASN D 1 126 ? 11.397 -5.353 37.180 1.00 26.57 124 ASN D CA 1
ATOM 6034 C C . ASN D 1 126 ? 12.009 -6.744 37.412 1.00 28.59 124 ASN D C 1
ATOM 6035 O O . ASN D 1 126 ? 11.835 -7.657 36.604 1.00 27.93 124 ASN D O 1
ATOM 6040 N N . LYS D 1 127 ? 12.752 -6.874 38.511 1.00 31.62 125 LYS D N 1
ATOM 6041 C CA . LYS D 1 127 ? 13.538 -8.067 38.821 1.00 35.50 125 LYS D CA 1
ATOM 6042 C C . LYS D 1 127 ? 12.743 -9.363 38.744 1.00 38.16 125 LYS D C 1
ATOM 6043 O O . LYS D 1 127 ? 13.188 -10.334 38.128 1.00 31.04 125 LYS D O 1
ATOM 6049 N N . GLN D 1 128 ? 11.566 -9.358 39.370 1.00 33.05 126 GLN D N 1
ATOM 6050 C CA . GLN D 1 128 ? 10.706 -10.537 39.443 1.00 36.39 126 GLN D CA 1
ATOM 6051 C C . GLN D 1 128 ? 9.609 -10.508 38.375 1.00 36.32 126 GLN D C 1
ATOM 6052 O O . GLN D 1 128 ? 8.502 -11.023 38.606 1.00 28.18 126 GLN D O 1
ATOM 6058 N N . ALA D 1 129 ? 9.924 -9.905 37.226 1.00 30.81 127 ALA D N 1
ATOM 6059 C CA . ALA D 1 129 ? 8.990 -9.801 36.098 1.00 31.15 127 ALA D CA 1
ATOM 6060 C C . ALA D 1 129 ? 8.222 -11.098 35.830 1.00 31.22 127 ALA D C 1
ATOM 6061 O O . ALA D 1 129 ? 6.995 -11.092 35.795 1.00 23.50 127 ALA D O 1
ATOM 6063 N N . THR D 1 130 ? 8.943 -12.203 35.645 1.00 24.89 128 THR D N 1
ATOM 6064 C CA . THR D 1 130 ? 8.307 -13.467 35.313 1.00 27.55 128 THR D CA 1
ATOM 6065 C C . THR D 1 130 ? 7.354 -13.961 36.403 1.00 31.96 128 THR D C 1
ATOM 6066 O O . THR D 1 130 ? 6.197 -14.269 36.117 1.00 28.76 128 THR D O 1
ATOM 6070 N N . GLU D 1 131 ? 7.828 -14.037 37.646 1.00 27.90 129 GLU D N 1
ATOM 6071 C CA A GLU D 1 131 ? 6.969 -14.560 38.703 0.50 31.93 129 GLU D CA 1
ATOM 6072 C CA B GLU D 1 131 ? 7.024 -14.488 38.784 0.50 31.89 129 GLU D CA 1
ATOM 6073 C C . GLU D 1 131 ? 5.778 -13.638 38.964 1.00 27.49 129 GLU D C 1
ATOM 6074 O O . GLU D 1 131 ? 4.689 -14.130 39.268 1.00 29.91 129 GLU D O 1
ATOM 6085 N N . ASN D 1 132 ? 5.955 -12.329 38.796 1.00 27.16 130 ASN D N 1
ATOM 6086 C CA . ASN D 1 132 ? 4.855 -11.398 38.983 1.00 26.20 130 ASN D CA 1
ATOM 6087 C C . ASN D 1 132 ? 3.798 -11.547 37.900 1.00 31.33 130 ASN D C 1
ATOM 6088 O O . ASN D 1 132 ? 2.600 -11.537 38.183 1.00 24.40 130 ASN D O 1
ATOM 6093 N N . ALA D 1 133 ? 4.247 -11.655 36.655 1.00 27.44 131 ALA D N 1
ATOM 6094 C CA . ALA D 1 133 ? 3.322 -11.811 35.538 1.00 26.13 131 ALA D CA 1
ATOM 6095 C C . ALA D 1 133 ? 2.577 -13.144 35.626 1.00 22.80 131 ALA D C 1
ATOM 6096 O O . ALA D 1 133 ? 1.381 -13.227 35.316 1.00 22.75 131 ALA D O 1
ATOM 6098 N N . LYS D 1 134 ? 3.283 -14.191 36.052 1.00 23.41 132 LYS D N 1
ATOM 6099 C CA . LYS D 1 134 ? 2.692 -15.524 36.154 1.00 29.31 132 LYS D CA 1
ATOM 6100 C C . LYS D 1 134 ? 1.528 -15.519 37.153 1.00 29.67 132 LYS D C 1
ATOM 6101 O O . LYS D 1 134 ? 0.475 -16.125 36.921 1.00 29.89 132 LYS D O 1
ATOM 6107 N N . GLU D 1 135 ? 1.700 -14.804 38.257 1.00 31.26 133 GLU D N 1
ATOM 6108 C CA . GLU D 1 135 ? 0.621 -14.685 39.233 1.00 30.66 133 GLU D CA 1
ATOM 6109 C C . GLU D 1 135 ? -0.566 -13.880 38.683 1.00 30.02 133 GLU D C 1
ATOM 6110 O O . GLU D 1 135 ? -1.715 -14.247 38.923 1.00 31.47 133 GLU D O 1
ATOM 6116 N N . GLU D 1 136 ? -0.305 -12.791 37.953 1.00 24.98 134 GLU D N 1
ATOM 6117 C CA . GLU D 1 136 ? -1.408 -12.035 37.348 1.00 25.72 134 GLU D CA 1
ATOM 6118 C C . GLU D 1 136 ? -2.175 -12.895 36.340 1.00 24.30 134 GLU D C 1
ATOM 6119 O O . GLU D 1 136 ? -3.398 -12.838 36.264 1.00 23.26 134 GLU D O 1
ATOM 6125 N N . VAL D 1 137 ? -1.449 -13.666 35.541 1.00 21.35 135 VAL D N 1
ATOM 6126 C CA . VAL D 1 137 ? -2.086 -14.506 34.540 1.00 22.91 135 VAL D CA 1
ATOM 6127 C C . VAL D 1 137 ? -2.908 -15.600 35.232 1.00 24.86 135 VAL D C 1
ATOM 6128 O O . VAL D 1 137 ? -4.021 -15.926 34.802 1.00 24.53 135 VAL D O 1
ATOM 6132 N N . ARG D 1 138 ? -2.366 -16.151 36.316 1.00 27.51 136 ARG D N 1
ATOM 6133 C CA . ARG D 1 138 ? -3.101 -17.147 37.084 1.00 29.46 136 ARG D CA 1
ATOM 6134 C C . ARG D 1 138 ? -4.435 -16.578 37.538 1.00 27.90 136 ARG D C 1
ATOM 6135 O O . ARG D 1 138 ? -5.460 -17.239 37.426 1.00 23.45 136 ARG D O 1
ATOM 6143 N N . ARG D 1 139 ? -4.426 -15.336 38.017 1.00 25.94 137 ARG D N 1
ATOM 6144 C CA . ARG D 1 139 ? -5.658 -14.669 38.438 1.00 26.40 137 ARG D CA 1
ATOM 6145 C C . ARG D 1 139 ? -6.646 -14.484 37.274 1.00 29.85 137 ARG D C 1
ATOM 6146 O O . ARG D 1 139 ? -7.850 -14.716 37.421 1.00 28.88 137 ARG D O 1
ATOM 6154 N N . ILE D 1 140 ? -6.129 -14.078 36.119 1.00 27.49 138 ILE D N 1
ATOM 6155 C CA . ILE D 1 140 ? -6.945 -13.858 34.927 1.00 20.20 138 ILE D CA 1
ATOM 6156 C C . ILE D 1 140 ? -7.613 -15.140 34.432 1.00 20.83 138 ILE D C 1
ATOM 6157 O O . ILE D 1 140 ? -8.812 -15.135 34.150 1.00 21.64 138 ILE D O 1
ATOM 6162 N N . LEU D 1 141 ? -6.844 -16.225 34.336 1.00 22.14 139 LEU D N 1
ATOM 6163 C CA . LEU D 1 141 ? -7.379 -17.489 33.834 1.00 18.22 139 LEU D CA 1
ATOM 6164 C C . LEU D 1 141 ? -8.436 -18.015 34.781 1.00 21.20 139 LEU D C 1
ATOM 6165 O O . LEU D 1 141 ? -9.382 -18.661 34.357 1.00 25.48 139 LEU D O 1
ATOM 6170 N N . GLY D 1 142 ? -8.254 -17.744 36.070 1.00 22.67 140 GLY D N 1
ATOM 6171 C CA . GLY D 1 142 ? -9.181 -18.189 37.096 1.00 23.03 140 GLY D CA 1
ATOM 6172 C C . GLY D 1 142 ? -10.488 -17.431 37.004 1.00 28.13 140 GLY D C 1
ATOM 6173 O O . GLY D 1 142 ? -11.565 -17.996 37.220 1.00 24.62 140 GLY D O 1
ATOM 6174 N N . LEU D 1 143 ? -10.382 -16.145 36.670 1.00 25.51 141 LEU D N 1
ATOM 6175 C CA . LEU D 1 143 ? -11.544 -15.284 36.432 1.00 20.79 141 LEU D CA 1
ATOM 6176 C C . LEU D 1 143 ? -12.345 -15.745 35.215 1.00 23.03 141 LEU D C 1
ATOM 6177 O O . LEU D 1 143 ? -13.574 -15.838 35.268 1.00 26.27 141 LEU D O 1
ATOM 6182 N N . LEU D 1 144 ? -11.650 -16.012 34.115 1.00 22.90 142 LEU D N 1
ATOM 6183 C CA . LEU D 1 144 ? -12.298 -16.540 32.923 1.00 21.98 142 LEU D CA 1
ATOM 6184 C C . LEU D 1 144 ? -12.896 -17.915 33.230 1.00 26.48 142 LEU D C 1
ATOM 6185 O O . LEU D 1 144 ? -13.982 -18.251 32.739 1.00 21.76 142 LEU D O 1
ATOM 6190 N N . ASP D 1 145 ? -12.194 -18.704 34.044 1.00 23.22 143 ASP D N 1
ATOM 6191 C CA . ASP D 1 145 ? -12.629 -20.077 34.291 1.00 22.87 143 ASP D CA 1
ATOM 6192 C C . ASP D 1 145 ? -13.979 -20.116 34.978 1.00 25.98 143 ASP D C 1
ATOM 6193 O O . ASP D 1 145 ? -14.851 -20.903 34.595 1.00 26.80 143 ASP D O 1
ATOM 6198 N N . ALA D 1 146 ? -14.146 -19.280 35.999 1.00 25.20 144 ALA D N 1
ATOM 6199 C CA . ALA D 1 146 ? -15.407 -19.205 36.724 1.00 29.90 144 ALA D CA 1
ATOM 6200 C C . ALA D 1 146 ? -16.515 -18.667 35.821 1.00 33.78 144 ALA D C 1
ATOM 6201 O O . ALA D 1 146 ? -17.659 -19.130 35.867 1.00 29.78 144 ALA D O 1
ATOM 6203 N N . TYR D 1 147 ? -16.174 -17.695 34.987 1.00 26.63 145 TYR D N 1
ATOM 6204 C CA . TYR D 1 147 ? -17.173 -17.080 34.131 1.00 23.49 145 TYR D CA 1
ATOM 6205 C C . TYR D 1 147 ? -17.641 -18.048 33.070 1.00 24.82 145 TYR D C 1
ATOM 6206 O O . TYR D 1 147 ? -18.816 -18.050 32.719 1.00 27.23 145 TYR D O 1
ATOM 6215 N N . LEU D 1 148 ? -16.722 -18.872 32.558 1.00 23.38 146 LEU D N 1
ATOM 6216 C CA . LEU D 1 148 ? -17.038 -19.773 31.451 1.00 23.34 146 LEU D CA 1
ATOM 6217 C C . LEU D 1 148 ? -17.553 -21.134 31.908 1.00 24.77 146 LEU D C 1
ATOM 6218 O O . LEU D 1 148 ? -17.839 -21.980 31.071 1.00 27.29 146 LEU D O 1
ATOM 6223 N N . LYS D 1 149 ? -17.674 -21.335 33.221 1.00 26.55 147 LYS D N 1
ATOM 6224 C CA . LYS D 1 149 ? -18.122 -22.610 33.784 1.00 27.81 147 LYS D CA 1
ATOM 6225 C C . LYS D 1 149 ? -19.421 -23.039 33.113 1.00 29.33 147 LYS D C 1
ATOM 6226 O O . LYS D 1 149 ? -19.572 -24.198 32.721 1.00 34.13 147 LYS D O 1
ATOM 6232 N N . THR D 1 150 ? -20.325 -22.083 32.930 1.00 34.98 148 THR D N 1
ATOM 6233 C CA . THR D 1 150 ? -21.673 -22.335 32.425 1.00 28.61 148 THR D CA 1
ATOM 6234 C C . THR D 1 150 ? -21.941 -21.709 31.048 1.00 35.56 148 THR D C 1
ATOM 6235 O O . THR D 1 150 ? -23.078 -21.690 30.580 1.00 35.82 148 THR D O 1
ATOM 6239 N N . ARG D 1 151 ? -20.899 -21.185 30.407 1.00 27.90 149 ARG D N 1
ATOM 6240 C CA . ARG D 1 151 ? -21.063 -20.488 29.132 1.00 27.12 149 ARG D CA 1
ATOM 6241 C C . ARG D 1 151 ? -20.176 -21.063 28.047 1.00 22.88 149 ARG D C 1
ATOM 6242 O O . ARG D 1 151 ? -19.050 -21.443 28.321 1.00 25.94 149 ARG D O 1
ATOM 6250 N N . THR D 1 152 ? -20.667 -21.083 26.810 1.00 26.19 150 THR D N 1
ATOM 6251 C CA . THR D 1 152 ? -19.847 -21.477 25.662 1.00 24.74 150 THR D CA 1
ATOM 6252 C C . THR D 1 152 ? -18.905 -20.335 25.252 1.00 17.87 150 THR D C 1
ATOM 6253 O O . THR D 1 152 ? -17.734 -20.559 24.974 1.00 20.30 150 THR D O 1
ATOM 6257 N N . PHE D 1 153 ? -19.437 -19.122 25.196 1.00 18.57 151 PHE D N 1
ATOM 6258 C CA . PHE D 1 153 ? -18.637 -17.969 24.784 1.00 25.57 151 PHE D CA 1
ATOM 6259 C C . PHE D 1 153 ? -18.828 -16.832 25.775 1.00 24.37 151 PHE D C 1
ATOM 6260 O O . PHE D 1 153 ? -19.718 -16.883 26.613 1.00 24.71 151 PHE D O 1
ATOM 6268 N N . LEU D 1 154 ? -18.001 -15.799 25.672 1.00 23.61 152 LEU D N 1
ATOM 6269 C CA . LEU D 1 154 ? -18.046 -14.721 26.654 1.00 23.80 152 LEU D CA 1
ATOM 6270 C C . LEU D 1 154 ? -19.358 -13.932 26.628 1.00 22.73 152 LEU D C 1
ATOM 6271 O O . LEU D 1 154 ? -19.854 -13.518 27.678 1.00 26.59 152 LEU D O 1
ATOM 6276 N N . VAL D 1 155 ? -19.918 -13.726 25.439 1.00 27.40 153 VAL D N 1
ATOM 6277 C CA . VAL D 1 155 ? -21.121 -12.903 25.281 1.00 24.95 153 VAL D CA 1
ATOM 6278 C C . VAL D 1 155 ? -22.137 -13.620 24.410 1.00 31.04 153 VAL D C 1
ATOM 6279 O O . VAL D 1 155 ? -21.813 -14.054 23.300 1.00 26.93 153 VAL D O 1
ATOM 6283 N N . GLY D 1 156 ? -23.368 -13.742 24.902 1.00 32.28 154 GLY D N 1
ATOM 6284 C CA . GLY D 1 156 ? -24.400 -14.438 24.158 1.00 32.51 154 GLY D CA 1
ATOM 6285 C C . GLY D 1 156 ? -24.029 -15.879 23.876 1.00 33.79 154 GLY D C 1
ATOM 6286 O O . GLY D 1 156 ? -23.293 -16.508 24.643 1.00 34.76 154 GLY D O 1
ATOM 6287 N N . GLU D 1 157 ? -24.507 -16.405 22.754 1.00 37.80 155 GLU D N 1
ATOM 6288 C CA . GLU D 1 157 ? -24.335 -17.829 22.465 1.00 35.97 155 GLU D CA 1
ATOM 6289 C C . GLU D 1 157 ? -23.487 -18.114 21.242 1.00 30.16 155 GLU D C 1
ATOM 6290 O O . GLU D 1 157 ? -23.450 -19.246 20.776 1.00 33.25 155 GLU D O 1
ATOM 6296 N N . ARG D 1 158 ? -22.828 -17.098 20.698 1.00 30.02 156 ARG D N 1
ATOM 6297 C CA . ARG D 1 158 ? -21.930 -17.322 19.574 1.00 32.02 156 ARG D CA 1
ATOM 6298 C C . ARG D 1 158 ? -20.684 -16.459 19.714 1.00 28.41 156 ARG D C 1
ATOM 6299 O O . ARG D 1 158 ? -20.634 -15.573 20.566 1.00 26.01 156 ARG D O 1
ATOM 6307 N N . VAL D 1 159 ? -19.684 -16.731 18.883 1.00 26.91 157 VAL D N 1
ATOM 6308 C CA . VAL D 1 159 ? -18.453 -15.946 18.878 1.00 26.20 157 VAL D CA 1
ATOM 6309 C C . VAL D 1 159 ? -18.741 -14.459 18.660 1.00 26.76 157 VAL D C 1
ATOM 6310 O O . VAL D 1 159 ? -19.482 -14.089 17.755 1.00 28.36 157 VAL D O 1
ATOM 6314 N N . THR D 1 160 ? -18.179 -13.606 19.510 1.00 29.17 158 THR D N 1
ATOM 6315 C CA . THR D 1 160 ? -18.194 -12.163 19.258 1.00 24.26 158 THR D CA 1
ATOM 6316 C C . THR D 1 160 ? -16.770 -11.636 19.230 1.00 25.50 158 THR D C 1
ATOM 6317 O O . THR D 1 160 ? -15.811 -12.392 19.370 1.00 20.97 158 THR D O 1
ATOM 6321 N N . LEU D 1 161 ? -16.632 -10.332 19.069 1.00 24.34 159 LEU D N 1
ATOM 6322 C CA . LEU D 1 161 ? -15.336 -9.695 19.230 1.00 20.58 159 LEU D CA 1
ATOM 6323 C C . LEU D 1 161 ? -14.743 -9.919 20.625 1.00 20.87 159 LEU D C 1
ATOM 6324 O O . LEU D 1 161 ? -13.538 -9.812 20.807 1.00 21.46 159 LEU D O 1
ATOM 6329 N N . ALA D 1 162 ? -15.583 -10.183 21.620 1.00 18.22 160 ALA D N 1
ATOM 6330 C CA . ALA D 1 162 ? -15.074 -10.528 22.949 1.00 19.06 160 ALA D CA 1
ATOM 6331 C C . ALA D 1 162 ? -14.153 -11.744 22.897 1.00 21.22 160 ALA D C 1
ATOM 6332 O O . ALA D 1 162 ? -13.024 -11.691 23.368 1.00 17.68 160 ALA D O 1
ATOM 6334 N N . ASP D 1 163 ? -14.636 -12.843 22.318 1.00 20.61 161 ASP D N 1
ATOM 6335 C CA . ASP D 1 163 ? -13.841 -14.065 22.275 1.00 20.64 161 ASP D CA 1
ATOM 6336 C C . ASP D 1 163 ? -12.624 -13.881 21.411 1.00 21.52 161 ASP D C 1
ATOM 6337 O O . ASP D 1 163 ? -11.524 -14.247 21.799 1.00 19.62 161 ASP D O 1
ATOM 6342 N N . ILE D 1 164 ? -12.830 -13.311 20.230 1.00 22.29 162 ILE D N 1
ATOM 6343 C CA . ILE D 1 164 ? -11.731 -13.082 19.307 1.00 21.62 162 ILE D CA 1
ATOM 6344 C C . ILE D 1 164 ? -10.608 -12.299 19.967 1.00 17.55 162 ILE D C 1
ATOM 6345 O O . ILE D 1 164 ? -9.434 -12.648 19.835 1.00 18.60 162 ILE D O 1
ATOM 6350 N N . THR D 1 165 ? -10.977 -11.253 20.692 1.00 17.94 163 THR D N 1
ATOM 6351 C CA . THR D 1 165 ? -9.989 -10.368 21.293 1.00 21.38 163 THR D CA 1
ATOM 6352 C C . THR D 1 165 ? -9.260 -11.042 22.450 1.00 18.40 163 THR D C 1
ATOM 6353 O O . THR D 1 165 ? -8.041 -10.961 22.537 1.00 21.26 163 THR D O 1
ATOM 6357 N N . VAL D 1 166 ? -10.001 -11.691 23.347 1.00 17.41 164 VAL D N 1
ATOM 6358 C CA . VAL D 1 166 ? -9.359 -12.332 24.488 1.00 15.85 164 VAL D CA 1
ATOM 6359 C C . VAL D 1 166 ? -8.492 -13.516 24.019 1.00 21.29 164 VAL D C 1
ATOM 6360 O O . VAL D 1 166 ? -7.381 -13.701 24.512 1.00 21.27 164 VAL D O 1
ATOM 6364 N N . VAL D 1 167 ? -8.973 -14.298 23.052 1.00 17.98 165 VAL D N 1
ATOM 6365 C CA . VAL D 1 167 ? -8.163 -15.406 22.518 1.00 17.71 165 VAL D CA 1
ATOM 6366 C C . VAL D 1 167 ? -6.824 -14.932 21.938 1.00 19.59 165 VAL D C 1
ATOM 6367 O O . VAL D 1 167 ? -5.764 -15.522 22.187 1.00 15.72 165 VAL D O 1
ATOM 6371 N N . CYS D 1 168 ? -6.879 -13.867 21.151 1.00 20.59 166 CYS D N 1
ATOM 6372 C CA . CYS D 1 168 ? -5.684 -13.325 20.523 1.00 18.16 166 CYS D CA 1
ATOM 6373 C C . CYS D 1 168 ? -4.707 -12.798 21.568 1.00 21.03 166 CYS D C 1
ATOM 6374 O O . CYS D 1 168 ? -3.491 -12.930 21.422 1.00 21.60 166 CYS D O 1
ATOM 6377 N N . THR D 1 169 ? -5.247 -12.199 22.623 1.00 18.44 167 THR D N 1
ATOM 6378 C CA . THR D 1 169 ? -4.429 -11.701 23.722 1.00 20.20 167 THR D CA 1
ATOM 6379 C C . THR D 1 169 ? -3.780 -12.826 24.539 1.00 23.79 167 THR D C 1
ATOM 6380 O O . THR D 1 169 ? -2.735 -12.616 25.165 1.00 23.75 167 THR D O 1
ATOM 6384 N N . LEU D 1 170 ? -4.391 -14.015 24.520 1.00 19.43 168 LEU D N 1
ATOM 6385 C CA . LEU D 1 170 ? -3.867 -15.190 25.232 1.00 20.86 168 LEU D CA 1
ATOM 6386 C C . LEU D 1 170 ? -3.029 -16.128 24.366 1.00 24.01 168 LEU D C 1
ATOM 6387 O O . LEU D 1 170 ? -2.446 -17.087 24.875 1.00 20.69 168 LEU D O 1
ATOM 6392 N N . LEU D 1 171 ? -2.972 -15.858 23.068 1.00 20.25 169 LEU D N 1
ATOM 6393 C CA . LEU D 1 171 ? -2.389 -16.797 22.103 1.00 23.12 169 LEU D CA 1
ATOM 6394 C C . LEU D 1 171 ? -0.917 -17.159 22.387 1.00 26.11 169 LEU D C 1
ATOM 6395 O O . LEU D 1 171 ? -0.563 -18.342 22.411 1.00 22.20 169 LEU D O 1
ATOM 6400 N N . TRP D 1 172 ? -0.057 -16.163 22.596 1.00 20.39 170 TRP D N 1
ATOM 6401 C CA . TRP D 1 172 ? 1.347 -16.471 22.899 1.00 25.39 170 TRP D CA 1
ATOM 6402 C C . TRP D 1 172 ? 1.527 -17.255 24.200 1.00 22.81 170 TRP D C 1
ATOM 6403 O O . TRP D 1 172 ? 2.298 -18.217 24.246 1.00 25.39 170 TRP D O 1
ATOM 6414 N N . LEU D 1 173 ? 0.840 -16.834 25.255 1.00 20.28 171 LEU D N 1
ATOM 6415 C CA . LEU D 1 173 ? 0.834 -17.575 26.524 1.00 21.39 171 LEU D CA 1
ATOM 6416 C C . LEU D 1 173 ? 0.532 -19.063 26.327 1.00 22.06 171 LEU D C 1
ATOM 6417 O O . LEU D 1 173 ? 1.287 -19.911 26.794 1.00 20.38 171 LEU D O 1
ATOM 6422 N N . TYR D 1 174 ? -0.574 -19.384 25.654 1.00 20.76 172 TYR D N 1
ATOM 6423 C CA . TYR D 1 174 ? -0.935 -20.786 25.443 1.00 20.73 172 TYR D CA 1
ATOM 6424 C C . TYR D 1 174 ? 0.088 -21.540 24.604 1.00 20.92 172 TYR D C 1
ATOM 6425 O O . TYR D 1 174 ? 0.259 -22.742 24.784 1.00 23.40 172 TYR D O 1
ATOM 6434 N N . LYS D 1 175 ? 0.746 -20.855 23.673 1.00 22.23 173 LYS D N 1
ATOM 6435 C CA . LYS D 1 175 ? 1.773 -21.500 22.856 1.00 23.08 173 LYS D CA 1
ATOM 6436 C C . LYS D 1 175 ? 3.094 -21.701 23.599 1.00 30.36 173 LYS D C 1
ATOM 6437 O O . LYS D 1 175 ? 3.733 -22.743 23.457 1.00 29.18 173 LYS D O 1
ATOM 6443 N N . GLN D 1 176 ? 3.503 -20.694 24.368 1.00 23.48 174 GLN D N 1
ATOM 6444 C CA . GLN D 1 176 ? 4.878 -20.594 24.870 1.00 25.66 174 GLN D CA 1
ATOM 6445 C C . GLN D 1 176 ? 5.100 -20.951 26.342 1.00 25.69 174 GLN D C 1
ATOM 6446 O O . GLN D 1 176 ? 6.185 -21.407 26.689 1.00 34.80 174 GLN D O 1
ATOM 6452 N N . VAL D 1 177 ? 4.125 -20.706 27.222 1.00 28.70 175 VAL D N 1
ATOM 6453 C CA . VAL D 1 177 ? 4.392 -20.864 28.661 1.00 27.34 175 VAL D CA 1
ATOM 6454 C C . VAL D 1 177 ? 3.305 -21.548 29.495 1.00 33.79 175 VAL D C 1
ATOM 6455 O O . VAL D 1 177 ? 3.578 -21.971 30.615 1.00 34.59 175 VAL D O 1
ATOM 6459 N N . LEU D 1 178 ? 2.080 -21.654 28.986 1.00 24.97 176 LEU D N 1
ATOM 6460 C CA . LEU D 1 178 ? 1.013 -22.217 29.806 1.00 24.42 176 LEU D CA 1
ATOM 6461 C C . LEU D 1 178 ? 1.097 -23.746 29.816 1.00 30.44 176 LEU D C 1
ATOM 6462 O O . LEU D 1 178 ? 0.292 -24.422 29.180 1.00 27.53 176 LEU D O 1
ATOM 6467 N N . GLU D 1 179 ? 2.083 -24.258 30.553 1.00 33.01 177 GLU D N 1
ATOM 6468 C CA . GLU D 1 179 ? 2.327 -25.695 30.744 1.00 35.73 177 GLU D CA 1
ATOM 6469 C C . GLU D 1 179 ? 1.113 -26.452 31.241 1.00 23.99 177 GLU D C 1
ATOM 6470 O O . GLU D 1 179 ? 0.312 -25.897 31.991 1.00 28.39 177 GLU D O 1
ATOM 6476 N N . PRO D 1 180 ? 1.001 -27.745 30.878 1.00 31.08 178 PRO D N 1
ATOM 6477 C CA . PRO D 1 180 ? -0.121 -28.564 31.355 1.00 28.13 178 PRO D CA 1
ATOM 6478 C C . PRO D 1 180 ? -0.313 -28.528 32.871 1.00 29.53 178 PRO D C 1
ATOM 6479 O O . PRO D 1 180 ? -1.457 -28.495 33.316 1.00 33.51 178 PRO D O 1
ATOM 6483 N N . SER D 1 181 ? 0.764 -28.506 33.653 1.00 31.40 179 SER D N 1
ATOM 6484 C CA . SER D 1 181 ? 0.611 -28.505 35.112 1.00 32.29 179 SER D CA 1
ATOM 6485 C C . SER D 1 181 ? 0.114 -27.156 35.621 1.00 36.05 179 SER D C 1
ATOM 6486 O O . SER D 1 181 ? -0.513 -27.065 36.680 1.00 35.92 179 SER D O 1
ATOM 6489 N N . PHE D 1 182 ? 0.403 -26.105 34.868 1.00 32.25 180 PHE D N 1
ATOM 6490 C CA . PHE D 1 182 ? -0.123 -24.790 35.200 1.00 29.89 180 PHE D CA 1
ATOM 6491 C C . PHE D 1 182 ? -1.558 -24.600 34.706 1.00 25.97 180 PHE D C 1
ATOM 6492 O O . PHE D 1 182 ? -2.403 -24.106 35.444 1.00 27.69 180 PHE D O 1
ATOM 6500 N N . ARG D 1 183 ? -1.835 -24.986 33.465 1.00 23.19 181 ARG D N 1
ATOM 6501 C CA . ARG D 1 183 ? -3.150 -24.704 32.891 1.00 28.84 181 ARG D CA 1
ATOM 6502 C C . ARG D 1 183 ? -4.227 -25.697 33.358 1.00 34.92 181 ARG D C 1
ATOM 6503 O O . ARG D 1 183 ? -5.435 -25.434 33.229 1.00 26.20 181 ARG D O 1
ATOM 6511 N N . GLN D 1 184 ? -3.773 -26.816 33.926 1.00 30.98 182 GLN D N 1
ATOM 6512 C CA . GLN D 1 184 ? -4.650 -27.862 34.465 1.00 36.01 182 GLN D CA 1
ATOM 6513 C C . GLN D 1 184 ? -5.766 -27.298 35.342 1.00 27.61 182 GLN D C 1
ATOM 6514 O O . GLN D 1 184 ? -6.903 -27.760 35.296 1.00 32.55 182 GLN D O 1
ATOM 6520 N N . ALA D 1 185 ? -5.442 -26.269 36.115 1.00 31.23 183 ALA D N 1
ATOM 6521 C CA . ALA D 1 185 ? -6.394 -25.649 37.025 1.00 25.73 183 ALA D CA 1
ATOM 6522 C C . ALA D 1 185 ? -7.523 -24.888 36.330 1.00 25.74 183 ALA D C 1
ATOM 6523 O O . ALA D 1 185 ? -8.467 -24.464 36.995 1.00 23.47 183 ALA D O 1
ATOM 6525 N N . PHE D 1 186 ? -7.441 -24.709 35.009 1.00 23.80 184 PHE D N 1
ATOM 6526 C CA . PHE D 1 186 ? -8.446 -23.889 34.305 1.00 24.87 184 PHE D CA 1
ATOM 6527 C C . PHE D 1 186 ? -9.120 -24.623 33.131 1.00 24.97 184 PHE D C 1
ATOM 6528 O O . PHE D 1 186 ? -9.069 -24.157 31.991 1.00 22.54 184 PHE D O 1
ATOM 6536 N N . PRO D 1 187 ? -9.783 -25.756 33.416 1.00 24.16 185 PRO D N 1
ATOM 6537 C CA . PRO D 1 187 ? -10.343 -26.623 32.368 1.00 30.27 185 PRO D CA 1
ATOM 6538 C C . PRO D 1 187 ? -11.398 -25.933 31.526 1.00 24.31 185 PRO D C 1
ATOM 6539 O O . PRO D 1 187 ? -11.560 -26.202 30.350 1.00 22.84 185 PRO D O 1
ATOM 6543 N N . ASN D 1 188 ? -12.172 -25.089 32.198 1.00 24.35 186 ASN D N 1
ATOM 6544 C CA . ASN D 1 188 ? -13.154 -24.170 31.554 1.00 23.24 186 ASN D CA 1
ATOM 6545 C C . ASN D 1 188 ? -12.560 -23.182 30.521 1.00 22.43 186 ASN D C 1
ATOM 6546 O O . ASN D 1 188 ? -12.989 -23.087 29.349 1.00 22.00 186 ASN D O 1
ATOM 6551 N N . THR D 1 189 ? -11.554 -22.474 30.971 1.00 22.80 187 THR D N 1
ATOM 6552 C CA . THR D 1 189 ? -10.867 -21.520 30.133 1.00 19.25 187 THR D CA 1
ATOM 6553 C C . THR D 1 189 ? -10.207 -22.293 29.001 1.00 21.82 187 THR D C 1
ATOM 6554 O O . THR D 1 189 ? -10.279 -21.862 27.864 1.00 19.10 187 THR D O 1
ATOM 6558 N N . ASN D 1 190 ? -9.590 -23.440 29.290 1.00 18.27 188 ASN D N 1
ATOM 6559 C CA . ASN D 1 190 ? -8.884 -24.213 28.262 1.00 16.89 188 ASN D CA 1
ATOM 6560 C C . ASN D 1 190 ? -9.883 -24.693 27.208 1.00 20.00 188 ASN D C 1
ATOM 6561 O O . ASN D 1 190 ? -9.591 -24.716 26.015 1.00 17.88 188 ASN D O 1
ATOM 6566 N N . ARG D 1 191 ? -11.069 -25.076 27.668 1.00 18.54 189 ARG D N 1
ATOM 6567 C CA . ARG D 1 191 ? -12.079 -25.645 26.775 1.00 23.38 189 ARG D CA 1
ATOM 6568 C C . ARG D 1 191 ? -12.606 -24.565 25.830 1.00 18.09 189 ARG D C 1
ATOM 6569 O O . ARG D 1 191 ? -12.721 -24.762 24.615 1.00 21.39 189 ARG D O 1
ATOM 6577 N N . TRP D 1 192 ? -12.894 -23.407 26.397 1.00 18.28 190 TRP D N 1
ATOM 6578 C CA . TRP D 1 192 ? -13.351 -22.271 25.617 1.00 18.75 190 TRP D CA 1
ATOM 6579 C C . TRP D 1 192 ? -12.296 -21.851 24.590 1.00 19.91 190 TRP D C 1
ATOM 6580 O O . TRP D 1 192 ? -12.610 -21.640 23.417 1.00 20.01 190 TRP D O 1
ATOM 6591 N N . PHE D 1 193 ? -11.044 -21.776 25.034 1.00 21.53 191 PHE D N 1
ATOM 6592 C CA . PHE D 1 193 ? -9.924 -21.419 24.160 1.00 17.91 191 PHE D CA 1
ATOM 6593 C C . PHE D 1 193 ? -9.764 -22.428 23.011 1.00 23.67 191 PHE D C 1
ATOM 6594 O O . PHE D 1 193 ? -9.577 -22.036 21.867 1.00 19.02 191 PHE D O 1
ATOM 6602 N N . LEU D 1 194 ? -9.833 -23.722 23.323 1.00 16.45 192 LEU D N 1
ATOM 6603 C CA . LEU D 1 194 ? -9.786 -24.758 22.290 1.00 20.81 192 LEU D CA 1
ATOM 6604 C C . LEU D 1 194 ? -10.993 -24.683 21.339 1.00 23.71 192 LEU D C 1
ATOM 6605 O O . LEU D 1 194 ? -10.847 -24.811 20.124 1.00 23.87 192 LEU D O 1
ATOM 6610 N N . THR D 1 195 ? -12.185 -24.464 21.889 1.00 20.31 193 THR D N 1
ATOM 6611 C CA . THR D 1 195 ? -13.382 -24.353 21.063 1.00 20.34 193 THR D CA 1
ATOM 6612 C C . THR D 1 195 ? -13.269 -23.168 20.080 1.00 28.51 193 THR D C 1
ATOM 6613 O O . THR D 1 195 ? -13.668 -23.277 18.916 1.00 23.60 193 THR D O 1
ATOM 6617 N N . CYS D 1 196 ? -12.691 -22.053 20.534 1.00 19.32 194 CYS D N 1
ATOM 6618 C CA . CYS D 1 196 ? -12.463 -20.917 19.642 1.00 22.34 194 CYS D CA 1
ATOM 6619 C C . CYS D 1 196 ? -11.434 -21.202 18.548 1.00 22.09 194 CYS D C 1
ATOM 6620 O O . CYS D 1 196 ? -11.735 -21.035 17.369 1.00 24.26 194 CYS D O 1
ATOM 6623 N N . ILE D 1 197 ? -10.230 -21.634 18.913 1.00 18.76 195 ILE D N 1
ATOM 6624 C CA . ILE D 1 197 ? -9.152 -21.655 17.926 1.00 21.21 195 ILE D CA 1
ATOM 6625 C C . ILE D 1 197 ? -9.341 -22.765 16.915 1.00 26.62 195 ILE D C 1
ATOM 6626 O O . ILE D 1 197 ? -8.733 -22.736 15.846 1.00 23.81 195 ILE D O 1
ATOM 6631 N N . ASN D 1 198 ? -10.201 -23.728 17.234 1.00 26.48 196 ASN D N 1
ATOM 6632 C CA . ASN D 1 198 ? -10.472 -24.813 16.296 1.00 25.06 196 ASN D CA 1
ATOM 6633 C C . ASN D 1 198 ? -11.576 -24.506 15.291 1.00 22.82 196 ASN D C 1
ATOM 6634 O O . ASN D 1 198 ? -11.798 -25.277 14.356 1.00 31.79 196 ASN D O 1
ATOM 6639 N N . GLN D 1 199 ? -12.276 -23.400 15.473 1.00 24.79 197 GLN D N 1
ATOM 6640 C CA . GLN D 1 199 ? -13.252 -23.007 14.466 1.00 29.90 197 GLN D CA 1
ATOM 6641 C C . GLN D 1 199 ? -12.530 -22.594 13.190 1.00 27.73 197 GLN D C 1
ATOM 6642 O O . GLN D 1 199 ? -11.404 -22.093 13.245 1.00 28.54 197 GLN D O 1
ATOM 6648 N N . PRO D 1 200 ? -13.159 -22.848 12.031 1.00 28.12 198 PRO D N 1
ATOM 6649 C CA . PRO D 1 200 ? -12.457 -22.606 10.765 1.00 29.93 198 PRO D CA 1
ATOM 6650 C C . PRO D 1 200 ? -12.059 -21.145 10.598 1.00 17.95 198 PRO D C 1
ATOM 6651 O O . PRO D 1 200 ? -11.013 -20.883 10.006 1.00 28.67 198 PRO D O 1
ATOM 6655 N N . GLN D 1 201 ? -12.843 -20.222 11.142 1.00 24.48 199 GLN D N 1
ATOM 6656 C CA . GLN D 1 201 ? -12.520 -18.802 11.005 1.00 25.19 199 GLN D CA 1
ATOM 6657 C C . GLN D 1 201 ? -11.242 -18.449 11.767 1.00 30.03 199 GLN D C 1
ATOM 6658 O O . GLN D 1 201 ? -10.450 -17.618 11.301 1.00 28.04 199 GLN D O 1
ATOM 6664 N N . PHE D 1 202 ? -11.037 -19.070 12.934 1.00 26.47 200 PHE D N 1
ATOM 6665 C CA . PHE D 1 202 ? -9.794 -18.879 13.677 1.00 22.92 200 PHE D CA 1
ATOM 6666 C C . PHE D 1 202 ? -8.656 -19.629 12.981 1.00 24.72 200 PHE D C 1
ATOM 6667 O O . PHE D 1 202 ? -7.567 -19.090 12.782 1.00 20.02 200 PHE D O 1
ATOM 6675 N N . ARG D 1 203 ? -8.916 -20.878 12.609 1.00 23.34 201 ARG D N 1
ATOM 6676 C CA . ARG D 1 203 ? -7.921 -21.700 11.933 1.00 24.98 201 ARG D CA 1
ATOM 6677 C C . ARG D 1 203 ? -7.369 -21.055 10.644 1.00 24.58 201 ARG D C 1
ATOM 6678 O O . ARG D 1 203 ? -6.175 -21.156 10.350 1.00 23.94 201 ARG D O 1
ATOM 6686 N N . ALA D 1 204 ? -8.239 -20.402 9.876 1.00 22.97 202 ALA D N 1
ATOM 6687 C CA . ALA D 1 204 ? -7.812 -19.764 8.628 1.00 27.92 202 ALA D CA 1
ATOM 6688 C C . ALA D 1 204 ? -6.721 -18.713 8.867 1.00 29.33 202 ALA D C 1
ATOM 6689 O O . ALA D 1 204 ? -5.892 -18.452 7.991 1.00 30.57 202 ALA D O 1
ATOM 6691 N N . VAL D 1 205 ? -6.724 -18.101 10.049 1.00 30.85 203 VAL D N 1
ATOM 6692 C CA . VAL D 1 205 ? -5.752 -17.052 10.351 1.00 25.30 203 VAL D CA 1
ATOM 6693 C C . VAL D 1 205 ? -4.619 -17.594 11.211 1.00 30.72 203 VAL D C 1
ATOM 6694 O O . VAL D 1 205 ? -3.461 -17.213 11.030 1.00 25.65 203 VAL D O 1
ATOM 6698 N N . LEU D 1 206 ? -4.945 -18.500 12.135 1.00 27.36 204 LEU D N 1
ATOM 6699 C CA . LEU D 1 206 ? -3.953 -18.958 13.112 1.00 27.31 204 LEU D CA 1
ATOM 6700 C C . LEU D 1 206 ? -3.209 -20.221 12.685 1.00 27.38 204 LEU D C 1
ATOM 6701 O O . LEU D 1 206 ? -2.146 -20.517 13.218 1.00 32.47 204 LEU D O 1
ATOM 6706 N N . GLY D 1 207 ? -3.772 -20.958 11.734 1.00 27.20 205 GLY D N 1
ATOM 6707 C CA . GLY D 1 207 ? -3.242 -22.260 11.374 1.00 31.47 205 GLY D CA 1
ATOM 6708 C C . GLY D 1 207 ? -3.481 -23.238 12.504 1.00 33.50 205 GLY D C 1
ATOM 6709 O O . GLY D 1 207 ? -4.356 -23.012 13.335 1.00 29.05 205 GLY D O 1
ATOM 6710 N N . GLU D 1 208 ? -2.715 -24.328 12.536 1.00 31.80 206 GLU D N 1
ATOM 6711 C CA . GLU D 1 208 ? -2.791 -25.278 13.644 1.00 38.12 206 GLU D CA 1
ATOM 6712 C C . GLU D 1 208 ? -2.032 -24.732 14.850 1.00 39.37 206 GLU D C 1
ATOM 6713 O O . GLU D 1 208 ? -0.876 -24.334 14.731 1.00 41.54 206 GLU D O 1
ATOM 6719 N N . VAL D 1 209 ? -2.680 -24.705 16.008 1.00 38.93 207 VAL D N 1
ATOM 6720 C CA . VAL D 1 209 ? -2.036 -24.176 17.206 1.00 40.46 207 VAL D CA 1
ATOM 6721 C C . VAL D 1 209 ? -1.615 -25.281 18.179 1.00 38.11 207 VAL D C 1
ATOM 6722 O O . VAL D 1 209 ? -2.444 -26.049 18.665 1.00 42.57 207 VAL D O 1
ATOM 6726 N N . LYS D 1 210 ? -0.316 -25.359 18.449 1.00 37.15 208 LYS D N 1
ATOM 6727 C CA . LYS D 1 210 ? 0.213 -26.324 19.408 1.00 40.89 208 LYS D CA 1
ATOM 6728 C C . LYS D 1 210 ? 0.290 -25.691 20.796 1.00 40.26 208 LYS D C 1
ATOM 6729 O O . LYS D 1 210 ? 0.974 -24.687 20.985 1.00 32.23 208 LYS D O 1
ATOM 6735 N N . LEU D 1 211 ? -0.418 -26.262 21.763 1.00 33.99 209 LEU D N 1
ATOM 6736 C CA . LEU D 1 211 ? -0.356 -25.742 23.126 1.00 34.12 209 LEU D CA 1
ATOM 6737 C C . LEU D 1 211 ? 0.990 -26.086 23.772 1.00 43.20 209 LEU D C 1
ATOM 6738 O O . LEU D 1 211 ? 1.605 -27.107 23.453 1.00 36.85 209 LEU D O 1
ATOM 6743 N N . CYS D 1 212 ? 1.441 -25.217 24.670 1.00 34.31 210 CYS D N 1
ATOM 6744 C CA . CYS D 1 212 ? 2.686 -25.410 25.398 1.00 33.63 210 CYS D CA 1
ATOM 6745 C C . CYS D 1 212 ? 2.793 -26.795 26.025 1.00 33.40 210 CYS D C 1
ATOM 6746 O O . CYS D 1 212 ? 1.879 -27.247 26.713 1.00 31.99 210 CYS D O 1
ATOM 6749 N N . GLU D 1 213 ? 3.914 -27.467 25.783 1.00 42.88 211 GLU D N 1
ATOM 6750 C CA . GLU D 1 213 ? 4.181 -28.751 26.431 1.00 40.04 211 GLU D CA 1
ATOM 6751 C C . GLU D 1 213 ? 4.944 -28.513 27.723 1.00 46.00 211 GLU D C 1
ATOM 6752 O O . GLU D 1 213 ? 5.332 -27.378 28.018 1.00 56.02 211 GLU D O 1
ATOM 6758 N N . LYS D 1 214 ? 5.145 -29.569 28.504 1.00 43.44 212 LYS D N 1
ATOM 6759 C CA . LYS D 1 214 ? 5.916 -29.455 29.742 1.00 54.29 212 LYS D CA 1
ATOM 6760 C C . LYS D 1 214 ? 7.342 -28.949 29.492 1.00 60.56 212 LYS D C 1
ATOM 6761 O O . LYS D 1 214 ? 8.056 -29.454 28.621 1.00 57.46 212 LYS D O 1
ATOM 6767 N N . MET D 1 215 ? 7.747 -27.947 30.266 1.00 60.66 213 MET D N 1
ATOM 6768 C CA . MET D 1 215 ? 9.062 -27.336 30.115 1.00 63.52 213 MET D CA 1
ATOM 6769 C C . MET D 1 215 ? 10.008 -27.750 31.243 1.00 71.56 213 MET D C 1
ATOM 6770 O O . MET D 1 215 ? 10.901 -28.577 31.049 1.00 73.37 213 MET D O 1
ATOM 6775 N N . GLY E 2 1 ? 6.290 -0.459 23.261 1.00 42.31 -1 GLY E N 1
ATOM 6776 C CA . GLY E 2 1 ? 5.978 0.544 24.265 1.00 35.43 -1 GLY E CA 1
ATOM 6777 C C . GLY E 2 1 ? 7.176 1.365 24.709 1.00 34.89 -1 GLY E C 1
ATOM 6778 O O . GLY E 2 1 ? 8.193 1.433 24.012 1.00 37.80 -1 GLY E O 1
ATOM 6779 N N . ALA E 2 2 ? 7.062 1.998 25.872 1.00 31.84 0 ALA E N 1
ATOM 6780 C CA . ALA E 2 2 ? 8.106 2.908 26.336 1.00 31.76 0 ALA E CA 1
ATOM 6781 C C . ALA E 2 2 ? 9.430 2.179 26.570 1.00 31.28 0 ALA E C 1
ATOM 6782 O O . ALA E 2 2 ? 10.512 2.751 26.370 1.00 30.36 0 ALA E O 1
ATOM 6784 N N . MET E 2 3 ? 9.356 0.922 26.999 1.00 30.37 1 MET E N 1
ATOM 6785 C CA . MET E 2 3 ? 10.586 0.226 27.338 1.00 29.61 1 MET E CA 1
ATOM 6786 C C . MET E 2 3 ? 11.362 -0.123 26.080 1.00 29.57 1 MET E C 1
ATOM 6787 O O . MET E 2 3 ? 12.552 0.158 25.996 1.00 27.56 1 MET E O 1
ATOM 6792 N N . ALA E 2 4 ? 10.695 -0.736 25.106 1.00 30.10 2 ALA E N 1
ATOM 6793 C CA . ALA E 2 4 ? 11.355 -1.077 23.848 1.00 30.23 2 ALA E CA 1
ATOM 6794 C C . ALA E 2 4 ? 11.889 0.188 23.170 1.00 31.55 2 ALA E C 1
ATOM 6795 O O . ALA E 2 4 ? 12.982 0.188 22.602 1.00 27.88 2 ALA E O 1
ATOM 6797 N N . THR E 2 5 ? 11.121 1.271 23.258 1.00 29.62 3 THR E N 1
ATOM 6798 C CA . THR E 2 5 ? 11.516 2.534 22.656 1.00 28.13 3 THR E CA 1
ATOM 6799 C C . THR E 2 5 ? 12.796 3.084 23.276 1.00 30.07 3 THR E C 1
ATOM 6800 O O . THR E 2 5 ? 13.707 3.517 22.559 1.00 24.33 3 THR E O 1
ATOM 6804 N N . ASN E 2 6 ? 12.863 3.058 24.607 1.00 30.44 4 ASN E N 1
ATOM 6805 C CA . ASN E 2 6 ? 14.078 3.418 25.332 1.00 28.16 4 ASN E CA 1
ATOM 6806 C C . ASN E 2 6 ? 15.262 2.504 24.969 1.00 27.59 4 ASN E C 1
ATOM 6807 O O . ASN E 2 6 ? 16.338 2.988 24.602 1.00 24.52 4 ASN E O 1
ATOM 6812 N N . PHE E 2 7 ? 15.067 1.191 25.067 1.00 25.43 5 PHE E N 1
ATOM 6813 C CA . PHE E 2 7 ? 16.147 0.255 24.746 1.00 28.27 5 PHE E CA 1
ATOM 6814 C C . PHE E 2 7 ? 16.717 0.527 23.356 1.00 23.89 5 PHE E C 1
ATOM 6815 O O . PHE E 2 7 ? 17.929 0.628 23.192 1.00 23.39 5 PHE E O 1
ATOM 6823 N N . LEU E 2 8 ? 15.850 0.660 22.360 1.00 19.99 6 LEU E N 1
ATOM 6824 C CA . LE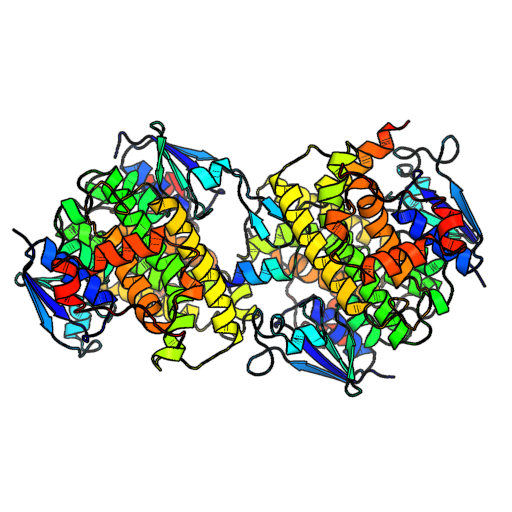U E 2 8 ? 16.321 0.882 20.994 1.00 27.13 6 LEU E CA 1
ATOM 6825 C C . LEU E 2 8 ? 16.984 2.253 20.840 1.00 24.95 6 LEU E C 1
ATOM 6826 O O . LEU E 2 8 ? 17.968 2.379 20.105 1.00 23.22 6 LEU E O 1
ATOM 6831 N N . ALA E 2 9 ? 16.465 3.272 21.533 1.00 21.54 7 ALA E N 1
ATOM 6832 C CA . ALA E 2 9 ? 17.068 4.605 21.460 1.00 23.84 7 ALA E CA 1
ATOM 6833 C C . ALA E 2 9 ? 18.474 4.565 22.035 1.00 26.32 7 ALA E C 1
ATOM 6834 O O . ALA E 2 9 ? 19.376 5.231 21.530 1.00 25.98 7 ALA E O 1
ATOM 6836 N N . HIS E 2 10 ? 18.660 3.750 23.075 1.00 21.65 8 HIS E N 1
ATOM 6837 C CA . HIS E 2 10 ? 19.945 3.626 23.742 1.00 19.02 8 HIS E CA 1
ATOM 6838 C C . HIS E 2 10 ? 20.977 2.874 22.900 1.00 24.32 8 HIS E C 1
ATOM 6839 O O . HIS E 2 10 ? 22.127 3.311 22.779 1.00 21.55 8 HIS E O 1
ATOM 6846 N N . GLU E 2 11 ? 20.566 1.746 22.323 1.00 23.13 9 GLU E N 1
ATOM 6847 C CA . GLU E 2 11 ? 21.481 0.891 21.552 1.00 25.11 9 GLU E CA 1
ATOM 6848 C C . GLU E 2 11 ? 21.887 1.482 20.193 1.00 25.81 9 GLU E C 1
ATOM 6849 O O . GLU E 2 11 ? 23.008 1.264 19.726 1.00 22.83 9 GLU E O 1
ATOM 6855 N N . LYS E 2 12 ? 20.968 2.212 19.562 1.00 20.86 10 LYS E N 1
ATOM 6856 C CA . LYS E 2 12 ? 21.189 2.748 18.210 1.00 24.61 10 LYS E CA 1
ATOM 6857 C C . LYS E 2 12 ? 21.845 1.757 17.246 1.00 22.18 10 LYS E C 1
ATOM 6858 O O . LYS E 2 12 ? 22.841 2.101 16.603 1.00 23.95 10 LYS E O 1
ATOM 6864 N N . ILE E 2 13 ? 21.320 0.535 17.151 1.00 18.28 11 ILE E N 1
ATOM 6865 C CA . ILE E 2 13 ? 21.920 -0.454 16.255 1.00 20.36 11 ILE E CA 1
ATOM 6866 C C . ILE E 2 13 ? 21.769 0.026 14.818 1.00 26.02 11 ILE E C 1
ATOM 6867 O O . ILE E 2 13 ? 20.699 0.462 14.414 1.00 24.95 11 ILE E O 1
ATOM 6872 N N . TRP E 2 14 ? 22.841 -0.052 14.044 1.00 22.61 12 TRP E N 1
ATOM 6873 C CA . TRP E 2 14 ? 22.749 0.254 12.629 1.00 23.45 12 TRP E CA 1
ATOM 6874 C C . TRP E 2 14 ? 22.251 -0.966 11.841 1.00 22.97 12 TRP E C 1
ATOM 6875 O O . TRP E 2 14 ? 23.044 -1.664 11.199 1.00 23.67 12 TRP E O 1
ATOM 6886 N N . PHE E 2 15 ? 20.948 -1.218 11.896 1.00 24.87 13 PHE E N 1
ATOM 6887 C CA . PHE E 2 15 ? 20.366 -2.410 11.271 1.00 27.92 13 PHE E CA 1
ATOM 6888 C C . PHE E 2 15 ? 20.561 -2.411 9.761 1.00 29.23 13 PHE E C 1
ATOM 6889 O O . PHE E 2 15 ? 20.604 -3.468 9.128 1.00 32.61 13 PHE E O 1
ATOM 6897 N N . ASP E 2 16 ? 20.669 -1.219 9.185 1.00 27.41 14 ASP E N 1
ATOM 6898 C CA . ASP E 2 16 ? 20.770 -1.079 7.739 1.00 28.27 14 ASP E CA 1
ATOM 6899 C C . ASP E 2 16 ? 22.213 -1.063 7.257 1.00 29.50 14 ASP E C 1
ATOM 6900 O O . ASP E 2 16 ? 22.473 -0.801 6.080 1.00 24.63 14 ASP E O 1
ATOM 6905 N N . LYS E 2 17 ? 23.147 -1.340 8.161 1.00 23.61 15 LYS E N 1
ATOM 6906 C CA . LYS E 2 17 ? 24.554 -1.272 7.818 1.00 22.92 15 LYS E CA 1
ATOM 6907 C C . LYS E 2 17 ? 24.898 -2.132 6.590 1.00 34.11 15 LYS E C 1
ATOM 6908 O O . LYS E 2 17 ? 25.696 -1.724 5.743 1.00 27.53 15 LYS E O 1
ATOM 6914 N N . PHE E 2 18 ? 24.293 -3.307 6.472 1.00 28.89 16 PHE E N 1
ATOM 6915 C CA . PHE E 2 18 ? 24.655 -4.178 5.352 1.00 29.18 16 PHE E CA 1
ATOM 6916 C C . PHE E 2 18 ? 24.275 -3.532 4.022 1.00 31.24 16 PHE E C 1
ATOM 6917 O O . PHE E 2 18 ? 24.973 -3.733 3.033 1.00 30.70 16 PHE E O 1
ATOM 6925 N N . LYS E 2 19 ? 23.204 -2.733 4.006 1.00 22.99 17 LYS E N 1
ATOM 6926 C CA . LYS E 2 19 ? 22.761 -2.071 2.775 1.00 30.54 17 LYS E CA 1
ATOM 6927 C C . LYS E 2 19 ? 23.775 -1.015 2.340 1.00 31.45 17 LYS E C 1
ATOM 6928 O O . LYS E 2 19 ? 24.118 -0.902 1.161 1.00 31.85 17 LYS E O 1
ATOM 6934 N N . TYR E 2 20 ? 24.242 -0.241 3.310 1.00 28.44 18 TYR E N 1
ATOM 6935 C CA . TYR E 2 20 ? 25.235 0.794 3.065 1.00 28.57 18 TYR E CA 1
ATOM 6936 C C . TYR E 2 20 ? 26.586 0.211 2.653 1.00 26.42 18 TYR E C 1
ATOM 6937 O O . TYR E 2 20 ? 27.180 0.671 1.685 1.00 30.53 18 TYR E O 1
ATOM 6946 N N . ASP E 2 21 ? 27.063 -0.798 3.377 1.00 24.93 19 ASP E N 1
ATOM 6947 C CA . ASP E 2 21 ? 28.325 -1.438 3.037 1.00 28.39 19 ASP E CA 1
ATOM 6948 C C . ASP E 2 21 ? 28.274 -2.051 1.641 1.00 31.90 19 ASP E C 1
ATOM 6949 O O . ASP E 2 21 ? 29.258 -2.023 0.907 1.00 29.88 19 ASP E O 1
ATOM 6954 N N . ASP E 2 22 ? 27.120 -2.590 1.267 1.00 30.66 20 ASP E N 1
ATOM 6955 C CA . ASP E 2 22 ? 26.993 -3.226 -0.038 1.00 37.98 20 ASP E CA 1
ATOM 6956 C C . ASP E 2 22 ? 26.966 -2.202 -1.178 1.00 36.24 20 ASP E C 1
ATOM 6957 O O . ASP E 2 22 ? 27.597 -2.408 -2.218 1.00 32.92 20 ASP E O 1
ATOM 6962 N N . ALA E 2 23 ? 26.244 -1.101 -0.976 1.00 31.34 21 ALA E N 1
ATOM 6963 C CA . ALA E 2 23 ? 26.199 -0.021 -1.965 1.00 31.62 21 ALA E CA 1
ATOM 6964 C C . ALA E 2 23 ? 27.577 0.615 -2.146 1.00 31.08 21 ALA E C 1
ATOM 6965 O O . ALA E 2 23 ? 27.982 0.929 -3.262 1.00 31.97 21 ALA E O 1
ATOM 6967 N N . GLU E 2 24 ? 28.286 0.793 -1.037 1.00 25.10 22 GLU E N 1
ATOM 6968 C CA . GLU E 2 24 ? 29.601 1.420 -1.043 1.00 31.47 22 GLU E CA 1
ATOM 6969 C C . GLU E 2 24 ? 30.611 0.532 -1.768 1.00 30.90 22 GLU E C 1
ATOM 6970 O O . GLU E 2 24 ? 31.363 1.013 -2.618 1.00 33.83 22 GLU E O 1
ATOM 6976 N N . ARG E 2 25 ? 30.621 -0.757 -1.435 1.00 28.11 23 ARG E N 1
ATOM 6977 C CA . ARG E 2 25 ? 31.480 -1.725 -2.114 1.00 30.75 23 ARG E CA 1
ATOM 6978 C C . ARG E 2 25 ? 31.268 -1.661 -3.627 1.00 30.59 23 ARG E C 1
ATOM 6979 O O . ARG E 2 25 ? 32.217 -1.521 -4.398 1.00 32.91 23 ARG E O 1
ATOM 6987 N N . ARG E 2 26 ? 30.009 -1.748 -4.038 1.00 34.91 24 ARG E N 1
ATOM 6988 C CA . ARG E 2 26 ? 29.649 -1.706 -5.451 1.00 44.44 24 ARG E CA 1
ATOM 6989 C C . ARG E 2 26 ? 30.111 -0.424 -6.113 1.00 40.71 24 ARG E C 1
ATOM 6990 O O . ARG E 2 26 ? 30.592 -0.451 -7.240 1.00 41.44 24 ARG E O 1
ATOM 6998 N N . PHE E 2 27 ? 29.961 0.694 -5.407 1.00 34.58 25 PHE E N 1
ATOM 6999 C CA . PHE E 2 27 ? 30.343 2.001 -5.930 1.00 31.56 25 PHE E CA 1
ATOM 7000 C C . PHE E 2 27 ? 31.828 2.040 -6.283 1.00 35.47 25 PHE E C 1
ATOM 7001 O O . PHE E 2 27 ? 32.203 2.452 -7.379 1.00 35.15 25 PHE E O 1
ATOM 7009 N N . TYR E 2 28 ? 32.677 1.600 -5.362 1.00 32.54 26 TYR E N 1
ATOM 7010 C CA . TYR E 2 28 ? 34.115 1.671 -5.598 1.00 34.27 26 TYR E CA 1
ATOM 7011 C C . TYR E 2 28 ? 34.615 0.571 -6.541 1.00 35.86 26 TYR E C 1
ATOM 7012 O O . TYR E 2 28 ? 35.592 0.768 -7.256 1.00 37.56 26 TYR E O 1
ATOM 7021 N N . GLU E 2 29 ? 33.937 -0.571 -6.569 1.00 35.95 27 GLU E N 1
ATOM 7022 C CA . GLU E 2 29 ? 34.301 -1.628 -7.520 1.00 41.77 27 GLU E CA 1
ATOM 7023 C C . GLU E 2 29 ? 34.101 -1.167 -8.966 1.00 47.05 27 GLU E C 1
ATOM 7024 O O . GLU E 2 29 ? 34.883 -1.528 -9.846 1.00 53.70 27 GLU E O 1
ATOM 7030 N N . GLN E 2 30 ? 33.065 -0.362 -9.203 1.00 45.77 28 GLN E N 1
ATOM 7031 C CA . GLN E 2 30 ? 32.711 0.054 -10.563 1.00 55.01 28 GLN E CA 1
ATOM 7032 C C . GLN E 2 30 ? 33.614 1.122 -11.177 1.00 55.38 28 GLN E C 1
ATOM 7033 O O . GLN E 2 30 ? 33.531 1.363 -12.381 1.00 70.35 28 GLN E O 1
ATOM 7039 N N . MET E 2 31 ? 34.489 1.745 -10.389 1.00 60.47 29 MET E N 1
ATOM 7040 C CA . MET E 2 31 ? 35.388 2.757 -10.946 1.00 61.12 29 MET E CA 1
ATOM 7041 C C . MET E 2 31 ? 36.556 2.143 -11.718 1.00 71.85 29 MET E C 1
ATOM 7042 O O . MET E 2 31 ? 37.616 2.761 -11.860 1.00 73.08 29 MET E O 1
ATOM 7047 N N . ASN E 2 32 ? 36.344 0.937 -12.238 1.00 79.38 30 ASN E N 1
ATOM 7048 C CA . ASN E 2 32 ? 37.340 0.251 -13.052 1.00 80.43 30 ASN E CA 1
ATOM 7049 C C . ASN E 2 32 ? 36.845 0.017 -14.478 1.00 82.96 30 ASN E C 1
ATOM 7050 O O . ASN E 2 32 ? 36.915 0.909 -15.328 1.00 81.29 30 ASN E O 1
#

CATH classification: 3.40.30.10 (+1 more: 1.20.1050.10)

B-factor: mean 33.61, std 12.11, range [15.43, 92.48]

Nearest PDB structures (foldseek):
  5jpo-assembly1_C-2  TM=1.005E+00  e=1.320E-39  Homo sapiens
  5jpo-assembly1_A  TM=9.892E-01  e=1.453E-36  Homo sapiens
  5dqs-assembly1_A  TM=9.851E-01  e=9.917E-36  Homo sapiens
  5f8b-assembly1_A  TM=8.674E-01  e=1.352E-16  Aspergillus fumigatus Af293
  1nhy-assembly1_A  TM=8.461E-01  e=3.240E-14  Saccharomyces cerevisiae

Solvent-accessible surface area: 36013 Å² total

Foldseek 3Di:
DAFEWEWEDAPPDLLQLLQQLLCLVAVYHYHYDHDPPRDDPPPPLVDPVNCVQAVVSDPRWIATPVGDTDHGSVVSSVRNHDCVQCAVDPVQNVQLVVLLVCLVPQQQVLVCQQQCVLVVNDHDDVVSVVVSLVSVVVVLVVVLVQQVPALDNGDNDHHSNLSNNLSSCQSVQQAACACVNCVVRVSSVNSSVVVCPDPSNCVRVPDGDGDNHHRD/DAFEWEWEDAPPDLLQLLQQLLLLVAVYHYHYDHDPPRHDPPPNLPDPVNCVQVVVSDDGKIATPVGDIDDDSVVSNVRRHDCVQCAVDPVQNVLLVVLLVCLVPQQQPLLCLQQCVQVVNDPDDPVSNVVSLVSVLVVLVVQLVQQVPALANGDNDHHSSLSNNLSSCQSCQQAACACVSCVVRVSSVNSSVVVCPDPSNCVRVPDGDGDHHHD/DFFEWEWEADAVDLLQLLQQLQCLVAVYHYHYDYAVLPDPVNCVQVVVSDPGWTATPVGHIDDDSVVSSVRRHDCVQCAVDPVQNVLLVVLLVCLVPQLQVLLCQQLVCQVVNDPDDPVSNVVSLVSVLVVLVVVLVCQVPALASGDNDHHSSLSNNLSSCQSCQQAACACVNCVVRVRSVNSSVVVCPDPSNCVRVPDGDGDHHGD/DLPWEWEWEDAAPQLLLLLQQLQLLVNNYHYHYDYDAFDDDPNDTHHDPVCCVQVVVRDDGWIATPVGDTDHDSVVSSCVSHDCVQCDVDPVLNVLLVVLLVCLVPQQQVLLCCQLPVVVVVVVPVVCSNVVSLVSVLVVLVVQLVCQVPALDSGDHDHHSSLSNNLSSCQSVQQGPCECVNCVVRVRSVNSSVVVCPPVSNCVRPPDGDGDYDD/DVVVVVVCVVVVDPPCVVVVVVVVVVVVVPVD

Sequence (885 aa):
AMAAGTLYTYPENWRAFKALIAAQYSGAQVRVLSAPPHFHFGQTNRTPEFLRKFPAGKVPAFEGDDGFCVFESNAIAYYVSNEELRGSTPEAAAQVVQWVSSFADSDIVPPASTWVFPTLGIMHHNKQATENAKEEVRRILGLLDAYLKTRTFLVGERVTLADITVVCTLLWLYKQVLEPSFRQAFPNTNRWFLTCINQPQFRAVLGEVKLCEKMAQAMAAGTLYTYPENWRAFKALIAAQYSGAQVRVLSAPPHFHFGQTNRTPEFLRKFPAGKVPAFEGDDGFCVFESNAIAYYVSNEELRGSTPEAAAQVVQWVSFADSDIVPPASTWVFPTLGIMHHNKQATENAKEEVRRILGLLDAYLKTRTFLVGERVTLADITVVCTLLWLYKQVLEPSFRQAFPNTNRWFLTCINQPQFRAVLGEVKLCEKKMAAMAAGTLYTYPENWRAFKALIAAQYSGAQVRVLSATNRTPEFLRKFPAGKVPAFEGDDGFCVFESNAIAYYVSNEELRGSTPEAAAQVVQWVSFADSDIVPPASTWVFPTLGIMHHNKQATENAKEEVRRILGLLDAYLKTRTFLVGERVTLADITVVCTLLWLYKQVLEPSFRQAFPNTNRWFLTCINQPQFRAVLGEVKLCEKMAGAMAAGTLYTYPENWRAFKALIAAQYSGAQVRVLSAPPHFHFGQTNRTPEFLRKFPAGKVPAFEGDDGFCVFESNAIAYYVSNEELRGSTPEAAAQVVQWVSFADSDIVPPASTWVFPTLGIMHHNKQATEENAKEEVRRILGLLDAYLKTRTFLVGERVTLADITVVCTLLWLYKQVLEPSFRQAFPNTNRWFLTCINQPQFRAVLGEVKLCEKMGAMATNFLAHEKIWFDKFKYDDAERRFYEQMN